Protein AF-0000000066910060 (afdb_homodimer)

Nearest PDB structures (foldseek):
  5gnh-assembly3_B  TM=9.270E-01  e=3.169E-50  Homo sapiens
  5gnh-assembly2_A  TM=9.274E-01  e=3.721E-50  Homo sapiens
  1zvr-assembly1_A  TM=9.097E-01  e=2.180E-50  Homo sapiens
  5c16-assembly4_D  TM=9.364E-01  e=5.099E-48  Homo sapiens
  4y7i-assembly1_B  TM=9.733E-01  e=1.639E-44  Homo sapiens

Foldseek 3Di:
DLVVLQPQDKAAFKWFDDPFDRVPIFTFIWTDHLFWIWTATPVGFIDTDGLLQWDDWDWDDADPQWTWIWTAGLLQDITIMTGNDPVSVVSVRVSSVVSNFFADLCSAQQLVDDDPDPVFDLLFPPPLFALVVVCVVQVPPDPFKHKDQLCQVHPQAQLAFRIFIATPPQDPVLLQQQLVQFPRRFAWTFQAAQNVQRATETEGAFGLQQPHRDGPSNLVRLQSNLVRGPPGSAEEEEEAADPVVQNVLSNVRTHHDDCVSRDRYHYHYQHQYDQQLQAQLVVLLSCLVVDRPDADPVNSVVSNVVSCLLVNLLSLLVLLLVQLVCVVVRHHYYYYYHGGQFSNLLSPLSNCVQQALQCLEPNNVSNSCCNSHANSFAFLCQQLVSHNPHDPSSHGCRVVSSLLSVLLVCVQVVASHFWHPVLSLLVVVCSSSSNALARDGGHNQCQDCVRHPSNRSVRGHHVSSVVVLVSLPTTRLNYDPVDHDNGDRDDSPSVSRDDPCCRNVVQPDFDPVLLVRLQSSLVVVLVVLVVQLVVLVVVVVVVVVVVVVVVVVVVVVVPPPPDDDCPPPPPPPDPPDPDPPPPPPPPPPVPVPVCPPLNLQFDNDADRPVPDQFAPPPVSRHGDHRSARWDAARRHRYIHHCSQFVDWDFRSSGDPVPTDTDTHGPVSVVVVVVSVVVD/DLVVLQPQDKAAFKWFDDPFDRVPIFTFIWTDHLFWIWTATPVGFIDTGGLLQWDDWDWDDADPQWTWIWTAGLLQDITIMTGNDPVSVVSVRVSSVVSNFFADLCSAQQLVDDDPDPVFDLLFPPPLFALVVVCVVQVPPDPFKHKDQLCQVHPQAQLAFRIFIATPPQDPVLLQQQLVQFPRRFAWTWQAAQNVQRATETEGAFGLQQPHRDGVSNLVRVQSNLVRGPPGSAEEEEEAADPVVQVVLSNVRTHHDDPVSRDRYHYHYQHQDDQQLQAQLVVLLSCLLVDRPDQDPVNSVVSNVVSCLLVNLLSLLVLLLVQLVCRVVRHHYYYYYHGGQFSNLLSSLSNCVQQALQCLEPNNVSNSCCNSHANSFAFLCQQLVSHNPHDPSSHGCRVVSSLLSVLLVCVQVVASHFWDPVLSLLVVVCSSSSNALARDGGHNQCQDCVRHPSNRSVRGHHPSSVVVLVSLLTTRLNYDPVDHDNGDRDDSPSVSRDDPCCRNVVQPDQDPVLLVRLQSSLVVVLVVLVVQLVVLVVVVVVVVVVVVVVVVVVVVVVVPPPDDDDDCPPPPPPPDDDDDPVPPPPCCVVPVPVPPPLNLQFDNDADRPVPDQFAPPPVSRHGDHRSARWDAARRHRYIHHCSQFVDWDFRSSGDPVPTDTDTHGPVSVVVVVVSVVVD

Radius of gyration: 37.85 Å; Cα contacts (8 Å, |Δi|>4): 2526; chains: 2; bounding box: 124×105×96 Å

Sequence (1358 aa):
MFEALHRYCQVENVVWYDQCVAENNRTGTLYLTNTHLIFASKDGKELWIAYCQIANVQLPPSVNGSCCILIVGKTFFCLTLLVHDQSDCANVCDTLLALSRPSSIEELPAFSYVPHSKDLRQEDGWDDNCGYDDYARLGLPNEKWAISELNKNFEYCEGYPERIFVPRHVPGPVLIGSLKFRSRGRLPVLSYLYSKNEAVICRCSQPLAGFSARCIEDESLMRHIAKTNPQSKTLFIVDTRPKINAMVNKATGKGFEDERNYNNVRYHFFAVENIHAVRTSLQKMLDVVWAKKNVSMNSFLTGMVNSGWLKHIRSLLETASFISEAVSSGTSVVVHCSDGWDRTPQTVSLACILLDPYYRTIKGFQVLIEKEWLMYGHKFSDRCAHVYSADSKEVAPIFTQFLDAVWQLVEQFPTEFEFNERYLITLQEHLYSCQFGTFLCNSHKERLETKSPYKLCEKTYSLWGYMARKKEELRNPLFNSNNVSQLLKPDLRPQQITLWRSLYNRYDISCREDLLLNTVIAFKQQIDSLSSHIEFLNQKIEKLTKAEEISSLKSKSEGESNEMNGSSIDSAIDAGNSESASNSGKDSQTSPVDELTGRDTVAIRWTVVSEASRCSNAQCNAAFWPGEYKHHCWCCGLVFCSNCASWKAVLPGHDCAFARPVPVCQKCNCKLLAFQKIIMFEALHRYCQVENVVWYDQCVAENNRTGTLYLTNTHLIFASKDGKELWIAYCQIANVQLPPSVNGSCCILIVGKTFFCLTLLVHDQSDCANVCDTLLALSRPSSIEELPAFSYVPHSKDLRQEDGWDDNCGYDDYARLGLPNEKWAISELNKNFEYCEGYPERIFVPRHVPGPVLIGSLKFRSRGRLPVLSYLYSKNEAVICRCSQPLAGFSARCIEDESLMRHIAKTNPQSKTLFIVDTRPKINAMVNKATGKGFEDERNYNNVRYHFFAVENIHAVRTSLQKMLDVVWAKKNVSMNSFLTGMVNSGWLKHIRSLLETASFISEAVSSGTSVVVHCSDGWDRTPQTVSLACILLDPYYRTIKGFQVLIEKEWLMYGHKFSDRCAHVYSADSKEVAPIFTQFLDAVWQLVEQFPTEFEFNERYLITLQEHLYSCQFGTFLCNSHKERLETKSPYKLCEKTYSLWGYMARKKEELRNPLFNSNNVSQLLKPDLRPQQITLWRSLYNRYDISCREDLLLNTVIAFKQQIDSLSSHIEFLNQKIEKLTKAEEISSLKSKSEGESNEMNGSSIDSAIDAGNSESASNSGKDSQTSPVDELTGRDTVAIRWTVVSEASRCSNAQCNAAFWPGEYKHHCWCCGLVFCSNCASWKAVLPGHDCAFARPVPVCQKCNCKLLAFQKII

Organism: Trichuris trichiura (NCBI:txid36087)

Secondary structure (DSSP, 8-state):
--STT---EEEEEEEEE-SS-GGG-EEEEEEE-SSEEEEEETTS-EEEEEGGGEEEEE-PPPBTTBEEEEEEETTS-EEEEEES-HHHHHHHHHHHHHHT--SSGGGSGGGT---SSTT--TTTTTSS--HHHHHHHTT-S-SSEEEE-TTGGGSS-TTS-SSEEEETT--HHHHHHHHHHBGGG---EEEEE-TTT--EEEEEE-B--TTT---HHHHHHHHHHHHT-SS-S-EEEEE-S-HHHHHHHHHTT-----TTTSTTEEEEE-----HHHHHHHHHHHHHHHT--SS--HHHHHHHHHHH-HHHHHHHHHHHHHHHHHHHHTT-EEEEEESSSSSHHHHHHHHHHHHH-GGGGSHHHHHHHHIIIIIITT--HHHHTT-STTS-GGG---HHHHHHHHHHHHHHH-TTT-SB-HHHHHHHHHHHHH--SSTT-SSSHHHH-TTT-TT-HHHHS--HHHHHHTTHHHHB-TT--GGG--SS-----SGGG----HHHHSTTT---HHHHHHHHHHHHHHHHHHHHHHHHHHHHHHHHHHHHHHHHHHHHHHTTTGGG----------------------------------GGGGS-SSPPPGGG--B-S-TTT-PBPPTT---EE-TTT--EE-TTTT-EEE--TTS-GGG---EEE-HHHHHHHHHHHHH-/--STT---EEEEEEEEE-SS-GGG-EEEEEEE-SSEEEEEETTS-EEEEEGGGEEEEE-PPPBTTBEEEEEEETTS-EEEEEES-HHHHHHHHHHHHHHT--SSGGGSGGGT---SSTT--TTTTTSS--HHHHHHHTT-S-SSEEEE-TTGGGSS-TTS-SSEEEETT--HHHHHHHHHHBGGG---EEEEEETTTTEEEEEEE-B--TTT---HHHHHHHHHHHHT-SS---EEEEE-S-HHHHHHHHHTT-----TTTSTTEEEEE-----HHHHHHHHHHHHHHHT--SS--HHHHHHHHHHH-HHHHHHHHHHHHHHHHHHHHTT-EEEEEESSSSSHHHHHHHHHHHHH-GGGGSHHHHHHHHIIIIIITT--HHHHTT-STTS-GGG---HHHHHHHHHHHHHHH-TTT-SB-HHHHHHHHHHHHH--SSTT-SSSHHHH-TTT-SS-HHHHS--HHHHHHTTHHHHB-TT--GGG--SS-----SGGG----HHHHSTTT---HHHHHHHHHHHHHHHHHHHHHHHHHHHHHHHHHHHHHHHHHHHHHHTTTGGG----------------------------------GGGGS-SSPPPGGG--B-S-TTT-PBPPTT---EE-TTT--EE-TTTT-EEE--TTS-GGG---EEE-HHHHHHHHHHHHH-

InterPro domains:
  IPR000306 FYVE zinc finger [PF01363] (606-671)
  IPR000306 FYVE zinc finger [SM00064] (601-674)
  IPR000387 Tyrosine-specific protein phosphatases domain [PS50056] (314-350)
  IPR003595 Protein-tyrosine phosphatase, catalytic [SM00404] (281-432)
  IPR010569 Myotubularin-like, phosphatase domain [PF06602] (110-447)
  IPR010569 Myotubularin-like, phosphatase domain [PS51339] (125-504)
  IPR011011 Zinc finger, FYVE/PHD-type [SSF57903] (606-676)
  IPR011993 PH-like domain superfamily [G3DSA:2.30.29.30] (5-99)
  IPR013083 Zinc finger, RING/FYVE/PHD-type [G3DSA:3.30.40.10] (599-678)
  IPR016130 Protein-tyrosine phosphatase, active site [PS00383] (335-345)
  IPR017455 Zinc finger, FYVE-related [PS50178] (620-673)
  IPR029021 Protein-tyrosine phosphatase-like [SSF52799] (123-507)
  IPR030564 Myotubularin [PTHR10807] (11-582)
  IPR048994 MTMR6-9, GRAM domain [PF21098] (10-100)

Structure (mmCIF, N/CA/C/O backbone):
data_AF-0000000066910060-model_v1
#
loop_
_entity.id
_entity.type
_entity.pdbx_description
1 polymer 'phosphatidylinositol-3,5-bisphosphate 3-phosphatase'
#
loop_
_atom_site.group_PDB
_atom_site.id
_atom_site.type_symbol
_atom_site.label_atom_id
_atom_site.label_alt_id
_atom_site.label_comp_id
_atom_site.label_asym_id
_atom_site.label_entity_id
_atom_site.label_seq_id
_atom_site.pdbx_PDB_ins_code
_atom_site.Cartn_x
_atom_site.Cartn_y
_atom_site.Cartn_z
_atom_site.occupancy
_atom_site.B_iso_or_equiv
_atom_site.auth_seq_id
_atom_site.auth_comp_id
_atom_site.auth_asym_id
_atom_site.auth_atom_id
_atom_site.pdbx_PDB_model_num
ATOM 1 N N . MET A 1 1 ? -9.016 -15.039 -47.031 1 23.8 1 MET A N 1
ATOM 2 C CA . MET A 1 1 ? -9.711 -13.922 -46.406 1 23.8 1 MET A CA 1
ATOM 3 C C . MET A 1 1 ? -8.773 -13.148 -45.469 1 23.8 1 MET A C 1
ATOM 5 O O . MET A 1 1 ? -8.992 -11.961 -45.219 1 23.8 1 MET A O 1
ATOM 9 N N . PHE A 1 2 ? -7.832 -13.914 -44.812 1 31.23 2 PHE A N 1
ATOM 10 C CA . PHE A 1 2 ? -6.805 -13.383 -43.938 1 31.23 2 PHE A CA 1
ATOM 11 C C . PHE A 1 2 ? -5.82 -12.516 -44.688 1 31.23 2 PHE A C 1
ATOM 13 O O . PHE A 1 2 ? -5.113 -11.695 -44.125 1 31.23 2 PHE A O 1
ATOM 20 N N . GLU A 1 3 ? -5.504 -12.773 -45.938 1 34.38 3 GLU A N 1
ATOM 21 C CA . GLU A 1 3 ? -4.594 -12.055 -46.812 1 34.38 3 GLU A CA 1
ATOM 22 C C . GLU A 1 3 ? -5.027 -10.602 -47 1 34.38 3 GLU A C 1
ATOM 24 O O . GLU A 1 3 ? -4.188 -9.711 -47.125 1 34.38 3 GLU A O 1
ATOM 29 N N . ALA A 1 4 ? -6.328 -10.328 -47.281 1 35.53 4 ALA A N 1
ATOM 30 C CA . ALA A 1 4 ? -6.863 -9.031 -47.719 1 35.53 4 ALA A CA 1
ATOM 31 C C . ALA A 1 4 ? -6.789 -8.008 -46.594 1 35.53 4 ALA A C 1
ATOM 33 O O . ALA A 1 4 ? -6.965 -6.809 -46.812 1 35.53 4 ALA A O 1
ATOM 34 N N . LEU A 1 5 ? -6.914 -8.398 -45.406 1 38.72 5 LEU A N 1
ATOM 35 C CA . LEU A 1 5 ? -7.008 -7.434 -44.312 1 38.72 5 LEU A CA 1
ATOM 36 C C . LEU A 1 5 ? -5.645 -6.828 -44 1 38.72 5 LEU A C 1
ATOM 38 O O . LEU A 1 5 ? -5.465 -6.191 -42.938 1 38.72 5 LEU A O 1
ATOM 42 N N . HIS A 1 6 ? -4.586 -7.152 -44.688 1 41.56 6 HIS A N 1
ATOM 43 C CA . HIS A 1 6 ? -3.256 -6.609 -44.438 1 41.56 6 HIS A CA 1
ATOM 44 C C . HIS A 1 6 ? -3.256 -5.086 -44.531 1 41.56 6 HIS A C 1
ATOM 46 O O . HIS A 1 6 ? -2.197 -4.469 -44.656 1 41.56 6 HIS A O 1
ATOM 52 N N . ARG A 1 7 ? -4.211 -4.457 -45.062 1 41.47 7 ARG A N 1
ATOM 53 C CA . ARG A 1 7 ? -3.984 -3.021 -45.188 1 41.47 7 ARG A CA 1
ATOM 54 C C . ARG A 1 7 ? -3.637 -2.4 -43.812 1 41.47 7 ARG A C 1
ATOM 56 O O . ARG A 1 7 ? -4.418 -2.494 -42.875 1 41.47 7 ARG A O 1
ATOM 63 N N . TYR A 1 8 ? -2.383 -2.322 -43.531 1 54.28 8 TYR A N 1
ATOM 64 C CA . TYR A 1 8 ? -1.85 -1.423 -42.5 1 54.28 8 TYR A CA 1
ATOM 65 C C . TYR A 1 8 ? -2.646 -0.125 -42.469 1 54.28 8 TYR A C 1
ATOM 67 O O . TYR A 1 8 ? -2.66 0.642 -43.438 1 54.28 8 TYR A O 1
ATOM 75 N N . CYS A 1 9 ? -3.818 -0.188 -41.781 1 73.38 9 CYS A N 1
ATOM 76 C CA . CYS A 1 9 ? -4.676 0.982 -41.625 1 73.38 9 CYS A CA 1
ATOM 77 C C . CYS A 1 9 ? -4.102 1.945 -40.594 1 73.38 9 CYS A C 1
ATOM 79 O O . CYS A 1 9 ? -3.686 1.526 -39.5 1 73.38 9 CYS A O 1
ATOM 81 N N . GLN A 1 10 ? -3.547 2.895 -41.156 1 87.62 10 GLN A N 1
ATOM 82 C CA . GLN A 1 10 ? -3.09 4.016 -40.344 1 87.62 10 GLN A CA 1
ATOM 83 C C . GLN A 1 10 ? -4.184 5.074 -40.219 1 87.62 10 GLN A C 1
ATOM 85 O O . GLN A 1 10 ? -4.828 5.438 -41.188 1 87.62 10 GLN A O 1
ATOM 90 N N . VAL A 1 11 ? -4.516 5.312 -39.062 1 92.88 11 VAL A N 1
ATOM 91 C CA . VAL A 1 11 ? -5.469 6.387 -38.781 1 92.88 11 VAL A CA 1
ATOM 92 C C . VAL A 1 11 ? -4.781 7.512 -38.031 1 92.88 11 VAL A C 1
ATOM 94 O O . VAL A 1 11 ? -4.277 7.301 -36.906 1 92.88 11 VAL A O 1
ATOM 97 N N . GLU A 1 12 ? -4.781 8.648 -38.531 1 90.94 12 GLU A N 1
ATOM 98 C CA . GLU A 1 12 ? -4.078 9.781 -37.938 1 90.94 12 GLU A CA 1
ATOM 99 C C . GLU A 1 12 ? -4.988 10.578 -37.031 1 90.94 12 GLU A C 1
ATOM 101 O O . GLU A 1 12 ? -6.215 10.469 -37.094 1 90.94 12 GLU A O 1
ATOM 106 N N . ASN A 1 13 ? -4.371 11.266 -36.062 1 90.81 13 ASN A N 1
ATOM 107 C CA . ASN A 1 13 ? -5.023 12.219 -35.188 1 90.81 13 ASN A CA 1
ATOM 108 C C . ASN A 1 13 ? -6.062 11.539 -34.312 1 90.81 13 ASN A C 1
ATOM 110 O O . ASN A 1 13 ? -7.184 12.031 -34.156 1 90.81 13 ASN A O 1
ATOM 114 N N . VAL A 1 14 ? -5.684 10.414 -33.875 1 93.25 14 VAL A N 1
ATOM 115 C CA . VAL A 1 14 ? -6.504 9.703 -32.906 1 93.25 14 VAL A CA 1
ATOM 116 C C . VAL A 1 14 ? -6.168 10.188 -31.5 1 93.25 14 VAL A C 1
ATOM 118 O O . VAL A 1 14 ? -5.008 10.461 -31.188 1 93.25 14 VAL A O 1
ATOM 121 N N . VAL A 1 15 ? -7.203 10.367 -30.703 1 91 15 VAL A N 1
ATOM 122 C CA . VAL A 1 15 ? -6.984 10.844 -29.344 1 91 15 VAL A CA 1
ATOM 123 C C . VAL A 1 15 ? -7.223 9.711 -28.344 1 91 15 VAL A C 1
ATOM 125 O O . VAL A 1 15 ? -8.281 9.086 -28.359 1 91 15 VAL A O 1
ATOM 128 N N . TRP A 1 16 ? -6.152 9.344 -27.656 1 89.12 16 TRP A N 1
ATOM 129 C CA . TRP A 1 16 ? -6.367 8.547 -26.453 1 89.12 16 TRP A CA 1
ATOM 130 C C . TRP A 1 16 ? -7.008 9.391 -25.344 1 89.12 16 TRP A C 1
ATOM 132 O O . TRP A 1 16 ? -6.348 10.242 -24.75 1 89.12 16 TRP A O 1
ATOM 142 N N . TYR A 1 17 ? -8.211 9.078 -25.078 1 84.25 17 TYR A N 1
ATOM 143 C CA . TYR A 1 17 ? -9.07 9.984 -24.328 1 84.25 17 TYR A CA 1
ATOM 144 C C . TYR A 1 17 ? -9.242 9.516 -22.891 1 84.25 17 TYR A C 1
ATOM 146 O O . TYR A 1 17 ? -9.57 8.352 -22.641 1 84.25 17 TYR A O 1
ATOM 154 N N . ASP A 1 18 ? -8.875 10.383 -21.984 1 74.06 18 ASP A N 1
ATOM 155 C CA . ASP A 1 18 ? -9.195 10.195 -20.578 1 74.06 18 ASP A CA 1
ATOM 156 C C . ASP A 1 18 ? -10.352 11.102 -20.156 1 74.06 18 ASP A C 1
ATOM 158 O O . ASP A 1 18 ? -10.211 12.32 -20.125 1 74.06 18 ASP A O 1
ATOM 162 N N . GLN A 1 19 ? -11.43 10.508 -19.859 1 67.69 19 GLN A N 1
ATOM 163 C CA . GLN A 1 19 ? -12.648 11.258 -19.547 1 67.69 19 GLN A CA 1
ATOM 164 C C . GLN A 1 19 ? -12.492 12.031 -18.25 1 67.69 19 GLN A C 1
ATOM 166 O O . GLN A 1 19 ? -13.164 13.047 -18.031 1 67.69 19 GLN A O 1
ATOM 171 N N . CYS A 1 20 ? -11.641 11.562 -17.391 1 64.69 20 CYS A N 1
ATOM 172 C CA . CYS A 1 20 ? -11.57 12.148 -16.047 1 64.69 20 CYS A CA 1
ATOM 173 C C . CYS A 1 20 ? -10.523 13.25 -15.992 1 64.69 20 CYS A C 1
ATOM 175 O O . CYS A 1 20 ? -10.742 14.297 -15.383 1 64.69 20 CYS A O 1
ATOM 177 N N . VAL A 1 21 ? -9.414 12.961 -16.516 1 67.12 21 VAL A N 1
ATOM 178 C CA . VAL A 1 21 ? -8.312 13.914 -16.453 1 67.12 21 VAL A CA 1
ATOM 179 C C . VAL A 1 21 ? -7.906 14.336 -17.859 1 67.12 21 VAL A C 1
ATOM 181 O O . VAL A 1 21 ? -7.176 13.617 -18.547 1 67.12 21 VAL A O 1
ATOM 184 N N . ALA A 1 22 ? -8.305 15.5 -18.219 1 67.25 22 ALA A N 1
ATOM 185 C CA . ALA A 1 22 ? -8.078 16 -19.562 1 67.25 22 ALA A CA 1
ATOM 186 C C . ALA A 1 22 ? -6.586 16.062 -19.875 1 67.25 22 ALA A C 1
ATOM 188 O O . ALA A 1 22 ? -6.18 15.852 -21.031 1 67.25 22 ALA A O 1
ATOM 189 N N . GLU A 1 23 ? -5.828 16.266 -18.844 1 68.31 23 GLU A N 1
ATOM 190 C CA . GLU A 1 23 ? -4.391 16.438 -19.031 1 68.31 23 GLU A CA 1
ATOM 191 C C . GLU A 1 23 ? -3.742 15.125 -19.484 1 68.31 23 GLU A C 1
ATOM 193 O O . GLU A 1 23 ? -2.65 15.125 -20.047 1 68.31 23 GLU A O 1
ATOM 198 N N . ASN A 1 24 ? -4.473 14.078 -19.391 1 71.19 24 ASN A N 1
ATOM 199 C CA . ASN A 1 24 ? -3.938 12.773 -19.75 1 71.19 24 ASN A CA 1
ATOM 200 C C . ASN A 1 24 ? -4.203 12.438 -21.219 1 71.19 24 ASN A C 1
ATOM 202 O O . ASN A 1 24 ? -3.67 11.453 -21.734 1 71.19 24 ASN A O 1
ATOM 206 N N . ASN A 1 25 ? -4.926 13.32 -21.875 1 79.19 25 ASN A N 1
ATOM 207 C CA . ASN A 1 25 ? -5.238 13.047 -23.266 1 79.19 25 ASN A CA 1
ATOM 208 C C . ASN A 1 25 ? -3.994 13.125 -24.156 1 79.19 25 ASN A C 1
ATOM 210 O O . ASN A 1 25 ? -3.139 13.984 -23.953 1 79.19 25 ASN A O 1
ATOM 214 N N . ARG A 1 26 ? -3.875 12.164 -24.969 1 81.81 26 ARG A N 1
ATOM 215 C CA . ARG A 1 26 ? -2.746 12.125 -25.906 1 81.81 26 ARG A CA 1
ATOM 216 C C . ARG A 1 26 ? -3.225 11.945 -27.344 1 81.81 26 ARG A C 1
ATOM 218 O O . ARG A 1 26 ? -4.117 11.141 -27.609 1 81.81 26 ARG A O 1
ATOM 225 N N . THR A 1 27 ? -2.629 12.797 -28.109 1 89.62 27 THR A N 1
ATOM 226 C CA . THR A 1 27 ? -2.932 12.672 -29.531 1 89.62 27 THR A CA 1
ATOM 227 C C . THR A 1 27 ? -1.823 11.922 -30.266 1 89.62 27 THR A C 1
ATOM 229 O O . THR A 1 27 ? -0.644 12.07 -29.938 1 89.62 27 THR A O 1
ATOM 232 N N . GLY A 1 28 ? -2.273 11.039 -31.156 1 91.44 28 GLY A N 1
ATOM 233 C CA . GLY A 1 28 ? -1.291 10.266 -31.891 1 91.44 28 GLY A CA 1
ATOM 234 C C . GLY A 1 28 ? -1.879 9.547 -33.094 1 91.44 28 GLY A C 1
ATOM 235 O O . GLY A 1 28 ? -2.893 9.984 -33.656 1 91.44 28 GLY A O 1
ATOM 236 N N . THR A 1 29 ? -1.089 8.656 -33.562 1 93.38 29 THR A N 1
ATOM 237 C CA . THR A 1 29 ? -1.469 7.867 -34.75 1 93.38 29 THR A CA 1
ATOM 238 C C . THR A 1 29 ? -1.691 6.406 -34.344 1 93.38 29 THR A C 1
ATOM 240 O O . THR A 1 29 ? -0.943 5.855 -33.531 1 93.38 29 THR A O 1
ATOM 243 N N . LEU A 1 30 ? -2.781 5.859 -34.969 1 92.62 30 LEU A N 1
ATOM 244 C CA . LEU A 1 30 ? -3.115 4.461 -34.719 1 92.62 30 LEU A CA 1
ATOM 245 C C . LEU A 1 30 ? -2.641 3.578 -35.875 1 92.62 30 LEU A C 1
ATOM 247 O O . LEU A 1 30 ? -2.916 3.867 -37.031 1 92.62 30 LEU A O 1
ATOM 251 N N . TYR A 1 31 ? -1.881 2.607 -35.5 1 90.5 31 TYR A N 1
ATOM 252 C CA . TYR A 1 31 ? -1.417 1.629 -36.469 1 90.5 31 TYR A CA 1
ATOM 253 C C . TYR A 1 31 ? -2.023 0.257 -36.188 1 90.5 31 TYR A C 1
ATOM 255 O O . TYR A 1 31 ? -1.947 -0.25 -35.062 1 90.5 31 TYR A O 1
ATOM 263 N N . LEU A 1 32 ? -2.658 -0.306 -37.156 1 89.56 32 LEU A N 1
ATOM 264 C CA . LEU A 1 32 ? -3.174 -1.667 -37.062 1 89.56 32 LEU A CA 1
ATOM 265 C C . LEU A 1 32 ? -2.27 -2.646 -37.781 1 89.56 32 LEU A C 1
ATOM 267 O O . LEU A 1 32 ? -2.27 -2.691 -39.031 1 89.56 32 LEU A O 1
ATOM 271 N N . THR A 1 33 ? -1.506 -3.391 -36.969 1 82.88 33 THR A N 1
ATOM 272 C CA . THR A 1 33 ? -0.645 -4.418 -37.531 1 82.88 33 THR A CA 1
ATOM 273 C C . THR A 1 33 ? -1.355 -5.77 -37.562 1 82.88 33 THR A C 1
ATOM 275 O O . THR A 1 33 ? -2.561 -5.848 -37.312 1 82.88 33 THR A O 1
ATOM 278 N N . ASN A 1 34 ? -0.583 -6.777 -37.906 1 74.69 34 ASN A N 1
ATOM 279 C CA . ASN A 1 34 ? -1.176 -8.109 -37.938 1 74.69 34 ASN A CA 1
ATOM 280 C C . ASN A 1 34 ? -1.402 -8.672 -36.531 1 74.69 34 ASN A C 1
ATOM 282 O O . ASN A 1 34 ? -2.238 -9.555 -36.344 1 74.69 34 ASN A O 1
ATOM 286 N N . THR A 1 35 ? -0.646 -8.102 -35.625 1 77.19 35 THR A N 1
ATOM 287 C CA . THR A 1 35 ? -0.705 -8.742 -34.344 1 77.19 35 THR A CA 1
ATOM 288 C C . THR A 1 35 ? -1.066 -7.73 -33.25 1 77.19 35 THR A C 1
ATOM 290 O O . THR A 1 35 ? -1.538 -8.102 -32.188 1 77.19 35 THR A O 1
ATOM 293 N N . HIS A 1 36 ? -0.776 -6.496 -33.562 1 83.5 36 HIS A N 1
ATOM 294 C CA . HIS A 1 36 ? -0.928 -5.516 -32.5 1 83.5 36 HIS A CA 1
ATOM 295 C C . HIS A 1 36 ? -1.618 -4.254 -33 1 83.5 36 HIS A C 1
ATOM 297 O O . HIS A 1 36 ? -1.532 -3.924 -34.188 1 83.5 36 HIS A O 1
ATOM 303 N N . LEU A 1 37 ? -2.354 -3.652 -32.125 1 88.25 37 LEU A N 1
ATOM 304 C CA . LEU A 1 37 ? -2.752 -2.254 -32.219 1 88.25 37 LEU A CA 1
ATOM 305 C C . LEU A 1 37 ? -1.707 -1.338 -31.594 1 88.25 37 LEU A C 1
ATOM 307 O O . LEU A 1 37 ? -1.331 -1.523 -30.438 1 88.25 37 LEU A O 1
ATOM 311 N N . ILE A 1 38 ? -1.205 -0.45 -32.375 1 87.62 38 ILE A N 1
ATOM 312 C CA . ILE A 1 38 ? -0.158 0.432 -31.891 1 87.62 38 ILE A CA 1
ATOM 313 C C . ILE A 1 38 ? -0.646 1.879 -31.906 1 87.62 38 ILE A C 1
ATOM 315 O O . ILE A 1 38 ? -1.074 2.379 -32.938 1 87.62 38 ILE A O 1
ATOM 319 N N . PHE A 1 39 ? -0.699 2.49 -30.781 1 88.62 39 PHE A N 1
ATOM 320 C CA . PHE A 1 39 ? -0.933 3.926 -30.688 1 88.62 39 PHE A CA 1
ATOM 321 C C . PHE A 1 39 ? 0.378 4.676 -30.484 1 88.62 39 PHE A C 1
ATOM 323 O O . PHE A 1 39 ? 1.042 4.508 -29.469 1 88.62 39 PHE A O 1
ATOM 330 N N . ALA A 1 40 ? 0.717 5.402 -31.422 1 86.62 40 ALA A N 1
ATOM 331 C CA . ALA A 1 40 ? 1.936 6.203 -31.359 1 86.62 40 ALA A CA 1
ATOM 332 C C . ALA A 1 40 ? 1.613 7.664 -31.062 1 86.62 40 ALA A C 1
ATOM 334 O O . ALA A 1 40 ? 1.091 8.375 -31.922 1 86.62 40 ALA A O 1
ATOM 335 N N . SER A 1 41 ? 1.944 8.047 -29.875 1 82.75 41 SER A N 1
ATOM 336 C CA . SER A 1 41 ? 1.653 9.422 -29.469 1 82.75 41 SER A CA 1
ATOM 337 C C . SER A 1 41 ? 2.604 10.406 -30.141 1 82.75 41 SER A C 1
ATOM 339 O O . SER A 1 41 ? 3.703 10.031 -30.562 1 82.75 41 SER A O 1
ATOM 341 N N . LYS A 1 42 ? 2.227 11.609 -30.188 1 79.88 42 LYS A N 1
ATOM 342 C CA . LYS A 1 42 ? 3.049 12.656 -30.781 1 79.88 42 LYS A CA 1
ATOM 343 C C . LYS A 1 42 ? 4.301 12.914 -29.953 1 79.88 42 LYS A C 1
ATOM 345 O O . LYS A 1 42 ? 5.324 13.359 -30.469 1 79.88 42 LYS A O 1
ATOM 350 N N . ASP A 1 43 ? 4.176 12.578 -28.719 1 69.94 43 ASP A N 1
ATOM 351 C CA . ASP A 1 43 ? 5.312 12.797 -27.828 1 69.94 43 ASP A CA 1
ATOM 352 C C . ASP A 1 43 ? 6.289 11.625 -27.891 1 69.94 43 ASP A C 1
ATOM 354 O O . ASP A 1 43 ? 7.273 11.594 -27.141 1 69.94 43 ASP A O 1
ATOM 358 N N . GLY A 1 44 ? 5.996 10.672 -28.781 1 67.44 44 GLY A N 1
ATOM 359 C CA . GLY A 1 44 ? 6.953 9.602 -29.031 1 67.44 44 GLY A CA 1
ATOM 360 C C . GLY A 1 44 ? 6.668 8.344 -28.219 1 67.44 44 GLY A C 1
ATOM 361 O O . GLY A 1 44 ? 7.379 7.348 -28.344 1 67.44 44 GLY A O 1
ATOM 362 N N . LYS A 1 45 ? 5.617 8.336 -27.5 1 70.62 45 LYS A N 1
ATOM 363 C CA . LYS A 1 45 ? 5.285 7.133 -26.75 1 70.62 45 LYS A CA 1
ATOM 364 C C . LYS A 1 45 ? 4.383 6.211 -27.547 1 70.62 45 LYS A C 1
ATOM 366 O O . LYS A 1 45 ? 3.475 6.676 -28.25 1 70.62 45 LYS A O 1
ATOM 371 N N . GLU A 1 46 ? 4.773 4.914 -27.469 1 76.94 46 GLU A N 1
ATOM 372 C CA . GLU A 1 46 ? 3.941 3.941 -28.172 1 76.94 46 GLU A CA 1
ATOM 373 C C . GLU A 1 46 ? 3.254 2.994 -27.203 1 76.94 46 GLU A C 1
ATOM 375 O O . GLU A 1 46 ? 3.838 2.611 -26.188 1 76.94 46 GLU A O 1
ATOM 380 N N . LEU A 1 47 ? 2.023 2.842 -27.422 1 79.19 47 LEU A N 1
ATOM 381 C CA . LEU A 1 47 ? 1.25 1.83 -26.703 1 79.19 47 LEU A CA 1
ATOM 382 C C . LEU A 1 47 ? 0.968 0.631 -27.594 1 79.19 47 LEU A C 1
ATOM 384 O O . LEU A 1 47 ? 0.407 0.783 -28.688 1 79.19 47 LEU A O 1
ATOM 388 N N . TRP A 1 48 ? 1.437 -0.482 -27.141 1 77.81 48 TRP A N 1
ATOM 389 C CA . TRP A 1 48 ? 1.236 -1.719 -27.891 1 77.81 48 TRP A CA 1
ATOM 390 C C . TRP A 1 48 ? 0.194 -2.602 -27.219 1 77.81 48 TRP A C 1
ATOM 392 O O . TRP A 1 48 ? 0.321 -2.924 -26.031 1 77.81 48 TRP A O 1
ATOM 402 N N . ILE A 1 49 ? -0.832 -2.949 -28.031 1 81.81 49 ILE A N 1
ATOM 403 C CA . ILE A 1 49 ? -1.859 -3.854 -27.531 1 81.81 49 ILE A CA 1
ATOM 404 C C . ILE A 1 49 ? -1.986 -5.059 -28.453 1 81.81 49 ILE A C 1
ATOM 406 O O . ILE A 1 49 ? -2.338 -4.914 -29.625 1 81.81 49 ILE A O 1
ATOM 410 N N . ALA A 1 50 ? -1.68 -6.164 -27.906 1 81.12 50 ALA A N 1
ATOM 411 C CA . ALA A 1 50 ? -1.893 -7.379 -28.688 1 81.12 50 ALA A CA 1
ATOM 412 C C . ALA A 1 50 ? -3.381 -7.641 -28.891 1 81.12 50 ALA A C 1
ATOM 414 O O . ALA A 1 50 ? -4.188 -7.438 -27.984 1 81.12 50 ALA A O 1
ATOM 415 N N . TYR A 1 51 ? -3.773 -8 -30.062 1 85.38 51 TYR A N 1
ATOM 416 C CA . TYR A 1 51 ? -5.18 -8.219 -30.375 1 85.38 51 TYR A CA 1
ATOM 417 C C . TYR A 1 51 ? -5.781 -9.289 -29.469 1 85.38 51 TYR A C 1
ATOM 419 O O . TYR A 1 51 ? -6.953 -9.203 -29.094 1 85.38 51 TYR A O 1
ATOM 427 N N . CYS A 1 52 ? -4.949 -10.227 -29.094 1 82.12 52 CYS A N 1
ATOM 428 C CA . CYS A 1 52 ? -5.438 -11.32 -28.25 1 82.12 52 CYS A CA 1
ATOM 429 C C . CYS A 1 52 ? -5.797 -10.82 -26.859 1 82.12 52 CYS A C 1
ATOM 431 O O . CYS A 1 52 ? -6.52 -11.5 -26.125 1 82.12 52 CYS A O 1
ATOM 433 N N . GLN A 1 53 ? -5.355 -9.656 -26.578 1 85.06 53 GLN A N 1
ATOM 434 C CA . GLN A 1 53 ? -5.621 -9.102 -25.25 1 85.06 53 GLN A CA 1
ATOM 435 C C . GLN A 1 53 ? -6.918 -8.297 -25.25 1 85.06 53 GLN A C 1
ATOM 437 O O . GLN A 1 53 ? -7.379 -7.863 -24.188 1 85.06 53 GLN A O 1
ATOM 442 N N . ILE A 1 54 ? -7.512 -8.133 -26.359 1 88.56 54 ILE A N 1
ATOM 443 C CA . ILE A 1 54 ? -8.75 -7.371 -26.469 1 88.56 54 ILE A CA 1
ATOM 444 C C . ILE A 1 54 ? -9.945 -8.273 -26.172 1 88.56 54 ILE A C 1
ATOM 446 O O . ILE A 1 54 ? -10.125 -9.305 -26.812 1 88.56 54 ILE A O 1
ATOM 450 N N . ALA A 1 55 ? -10.688 -7.898 -25.188 1 84.5 55 ALA A N 1
ATOM 451 C CA . ALA A 1 55 ? -11.875 -8.664 -24.797 1 84.5 55 ALA A CA 1
ATOM 452 C C . ALA A 1 55 ? -13.094 -8.227 -25.609 1 84.5 55 ALA A C 1
ATOM 454 O O . ALA A 1 55 ? -13.875 -9.055 -26.062 1 84.5 55 ALA A O 1
ATOM 455 N N . ASN A 1 56 ? -13.242 -6.898 -25.703 1 86.31 56 ASN A N 1
ATOM 456 C CA . ASN A 1 56 ? -14.406 -6.34 -26.391 1 86.31 56 ASN A CA 1
ATOM 457 C C . ASN A 1 56 ? -14.109 -4.957 -26.953 1 86.31 56 ASN A C 1
ATOM 459 O O . ASN A 1 56 ? -13.227 -4.254 -26.469 1 86.31 56 ASN A O 1
ATOM 463 N N . VAL A 1 57 ? -14.773 -4.699 -28.047 1 90.69 57 VAL A N 1
ATOM 464 C CA . VAL A 1 57 ? -14.719 -3.379 -28.672 1 90.69 57 VAL A CA 1
ATOM 465 C C . VAL A 1 57 ? -16.125 -2.797 -28.781 1 90.69 57 VAL A C 1
ATOM 467 O O . VAL A 1 57 ? -17.031 -3.449 -29.297 1 90.69 57 VAL A O 1
ATOM 470 N N . GLN A 1 58 ? -16.234 -1.606 -28.188 1 88.44 58 GLN A N 1
ATOM 471 C CA . GLN A 1 58 ? -17.531 -0.949 -28.188 1 88.44 58 GLN A CA 1
ATOM 472 C C . GLN A 1 58 ? -17.469 0.404 -28.891 1 88.44 58 GLN A C 1
ATOM 474 O O . GLN A 1 58 ? -16.391 0.977 -29.047 1 88.44 58 GLN A O 1
ATOM 479 N N . LEU A 1 59 ? -18.656 0.774 -29.375 1 89.56 59 LEU A N 1
ATOM 480 C CA . LEU A 1 59 ? -18.797 2.09 -29.984 1 89.56 59 LEU A CA 1
ATOM 481 C C . LEU A 1 59 ? -19.766 2.961 -29.203 1 89.56 59 LEU A C 1
ATOM 483 O O . LEU A 1 59 ? -20.922 3.105 -29.594 1 89.56 59 LEU A O 1
ATOM 487 N N . PRO A 1 60 ? -19.25 3.586 -28.203 1 86.44 60 PRO A N 1
ATOM 488 C CA . PRO A 1 60 ? -20.109 4.496 -27.438 1 86.44 60 PRO A CA 1
ATOM 489 C C . PRO A 1 60 ? -20.516 5.734 -28.234 1 86.44 60 PRO A C 1
ATOM 491 O O . PRO A 1 60 ? -20.031 5.93 -29.359 1 86.44 60 PRO A O 1
ATOM 494 N N . PRO A 1 61 ? -21.422 6.547 -27.609 1 85.19 61 PRO A N 1
ATOM 495 C CA . PRO A 1 61 ? -21.828 7.773 -28.297 1 85.19 61 PRO A CA 1
ATOM 496 C C . PRO A 1 61 ? -20.656 8.727 -28.547 1 85.19 61 PRO A C 1
ATOM 498 O O . PRO A 1 61 ? -19.672 8.703 -27.797 1 85.19 61 PRO A O 1
ATOM 501 N N . SER A 1 62 ? -20.844 9.469 -29.516 1 86.81 62 SER A N 1
ATOM 502 C CA . SER A 1 62 ? -19.797 10.406 -29.906 1 86.81 62 SER A CA 1
ATOM 503 C C . SER A 1 62 ? -19.531 11.414 -28.797 1 86.81 62 SER A C 1
ATOM 505 O O . SER A 1 62 ? -20.422 11.758 -28.031 1 86.81 62 SER A O 1
ATOM 507 N N . VAL A 1 63 ? -18.328 11.758 -28.656 1 83.31 63 VAL A N 1
ATOM 508 C CA . VAL A 1 63 ? -17.875 12.766 -27.703 1 83.31 63 VAL A CA 1
ATOM 509 C C . VAL A 1 63 ? -17.359 13.992 -28.453 1 83.31 63 VAL A C 1
ATOM 511 O O . VAL A 1 63 ? -16.406 13.898 -29.234 1 83.31 63 VAL A O 1
ATOM 514 N N . ASN A 1 64 ? -17.922 15.141 -28.203 1 80.75 64 ASN A N 1
ATOM 515 C CA . ASN A 1 64 ? -17.5 16.406 -28.812 1 80.75 64 ASN A CA 1
ATOM 516 C C . ASN A 1 64 ? -17.359 16.266 -30.328 1 80.75 64 ASN A C 1
ATOM 518 O O . ASN A 1 64 ? -16.359 16.703 -30.906 1 80.75 64 ASN A O 1
ATOM 522 N N . GLY A 1 65 ? -18.188 15.461 -31.031 1 82.75 65 GLY A N 1
ATOM 523 C CA . GLY A 1 65 ? -18.203 15.344 -32.469 1 82.75 65 GLY A CA 1
ATOM 524 C C . GLY A 1 65 ? -17.297 14.258 -33 1 82.75 65 GLY A C 1
ATOM 525 O O . GLY A 1 65 ? -17.281 13.977 -34.219 1 82.75 65 GLY A O 1
ATOM 526 N N . SER A 1 66 ? -16.531 13.68 -32.188 1 88.25 66 SER A N 1
ATOM 527 C CA . SER A 1 66 ? -15.656 12.594 -32.594 1 88.25 66 SER A CA 1
ATOM 528 C C . SER A 1 66 ? -16.234 11.234 -32.25 1 88.25 66 SER A C 1
ATOM 530 O O . SER A 1 66 ? -16.969 11.102 -31.25 1 88.25 66 SER A O 1
ATOM 532 N N . CYS A 1 67 ? -15.969 10.32 -33.156 1 92.06 67 CYS A N 1
ATOM 533 C CA . CYS A 1 67 ? -16.391 8.953 -32.875 1 92.06 67 CYS A CA 1
ATOM 534 C C . CYS A 1 67 ? -15.539 8.328 -31.797 1 92.06 67 CYS A C 1
ATOM 536 O O . CYS A 1 67 ? -14.32 8.539 -31.75 1 92.06 67 CYS A O 1
ATOM 538 N N . CYS A 1 68 ? -16.219 7.613 -30.953 1 91.94 68 CYS A N 1
ATOM 539 C CA . CYS A 1 68 ? -15.539 7.031 -29.797 1 91.94 68 CYS A CA 1
ATOM 540 C C . CYS A 1 68 ? -15.438 5.516 -29.938 1 91.94 68 CYS A C 1
ATOM 542 O O . CYS A 1 68 ? -16.406 4.855 -30.312 1 91.94 68 CYS A O 1
ATOM 544 N N . ILE A 1 69 ? -14.25 5 -29.828 1 92.44 69 ILE A N 1
ATOM 545 C CA . ILE A 1 69 ? -14.016 3.562 -29.766 1 92.44 69 ILE A CA 1
ATOM 546 C C . ILE A 1 69 ? -13.555 3.18 -28.359 1 92.44 69 ILE A C 1
ATOM 548 O O . ILE A 1 69 ? -12.578 3.73 -27.844 1 92.44 69 ILE A O 1
ATOM 552 N N . LEU A 1 70 ? -14.289 2.336 -27.734 1 90.62 70 LEU A N 1
ATOM 553 C CA . LEU A 1 70 ? -13.898 1.83 -26.422 1 90.62 70 LEU A CA 1
ATOM 554 C C . LEU A 1 70 ? -13.359 0.408 -26.531 1 90.62 70 LEU A C 1
ATOM 556 O O . LEU A 1 70 ? -14.062 -0.495 -26.984 1 90.62 70 LEU A O 1
ATOM 560 N N . ILE A 1 71 ? -12.109 0.241 -26.203 1 89.94 71 ILE A N 1
ATOM 561 C CA . ILE A 1 71 ? -11.461 -1.066 -26.219 1 89.94 71 ILE A CA 1
ATOM 562 C C . ILE A 1 71 ? -11.289 -1.584 -24.797 1 89.94 71 ILE A C 1
ATOM 564 O O . ILE A 1 71 ? -10.617 -0.953 -23.984 1 89.94 71 ILE A O 1
ATOM 568 N N . VAL A 1 72 ? -11.922 -2.693 -24.547 1 87.5 72 VAL A N 1
ATOM 569 C CA . VAL A 1 72 ? -11.805 -3.332 -23.234 1 87.5 72 VAL A CA 1
ATOM 570 C C . VAL A 1 72 ? -10.875 -4.539 -23.328 1 87.5 72 VAL A C 1
ATOM 572 O O . VAL A 1 72 ? -11.07 -5.414 -24.188 1 87.5 72 VAL A O 1
ATOM 575 N N . GLY A 1 73 ? -9.898 -4.523 -22.484 1 87 73 GLY A N 1
ATOM 576 C CA . GLY A 1 73 ? -8.922 -5.598 -22.547 1 87 73 GLY A CA 1
ATOM 577 C C . GLY A 1 73 ? -9.203 -6.719 -21.562 1 87 73 GLY A C 1
ATOM 578 O O . GLY A 1 73 ? -9.945 -6.527 -20.594 1 87 73 GLY A O 1
ATOM 579 N N . LYS A 1 74 ? -8.531 -7.871 -21.812 1 86.94 74 LYS A N 1
ATOM 580 C CA . LYS A 1 74 ? -8.656 -9.047 -20.953 1 86.94 74 LYS A CA 1
ATOM 581 C C . LYS A 1 74 ? -7.848 -8.875 -19.672 1 86.94 74 LYS A C 1
ATOM 583 O O . LYS A 1 74 ? -8.07 -9.586 -18.688 1 86.94 74 LYS A O 1
ATOM 588 N N . THR A 1 75 ? -6.887 -7.965 -19.719 1 86.56 75 THR A N 1
ATOM 589 C CA . THR A 1 75 ? -6.078 -7.684 -18.547 1 86.56 75 THR A CA 1
ATOM 590 C C . THR A 1 75 ? -6.484 -6.355 -17.906 1 86.56 75 THR A C 1
ATOM 592 O O . THR A 1 75 ? -5.629 -5.578 -17.484 1 86.56 75 THR A O 1
ATOM 595 N N . PHE A 1 76 ? -7.676 -6.02 -18 1 86.75 76 PHE A N 1
ATOM 596 C CA . PHE A 1 76 ? -8.398 -5.008 -17.234 1 86.75 76 PHE A CA 1
ATOM 597 C C . PHE A 1 76 ? -7.965 -3.607 -17.656 1 86.75 76 PHE A C 1
ATOM 599 O O . PHE A 1 76 ? -7.781 -2.729 -16.812 1 86.75 76 PHE A O 1
ATOM 606 N N . PHE A 1 77 ? -7.656 -3.41 -18.812 1 80.06 77 PHE A N 1
ATOM 607 C CA . PHE A 1 77 ? -7.457 -2.055 -19.312 1 80.06 77 PHE A CA 1
ATOM 608 C C . PHE A 1 77 ? -8.664 -1.596 -20.125 1 80.06 77 PHE A C 1
ATOM 610 O O . PHE A 1 77 ? -9.398 -2.42 -20.672 1 80.06 77 PHE A O 1
ATOM 617 N N . CYS A 1 78 ? -8.93 -0.376 -20.047 1 81.56 78 CYS A N 1
ATOM 618 C CA . CYS A 1 78 ? -9.961 0.262 -20.859 1 81.56 78 CYS A CA 1
ATOM 619 C C . CYS A 1 78 ? -9.406 1.474 -21.594 1 81.56 78 CYS A C 1
ATOM 621 O O . CYS A 1 78 ? -8.93 2.426 -20.969 1 81.56 78 CYS A O 1
ATOM 623 N N . LEU A 1 79 ? -9.398 1.364 -22.859 1 83.62 79 LEU A N 1
ATOM 624 C CA . LEU A 1 79 ? -8.867 2.43 -23.703 1 83.62 79 LEU A CA 1
ATOM 625 C C . LEU A 1 79 ? -9.969 3.088 -24.516 1 83.62 79 LEU A C 1
ATOM 627 O O . LEU A 1 79 ? -10.742 2.402 -25.188 1 83.62 79 LEU A O 1
ATOM 631 N N . THR A 1 80 ? -10.047 4.375 -24.359 1 87.38 80 THR A N 1
ATOM 632 C CA . THR A 1 80 ? -10.992 5.141 -25.156 1 87.38 80 THR A CA 1
ATOM 633 C C . THR A 1 80 ? -10.258 5.938 -26.234 1 87.38 80 THR A C 1
ATOM 635 O O . THR A 1 80 ? -9.367 6.734 -25.922 1 87.38 80 THR A O 1
ATOM 638 N N . LEU A 1 81 ? -10.656 5.695 -27.469 1 91 81 LEU A N 1
ATOM 639 C CA . LEU A 1 81 ? -10.07 6.395 -28.609 1 91 81 LEU A CA 1
ATOM 640 C C . LEU A 1 81 ? -11.109 7.266 -29.312 1 91 81 LEU A C 1
ATOM 642 O O . LEU A 1 81 ? -12.258 6.852 -29.484 1 91 81 LEU A O 1
ATOM 646 N N . LEU A 1 82 ? -10.688 8.414 -29.562 1 93.19 82 LEU A N 1
ATOM 647 C CA . LEU A 1 82 ? -11.523 9.305 -30.359 1 93.19 82 LEU A CA 1
ATOM 648 C C . LEU A 1 82 ? -10.992 9.422 -31.781 1 93.19 82 LEU A C 1
ATOM 650 O O . LEU A 1 82 ? -9.836 9.781 -31.984 1 93.19 82 LEU A O 1
ATOM 654 N N . VAL A 1 83 ? -11.844 9.094 -32.656 1 93.62 83 VAL A N 1
ATOM 655 C CA . VAL A 1 83 ? -11.508 9.156 -34.094 1 93.62 83 VAL A CA 1
ATOM 656 C C . VAL A 1 83 ? -12.422 10.164 -34.781 1 93.62 83 VAL A C 1
ATOM 658 O O . VAL A 1 83 ? -13.641 10.125 -34.625 1 93.62 83 VAL A O 1
ATOM 661 N N . HIS A 1 84 ? -11.812 11.023 -35.531 1 90.06 84 HIS A N 1
ATOM 662 C CA . HIS A 1 84 ? -12.562 12.117 -36.156 1 90.06 84 HIS A CA 1
ATOM 663 C C . HIS A 1 84 ? -13.445 11.609 -37.281 1 90.06 84 HIS A C 1
ATOM 665 O O . HIS A 1 84 ? -14.609 12 -37.375 1 90.06 84 HIS A O 1
ATOM 671 N N . ASP A 1 85 ? -12.93 10.797 -38.062 1 89.56 85 ASP A N 1
ATOM 672 C CA . ASP A 1 85 ? -13.656 10.32 -39.25 1 89.56 85 ASP A CA 1
ATOM 673 C C . ASP A 1 85 ? -14.484 9.078 -38.906 1 89.56 85 ASP A C 1
ATOM 675 O O . ASP A 1 85 ? -13.961 8.102 -38.375 1 89.56 85 ASP A O 1
ATOM 679 N N . GLN A 1 86 ? -15.68 9.07 -39.312 1 88.81 86 GLN A N 1
ATOM 680 C CA . GLN A 1 86 ? -16.594 7.977 -39 1 88.81 86 GLN A CA 1
ATOM 681 C C . GLN A 1 86 ? -16.219 6.711 -39.781 1 88.81 86 GLN A C 1
ATOM 683 O O . GLN A 1 86 ? -16.359 5.602 -39.25 1 88.81 86 GLN A O 1
ATOM 688 N N . SER A 1 87 ? -15.844 6.938 -40.969 1 89.75 87 SER A N 1
ATOM 689 C CA . SER A 1 87 ? -15.445 5.785 -41.781 1 89.75 87 SER A CA 1
ATOM 690 C C . SER A 1 87 ? -14.219 5.102 -41.188 1 89.75 87 SER A C 1
ATOM 692 O O . SER A 1 87 ? -14.141 3.871 -41.156 1 89.75 87 SER A O 1
ATOM 694 N N . ASP A 1 88 ? -13.344 5.926 -40.75 1 90.62 88 ASP A N 1
ATOM 695 C CA . ASP A 1 88 ? -12.141 5.387 -40.125 1 90.62 88 ASP A CA 1
ATOM 696 C C . ASP A 1 88 ? -12.484 4.648 -38.844 1 90.62 88 ASP A C 1
ATOM 698 O O . ASP A 1 88 ? -11.922 3.588 -38.562 1 90.62 88 ASP A O 1
ATOM 702 N N . CYS A 1 89 ? -13.359 5.207 -38.125 1 91.88 89 CYS A N 1
ATOM 703 C CA . CYS A 1 89 ? -13.773 4.605 -36.875 1 91.88 89 CYS A CA 1
ATOM 704 C C . CYS A 1 89 ? -14.383 3.229 -37.094 1 91.88 89 CYS A C 1
ATOM 706 O O . CYS A 1 89 ? -14.031 2.268 -36.406 1 91.88 89 CYS A O 1
ATOM 708 N N . ALA A 1 90 ? -15.242 3.146 -38.031 1 89.19 90 ALA A N 1
ATOM 709 C CA . ALA A 1 90 ? -15.898 1.878 -38.344 1 89.19 90 ALA A CA 1
ATOM 710 C C . ALA A 1 90 ? -14.883 0.843 -38.844 1 89.19 90 ALA A C 1
ATOM 712 O O . ALA A 1 90 ? -14.969 -0.333 -38.469 1 89.19 90 ALA A O 1
ATOM 713 N N . ASN A 1 91 ? -14 1.275 -39.656 1 89.25 91 ASN A N 1
ATOM 714 C CA . ASN A 1 91 ? -12.969 0.378 -40.156 1 89.25 91 ASN A CA 1
ATOM 715 C C . ASN A 1 91 ? -12.086 -0.164 -39.031 1 89.25 91 ASN A C 1
ATOM 717 O O . ASN A 1 91 ? -11.727 -1.344 -39.031 1 89.25 91 ASN A O 1
ATOM 721 N N . VAL A 1 92 ? -11.727 0.736 -38.188 1 91 92 VAL A N 1
ATOM 722 C CA . VAL A 1 92 ? -10.891 0.324 -37.062 1 91 92 VAL A CA 1
ATOM 723 C C . VAL A 1 92 ? -11.641 -0.699 -36.219 1 91 92 VAL A C 1
ATOM 725 O O . VAL A 1 92 ? -11.078 -1.73 -35.844 1 91 92 VAL A O 1
ATOM 728 N N . CYS A 1 93 ? -12.828 -0.439 -35.938 1 89.88 93 CYS A N 1
ATOM 729 C CA . CYS A 1 93 ? -13.641 -1.323 -35.094 1 89.88 93 CYS A CA 1
ATOM 730 C C . CYS A 1 93 ? -13.781 -2.697 -35.75 1 89.88 93 CYS A C 1
ATOM 732 O O . CYS A 1 93 ? -13.594 -3.721 -35.094 1 89.88 93 CYS A O 1
ATOM 734 N N . ASP A 1 94 ? -14.055 -2.719 -36.969 1 88.75 94 ASP A N 1
ATOM 735 C CA . ASP A 1 94 ? -14.234 -3.977 -37.688 1 88.75 94 ASP A CA 1
ATOM 736 C C . ASP A 1 94 ? -12.938 -4.777 -37.719 1 88.75 94 ASP A C 1
ATOM 738 O O . ASP A 1 94 ? -12.953 -6.004 -37.562 1 88.75 94 ASP A O 1
ATOM 742 N N . THR A 1 95 ? -11.922 -4.059 -37.969 1 88.06 95 THR A N 1
ATOM 743 C CA . THR A 1 95 ? -10.617 -4.707 -38 1 88.06 95 THR A CA 1
ATOM 744 C C . THR A 1 95 ? -10.258 -5.305 -36.656 1 88.06 95 THR A C 1
ATOM 746 O O . THR A 1 95 ? -9.758 -6.426 -36.562 1 88.06 95 THR A O 1
ATOM 749 N N . LEU A 1 96 ? -10.508 -4.555 -35.625 1 89.88 96 LEU A N 1
ATOM 750 C CA . LEU A 1 96 ? -10.203 -5.027 -34.281 1 89.88 96 LEU A CA 1
ATOM 751 C C . LEU A 1 96 ? -11.047 -6.25 -33.938 1 89.88 96 LEU A C 1
ATOM 753 O O . LEU A 1 96 ? -10.547 -7.203 -33.312 1 89.88 96 LEU A O 1
ATOM 757 N N . LEU A 1 97 ? -12.234 -6.215 -34.312 1 86.06 97 LEU A N 1
ATOM 758 C CA . LEU A 1 97 ? -13.133 -7.336 -34.031 1 86.06 97 LEU A CA 1
ATOM 759 C C . LEU A 1 97 ? -12.688 -8.586 -34.812 1 86.06 97 LEU A C 1
ATOM 761 O O . LEU A 1 97 ? -12.75 -9.695 -34.25 1 86.06 97 LEU A O 1
ATOM 765 N N . ALA A 1 98 ? -12.219 -8.344 -35.906 1 82.81 98 ALA A N 1
ATOM 766 C CA . ALA A 1 98 ? -11.797 -9.477 -36.719 1 82.81 98 ALA A CA 1
ATOM 767 C C . ALA A 1 98 ? -10.484 -10.07 -36.219 1 82.81 98 ALA A C 1
ATOM 769 O O . ALA A 1 98 ? -10.336 -11.297 -36.156 1 82.81 98 ALA A O 1
ATOM 770 N N . LEU A 1 99 ? -9.609 -9.242 -35.844 1 83.69 99 LEU A N 1
ATOM 771 C CA . LEU A 1 99 ? -8.266 -9.695 -35.5 1 83.69 99 LEU A CA 1
ATOM 772 C C . LEU A 1 99 ? -8.211 -10.148 -34.062 1 83.69 99 LEU A C 1
ATOM 774 O O . LEU A 1 99 ? -7.277 -10.859 -33.656 1 83.69 99 LEU A O 1
ATOM 778 N N . SER A 1 100 ? -9.172 -9.812 -33.25 1 86.38 100 SER A N 1
ATOM 779 C CA . SER A 1 100 ? -9.172 -10.18 -31.844 1 86.38 100 SER A CA 1
ATOM 780 C C . SER A 1 100 ? -9.898 -11.5 -31.625 1 86.38 100 SER A C 1
ATOM 782 O O . SER A 1 100 ? -10.102 -11.914 -30.484 1 86.38 100 SER A O 1
ATOM 784 N N . ARG A 1 101 ? -10.227 -12.219 -32.719 1 84.94 101 ARG A N 1
ATOM 785 C CA . ARG A 1 101 ? -11.008 -13.438 -32.594 1 84.94 101 ARG A CA 1
ATOM 786 C C . ARG A 1 101 ? -10.344 -14.594 -33.344 1 84.94 101 ARG A C 1
ATOM 788 O O . ARG A 1 101 ? -10.859 -15.07 -34.344 1 84.94 101 ARG A O 1
ATOM 795 N N . PRO A 1 102 ? -9.266 -15.031 -32.625 1 85.69 102 PRO A N 1
ATOM 796 C CA . PRO A 1 102 ? -8.656 -16.203 -33.281 1 85.69 102 PRO A CA 1
ATOM 797 C C . PRO A 1 102 ? -9.578 -17.422 -33.281 1 85.69 102 PRO A C 1
ATOM 799 O O . PRO A 1 102 ? -10.273 -17.672 -32.312 1 85.69 102 PRO A O 1
ATOM 802 N N . SER A 1 103 ? -9.555 -18.141 -34.344 1 85.62 103 SER A N 1
ATOM 803 C CA . SER A 1 103 ? -10.477 -19.25 -34.531 1 85.62 103 SER A CA 1
ATOM 804 C C . SER A 1 103 ? -9.875 -20.547 -34 1 85.62 103 SER A C 1
ATOM 806 O O . SER A 1 103 ? -10.602 -21.5 -33.688 1 85.62 103 SER A O 1
ATOM 808 N N . SER A 1 104 ? -8.539 -20.578 -34.062 1 88.62 104 SER A N 1
ATOM 809 C CA . SER A 1 104 ? -7.871 -21.781 -33.594 1 88.62 104 SER A CA 1
ATOM 810 C C . SER A 1 104 ? -6.605 -21.469 -32.812 1 88.62 104 SER A C 1
ATOM 812 O O . SER A 1 104 ? -6.109 -20.344 -32.844 1 88.62 104 SER A O 1
ATOM 814 N N . ILE A 1 105 ? -6.09 -22.5 -32.156 1 90.06 105 ILE A N 1
ATOM 815 C CA . ILE A 1 105 ? -4.91 -22.359 -31.312 1 90.06 105 ILE A CA 1
ATOM 816 C C . ILE A 1 105 ? -3.695 -22.016 -32.156 1 90.06 105 ILE A C 1
ATOM 818 O O . ILE A 1 105 ? -2.834 -21.234 -31.75 1 90.06 105 ILE A O 1
ATOM 822 N N . GLU A 1 106 ? -3.656 -22.5 -33.344 1 89.31 106 GLU A N 1
ATOM 823 C CA . GLU A 1 106 ? -2.504 -22.328 -34.219 1 89.31 106 GLU A CA 1
ATOM 824 C C . GLU A 1 106 ? -2.412 -20.891 -34.719 1 89.31 106 GLU A C 1
ATOM 826 O O . GLU A 1 106 ? -1.353 -20.438 -35.188 1 89.31 106 GLU A O 1
ATOM 831 N N . GLU A 1 107 ? -3.471 -20.156 -34.594 1 87.31 107 GLU A N 1
ATOM 832 C CA . GLU A 1 107 ? -3.506 -18.781 -35.031 1 87.31 107 GLU A CA 1
ATOM 833 C C . GLU A 1 107 ? -3.078 -17.812 -33.938 1 87.31 107 GLU A C 1
ATOM 835 O O . GLU A 1 107 ? -2.924 -16.625 -34.188 1 87.31 107 GLU A O 1
ATOM 840 N N . LEU A 1 108 ? -2.824 -18.422 -32.875 1 89.81 108 LEU A N 1
ATOM 841 C CA . LEU A 1 108 ? -2.471 -17.562 -31.734 1 89.81 108 LEU A CA 1
ATOM 842 C C . LEU A 1 108 ? -1.062 -17.016 -31.891 1 89.81 108 LEU A C 1
ATOM 844 O O . LEU A 1 108 ? -0.226 -17.594 -32.594 1 89.81 108 LEU A O 1
ATOM 848 N N . PRO A 1 109 ? -0.773 -15.875 -31.266 1 87.31 109 PRO A N 1
ATOM 849 C CA . PRO A 1 109 ? 0.518 -15.195 -31.406 1 87.31 109 PRO A CA 1
ATOM 850 C C . PRO A 1 109 ? 1.696 -16.078 -31 1 87.31 109 PRO A C 1
ATOM 852 O O . PRO A 1 109 ? 2.816 -15.875 -31.484 1 87.31 109 PRO A O 1
ATOM 855 N N . ALA A 1 110 ? 1.497 -17.062 -30.203 1 91.5 110 ALA A N 1
ATOM 856 C CA . ALA A 1 110 ? 2.576 -17.922 -29.734 1 91.5 110 ALA A CA 1
ATOM 857 C C . ALA A 1 110 ? 3.301 -18.594 -30.891 1 91.5 110 ALA A C 1
ATOM 859 O O . ALA A 1 110 ? 4.508 -18.828 -30.828 1 91.5 110 ALA A O 1
ATOM 860 N N . PHE A 1 111 ? 2.637 -18.812 -31.938 1 90.69 111 PHE A N 1
ATOM 861 C CA . PHE A 1 111 ? 3.186 -19.578 -33.031 1 90.69 111 PHE A CA 1
ATOM 862 C C . PHE A 1 111 ? 3.918 -18.672 -34.031 1 90.69 111 PHE A C 1
ATOM 864 O O . PHE A 1 111 ? 4.641 -19.156 -34.906 1 90.69 111 PHE A O 1
ATOM 871 N N . SER A 1 112 ? 3.814 -17.344 -33.844 1 87 112 SER A N 1
ATOM 872 C CA . SER A 1 112 ? 4.504 -16.391 -34.719 1 87 112 SER A CA 1
ATOM 873 C C . SER A 1 112 ? 5.41 -15.461 -33.906 1 87 112 SER A C 1
ATOM 875 O O . SER A 1 112 ? 6.016 -14.547 -34.469 1 87 112 SER A O 1
ATOM 877 N N . TYR A 1 113 ? 5.457 -15.727 -32.688 1 87.25 113 TYR A N 1
ATOM 878 C CA . TYR A 1 113 ? 6.211 -14.852 -31.812 1 87.25 113 TYR A CA 1
ATOM 879 C C . TYR A 1 113 ? 7.711 -14.969 -32.062 1 87.25 113 TYR A C 1
ATOM 881 O O . TYR A 1 113 ? 8.25 -16.078 -32.156 1 87.25 113 TYR A O 1
ATOM 889 N N . VAL A 1 114 ? 8.344 -13.742 -32.219 1 83.19 114 VAL A N 1
ATOM 890 C CA . VAL A 1 114 ? 9.797 -13.648 -32.312 1 83.19 114 VAL A CA 1
ATOM 891 C C . VAL A 1 114 ? 10.336 -12.727 -31.234 1 83.19 114 VAL A C 1
ATOM 893 O O . VAL A 1 114 ? 10.07 -11.516 -31.25 1 83.19 114 VAL A O 1
ATOM 896 N N . PRO A 1 115 ? 11.094 -13.328 -30.328 1 83.44 115 PRO A N 1
ATOM 897 C CA . PRO A 1 115 ? 11.602 -12.492 -29.234 1 83.44 115 PRO A CA 1
ATOM 898 C C . PRO A 1 115 ? 12.57 -11.422 -29.719 1 83.44 115 PRO A C 1
ATOM 900 O O . PRO A 1 115 ? 13.32 -11.641 -30.672 1 83.44 115 PRO A O 1
ATOM 903 N N . HIS A 1 116 ? 12.523 -10.289 -29 1 71.38 116 HIS A N 1
ATOM 904 C CA . HIS A 1 116 ? 13.445 -9.203 -29.312 1 71.38 116 HIS A CA 1
ATOM 905 C C . HIS A 1 116 ? 14.875 -9.547 -28.906 1 71.38 116 HIS A C 1
ATOM 907 O O . HIS A 1 116 ? 15.828 -9.219 -29.609 1 71.38 116 HIS A O 1
ATOM 913 N N . SER A 1 117 ? 14.852 -10.133 -27.703 1 66.12 117 SER A N 1
ATOM 914 C CA . SER A 1 117 ? 16.172 -10.484 -27.203 1 66.12 117 SER A CA 1
ATOM 915 C C . SER A 1 117 ? 16.688 -11.758 -27.859 1 66.12 117 SER A C 1
ATOM 917 O O . SER A 1 117 ? 15.953 -12.742 -28 1 66.12 117 SER A O 1
ATOM 919 N N . LYS A 1 118 ? 17.906 -11.641 -28.266 1 67.06 118 LYS A N 1
ATOM 920 C CA . LYS A 1 118 ? 18.531 -12.797 -28.906 1 67.06 118 LYS A CA 1
ATOM 921 C C . LYS A 1 118 ? 18.891 -13.867 -27.875 1 67.06 118 LYS A C 1
ATOM 923 O O . LYS A 1 118 ? 19.172 -15.016 -28.234 1 67.06 118 LYS A O 1
ATOM 928 N N . ASP A 1 119 ? 18.641 -13.562 -26.734 1 77 119 ASP A N 1
ATOM 929 C CA . ASP A 1 119 ? 19.125 -14.477 -25.703 1 77 119 ASP A CA 1
ATOM 930 C C . ASP A 1 119 ? 18.062 -15.508 -25.344 1 77 119 ASP A C 1
ATOM 932 O O . ASP A 1 119 ? 18.359 -16.531 -24.719 1 77 119 ASP A O 1
ATOM 936 N N . LEU A 1 120 ? 16.891 -15.352 -25.75 1 86.62 120 LEU A N 1
ATOM 937 C CA . LEU A 1 120 ? 15.844 -16.312 -25.453 1 86.62 120 LEU A CA 1
ATOM 938 C C . LEU A 1 120 ? 15.734 -17.375 -26.547 1 86.62 120 LEU A C 1
ATOM 940 O O . LEU A 1 120 ? 15.469 -17.047 -27.703 1 86.62 120 LEU A O 1
ATOM 944 N N . ARG A 1 121 ? 16.078 -18.672 -26.25 1 86.5 121 ARG A N 1
ATOM 945 C CA . ARG A 1 121 ? 15.945 -19.781 -27.188 1 86.5 121 ARG A CA 1
ATOM 946 C C . ARG A 1 121 ? 14.594 -20.469 -27.047 1 86.5 121 ARG A C 1
ATOM 948 O O . ARG A 1 121 ? 14.031 -20.516 -25.953 1 86.5 121 ARG A O 1
ATOM 955 N N . GLN A 1 122 ? 14.086 -21.031 -27.938 1 88.5 122 GLN A N 1
ATOM 956 C CA . GLN A 1 122 ? 12.781 -21.672 -27.969 1 88.5 122 GLN A CA 1
ATOM 957 C C . GLN A 1 122 ? 12.711 -22.812 -26.953 1 88.5 122 GLN A C 1
ATOM 959 O O . GLN A 1 122 ? 11.648 -23.078 -26.391 1 88.5 122 GLN A O 1
ATOM 964 N N . GLU A 1 123 ? 13.75 -23.422 -26.672 1 88.44 123 GLU A N 1
ATOM 965 C CA . GLU A 1 123 ? 13.789 -24.594 -25.781 1 88.44 123 GLU A CA 1
ATOM 966 C C . GLU A 1 123 ? 13.852 -24.172 -24.312 1 88.44 123 GLU A C 1
ATOM 968 O O . GLU A 1 123 ? 13.578 -24.969 -23.422 1 88.44 123 GLU A O 1
ATOM 973 N N . ASP A 1 124 ? 14.125 -22.938 -24.125 1 90.75 124 ASP A N 1
ATOM 974 C CA . ASP A 1 124 ? 14.328 -22.484 -22.766 1 90.75 124 ASP A CA 1
ATOM 975 C C . ASP A 1 124 ? 13.031 -22.562 -21.953 1 90.75 124 ASP A C 1
ATOM 977 O O . ASP A 1 124 ? 11.969 -22.141 -22.438 1 90.75 124 ASP A O 1
ATOM 981 N N . GLY A 1 125 ? 13.094 -23.203 -20.766 1 90.88 125 GLY A N 1
ATOM 982 C CA . GLY A 1 125 ? 12.008 -23.125 -19.797 1 90.88 125 GLY A CA 1
ATOM 983 C C . GLY A 1 125 ? 11.086 -24.328 -19.844 1 90.88 125 GLY A C 1
ATOM 984 O O . GLY A 1 125 ? 10.344 -24.578 -18.891 1 90.88 125 GLY A O 1
ATOM 985 N N . TRP A 1 126 ? 11.055 -25.047 -20.969 1 89.44 126 TRP A N 1
ATOM 986 C CA . TRP A 1 126 ? 10.125 -26.156 -21.109 1 89.44 126 TRP A CA 1
ATOM 987 C C . TRP A 1 126 ? 10.508 -27.312 -20.188 1 89.44 126 TRP A C 1
ATOM 989 O O . TRP A 1 126 ? 9.641 -27.953 -19.594 1 89.44 126 TRP A O 1
ATOM 999 N N . ASP A 1 127 ? 11.719 -27.516 -19.984 1 81.19 127 ASP A N 1
ATOM 1000 C CA . ASP A 1 127 ? 12.164 -28.672 -19.203 1 81.19 127 ASP A CA 1
ATOM 1001 C C . ASP A 1 127 ? 12.523 -28.266 -17.781 1 81.19 127 ASP A C 1
ATOM 1003 O O . ASP A 1 127 ? 12.922 -29.109 -16.969 1 81.19 127 ASP A O 1
ATOM 1007 N N . ASP A 1 128 ? 12.336 -27.078 -17.5 1 73.56 128 ASP A N 1
ATOM 1008 C CA . ASP A 1 128 ? 12.828 -26.547 -16.234 1 73.56 128 ASP A CA 1
ATOM 1009 C C . ASP A 1 128 ? 11.891 -26.906 -15.086 1 73.56 128 ASP A C 1
ATOM 1011 O O . ASP A 1 128 ? 12.297 -26.938 -13.922 1 73.56 128 ASP A O 1
ATOM 1015 N N . ASN A 1 129 ? 10.664 -27.234 -15.422 1 74.38 129 ASN A N 1
ATOM 1016 C CA . ASN A 1 129 ? 9.672 -27.328 -14.359 1 74.38 129 ASN A CA 1
ATOM 1017 C C . ASN A 1 129 ? 8.805 -28.578 -14.508 1 74.38 129 ASN A C 1
ATOM 1019 O O . ASN A 1 129 ? 7.59 -28.469 -14.68 1 74.38 129 ASN A O 1
ATOM 1023 N N . CYS A 1 130 ? 9.453 -29.641 -14.32 1 76.5 130 CYS A N 1
ATOM 1024 C CA . CYS A 1 130 ? 8.711 -30.891 -14.422 1 76.5 130 CYS A CA 1
ATOM 1025 C C . CYS A 1 130 ? 7.973 -31.188 -13.125 1 76.5 130 CYS A C 1
ATOM 1027 O O . CYS A 1 130 ? 8.562 -31.141 -12.047 1 76.5 130 CYS A O 1
ATOM 1029 N N . GLY A 1 131 ? 6.754 -31.484 -13.281 1 85.75 131 GLY A N 1
ATOM 1030 C CA . GLY A 1 131 ? 5.93 -31.797 -12.117 1 85.75 131 GLY A CA 1
ATOM 1031 C C . GLY A 1 131 ? 6.402 -33 -11.359 1 85.75 131 GLY A C 1
ATOM 1032 O O . GLY A 1 131 ? 6.254 -33.094 -10.133 1 85.75 131 GLY A O 1
ATOM 1033 N N . TYR A 1 132 ? 7.02 -33.875 -12.031 1 90.44 132 TYR A N 1
ATOM 1034 C CA . TYR A 1 132 ? 7.461 -35.125 -11.398 1 90.44 132 TYR A CA 1
ATOM 1035 C C . TYR A 1 132 ? 8.688 -34.875 -10.523 1 90.44 132 TYR A C 1
ATOM 1037 O O . TYR A 1 132 ? 8.93 -35.594 -9.562 1 90.44 132 TYR A O 1
ATOM 1045 N N . ASP A 1 133 ? 9.375 -33.812 -10.867 1 90.88 133 ASP A N 1
ATOM 1046 C CA . ASP A 1 133 ? 10.508 -33.438 -10.023 1 90.88 133 ASP A CA 1
ATOM 1047 C C . ASP A 1 133 ? 10.039 -33.031 -8.625 1 90.88 133 ASP A C 1
ATOM 1049 O O . ASP A 1 133 ? 10.742 -33.25 -7.641 1 90.88 133 ASP A O 1
ATOM 1053 N N . ASP A 1 134 ? 8.906 -32.5 -8.594 1 94.81 134 ASP A N 1
ATOM 1054 C CA . ASP A 1 134 ? 8.352 -32.094 -7.305 1 94.81 134 ASP A CA 1
ATOM 1055 C C . ASP A 1 134 ? 8.023 -33.312 -6.438 1 94.81 134 ASP A C 1
ATOM 1057 O O . ASP A 1 134 ? 8.273 -33.312 -5.23 1 94.81 134 ASP A O 1
ATOM 1061 N N . TYR A 1 135 ? 7.488 -34.344 -7.031 1 96 135 TYR A N 1
ATOM 1062 C CA . TYR A 1 135 ? 7.23 -35.562 -6.293 1 96 135 TYR A CA 1
ATOM 1063 C C . TYR A 1 135 ? 8.531 -36.188 -5.766 1 96 135 TYR A C 1
ATOM 1065 O O . TYR A 1 135 ? 8.586 -36.656 -4.625 1 96 135 TYR A O 1
ATOM 1073 N N . ALA A 1 136 ? 9.5 -36.125 -6.641 1 95.62 136 ALA A N 1
ATOM 1074 C CA . ALA A 1 136 ? 10.812 -36.625 -6.227 1 95.62 136 ALA A CA 1
ATOM 1075 C C . ALA A 1 136 ? 11.352 -35.844 -5.039 1 95.62 136 ALA A C 1
ATOM 1077 O O . ALA A 1 136 ? 11.93 -36.406 -4.117 1 95.62 136 ALA A O 1
ATOM 1078 N N . ARG A 1 137 ? 11.203 -34.531 -5.09 1 95.88 137 ARG A N 1
ATOM 1079 C CA . ARG A 1 137 ? 11.641 -33.656 -4.004 1 95.88 137 ARG A CA 1
ATOM 1080 C C . ARG A 1 137 ? 10.953 -34.031 -2.693 1 95.88 137 ARG A C 1
ATOM 1082 O O . ARG A 1 137 ? 11.555 -33.938 -1.621 1 95.88 137 ARG A O 1
ATOM 1089 N N . LEU A 1 138 ? 9.711 -34.562 -2.783 1 96.56 138 LEU A N 1
ATOM 1090 C CA . LEU A 1 138 ? 8.922 -34.906 -1.608 1 96.56 138 LEU A CA 1
ATOM 1091 C C . LEU A 1 138 ? 9.273 -36.312 -1.134 1 96.56 138 LEU A C 1
ATOM 1093 O O . LEU A 1 138 ? 8.688 -36.812 -0.169 1 96.56 138 LEU A O 1
ATOM 1097 N N . GLY A 1 139 ? 10.188 -36.969 -1.863 1 95.56 139 GLY A N 1
ATOM 1098 C CA . GLY A 1 139 ? 10.656 -38.312 -1.466 1 95.56 139 GLY A CA 1
ATOM 1099 C C . GLY A 1 139 ? 9.805 -39.438 -2.025 1 95.56 139 GLY A C 1
ATOM 1100 O O . GLY A 1 139 ? 9.742 -40.5 -1.442 1 95.56 139 GLY A O 1
ATOM 1101 N N . LEU A 1 140 ? 9.141 -39.219 -3.098 1 95.44 140 LEU A N 1
ATOM 1102 C CA . LEU A 1 140 ? 8.242 -40.188 -3.678 1 95.44 140 LEU A CA 1
ATOM 1103 C C . LEU A 1 140 ? 8.859 -40.844 -4.918 1 95.44 140 LEU A C 1
ATOM 1105 O O . LEU A 1 140 ? 9.6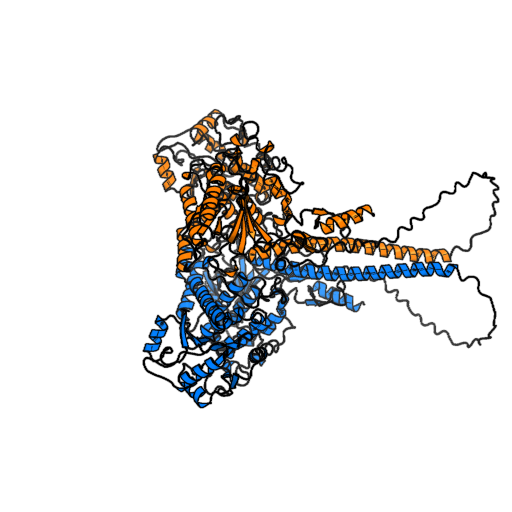48 -40.188 -5.621 1 95.44 140 LEU A O 1
ATOM 1109 N N . PRO A 1 141 ? 8.57 -42 -5.281 1 95.5 141 PRO A N 1
ATOM 1110 C CA . PRO A 1 141 ? 7.77 -42.906 -4.477 1 95.5 141 PRO A CA 1
ATOM 1111 C C . PRO A 1 141 ? 8.477 -43.344 -3.195 1 95.5 141 PRO A C 1
ATOM 1113 O O . PRO A 1 141 ? 9.695 -43.156 -3.062 1 95.5 141 PRO A O 1
ATOM 1116 N N . ASN A 1 142 ? 7.734 -43.938 -2.266 1 95.75 142 ASN A N 1
ATOM 1117 C CA . ASN A 1 142 ? 8.273 -44.406 -0.997 1 95.75 142 ASN A CA 1
ATOM 1118 C C . ASN A 1 142 ? 7.551 -45.656 -0.515 1 95.75 142 ASN A C 1
ATOM 1120 O O . ASN A 1 142 ? 6.992 -46.406 -1.319 1 95.75 142 ASN A O 1
ATOM 1124 N N . GLU A 1 143 ? 7.617 -45.906 0.775 1 94.75 143 GLU A N 1
ATOM 1125 C CA . GLU A 1 143 ? 7.059 -47.125 1.313 1 94.75 143 GLU A CA 1
ATOM 1126 C C . GLU A 1 143 ? 5.531 -47.125 1.287 1 94.75 143 GLU A C 1
ATOM 1128 O O . GLU A 1 143 ? 4.891 -48.156 1.272 1 94.75 143 GLU A O 1
ATOM 1133 N N . LYS A 1 144 ? 5.004 -45.969 1.21 1 96.25 144 LYS A N 1
ATOM 1134 C CA . LYS A 1 144 ? 3.555 -45.844 1.343 1 96.25 144 LYS A CA 1
ATOM 1135 C C . LYS A 1 144 ? 2.908 -45.469 0.012 1 96.25 144 LYS A C 1
ATOM 1137 O O . LYS A 1 144 ? 1.735 -45.781 -0.222 1 96.25 144 LYS A O 1
ATOM 1142 N N . TRP A 1 145 ? 3.611 -44.781 -0.816 1 97.75 145 TRP A N 1
ATOM 1143 C CA . TRP A 1 145 ? 3.064 -44.281 -2.068 1 97.75 145 TRP A CA 1
ATOM 1144 C C . TRP A 1 145 ? 3.859 -44.781 -3.262 1 97.75 145 TRP A C 1
ATOM 1146 O O . TRP A 1 145 ? 5.086 -44.875 -3.203 1 97.75 145 TRP A O 1
ATOM 1156 N N . ALA A 1 146 ? 3.15 -45.125 -4.348 1 96.88 146 ALA A N 1
ATOM 1157 C CA . ALA A 1 146 ? 3.773 -45.656 -5.555 1 96.88 146 ALA A CA 1
ATOM 1158 C C . ALA A 1 146 ? 3.256 -44.938 -6.801 1 96.88 146 ALA A C 1
ATOM 1160 O O . ALA A 1 146 ? 2.176 -44.344 -6.781 1 96.88 146 ALA A O 1
ATOM 1161 N N . ILE A 1 147 ? 3.982 -45.062 -7.852 1 95.5 147 ILE A N 1
ATOM 1162 C CA . ILE A 1 147 ? 3.574 -44.531 -9.148 1 95.5 147 ILE A CA 1
ATOM 1163 C C . ILE A 1 147 ? 2.719 -45.562 -9.875 1 95.5 147 ILE A C 1
ATOM 1165 O O . ILE A 1 147 ? 3.084 -46.75 -9.953 1 95.5 147 ILE A O 1
ATOM 1169 N N . SER A 1 148 ? 1.589 -45.094 -10.273 1 95.12 148 SER A N 1
ATOM 1170 C CA . SER A 1 148 ? 0.709 -45.969 -11.055 1 95.12 148 SER A CA 1
ATOM 1171 C C . SER A 1 148 ? 0.713 -45.562 -12.531 1 95.12 148 SER A C 1
ATOM 1173 O O . SER A 1 148 ? 0.667 -44.375 -12.859 1 95.12 148 SER A O 1
ATOM 1175 N N . GLU A 1 149 ? 0.742 -46.562 -13.391 1 91.38 149 GLU A N 1
ATOM 1176 C CA . GLU A 1 149 ? 0.682 -46.312 -14.828 1 91.38 149 GLU A CA 1
ATOM 1177 C C . GLU A 1 149 ? -0.715 -46.594 -15.375 1 91.38 149 GLU A C 1
ATOM 1179 O O . GLU A 1 149 ? -0.887 -46.781 -16.578 1 91.38 149 GLU A O 1
ATOM 1184 N N . LEU A 1 150 ? -1.575 -46.625 -14.508 1 92.06 150 LEU A N 1
ATOM 1185 C CA . LEU A 1 150 ? -2.963 -46.875 -14.867 1 92.06 150 LEU A CA 1
ATOM 1186 C C . LEU A 1 150 ? -3.42 -45.969 -15.992 1 92.06 150 LEU A C 1
ATOM 1188 O O . LEU A 1 150 ? -4.16 -46.375 -16.891 1 92.06 150 LEU A O 1
ATOM 1192 N N . ASN A 1 151 ? -3.033 -44.719 -15.961 1 93.62 151 ASN A N 1
ATOM 1193 C CA . ASN A 1 151 ? -3.506 -43.75 -16.938 1 93.62 151 ASN A CA 1
ATOM 1194 C C . ASN A 1 151 ? -2.514 -43.594 -18.078 1 93.62 151 ASN A C 1
ATOM 1196 O O . ASN A 1 151 ? -2.512 -42.562 -18.75 1 93.62 151 ASN A O 1
ATOM 1200 N N . LYS A 1 152 ? -1.684 -44.5 -18.266 1 92.69 152 LYS A N 1
ATOM 1201 C CA . LYS A 1 152 ? -0.769 -44.469 -19.391 1 92.69 152 LYS A CA 1
ATOM 1202 C C . LYS A 1 152 ? -1.527 -44.281 -20.703 1 92.69 152 LYS A C 1
ATOM 1204 O O . LYS A 1 152 ? -2.582 -44.875 -20.922 1 92.69 152 LYS A O 1
ATOM 1209 N N . ASN A 1 153 ? -1.035 -43.375 -21.547 1 90.56 153 ASN A N 1
ATOM 1210 C CA . ASN A 1 153 ? -1.654 -43.031 -22.812 1 90.56 153 ASN A CA 1
ATOM 1211 C C . ASN A 1 153 ? -3.033 -42.406 -22.609 1 90.56 153 ASN A C 1
ATOM 1213 O O . ASN A 1 153 ? -3.865 -42.406 -23.516 1 90.56 153 ASN A O 1
ATOM 1217 N N . PHE A 1 154 ? -3.305 -42.031 -21.453 1 92.38 154 PHE A N 1
ATOM 1218 C CA . PHE A 1 154 ? -4.535 -41.344 -21.094 1 92.38 154 PHE A CA 1
ATOM 1219 C C . PHE A 1 154 ? -5.75 -42.219 -21.344 1 92.38 154 PHE A C 1
ATOM 1221 O O . PHE A 1 154 ? -6.762 -41.75 -21.891 1 92.38 154 PHE A O 1
ATOM 1228 N N . GLU A 1 155 ? -5.633 -43.312 -21.016 1 90.62 155 GLU A N 1
ATOM 1229 C CA . GLU A 1 155 ? -6.637 -44.344 -21.297 1 90.62 155 GLU A CA 1
ATOM 1230 C C . GLU A 1 155 ? -7.93 -44.062 -20.531 1 90.62 155 GLU A C 1
ATOM 1232 O O . GLU A 1 155 ? -9.023 -44.281 -21.062 1 90.62 155 GLU A O 1
ATOM 1237 N N . TYR A 1 156 ? -7.766 -43.625 -19.359 1 91.56 156 TYR A N 1
ATOM 1238 C CA . TYR A 1 156 ? -8.945 -43.562 -18.5 1 91.56 156 TYR A CA 1
ATOM 1239 C C . TYR A 1 156 ? -9.352 -42.125 -18.25 1 91.56 156 TYR A C 1
ATOM 1241 O O . TYR A 1 156 ? -10.539 -41.812 -18.062 1 91.56 156 TYR A O 1
ATOM 1249 N N . CYS A 1 157 ? -8.398 -41.281 -18.109 1 93.69 157 CYS A N 1
ATOM 1250 C CA . CYS A 1 157 ? -8.68 -39.875 -17.781 1 93.69 157 CYS A CA 1
ATOM 1251 C C . CYS A 1 157 ? -7.781 -38.938 -18.562 1 93.69 157 CYS A C 1
ATOM 1253 O O . CYS A 1 157 ? -6.566 -38.906 -18.344 1 93.69 157 CYS A O 1
ATOM 1255 N N . GLU A 1 158 ? -8.367 -38.094 -19.344 1 90.12 158 GLU A N 1
ATOM 1256 C CA . GLU A 1 158 ? -7.609 -37.156 -20.172 1 90.12 158 GLU A CA 1
ATOM 1257 C C . GLU A 1 158 ? -7.094 -36 -19.328 1 90.12 158 GLU A C 1
ATOM 1259 O O . GLU A 1 158 ? -6.082 -35.375 -19.672 1 90.12 158 GLU A O 1
ATOM 1264 N N . GLY A 1 159 ? -7.766 -35.75 -18.25 1 92.44 159 GLY A N 1
ATOM 1265 C CA . GLY A 1 159 ? -7.426 -34.594 -17.438 1 92.44 159 GLY A CA 1
ATOM 1266 C C . GLY A 1 159 ? -6.312 -34.875 -16.438 1 92.44 159 GLY A C 1
ATOM 1267 O O . GLY A 1 159 ? -5.797 -33.938 -15.805 1 92.44 159 GLY A O 1
ATOM 1268 N N . TYR A 1 160 ? -5.988 -36.125 -16.266 1 94.75 160 TYR A N 1
ATOM 1269 C CA . TYR A 1 160 ? -4.883 -36.531 -15.406 1 94.75 160 TYR A CA 1
ATOM 1270 C C . TYR A 1 160 ? -3.629 -36.844 -16.219 1 94.75 160 TYR A C 1
ATOM 1272 O O . TYR A 1 160 ? -3.707 -37.094 -17.422 1 94.75 160 TYR A O 1
ATOM 1280 N N . PRO A 1 161 ? -2.445 -36.688 -15.594 1 93.44 161 PRO A N 1
ATOM 1281 C CA . PRO A 1 161 ? -1.23 -37.125 -16.281 1 93.44 161 PRO A CA 1
ATOM 1282 C C . PRO A 1 161 ? -1.135 -38.656 -16.422 1 93.44 161 PRO A C 1
ATOM 1284 O O . PRO A 1 161 ? -1.924 -39.375 -15.82 1 93.44 161 PRO A O 1
ATOM 1287 N N . GLU A 1 162 ? -0.247 -39.062 -17.203 1 92.75 162 GLU A N 1
ATOM 1288 C CA . GLU A 1 162 ? -0.087 -40.5 -17.469 1 92.75 162 GLU A CA 1
ATOM 1289 C C . GLU A 1 162 ? 0.357 -41.25 -16.234 1 92.75 162 GLU A C 1
ATOM 1291 O O . GLU A 1 162 ? -0.015 -42.406 -16.031 1 92.75 162 GLU A O 1
ATOM 1296 N N . ARG A 1 163 ? 1.126 -40.594 -15.492 1 93.69 163 ARG A N 1
ATOM 1297 C CA . ARG A 1 163 ? 1.61 -41.188 -14.25 1 93.69 163 ARG A CA 1
ATOM 1298 C C . ARG A 1 163 ? 1.002 -40.469 -13.039 1 93.69 163 ARG A C 1
ATOM 1300 O O . ARG A 1 163 ? 1.084 -39.25 -12.914 1 93.69 163 ARG A O 1
ATOM 1307 N N . ILE A 1 164 ? 0.375 -41.25 -12.203 1 96 164 ILE A N 1
ATOM 1308 C CA . ILE A 1 164 ? -0.262 -40.688 -11.016 1 96 164 ILE A CA 1
ATOM 1309 C C . ILE A 1 164 ? 0.257 -41.406 -9.766 1 96 164 ILE A C 1
ATOM 1311 O O . ILE A 1 164 ? 0.798 -42.531 -9.859 1 96 164 ILE A O 1
ATOM 1315 N N . PHE A 1 165 ? 0.198 -40.812 -8.664 1 97.31 165 PHE A N 1
ATOM 1316 C CA . PHE A 1 165 ? 0.673 -41.406 -7.422 1 97.31 165 PHE A CA 1
ATOM 1317 C C . PHE A 1 165 ? -0.496 -41.875 -6.57 1 97.31 165 PHE A C 1
ATOM 1319 O O . PHE A 1 165 ? -1.436 -41.125 -6.312 1 97.31 165 PHE A O 1
ATOM 1326 N N . VAL A 1 166 ? -0.46 -43.125 -6.156 1 97.81 166 VAL A N 1
ATOM 1327 C CA . VAL A 1 166 ? -1.492 -43.781 -5.363 1 97.81 166 VAL A CA 1
ATOM 1328 C C . VAL A 1 166 ? -0.843 -44.594 -4.238 1 97.81 166 VAL A C 1
ATOM 1330 O O . VAL A 1 166 ? 0.371 -44.781 -4.238 1 97.81 166 VAL A O 1
ATOM 1333 N N . PRO A 1 167 ? -1.65 -44.875 -3.23 1 97.31 167 PRO A N 1
ATOM 1334 C CA . PRO A 1 167 ? -1.066 -45.719 -2.184 1 97.31 167 PRO A CA 1
ATOM 1335 C C . PRO A 1 167 ? -0.473 -47 -2.73 1 97.31 167 PRO A C 1
ATOM 1337 O O . PRO A 1 167 ? -1.05 -47.625 -3.631 1 97.31 167 PRO A O 1
ATOM 1340 N N . ARG A 1 168 ? 0.686 -47.438 -2.342 1 94.88 168 ARG A N 1
ATOM 1341 C CA . ARG A 1 168 ? 1.504 -48.531 -2.891 1 94.88 168 ARG A CA 1
ATOM 1342 C C . ARG A 1 168 ? 0.738 -49.844 -2.9 1 94.88 168 ARG A C 1
ATOM 1344 O O . ARG A 1 168 ? 0.854 -50.625 -3.846 1 94.88 168 ARG A O 1
ATOM 1351 N N . HIS A 1 169 ? -0.118 -50.281 -1.997 1 88.25 169 HIS A N 1
ATOM 1352 C CA . HIS A 1 169 ? -0.702 -51.625 -1.889 1 88.25 169 HIS A CA 1
ATOM 1353 C C . HIS A 1 169 ? -2.15 -51.625 -2.365 1 88.25 169 HIS A C 1
ATOM 1355 O O . HIS A 1 169 ? -2.896 -52.562 -2.082 1 88.25 169 HIS A O 1
ATOM 1361 N N . VAL A 1 170 ? -2.455 -50.656 -3.158 1 95.38 170 VAL A N 1
ATOM 1362 C CA . VAL A 1 170 ? -3.822 -50.625 -3.666 1 95.38 170 VAL A CA 1
ATOM 1363 C C . VAL A 1 170 ? -3.906 -51.469 -4.949 1 95.38 170 VAL A C 1
ATOM 1365 O O . VAL A 1 170 ? -3.127 -51.25 -5.883 1 95.38 170 VAL A O 1
ATOM 1368 N N . PRO A 1 171 ? -4.832 -52.406 -5.051 1 93.94 171 PRO A N 1
ATOM 1369 C CA . PRO A 1 171 ? -4.973 -53.219 -6.258 1 93.94 171 PRO A CA 1
ATOM 1370 C C . PRO A 1 171 ? -5.527 -52.438 -7.441 1 93.94 171 PRO A C 1
ATOM 1372 O O . PRO A 1 171 ? -6.312 -51.5 -7.258 1 93.94 171 PRO A O 1
ATOM 1375 N N . GLY A 1 172 ? -5.25 -52.844 -8.57 1 93.12 172 GLY A N 1
ATOM 1376 C CA . GLY A 1 172 ? -5.676 -52.219 -9.812 1 93.12 172 GLY A CA 1
ATOM 1377 C C . GLY A 1 172 ? -7.184 -52.094 -9.93 1 93.12 172 GLY A C 1
ATOM 1378 O O . GLY A 1 172 ? -7.691 -51.031 -10.25 1 93.12 172 GLY A O 1
ATOM 1379 N N . PRO A 1 173 ? -7.855 -53.156 -9.625 1 95.06 173 PRO A N 1
ATOM 1380 C CA . PRO A 1 173 ? -9.312 -53.094 -9.742 1 95.06 173 PRO A CA 1
ATOM 1381 C C . PRO A 1 173 ? -9.93 -52.031 -8.836 1 95.06 173 PRO A C 1
ATOM 1383 O O . PRO A 1 173 ? -10.961 -51.438 -9.18 1 95.06 173 PRO A O 1
ATOM 1386 N N . VAL A 1 174 ? -9.344 -51.812 -7.75 1 96.94 174 VAL A N 1
ATOM 1387 C CA . VAL A 1 174 ? -9.82 -50.781 -6.82 1 96.94 174 VAL A CA 1
ATOM 1388 C C . VAL A 1 174 ? -9.703 -49.406 -7.461 1 96.94 174 VAL A C 1
ATOM 1390 O O . VAL A 1 174 ? -10.625 -48.594 -7.387 1 96.94 174 VAL A O 1
ATOM 1393 N N . LEU A 1 175 ? -8.602 -49.188 -8.07 1 97 175 LEU A N 1
ATOM 1394 C CA . LEU A 1 175 ? -8.375 -47.906 -8.742 1 97 175 LEU A CA 1
ATOM 1395 C C . LEU A 1 175 ? -9.359 -47.719 -9.891 1 97 175 LEU A C 1
ATOM 1397 O O . LEU A 1 175 ? -9.922 -46.625 -10.047 1 97 175 LEU A O 1
ATOM 1401 N N . ILE A 1 176 ? -9.586 -48.719 -10.633 1 96.5 176 ILE A N 1
ATOM 1402 C CA . ILE A 1 176 ? -10.477 -48.656 -11.789 1 96.5 176 ILE A CA 1
ATOM 1403 C C . ILE A 1 176 ? -11.906 -48.438 -11.312 1 96.5 176 ILE A C 1
ATOM 1405 O O . ILE A 1 176 ? -12.641 -47.656 -11.922 1 96.5 176 ILE A O 1
ATOM 1409 N N . GLY A 1 177 ? -12.266 -49.125 -10.289 1 96.25 177 GLY A N 1
ATOM 1410 C CA . GLY A 1 177 ? -13.578 -48.906 -9.719 1 96.25 177 GLY A CA 1
ATOM 1411 C C . GLY A 1 177 ? -13.797 -47.469 -9.258 1 96.25 177 GLY A C 1
ATOM 1412 O O . GLY A 1 177 ? -14.867 -46.875 -9.492 1 96.25 177 GLY A O 1
ATOM 1413 N N . SER A 1 178 ? -12.82 -46.938 -8.602 1 96.25 178 SER A N 1
ATOM 1414 C CA . SER A 1 178 ? -12.906 -45.562 -8.125 1 96.25 178 SER A CA 1
ATOM 1415 C C . SER A 1 178 ? -12.969 -44.594 -9.289 1 96.25 178 SER A C 1
ATOM 1417 O O . SER A 1 178 ? -13.734 -43.625 -9.25 1 96.25 178 SER A O 1
ATOM 1419 N N . LEU A 1 179 ? -12.18 -44.812 -10.266 1 95.69 179 LEU A N 1
ATOM 1420 C CA . LEU A 1 179 ? -12.133 -43.969 -11.445 1 95.69 179 LEU A CA 1
ATOM 1421 C C . LEU A 1 179 ? -13.5 -43.906 -12.125 1 95.69 179 LEU A C 1
ATOM 1423 O O . LEU A 1 179 ? -13.922 -42.844 -12.586 1 95.69 179 LEU A O 1
ATOM 1427 N N . LYS A 1 180 ? -14.188 -44.969 -12.227 1 94.38 180 LYS A N 1
ATOM 1428 C CA . LYS A 1 180 ? -15.5 -45.031 -12.867 1 94.38 180 LYS A CA 1
ATOM 1429 C C . LYS A 1 180 ? -16.562 -44.375 -12 1 94.38 180 LYS A C 1
ATOM 1431 O O . LYS A 1 180 ? -17.594 -43.906 -12.516 1 94.38 180 LYS A O 1
ATOM 1436 N N . PHE A 1 181 ? -16.281 -44.312 -10.773 1 94.94 181 PHE A N 1
ATOM 1437 C CA . PHE A 1 181 ? -17.266 -43.812 -9.828 1 94.94 181 PHE A CA 1
ATOM 1438 C C . PHE A 1 181 ? -17.125 -42.312 -9.664 1 94.94 181 PHE A C 1
ATOM 1440 O O . PHE A 1 181 ? -17.953 -41.688 -8.992 1 94.94 181 PHE A O 1
ATOM 1447 N N . ARG A 1 182 ? -16.188 -41.75 -10.203 1 95.56 182 ARG A N 1
ATOM 1448 C CA . ARG A 1 182 ? -15.945 -40.312 -10.008 1 95.56 182 ARG A CA 1
ATOM 1449 C C . ARG A 1 182 ? -16.078 -39.562 -11.328 1 95.56 182 ARG A C 1
ATOM 1451 O O . ARG A 1 182 ? -15.711 -40.062 -12.383 1 95.56 182 ARG A O 1
ATOM 1458 N N . SER A 1 183 ? -16.469 -38.344 -11.188 1 94.19 183 SER A N 1
ATOM 1459 C CA . SER A 1 183 ? -16.719 -37.5 -12.352 1 94.19 183 SER A CA 1
ATOM 1460 C C . SER A 1 183 ? -15.461 -37.375 -13.211 1 94.19 183 SER A C 1
ATOM 1462 O O . SER A 1 183 ? -14.383 -37.062 -12.703 1 94.19 183 SER A O 1
ATOM 1464 N N . ARG A 1 184 ? -15.602 -37.688 -14.539 1 93.44 184 ARG A N 1
ATOM 1465 C CA . ARG A 1 184 ? -14.562 -37.562 -15.555 1 93.44 184 ARG A CA 1
ATOM 1466 C C . ARG A 1 184 ? -13.398 -38.5 -15.273 1 93.44 184 ARG A C 1
ATOM 1468 O O . ARG A 1 184 ? -12.297 -38.312 -15.789 1 93.44 184 ARG A O 1
ATOM 1475 N N . GLY A 1 185 ? -13.602 -39.375 -14.289 1 94.62 185 GLY A N 1
ATOM 1476 C CA . GLY A 1 185 ? -12.617 -40.406 -13.992 1 94.62 185 GLY A CA 1
ATOM 1477 C C . GLY A 1 185 ? -11.492 -39.906 -13.102 1 94.62 185 GLY A C 1
ATOM 1478 O O . GLY A 1 185 ? -10.422 -40.531 -13.047 1 94.62 185 GLY A O 1
ATOM 1479 N N . ARG A 1 186 ? -11.68 -38.875 -12.453 1 96.69 186 ARG A N 1
ATOM 1480 C CA . ARG A 1 186 ? -10.625 -38.281 -11.633 1 96.69 186 ARG A CA 1
ATOM 1481 C C . ARG A 1 186 ? -10.656 -38.844 -10.219 1 96.69 186 ARG A C 1
ATOM 1483 O O . ARG A 1 186 ? -11.188 -38.219 -9.305 1 96.69 186 ARG A O 1
ATOM 1490 N N . LEU A 1 187 ? -10.055 -40 -10.062 1 97.06 187 LEU A N 1
ATOM 1491 C CA . LEU A 1 187 ? -9.969 -40.656 -8.766 1 97.06 187 LEU A CA 1
ATOM 1492 C C . LEU A 1 187 ? -9.031 -39.906 -7.832 1 97.06 187 LEU A C 1
ATOM 1494 O O . LEU A 1 187 ? -8.25 -39.062 -8.281 1 97.06 187 LEU A O 1
ATOM 1498 N N . PRO A 1 188 ? -9.117 -40.156 -6.488 1 97.31 188 PRO A N 1
ATOM 1499 C CA . PRO A 1 188 ? -8.195 -39.469 -5.555 1 97.31 188 PRO A CA 1
ATOM 1500 C C . PRO A 1 188 ? -6.734 -39.844 -5.816 1 97.31 188 PRO A C 1
ATOM 1502 O O . PRO A 1 188 ? -6.379 -41 -5.875 1 97.31 188 PRO A O 1
ATOM 1505 N N . VAL A 1 189 ? -5.922 -38.844 -6.02 1 97.75 189 VAL A N 1
ATOM 1506 C CA . VAL A 1 189 ? -4.496 -39.031 -6.254 1 97.75 189 VAL A CA 1
ATOM 1507 C C . VAL A 1 189 ? -3.701 -38.062 -5.375 1 97.75 189 VAL A C 1
ATOM 1509 O O . VAL A 1 189 ? -4.238 -37.062 -4.891 1 97.75 189 VAL A O 1
ATOM 1512 N N . LEU A 1 190 ? -2.477 -38.281 -5.223 1 98.31 190 LEU A N 1
ATOM 1513 C CA . LEU A 1 190 ? -1.626 -37.531 -4.316 1 98.31 190 LEU A CA 1
ATOM 1514 C C . LEU A 1 190 ? -1.212 -36.219 -4.949 1 98.31 190 LEU A C 1
ATOM 1516 O O . LEU A 1 190 ? -0.723 -36.188 -6.082 1 98.31 190 LEU A O 1
ATOM 1520 N N . SER A 1 191 ? -1.382 -35.094 -4.277 1 98 191 SER A N 1
ATOM 1521 C CA . SER A 1 191 ? -0.924 -33.781 -4.707 1 98 191 SER A CA 1
ATOM 1522 C C . SER A 1 191 ? 0.293 -33.344 -3.904 1 98 191 SER A C 1
ATOM 1524 O O . SER A 1 191 ? 1.188 -32.688 -4.441 1 98 191 SER A O 1
ATOM 1526 N N . TYR A 1 192 ? 0.247 -33.625 -2.598 1 98.5 192 TYR A N 1
ATOM 1527 C CA . TYR A 1 192 ? 1.284 -33.094 -1.717 1 98.5 192 TYR A CA 1
ATOM 1528 C C . TYR A 1 192 ? 1.46 -34 -0.493 1 98.5 192 TYR A C 1
ATOM 1530 O O . TYR A 1 192 ? 0.484 -34.531 0.043 1 98.5 192 TYR A O 1
ATOM 1538 N N . LEU A 1 193 ? 2.674 -34.25 -0.142 1 98.12 193 LEU A N 1
ATOM 1539 C CA . LEU A 1 193 ? 3.031 -34.969 1.062 1 98.12 193 LEU A CA 1
ATOM 1540 C C . LEU A 1 193 ? 3.814 -34.094 2.031 1 98.12 193 LEU A C 1
ATOM 1542 O O . LEU A 1 193 ? 4.867 -33.562 1.678 1 98.12 193 LEU A O 1
ATOM 1546 N N . TYR A 1 194 ? 3.248 -33.875 3.219 1 97.69 194 TYR A N 1
ATOM 1547 C CA . TYR A 1 194 ? 3.922 -33.094 4.254 1 97.69 194 TYR A CA 1
ATOM 1548 C C . TYR A 1 194 ? 4.945 -33.969 4.992 1 97.69 194 TYR A C 1
ATOM 1550 O O . TYR A 1 194 ? 4.59 -34.75 5.867 1 97.69 194 TYR A O 1
ATOM 1558 N N . SER A 1 195 ? 6.199 -33.719 4.84 1 94.38 195 SER A N 1
ATOM 1559 C CA . SER A 1 195 ? 7.289 -34.594 5.23 1 94.38 195 SER A CA 1
ATOM 1560 C C . SER A 1 195 ? 7.426 -34.688 6.75 1 94.38 195 SER A C 1
ATOM 1562 O O . SER A 1 195 ? 7.887 -35.688 7.285 1 94.38 195 SER A O 1
ATOM 1564 N N . LYS A 1 196 ? 7.008 -33.688 7.441 1 94.38 196 LYS A N 1
ATOM 1565 C CA . LYS A 1 196 ? 7.223 -33.625 8.883 1 94.38 196 LYS A CA 1
ATOM 1566 C C . LYS A 1 196 ? 6.375 -34.656 9.609 1 94.38 196 LYS A C 1
ATOM 1568 O O . LYS A 1 196 ? 6.789 -35.188 10.641 1 94.38 196 LYS A O 1
ATOM 1573 N N . ASN A 1 197 ? 5.164 -34.938 9.086 1 95.44 197 ASN A N 1
ATOM 1574 C CA . ASN A 1 197 ? 4.312 -35.906 9.789 1 95.44 197 ASN A CA 1
ATOM 1575 C C . ASN A 1 197 ? 3.689 -36.906 8.828 1 95.44 197 ASN A C 1
ATOM 1577 O O . ASN A 1 197 ? 2.885 -37.75 9.234 1 95.44 197 ASN A O 1
ATOM 1581 N N . GLU A 1 198 ? 3.879 -36.75 7.504 1 95.5 198 GLU A N 1
ATOM 1582 C CA . GLU A 1 198 ? 3.498 -37.656 6.438 1 95.5 198 GLU A CA 1
ATOM 1583 C C . GLU A 1 198 ? 2.016 -37.531 6.098 1 95.5 198 GLU A C 1
ATOM 1585 O O . GLU A 1 198 ? 1.461 -38.375 5.387 1 95.5 198 GLU A O 1
ATOM 1590 N N . ALA A 1 199 ? 1.359 -36.531 6.68 1 97.75 199 ALA A N 1
ATOM 1591 C CA . ALA A 1 199 ? 0.013 -36.25 6.203 1 97.75 199 ALA A CA 1
ATOM 1592 C C . ALA A 1 199 ? 0.038 -35.781 4.75 1 97.75 199 ALA A C 1
ATOM 1594 O O . ALA A 1 199 ? 1.02 -35.188 4.293 1 97.75 199 ALA A O 1
ATOM 1595 N N . VAL A 1 200 ? -1.099 -36.031 4.078 1 98.19 200 VAL A N 1
ATOM 1596 C CA . VAL A 1 200 ? -1.061 -35.75 2.645 1 98.19 200 VAL A CA 1
ATOM 1597 C C . VAL A 1 200 ? -2.283 -34.938 2.238 1 98.19 200 VAL A C 1
ATOM 1599 O O . VAL A 1 200 ? -3.24 -34.812 3.008 1 98.19 200 VAL A O 1
ATOM 1602 N N . ILE A 1 201 ? -2.166 -34.344 1.076 1 98.81 201 ILE A N 1
ATOM 1603 C CA . ILE A 1 201 ? -3.291 -33.75 0.352 1 98.81 201 ILE A CA 1
ATOM 1604 C C . ILE A 1 201 ? -3.535 -34.531 -0.936 1 98.81 201 ILE A C 1
ATOM 1606 O O . ILE A 1 201 ? -2.629 -34.688 -1.757 1 98.81 201 ILE A O 1
ATOM 1610 N N . CYS A 1 202 ? -4.691 -35 -1.067 1 98.69 202 CYS A N 1
ATOM 1611 C CA . CYS A 1 202 ? -5.109 -35.656 -2.303 1 98.69 202 CYS A CA 1
ATOM 1612 C C . CYS A 1 202 ? -6.203 -34.875 -3.002 1 98.69 202 CYS A C 1
ATOM 1614 O O . CYS A 1 202 ? -6.91 -34.094 -2.363 1 98.69 202 CYS A O 1
ATOM 1616 N N . ARG A 1 203 ? -6.258 -35.031 -4.254 1 98.25 203 ARG A N 1
ATOM 1617 C CA . ARG A 1 203 ? -7.27 -34.312 -5.035 1 98.25 203 ARG A CA 1
ATOM 1618 C C . ARG A 1 203 ? -8.078 -35.281 -5.887 1 98.25 203 ARG A C 1
ATOM 1620 O O . ARG A 1 203 ? -7.555 -36.312 -6.336 1 98.25 203 ARG A O 1
ATOM 1627 N N . CYS A 1 204 ? -9.273 -34.969 -6.129 1 97.62 204 CYS A N 1
ATOM 1628 C CA . CYS A 1 204 ? -10.125 -35.781 -6.996 1 97.62 204 CYS A CA 1
ATOM 1629 C C . CYS A 1 204 ? -11.359 -35 -7.43 1 97.62 204 CYS A C 1
ATOM 1631 O O . CYS A 1 204 ? -11.414 -33.781 -7.27 1 97.62 204 CYS A O 1
ATOM 1633 N N . SER A 1 205 ? -12.312 -35.656 -8.148 1 96.62 205 SER A N 1
ATOM 1634 C CA . SER A 1 205 ? -13.609 -35.094 -8.5 1 96.62 205 SER A CA 1
ATOM 1635 C C . SER A 1 205 ? -14.719 -35.688 -7.641 1 96.62 205 SER A C 1
ATOM 1637 O O . SER A 1 205 ? -14.477 -36.594 -6.84 1 96.62 205 SER A O 1
ATOM 1639 N N . GLN A 1 206 ? -15.922 -35.188 -7.777 1 94.25 206 GLN A N 1
ATOM 1640 C CA . GLN A 1 206 ? -17.047 -35.656 -6.977 1 94.25 206 GLN A CA 1
ATOM 1641 C C . GLN A 1 206 ? -17.438 -37.062 -7.348 1 94.25 206 GLN A C 1
ATOM 1643 O O . GLN A 1 206 ? -17.297 -37.469 -8.5 1 94.25 206 GLN A O 1
ATOM 1648 N N . PRO A 1 207 ? -17.875 -37.812 -6.391 1 92.88 207 PRO A N 1
ATOM 1649 C CA . PRO A 1 207 ? -18.375 -39.188 -6.68 1 92.88 207 PRO A CA 1
ATOM 1650 C C . PRO A 1 207 ? -19.75 -39.156 -7.344 1 92.88 207 PRO A C 1
ATOM 1652 O O . PRO A 1 207 ? -20.531 -38.25 -7.137 1 92.88 207 PRO A O 1
ATOM 1655 N N . LEU A 1 208 ? -19.922 -40.125 -8.141 1 92.06 208 LEU A N 1
ATOM 1656 C CA . LEU A 1 208 ? -21.219 -40.312 -8.773 1 92.06 208 LEU A CA 1
ATOM 1657 C C . LEU A 1 208 ? -22.156 -41.125 -7.887 1 92.06 208 LEU A C 1
ATOM 1659 O O . LEU A 1 208 ? -22.688 -42.125 -8.32 1 92.06 208 LEU A O 1
ATOM 1663 N N . ALA A 1 209 ? -22.375 -40.656 -6.734 1 85.56 209 ALA A N 1
ATOM 1664 C CA . ALA A 1 209 ? -23.094 -41.406 -5.707 1 85.56 209 ALA A CA 1
ATOM 1665 C C . ALA A 1 209 ? -24.594 -41.188 -5.793 1 85.56 209 ALA A C 1
ATOM 1667 O O . ALA A 1 209 ? -25.391 -42.094 -5.512 1 85.56 209 ALA A O 1
ATOM 1668 N N . GLY A 1 210 ? -24.984 -40 -6.211 1 82.06 210 GLY A N 1
ATOM 1669 C CA . GLY A 1 210 ? -26.391 -39.688 -6.094 1 82.06 210 GLY A CA 1
ATOM 1670 C C . GLY A 1 210 ? -26.938 -39.875 -4.691 1 82.06 210 GLY A C 1
ATOM 1671 O O . GLY A 1 210 ? -26.266 -39.531 -3.711 1 82.06 210 GLY A O 1
ATOM 1672 N N . PHE A 1 211 ? -28.125 -40.406 -4.605 1 77.69 211 PHE A N 1
ATOM 1673 C CA . PHE A 1 211 ? -28.734 -40.562 -3.293 1 77.69 211 PHE A CA 1
ATOM 1674 C C . PHE A 1 211 ? -28.375 -41.906 -2.689 1 77.69 211 PHE A C 1
ATOM 1676 O O . PHE A 1 211 ? -28.328 -42.062 -1.467 1 77.69 211 PHE A O 1
ATOM 1683 N N . SER A 1 212 ? -28.078 -42.844 -3.555 1 79.31 212 SER A N 1
ATOM 1684 C CA . SER A 1 212 ? -28 -44.156 -2.93 1 79.31 212 SER A CA 1
ATOM 1685 C C . SER A 1 212 ? -26.828 -44.969 -3.473 1 79.31 212 SER A C 1
ATOM 1687 O O . SER A 1 212 ? -26.469 -46 -2.924 1 79.31 212 SER A O 1
ATOM 1689 N N . ALA A 1 213 ? -26.219 -44.438 -4.445 1 84.56 213 ALA A N 1
ATOM 1690 C CA . ALA A 1 213 ? -25.172 -45.25 -5.074 1 84.56 213 ALA A CA 1
ATOM 1691 C C . ALA A 1 213 ? -23.938 -45.312 -4.191 1 84.56 213 ALA A C 1
ATOM 1693 O O . ALA A 1 213 ? -23.562 -44.344 -3.551 1 84.56 213 ALA A O 1
ATOM 1694 N N . ARG A 1 214 ? -23.391 -46.531 -4.055 1 89.38 214 ARG A N 1
ATOM 1695 C CA . ARG A 1 214 ? -22.156 -46.781 -3.318 1 89.38 214 ARG A CA 1
ATOM 1696 C C . ARG A 1 214 ? -21.125 -47.469 -4.203 1 89.38 214 ARG A C 1
ATOM 1698 O O . ARG A 1 214 ? -21.469 -48.125 -5.184 1 89.38 214 ARG A O 1
ATOM 1705 N N . CYS A 1 215 ? -19.906 -47.219 -3.893 1 93.38 215 CYS A N 1
ATOM 1706 C CA . CYS A 1 215 ? -18.812 -47.875 -4.598 1 93.38 215 CYS A CA 1
ATOM 1707 C C . CYS A 1 215 ? -17.766 -48.375 -3.619 1 93.38 215 CYS A C 1
ATOM 1709 O O . CYS A 1 215 ? -17 -47.594 -3.059 1 93.38 215 CYS A O 1
ATOM 1711 N N . ILE A 1 216 ? -17.703 -49.625 -3.469 1 94.38 216 ILE A N 1
ATOM 1712 C CA . ILE A 1 216 ? -16.844 -50.281 -2.49 1 94.38 216 ILE A CA 1
ATOM 1713 C C . ILE A 1 216 ? -15.375 -50 -2.838 1 94.38 216 ILE A C 1
ATOM 1715 O O . ILE A 1 216 ? -14.539 -49.812 -1.947 1 94.38 216 ILE A O 1
ATOM 1719 N N . GLU A 1 217 ? -15.109 -50.031 -4.121 1 95.5 217 GLU A N 1
ATOM 1720 C CA . GLU A 1 217 ? -13.742 -49.75 -4.566 1 95.5 217 GLU A CA 1
ATOM 1721 C C . GLU A 1 217 ? -13.297 -48.344 -4.164 1 95.5 217 GLU A C 1
ATOM 1723 O O . GLU A 1 217 ? -12.188 -48.156 -3.668 1 95.5 217 GLU A O 1
ATOM 1728 N N . ASP A 1 218 ? -14.141 -47.406 -4.367 1 95.81 218 ASP A N 1
ATOM 1729 C CA . ASP A 1 218 ? -13.828 -46.031 -4.008 1 95.81 218 ASP A CA 1
ATOM 1730 C C . ASP A 1 218 ? -13.664 -45.875 -2.498 1 95.81 218 ASP A C 1
ATOM 1732 O O . ASP A 1 218 ? -12.773 -45.156 -2.035 1 95.81 218 ASP A O 1
ATOM 1736 N N . GLU A 1 219 ? -14.531 -46.531 -1.726 1 95.19 219 GLU A N 1
ATOM 1737 C CA . GLU A 1 219 ? -14.422 -46.5 -0.27 1 95.19 219 GLU A CA 1
ATOM 1738 C C . GLU A 1 219 ? -13.109 -47.156 0.187 1 95.19 219 GLU A C 1
ATOM 1740 O O . GLU A 1 219 ? -12.469 -46.656 1.119 1 95.19 219 GLU A O 1
ATOM 1745 N N . SER A 1 220 ? -12.805 -48.156 -0.489 1 95.5 220 SER A N 1
ATOM 1746 C CA . SER A 1 220 ? -11.555 -48.844 -0.178 1 95.5 220 SER A CA 1
ATOM 1747 C C . SER A 1 220 ? -10.352 -47.969 -0.467 1 95.5 220 SER A C 1
ATOM 1749 O O . SER A 1 220 ? -9.391 -47.969 0.305 1 95.5 220 SER A O 1
ATOM 1751 N N . LEU A 1 221 ? -10.375 -47.344 -1.593 1 96.44 221 LEU A N 1
ATOM 1752 C CA . LEU A 1 221 ? -9.273 -46.438 -1.941 1 96.44 221 LEU A CA 1
ATOM 1753 C C . LEU A 1 221 ? -9.094 -45.375 -0.877 1 96.44 221 LEU A C 1
ATOM 1755 O O . LEU A 1 221 ? -7.961 -45.062 -0.486 1 96.44 221 LEU A O 1
ATOM 1759 N N . MET A 1 222 ? -10.148 -44.781 -0.365 1 95.31 222 MET A N 1
ATOM 1760 C CA . MET A 1 222 ? -10.094 -43.75 0.666 1 95.31 222 MET A CA 1
ATOM 1761 C C . MET A 1 222 ? -9.5 -44.312 1.958 1 95.31 222 MET A C 1
ATOM 1763 O O . MET A 1 222 ? -8.766 -43.625 2.654 1 95.31 222 MET A O 1
ATOM 1767 N N . ARG A 1 223 ? -9.836 -45.5 2.264 1 94.38 223 ARG A N 1
ATOM 1768 C CA . ARG A 1 223 ? -9.266 -46.156 3.441 1 94.38 223 ARG A CA 1
ATOM 1769 C C . ARG A 1 223 ? -7.762 -46.344 3.285 1 94.38 223 ARG A C 1
ATOM 1771 O O . ARG A 1 223 ? -7.008 -46.219 4.25 1 94.38 223 ARG A O 1
ATOM 1778 N N . HIS A 1 224 ? -7.383 -46.75 2.102 1 95.31 224 HIS A N 1
ATOM 1779 C CA . HIS A 1 224 ? -5.961 -46.906 1.833 1 95.31 224 HIS A CA 1
ATOM 1780 C C . HIS A 1 224 ? -5.211 -45.594 1.99 1 95.31 224 HIS A C 1
ATOM 1782 O O . HIS A 1 224 ? -4.09 -45.562 2.502 1 95.31 224 HIS A O 1
ATOM 1788 N N . ILE A 1 225 ? -5.805 -44.531 1.521 1 96.44 225 ILE A N 1
ATOM 1789 C CA . ILE A 1 225 ? -5.199 -43.219 1.646 1 96.44 225 ILE A CA 1
ATOM 1790 C C . ILE A 1 225 ? -5.066 -42.844 3.121 1 96.44 225 ILE A C 1
ATOM 1792 O O . ILE A 1 225 ? -4.012 -42.375 3.557 1 96.44 225 ILE A O 1
ATOM 1796 N N . ALA A 1 226 ? -6.066 -43.094 3.9 1 95 226 ALA A N 1
ATOM 1797 C CA . ALA A 1 226 ? -6.055 -42.781 5.332 1 95 226 ALA A CA 1
ATOM 1798 C C . ALA A 1 226 ? -4.941 -43.562 6.039 1 95 226 ALA A C 1
ATOM 1800 O O . ALA A 1 226 ? -4.297 -43.031 6.949 1 95 226 ALA A O 1
ATOM 1801 N N . LYS A 1 227 ? -4.676 -44.719 5.582 1 93.38 227 LYS A N 1
ATOM 1802 C CA . LYS A 1 227 ? -3.721 -45.594 6.234 1 93.38 227 LYS A CA 1
ATOM 1803 C C . LYS A 1 227 ? -2.283 -45.188 5.941 1 93.38 227 LYS A C 1
ATOM 1805 O O . LYS A 1 227 ? -1.354 -45.594 6.637 1 93.38 227 LYS A O 1
ATOM 1810 N N . THR A 1 228 ? -2.131 -44.438 4.969 1 94.94 228 THR A N 1
ATOM 1811 C CA . THR A 1 228 ? -0.782 -43.969 4.637 1 94.94 228 THR A CA 1
ATOM 1812 C C . THR A 1 228 ? -0.262 -43 5.688 1 94.94 228 THR A C 1
ATOM 1814 O O . THR A 1 228 ? 0.94 -42.75 5.758 1 94.94 228 THR A O 1
ATOM 1817 N N . ASN A 1 229 ? -1.11 -42.375 6.469 1 93.75 229 ASN A N 1
ATOM 1818 C CA . ASN A 1 229 ? -0.754 -41.438 7.535 1 93.75 229 ASN A CA 1
ATOM 1819 C C . ASN A 1 229 ? -0.595 -42.156 8.875 1 93.75 229 ASN A C 1
ATOM 1821 O O . ASN A 1 229 ? -1.573 -42.656 9.438 1 93.75 229 ASN A O 1
ATOM 1825 N N . PRO A 1 230 ? 0.527 -42.25 9.445 1 90.81 230 PRO A N 1
ATOM 1826 C CA . PRO A 1 230 ? 0.727 -42.969 10.703 1 90.81 230 PRO A CA 1
ATOM 1827 C C . PRO A 1 230 ? 0.175 -42.219 11.906 1 90.81 230 PRO A C 1
ATOM 1829 O O . PRO A 1 230 ? -0.041 -42.812 12.969 1 90.81 230 PRO A O 1
ATOM 1832 N N . GLN A 1 231 ? -0.042 -40.938 11.797 1 89.06 231 GLN A N 1
ATOM 1833 C CA . GLN A 1 231 ? -0.405 -40.125 12.938 1 89.06 231 GLN A CA 1
ATOM 1834 C C . GLN A 1 231 ? -1.903 -40.188 13.219 1 89.06 231 GLN A C 1
ATOM 1836 O O . GLN A 1 231 ? -2.34 -39.969 14.344 1 89.06 231 GLN A O 1
ATOM 1841 N N . SER A 1 232 ? -2.605 -40.281 12.164 1 88.69 232 SER A N 1
ATOM 1842 C CA . SER A 1 232 ? -4.059 -40.25 12.312 1 88.69 232 SER A CA 1
ATOM 1843 C C . SER A 1 232 ? -4.738 -41.156 11.297 1 88.69 232 SER A C 1
ATOM 1845 O O . SER A 1 232 ? -4.383 -41.156 10.117 1 88.69 232 SER A O 1
ATOM 1847 N N . LYS A 1 233 ? -5.754 -41.812 11.781 1 86.25 233 LYS A N 1
ATOM 1848 C CA . LYS A 1 233 ? -6.535 -42.656 10.875 1 86.25 233 LYS A CA 1
ATOM 1849 C C . LYS A 1 233 ? -7.734 -41.875 10.32 1 86.25 233 LYS A C 1
ATOM 1851 O O . LYS A 1 233 ? -8.414 -42.375 9.406 1 86.25 233 LYS A O 1
ATOM 1856 N N . THR A 1 234 ? -7.855 -40.719 10.797 1 93.38 234 THR A N 1
ATOM 1857 C CA . THR A 1 234 ? -8.969 -39.906 10.328 1 93.38 234 THR A CA 1
ATOM 1858 C C . THR A 1 234 ? -8.602 -39.156 9.047 1 93.38 234 THR A C 1
ATOM 1860 O O . THR A 1 234 ? -7.492 -38.625 8.93 1 93.38 234 THR A O 1
ATOM 1863 N N . LEU A 1 235 ? -9.523 -39.219 8.133 1 95.31 235 LEU A N 1
ATOM 1864 C CA . LEU A 1 235 ? -9.359 -38.531 6.859 1 95.31 235 LEU A CA 1
ATOM 1865 C C . LEU A 1 235 ? -10.391 -37.406 6.715 1 95.31 235 LEU A C 1
ATOM 1867 O O . LEU A 1 235 ? -11.578 -37.625 6.965 1 95.31 235 LEU A O 1
ATOM 1871 N N . PHE A 1 236 ? -9.922 -36.219 6.387 1 97.25 236 PHE A N 1
ATOM 1872 C CA . PHE A 1 236 ? -10.844 -35.125 6.094 1 97.25 236 PHE A CA 1
ATOM 1873 C C . PHE A 1 236 ? -11.156 -35.062 4.605 1 97.25 236 PHE A C 1
ATOM 1875 O O . PHE A 1 236 ? -10.266 -35.219 3.77 1 97.25 236 PHE A O 1
ATOM 1882 N N . ILE A 1 237 ? -12.383 -34.969 4.273 1 96.62 237 ILE A N 1
ATOM 1883 C CA . ILE A 1 237 ? -12.812 -34.656 2.914 1 96.62 237 ILE A CA 1
ATOM 1884 C C . ILE A 1 237 ? -13.289 -33.219 2.842 1 96.62 237 ILE A C 1
ATOM 1886 O O . ILE A 1 237 ? -14.203 -32.812 3.566 1 96.62 237 ILE A O 1
ATOM 1890 N N . VAL A 1 238 ? -12.656 -32.469 2.023 1 97.06 238 VAL A N 1
ATOM 1891 C CA . VAL A 1 238 ? -13.016 -31.062 1.852 1 97.06 238 VAL A CA 1
ATOM 1892 C C . VAL A 1 238 ? -13.703 -30.875 0.501 1 97.06 238 VAL A C 1
ATOM 1894 O O . VAL A 1 238 ? -13.062 -30.984 -0.548 1 97.06 238 VAL A O 1
ATOM 1897 N N . ASP A 1 239 ? -14.922 -30.625 0.545 1 94.56 239 ASP A N 1
ATOM 1898 C CA . ASP A 1 239 ? -15.688 -30.25 -0.633 1 94.56 239 ASP A CA 1
ATOM 1899 C C . ASP A 1 239 ? -15.727 -28.734 -0.793 1 94.56 239 ASP A C 1
ATOM 1901 O O . ASP A 1 239 ? -16.328 -28.031 0.022 1 94.56 239 ASP A O 1
ATOM 1905 N N . THR A 1 240 ? -15.188 -28.234 -1.863 1 94.81 240 THR A N 1
ATOM 1906 C CA . THR A 1 240 ? -15 -26.797 -2.023 1 94.81 240 THR A CA 1
ATOM 1907 C C . THR A 1 240 ? -16.25 -26.141 -2.619 1 94.81 240 THR A C 1
ATOM 1909 O O . THR A 1 240 ? -16.25 -24.953 -2.922 1 94.81 240 THR A O 1
ATOM 1912 N N . ARG A 1 241 ? -17.375 -26.891 -2.789 1 91.56 241 ARG A N 1
ATOM 1913 C CA . ARG A 1 241 ? -18.609 -26.312 -3.305 1 91.56 241 ARG A CA 1
ATOM 1914 C C . ARG A 1 241 ? -19.484 -25.797 -2.17 1 91.56 241 ARG A C 1
ATOM 1916 O O . ARG A 1 241 ? -19.422 -26.281 -1.043 1 91.56 241 ARG A O 1
ATOM 1923 N N . PRO A 1 242 ? -20.266 -24.781 -2.576 1 88.69 242 PRO A N 1
ATOM 1924 C CA . PRO A 1 242 ? -21.344 -24.484 -1.628 1 88.69 242 PRO A CA 1
ATOM 1925 C C . PRO A 1 242 ? -22.266 -25.672 -1.405 1 88.69 242 PRO A C 1
ATOM 1927 O O . PRO A 1 242 ? -22.578 -26.406 -2.35 1 88.69 242 PRO A O 1
ATOM 1930 N N . LYS A 1 243 ? -22.688 -25.828 -0.189 1 87.81 243 LYS A N 1
ATOM 1931 C CA . LYS A 1 243 ? -23.5 -26.984 0.18 1 87.81 243 LYS A CA 1
ATOM 1932 C C . LYS A 1 243 ? -24.734 -27.109 -0.721 1 87.81 243 LYS A C 1
ATOM 1934 O O . LYS A 1 243 ? -25.094 -28.203 -1.146 1 87.81 243 LYS A O 1
ATOM 1939 N N . ILE A 1 244 ? -25.25 -25.984 -1.036 1 85.44 244 ILE A N 1
ATOM 1940 C CA . ILE A 1 244 ? -26.453 -25.984 -1.87 1 85.44 244 ILE A CA 1
ATOM 1941 C C . ILE A 1 244 ? -26.125 -26.562 -3.246 1 85.44 244 ILE A C 1
ATOM 1943 O O . ILE A 1 244 ? -26.891 -27.344 -3.793 1 85.44 244 ILE A O 1
ATOM 1947 N N . ASN A 1 245 ? -25.062 -26.203 -3.832 1 85.19 245 ASN A N 1
ATOM 1948 C CA . ASN A 1 245 ? -24.672 -26.688 -5.145 1 85.19 245 ASN A CA 1
ATOM 1949 C C . ASN A 1 245 ? -24.344 -28.188 -5.105 1 85.19 245 ASN A C 1
ATOM 1951 O O . ASN A 1 245 ? -24.625 -28.906 -6.059 1 85.19 245 ASN A O 1
ATOM 1955 N N . ALA A 1 246 ? -23.734 -28.609 -4.055 1 84.62 246 ALA A N 1
ATOM 1956 C CA . ALA A 1 246 ? -23.422 -30.016 -3.883 1 84.62 246 ALA A CA 1
ATOM 1957 C C . ALA A 1 246 ? -24.703 -30.859 -3.807 1 84.62 246 ALA A C 1
ATOM 1959 O O . ALA A 1 246 ? -24.75 -31.969 -4.348 1 84.62 246 ALA A O 1
ATOM 1960 N N . MET A 1 247 ? -25.688 -30.312 -3.182 1 83.88 247 MET A N 1
ATOM 1961 C CA . MET A 1 247 ? -26.969 -31 -3.047 1 83.88 247 MET A CA 1
ATOM 1962 C C . MET A 1 247 ? -27.688 -31.078 -4.391 1 83.88 247 MET A C 1
ATOM 1964 O O . MET A 1 247 ? -28.344 -32.094 -4.688 1 83.88 247 MET A O 1
ATOM 1968 N N . VAL A 1 248 ? -27.531 -30.016 -5.137 1 83.44 248 VAL A N 1
ATOM 1969 C CA . VAL A 1 248 ? -28.125 -30.016 -6.469 1 83.44 248 VAL A CA 1
ATOM 1970 C C . VAL A 1 248 ? -27.469 -31.094 -7.324 1 83.44 248 VAL A C 1
ATOM 1972 O O . VAL A 1 248 ? -28.156 -31.797 -8.07 1 83.44 248 VAL A O 1
ATOM 1975 N N . ASN A 1 249 ? -26.188 -31.219 -7.285 1 83.94 249 ASN A N 1
ATOM 1976 C CA . ASN A 1 249 ? -25.484 -32.281 -8.008 1 83.94 249 ASN A CA 1
ATOM 1977 C C . ASN A 1 249 ? -25.922 -33.656 -7.543 1 83.94 249 ASN A C 1
ATOM 1979 O O . ASN A 1 249 ? -26.031 -34.594 -8.352 1 83.94 249 ASN A O 1
ATOM 1983 N N . LYS A 1 250 ? -26.125 -33.812 -6.309 1 83.31 250 LYS A N 1
ATOM 1984 C CA . LYS A 1 250 ? -26.578 -35.062 -5.758 1 83.31 250 LYS A CA 1
ATOM 1985 C C . LYS A 1 250 ? -27.922 -35.469 -6.371 1 83.31 250 LYS A C 1
ATOM 1987 O O . LYS A 1 250 ? -28.125 -36.656 -6.676 1 83.31 250 LYS A O 1
ATOM 1992 N N . ALA A 1 251 ? -28.688 -34.531 -6.609 1 82.81 251 ALA A N 1
ATOM 1993 C CA . ALA A 1 251 ? -30.016 -34.75 -7.18 1 82.81 251 ALA A CA 1
ATOM 1994 C C . ALA A 1 251 ? -29.922 -35.188 -8.641 1 82.81 251 ALA A C 1
ATOM 1996 O O . ALA A 1 251 ? -30.797 -35.875 -9.156 1 82.81 251 ALA A O 1
ATOM 1997 N N . THR A 1 252 ? -28.875 -34.875 -9.266 1 85.5 252 THR A N 1
ATOM 1998 C CA . THR A 1 252 ? -28.703 -35.219 -10.68 1 85.5 252 THR A CA 1
ATOM 1999 C C . THR A 1 252 ? -27.875 -36.469 -10.836 1 85.5 252 THR A C 1
ATOM 2001 O O . THR A 1 252 ? -27.406 -36.781 -11.93 1 85.5 252 THR A O 1
ATOM 2004 N N . GLY A 1 253 ? -27.578 -37.125 -9.75 1 82.62 253 GLY A N 1
ATOM 2005 C CA . GLY A 1 253 ? -26.875 -38.406 -9.797 1 82.62 253 GLY A CA 1
ATOM 2006 C C . GLY A 1 253 ? -25.422 -38.312 -9.359 1 82.62 253 GLY A C 1
ATOM 2007 O O . GLY A 1 253 ? -24.719 -39.312 -9.273 1 82.62 253 GLY A O 1
ATOM 2008 N N . LYS A 1 254 ? -25.062 -37.188 -9.25 1 89.25 254 LYS A N 1
ATOM 2009 C CA . LYS A 1 254 ? -23.719 -36.969 -8.711 1 89.25 254 LYS A CA 1
ATOM 2010 C C . LYS A 1 254 ? -23.766 -36.688 -7.207 1 89.25 254 LYS A C 1
ATOM 2012 O O . LYS A 1 254 ? -24.656 -37.188 -6.512 1 89.25 254 LYS A O 1
ATOM 2017 N N . GLY A 1 255 ? -22.75 -36.156 -6.59 1 85.12 255 GLY A N 1
ATOM 2018 C CA . GLY A 1 255 ? -22.938 -35.812 -5.195 1 85.12 255 GLY A CA 1
ATOM 2019 C C . GLY A 1 255 ? -21.656 -35.844 -4.391 1 85.12 255 GLY A C 1
ATOM 2020 O O . GLY A 1 255 ? -20.625 -35.312 -4.816 1 85.12 255 GLY A O 1
ATOM 2021 N N . PHE A 1 256 ? -21.828 -36.188 -3.174 1 85.19 256 PHE A N 1
ATOM 2022 C CA . PHE A 1 256 ? -20.703 -36.188 -2.244 1 85.19 256 PHE A CA 1
ATOM 2023 C C . PHE A 1 256 ? -20.75 -37.438 -1.36 1 85.19 256 PHE A C 1
ATOM 2025 O O . PHE A 1 256 ? -21.75 -38.156 -1.334 1 85.19 256 PHE A O 1
ATOM 2032 N N . GLU A 1 257 ? -19.703 -37.688 -0.764 1 85.56 257 GLU A N 1
ATOM 2033 C CA . GLU A 1 257 ? -19.516 -38.875 0.043 1 85.56 257 GLU A CA 1
ATOM 2034 C C . GLU A 1 257 ? -20.375 -38.844 1.298 1 85.56 257 GLU A C 1
ATOM 2036 O O . GLU A 1 257 ? -20.531 -37.781 1.916 1 85.56 257 GLU A O 1
ATOM 2041 N N . ASP A 1 258 ? -20.922 -39.906 1.619 1 82.75 258 ASP A N 1
ATOM 2042 C CA . ASP A 1 258 ? -21.656 -40.062 2.865 1 82.75 258 ASP A CA 1
ATOM 2043 C C . ASP A 1 258 ? -20.75 -40.625 3.967 1 82.75 258 ASP A C 1
ATOM 2045 O O . ASP A 1 258 ? -20.234 -41.719 3.855 1 82.75 258 ASP A O 1
ATOM 2049 N N . GLU A 1 259 ? -20.578 -39.906 5.023 1 84.31 259 GLU A N 1
ATOM 2050 C CA . GLU A 1 259 ? -19.688 -40.25 6.121 1 84.31 259 GLU A CA 1
ATOM 2051 C C . GLU A 1 259 ? -20.031 -41.625 6.691 1 84.31 259 GLU A C 1
ATOM 2053 O O . GLU A 1 259 ? -19.188 -42.312 7.277 1 84.31 259 GLU A O 1
ATOM 2058 N N . ARG A 1 260 ? -21.219 -42.125 6.582 1 82.25 260 ARG A N 1
ATOM 2059 C CA . ARG A 1 260 ? -21.656 -43.406 7.102 1 82.25 260 ARG A CA 1
ATOM 2060 C C . ARG A 1 260 ? -21 -44.562 6.344 1 82.25 260 ARG A C 1
ATOM 2062 O O . ARG A 1 260 ? -20.875 -45.656 6.875 1 82.25 260 ARG A O 1
ATOM 2069 N N . ASN A 1 261 ? -20.625 -44.219 5.023 1 84.62 261 ASN A N 1
ATOM 2070 C CA . ASN A 1 261 ? -20.062 -45.25 4.156 1 84.62 261 ASN A CA 1
ATOM 2071 C C . ASN A 1 261 ? -18.531 -45.219 4.188 1 84.62 261 ASN A C 1
ATOM 2073 O O . ASN A 1 261 ? -17.891 -46.25 3.9 1 84.62 261 ASN A O 1
ATOM 2077 N N . TYR A 1 262 ? -18.016 -44.156 4.32 1 89.69 262 TYR A N 1
ATOM 2078 C CA . TYR A 1 262 ? -16.562 -44 4.375 1 89.69 262 TYR A CA 1
ATOM 2079 C C . TYR A 1 262 ? -16.062 -44 5.816 1 89.69 262 TYR A C 1
ATOM 2081 O O . TYR A 1 262 ? -16.266 -43.031 6.551 1 89.69 262 TYR A O 1
ATOM 2089 N N . ASN A 1 263 ? -15.359 -44.969 6.238 1 86.38 263 ASN A N 1
ATOM 2090 C CA . ASN A 1 263 ? -14.914 -45.125 7.621 1 86.38 263 ASN A CA 1
ATOM 2091 C C . ASN A 1 263 ? -13.844 -44.094 7.984 1 86.38 263 ASN A C 1
ATOM 2093 O O . ASN A 1 263 ? -12.922 -43.844 7.207 1 86.38 263 ASN A O 1
ATOM 2097 N N . ASN A 1 264 ? -13.969 -43.5 9.156 1 89.56 264 ASN A N 1
ATOM 2098 C CA . ASN A 1 264 ? -13 -42.562 9.727 1 89.56 264 ASN A CA 1
ATOM 2099 C C . ASN A 1 264 ? -12.836 -41.312 8.859 1 89.56 264 ASN A C 1
ATOM 2101 O O . ASN A 1 264 ? -11.711 -40.844 8.656 1 89.56 264 ASN A O 1
ATOM 2105 N N . VAL A 1 265 ? -13.898 -40.969 8.281 1 92.19 265 VAL A N 1
ATOM 2106 C CA . VAL A 1 265 ? -13.852 -39.781 7.406 1 92.19 265 VAL A CA 1
ATOM 2107 C C . VAL A 1 265 ? -14.703 -38.688 8 1 92.19 265 VAL A C 1
ATOM 2109 O O . VAL A 1 265 ? -15.781 -38.938 8.555 1 92.19 265 VAL A O 1
ATOM 2112 N N . ARG A 1 266 ? -14.195 -37.438 8.031 1 93.56 266 ARG A N 1
ATOM 2113 C CA . ARG A 1 266 ? -14.945 -36.25 8.391 1 93.56 266 ARG A CA 1
ATOM 2114 C C . ARG A 1 266 ? -15.117 -35.312 7.184 1 93.56 266 ARG A C 1
ATOM 2116 O O . ARG A 1 266 ? -14.148 -35.031 6.484 1 93.56 266 ARG A O 1
ATOM 2123 N N . TYR A 1 267 ? -16.297 -34.969 6.969 1 92.38 267 TYR A N 1
ATOM 2124 C CA . TYR A 1 267 ? -16.641 -34.188 5.777 1 92.38 267 TYR A CA 1
ATOM 2125 C C . TYR A 1 267 ? -16.781 -32.719 6.109 1 92.38 267 TYR A C 1
ATOM 2127 O O . TYR A 1 267 ? -17.453 -32.344 7.086 1 92.38 267 TYR A O 1
ATOM 2135 N N . HIS A 1 268 ? -16.141 -31.797 5.348 1 94.25 268 HIS A N 1
ATOM 2136 C CA . HIS A 1 268 ? -16.172 -30.344 5.543 1 94.25 268 HIS A CA 1
ATOM 2137 C C . HIS A 1 268 ? -16.547 -29.625 4.25 1 94.25 268 HIS A C 1
ATOM 2139 O O . HIS A 1 268 ? -16 -29.938 3.186 1 94.25 268 HIS A O 1
ATOM 2145 N N . PHE A 1 269 ? -17.453 -28.672 4.332 1 92.81 269 PHE A N 1
ATOM 2146 C CA . PHE A 1 269 ? -17.828 -27.859 3.188 1 92.81 269 PHE A CA 1
ATOM 2147 C C . PHE A 1 269 ? -17.203 -26.469 3.285 1 92.81 269 PHE A C 1
ATOM 2149 O O . PHE A 1 269 ? -17.172 -25.875 4.359 1 92.81 269 PHE A O 1
ATOM 2156 N N . PHE A 1 270 ? -16.672 -26.031 2.215 1 93.12 270 PHE A N 1
ATOM 2157 C CA . PHE A 1 270 ? -16.234 -24.656 2.061 1 93.12 270 PHE A CA 1
ATOM 2158 C C . PHE A 1 270 ? -16.812 -24.031 0.794 1 93.12 270 PHE A C 1
ATOM 2160 O O . PHE A 1 270 ? -16.688 -24.609 -0.291 1 93.12 270 PHE A O 1
ATOM 2167 N N . ALA A 1 271 ? -17.344 -22.969 0.873 1 90.94 271 ALA A N 1
ATOM 2168 C CA . ALA A 1 271 ? -18.156 -22.422 -0.206 1 90.94 271 ALA A CA 1
ATOM 2169 C C . ALA A 1 271 ? -17.312 -21.594 -1.165 1 90.94 271 ALA A C 1
ATOM 2171 O O . ALA A 1 271 ? -17.391 -20.359 -1.163 1 90.94 271 ALA A O 1
ATOM 2172 N N . VAL A 1 272 ? -16.625 -22.188 -2.029 1 94.69 272 VAL A N 1
ATOM 2173 C CA . VAL A 1 272 ? -16 -21.547 -3.174 1 94.69 272 VAL A CA 1
ATOM 2174 C C . VAL A 1 272 ? -16.953 -21.578 -4.371 1 94.69 272 VAL A C 1
ATOM 2176 O O . VAL A 1 272 ? -17.375 -22.641 -4.809 1 94.69 272 VAL A O 1
ATOM 2179 N N . GLU A 1 273 ? -17.234 -20.484 -4.898 1 94.31 273 GLU A N 1
ATOM 2180 C CA . GLU A 1 273 ? -18.312 -20.375 -5.883 1 94.31 273 GLU A CA 1
ATOM 2181 C C . GLU A 1 273 ? -17.875 -20.938 -7.234 1 94.31 273 GLU A C 1
ATOM 2183 O O . GLU A 1 273 ? -16.688 -21.109 -7.492 1 94.31 273 GLU A O 1
ATOM 2188 N N . ASN A 1 274 ? -18.844 -21.266 -8.07 1 93.56 274 ASN A N 1
ATOM 2189 C CA . ASN A 1 274 ? -18.578 -21.844 -9.383 1 93.56 274 ASN A CA 1
ATOM 2190 C C . ASN A 1 274 ? -18.125 -20.797 -10.383 1 93.56 274 ASN A C 1
ATOM 2192 O O . ASN A 1 274 ? -18.062 -19.609 -10.047 1 93.56 274 ASN A O 1
ATOM 2196 N N . ILE A 1 275 ? -17.797 -21.188 -11.57 1 95.81 275 ILE A N 1
ATOM 2197 C CA . ILE A 1 275 ? -17.156 -20.344 -12.562 1 95.81 275 ILE A CA 1
ATOM 2198 C C . ILE A 1 275 ? -18.094 -19.219 -12.969 1 95.81 275 ILE A C 1
ATOM 2200 O O . ILE A 1 275 ? -17.656 -18.094 -13.25 1 95.81 275 ILE A O 1
ATOM 2204 N N . HIS A 1 276 ? -19.422 -19.484 -13.07 1 95.31 276 HIS A N 1
ATOM 2205 C CA . HIS A 1 276 ? -20.391 -18.469 -13.461 1 95.31 276 HIS A CA 1
ATOM 2206 C C . HIS A 1 276 ? -20.438 -17.344 -12.438 1 95.31 276 HIS A C 1
ATOM 2208 O O . HIS A 1 276 ? -20.438 -16.172 -12.797 1 95.31 276 HIS A O 1
ATOM 2214 N N . ALA A 1 277 ? -20.5 -17.75 -11.195 1 95.69 277 ALA A N 1
ATOM 2215 C CA . ALA A 1 277 ? -20.531 -16.766 -10.117 1 95.69 277 ALA A CA 1
ATOM 2216 C C . ALA A 1 277 ? -19.25 -15.945 -10.086 1 95.69 277 ALA A C 1
ATOM 2218 O O . ALA A 1 277 ? -19.281 -14.734 -9.852 1 95.69 277 ALA A O 1
ATOM 2219 N N . VAL A 1 278 ? -18.172 -16.594 -10.258 1 97.31 278 VAL A N 1
ATOM 2220 C CA . VAL A 1 278 ? -16.875 -15.922 -10.203 1 97.31 278 VAL A CA 1
ATOM 2221 C C . VAL A 1 278 ? -16.75 -14.93 -11.359 1 97.31 278 VAL A C 1
ATOM 2223 O O . VAL A 1 278 ? -16.25 -13.812 -11.172 1 97.31 278 VAL A O 1
ATOM 2226 N N . ARG A 1 279 ? -17.172 -15.297 -12.523 1 96 279 ARG A N 1
ATOM 2227 C CA . ARG A 1 279 ? -17.172 -14.406 -13.68 1 96 279 ARG A CA 1
ATOM 2228 C C . ARG A 1 279 ? -18 -13.156 -13.414 1 96 279 ARG A C 1
ATOM 2230 O O . ARG A 1 279 ? -17.562 -12.039 -13.664 1 96 279 ARG A O 1
ATOM 2237 N N . THR A 1 280 ? -19.156 -13.398 -12.961 1 96.62 280 THR A N 1
ATOM 2238 C CA . THR A 1 280 ? -20.062 -12.289 -12.672 1 96.62 280 THR A CA 1
ATOM 2239 C C . THR A 1 280 ? -19.469 -11.391 -11.586 1 96.62 280 THR A C 1
ATOM 2241 O O . THR A 1 280 ? -19.578 -10.164 -11.664 1 96.62 280 THR A O 1
ATOM 2244 N N . SER A 1 281 ? -18.938 -12.031 -10.641 1 97.31 281 SER A N 1
ATOM 2245 C CA . SER A 1 281 ? -18.312 -11.305 -9.539 1 97.31 281 SER A CA 1
ATOM 2246 C C . SER A 1 281 ? -17.219 -10.359 -10.039 1 97.31 281 SER A C 1
ATOM 2248 O O . SER A 1 281 ? -17.188 -9.188 -9.68 1 97.31 281 SER A O 1
ATOM 2250 N N . LEU A 1 282 ? -16.328 -10.844 -10.828 1 95.56 282 LEU A N 1
ATOM 2251 C CA . LEU A 1 282 ? -15.25 -10.023 -11.352 1 95.56 282 LEU A CA 1
ATOM 2252 C C . LEU A 1 282 ? -15.797 -8.875 -12.195 1 95.56 282 LEU A C 1
ATOM 2254 O O . LEU A 1 282 ? -15.32 -7.742 -12.094 1 95.56 282 LEU A O 1
ATOM 2258 N N . GLN A 1 283 ? -16.75 -9.172 -13.047 1 92.69 283 GLN A N 1
ATOM 2259 C CA . GLN A 1 283 ? -17.328 -8.148 -13.914 1 92.69 283 GLN A CA 1
ATOM 2260 C C . GLN A 1 283 ? -17.938 -7.016 -13.094 1 92.69 283 GLN A C 1
ATOM 2262 O O . GLN A 1 283 ? -17.734 -5.84 -13.414 1 92.69 283 GLN A O 1
ATOM 2267 N N . LYS A 1 284 ? -18.672 -7.383 -12.133 1 94.69 284 LYS A N 1
ATOM 2268 C CA . LYS A 1 284 ? -19.266 -6.371 -11.266 1 94.69 284 LYS A CA 1
ATOM 2269 C C . LYS A 1 284 ? -18.203 -5.504 -10.602 1 94.69 284 LYS A C 1
ATOM 2271 O O . LYS A 1 284 ? -18.375 -4.293 -10.469 1 94.69 284 LYS A O 1
ATOM 2276 N N . MET A 1 285 ? -17.188 -6.133 -10.117 1 93.38 285 MET A N 1
ATOM 2277 C CA . MET A 1 285 ? -16.094 -5.387 -9.484 1 93.38 285 MET A CA 1
ATOM 2278 C C . MET A 1 285 ? -15.445 -4.43 -10.477 1 93.38 285 MET A C 1
ATOM 2280 O O . MET A 1 285 ? -15.18 -3.273 -10.148 1 93.38 285 MET A O 1
ATOM 2284 N N . LEU A 1 286 ? -15.219 -4.902 -11.68 1 89.75 286 LEU A N 1
ATOM 2285 C CA . LEU A 1 286 ? -14.586 -4.074 -12.695 1 89.75 286 LEU A CA 1
ATOM 2286 C C . LEU A 1 286 ? -15.484 -2.898 -13.078 1 89.75 286 LEU A C 1
ATOM 2288 O O . LEU A 1 286 ? -14.992 -1.794 -13.32 1 89.75 286 LEU A O 1
ATOM 2292 N N . ASP A 1 287 ? -16.719 -3.139 -13.086 1 87.06 287 ASP A N 1
ATOM 2293 C CA . ASP A 1 287 ? -17.672 -2.068 -13.383 1 87.06 287 ASP A CA 1
ATOM 2294 C C . ASP A 1 287 ? -17.578 -0.949 -12.352 1 87.06 287 ASP A C 1
ATOM 2296 O O . ASP A 1 287 ? -17.75 0.227 -12.688 1 87.06 287 ASP A O 1
ATOM 2300 N N . VAL A 1 288 ? -17.375 -1.345 -11.227 1 86.81 288 VAL A N 1
ATOM 2301 C CA . VAL A 1 288 ? -17.281 -0.378 -10.133 1 86.81 288 VAL A CA 1
ATOM 2302 C C . VAL A 1 288 ? -15.938 0.342 -10.195 1 86.81 288 VAL A C 1
ATOM 2304 O O . VAL A 1 288 ? -15.875 1.567 -10.078 1 86.81 288 VAL A O 1
ATOM 2307 N N . VAL A 1 289 ? -14.906 -0.345 -10.383 1 83.19 289 VAL A N 1
ATOM 2308 C CA . VAL A 1 289 ? -13.539 0.18 -10.352 1 83.19 289 VAL A CA 1
ATOM 2309 C C . VAL A 1 289 ? -13.305 1.073 -11.562 1 83.19 289 VAL A C 1
ATOM 2311 O O . VAL A 1 289 ? -12.586 2.074 -11.477 1 83.19 289 VAL A O 1
ATOM 2314 N N . TRP A 1 290 ? -14 0.759 -12.617 1 78.06 290 TRP A N 1
ATOM 2315 C CA . TRP A 1 290 ? -13.758 1.484 -13.867 1 78.06 290 TRP A CA 1
ATOM 2316 C C . TRP A 1 290 ? -14.734 2.645 -14.016 1 78.06 290 TRP A C 1
ATOM 2318 O O . TRP A 1 290 ? -14.625 3.436 -14.953 1 78.06 290 TRP A O 1
ATOM 2328 N N . ALA A 1 291 ? -15.586 2.691 -13.039 1 70.44 291 ALA A N 1
ATOM 2329 C CA . ALA A 1 291 ? -16.562 3.775 -13.156 1 70.44 291 ALA A CA 1
ATOM 2330 C C . ALA A 1 291 ? -15.883 5.137 -13.062 1 70.44 291 ALA A C 1
ATOM 2332 O O . ALA A 1 291 ? -15.047 5.363 -12.18 1 70.44 291 ALA A O 1
ATOM 2333 N N . LYS A 1 292 ? -15.883 5.824 -13.969 1 63.34 292 LYS A N 1
ATOM 2334 C CA . LYS A 1 292 ? -15.086 7.047 -14.031 1 63.34 292 LYS A CA 1
ATOM 2335 C C . LYS A 1 292 ? -15.898 8.258 -13.578 1 63.34 292 LYS A C 1
ATOM 2337 O O . LYS A 1 292 ? -15.359 9.156 -12.93 1 63.34 292 LYS A O 1
ATOM 2342 N N . LYS A 1 293 ? -17.094 8.406 -13.984 1 62.47 293 LYS A N 1
ATOM 2343 C CA . LYS A 1 293 ? -17.672 9.719 -13.688 1 62.47 293 LYS A CA 1
ATOM 2344 C C . LYS A 1 293 ? -18.812 9.602 -12.672 1 62.47 293 LYS A C 1
ATOM 2346 O O . LYS A 1 293 ? -19.594 8.656 -12.719 1 62.47 293 LYS A O 1
ATOM 2351 N N . ASN A 1 294 ? -18.734 10.383 -11.648 1 67.06 294 ASN A N 1
ATOM 2352 C CA . ASN A 1 294 ? -19.812 10.773 -10.758 1 67.06 294 ASN A CA 1
ATOM 2353 C C . ASN A 1 294 ? -20.219 9.633 -9.828 1 67.06 294 ASN A C 1
ATOM 2355 O O . ASN A 1 294 ? -21.406 9.477 -9.523 1 67.06 294 ASN A O 1
ATOM 2359 N N . VAL A 1 295 ? -19.234 8.852 -9.531 1 80.94 295 VAL A N 1
ATOM 2360 C CA . VAL A 1 295 ? -19.594 7.805 -8.586 1 80.94 295 VAL A CA 1
ATOM 2361 C C . VAL A 1 295 ? -19.297 8.273 -7.16 1 80.94 295 VAL A C 1
ATOM 2363 O O . VAL A 1 295 ? -18.234 8.828 -6.887 1 80.94 295 VAL A O 1
ATOM 2366 N N . SER A 1 296 ? -20.297 8.156 -6.32 1 87.25 296 SER A N 1
ATOM 2367 C CA . SER A 1 296 ? -20.141 8.523 -4.914 1 87.25 296 SER A CA 1
ATOM 2368 C C . SER A 1 296 ? -19.344 7.461 -4.16 1 87.25 296 SER A C 1
ATOM 2370 O O . SER A 1 296 ? -19.219 6.324 -4.625 1 87.25 296 SER A O 1
ATOM 2372 N N . MET A 1 297 ? -18.859 7.82 -3.033 1 87.94 297 MET A N 1
ATOM 2373 C CA . MET A 1 297 ? -18.125 6.883 -2.193 1 87.94 297 MET A CA 1
ATOM 2374 C C . MET A 1 297 ? -19.031 5.734 -1.745 1 87.94 297 MET A C 1
ATOM 2376 O O . MET A 1 297 ? -18.609 4.574 -1.737 1 87.94 297 MET A O 1
ATOM 2380 N N . ASN A 1 298 ? -20.188 6.07 -1.378 1 88.62 298 ASN A N 1
ATOM 2381 C CA . ASN A 1 298 ? -21.141 5.059 -0.929 1 88.62 298 ASN A CA 1
ATOM 2382 C C . ASN A 1 298 ? -21.469 4.07 -2.043 1 88.62 298 ASN A C 1
ATOM 2384 O O . ASN A 1 298 ? -21.547 2.861 -1.808 1 88.62 298 ASN A O 1
ATOM 2388 N N . SER A 1 299 ? -21.656 4.629 -3.193 1 89.69 299 SER A N 1
ATOM 2389 C CA . SER A 1 299 ? -21.969 3.775 -4.332 1 89.69 299 SER A CA 1
ATOM 2390 C C . SER A 1 299 ? -20.797 2.852 -4.672 1 89.69 299 SER A C 1
ATOM 2392 O O . SER A 1 299 ? -21 1.688 -5.027 1 89.69 299 SER A O 1
ATOM 2394 N N . PHE A 1 300 ? -19.672 3.297 -4.609 1 90.75 300 PHE A N 1
ATOM 2395 C CA . PHE A 1 300 ? -18.484 2.508 -4.887 1 90.75 300 PHE A CA 1
ATOM 2396 C C . PHE A 1 300 ? -18.344 1.361 -3.893 1 90.75 300 PHE A C 1
ATOM 2398 O O . PHE A 1 300 ? -18.203 0.203 -4.289 1 90.75 300 PHE A O 1
ATOM 2405 N N . LEU A 1 301 ? -18.422 1.697 -2.592 1 89.19 301 LEU A N 1
ATOM 2406 C CA . LEU A 1 301 ? -18.25 0.688 -1.554 1 89.19 301 LEU A CA 1
ATOM 2407 C C . LEU A 1 301 ? -19.359 -0.347 -1.609 1 89.19 301 LEU A C 1
ATOM 2409 O O . LEU A 1 301 ? -19.125 -1.542 -1.422 1 89.19 301 LEU A O 1
ATOM 2413 N N . THR A 1 302 ? -20.5 0.17 -1.842 1 91.31 302 THR A N 1
ATOM 2414 C CA . THR A 1 302 ? -21.625 -0.748 -1.98 1 91.31 302 THR A CA 1
ATOM 2415 C C . THR A 1 302 ? -21.438 -1.648 -3.197 1 91.31 302 THR A C 1
ATOM 2417 O O . THR A 1 302 ? -21.797 -2.828 -3.164 1 91.31 302 THR A O 1
ATOM 2420 N N . GLY A 1 303 ? -20.969 -1.025 -4.242 1 92.56 303 GLY A N 1
ATOM 2421 C CA . GLY A 1 303 ? -20.656 -1.825 -5.414 1 92.56 303 GLY A CA 1
ATOM 2422 C C . GLY A 1 303 ? -19.625 -2.906 -5.141 1 92.56 303 GLY A C 1
ATOM 2423 O O . GLY A 1 303 ? -19.75 -4.023 -5.652 1 92.56 303 GLY A O 1
ATOM 2424 N N . MET A 1 304 ? -18.672 -2.596 -4.352 1 91.25 304 MET A N 1
ATOM 2425 C CA . MET A 1 304 ? -17.641 -3.568 -3.973 1 91.25 304 MET A CA 1
ATOM 2426 C C . MET A 1 304 ? -18.25 -4.711 -3.166 1 91.25 304 MET A C 1
ATOM 2428 O O . MET A 1 304 ? -17.891 -5.871 -3.355 1 91.25 304 MET A O 1
ATOM 2432 N N . VAL A 1 305 ? -19.156 -4.348 -2.314 1 92.06 305 VAL A N 1
ATOM 2433 C CA . VAL A 1 305 ? -19.859 -5.355 -1.527 1 92.06 305 VAL A CA 1
ATOM 2434 C C . VAL A 1 305 ? -20.656 -6.27 -2.453 1 92.06 305 VAL A C 1
ATOM 2436 O O . VAL A 1 305 ? -20.578 -7.496 -2.35 1 92.06 305 VAL A O 1
ATOM 2439 N N . ASN A 1 306 ? -21.359 -5.598 -3.32 1 94 306 ASN A N 1
ATOM 2440 C CA . ASN A 1 306 ? -22.266 -6.336 -4.199 1 94 306 ASN A CA 1
ATOM 2441 C C . ASN A 1 306 ? -21.5 -7.227 -5.172 1 94 306 ASN A C 1
ATOM 2443 O O . ASN A 1 306 ? -22.016 -8.242 -5.633 1 94 306 ASN A O 1
ATOM 2447 N N . SER A 1 307 ? -20.297 -6.863 -5.492 1 96.06 307 SER A N 1
ATOM 2448 C CA . SER A 1 307 ? -19.5 -7.68 -6.402 1 96.06 307 SER A CA 1
ATOM 2449 C C . SER A 1 307 ? -19.125 -9.008 -5.766 1 96.06 307 SER A C 1
ATOM 2451 O O . SER A 1 307 ? -19 -10.023 -6.453 1 96.06 307 SER A O 1
ATOM 2453 N N . GLY A 1 308 ? -18.844 -9.023 -4.473 1 96.5 308 GLY A N 1
ATOM 2454 C CA . GLY A 1 308 ? -18.484 -10.227 -3.734 1 96.5 308 GLY A CA 1
ATOM 2455 C C . GLY A 1 308 ? -17.078 -10.695 -4.023 1 96.5 308 GLY A C 1
ATOM 2456 O O . GLY A 1 308 ? -16.656 -11.758 -3.557 1 96.5 308 GLY A O 1
ATOM 2457 N N . TRP A 1 309 ? -16.344 -9.961 -4.797 1 97.19 309 TRP A N 1
ATOM 2458 C CA . TRP A 1 309 ? -15.031 -10.422 -5.242 1 97.19 309 TRP A CA 1
ATOM 2459 C C . TRP A 1 309 ? -14.109 -10.68 -4.055 1 97.19 309 TRP A C 1
ATOM 2461 O O . TRP A 1 309 ? -13.508 -11.75 -3.945 1 97.19 309 TRP A O 1
ATOM 2471 N N . LEU A 1 310 ? -14.016 -9.734 -3.158 1 96.56 310 LEU A N 1
ATOM 2472 C CA . LEU A 1 310 ? -13.133 -9.883 -2.006 1 96.56 310 LEU A CA 1
ATOM 2473 C C . LEU A 1 310 ? -13.617 -11 -1.088 1 96.56 310 LEU A C 1
ATOM 2475 O O . LEU A 1 310 ? -12.812 -11.695 -0.464 1 96.56 310 LEU A O 1
ATOM 2479 N N . LYS A 1 311 ? -14.93 -11.148 -1.049 1 96.62 311 LYS A N 1
ATOM 2480 C CA . LYS A 1 311 ? -15.492 -12.266 -0.302 1 96.62 311 LYS A CA 1
ATOM 2481 C C . LYS A 1 311 ? -15.023 -13.602 -0.872 1 96.62 311 LYS A C 1
ATOM 2483 O O . LYS A 1 311 ? -14.68 -14.516 -0.121 1 96.62 311 LYS A O 1
ATOM 2488 N N . HIS A 1 312 ? -15.039 -13.695 -2.17 1 97.62 312 HIS A N 1
ATOM 2489 C CA . HIS A 1 312 ? -14.617 -14.922 -2.832 1 97.62 312 HIS A CA 1
ATOM 2490 C C . HIS A 1 312 ? -13.125 -15.18 -2.625 1 97.62 312 HIS A C 1
ATOM 2492 O O . HIS A 1 312 ? -12.703 -16.328 -2.463 1 97.62 312 HIS A O 1
ATOM 2498 N N . ILE A 1 313 ? -12.289 -14.133 -2.662 1 98.12 313 ILE A N 1
ATOM 2499 C CA . ILE A 1 313 ? -10.859 -14.281 -2.414 1 98.12 313 ILE A CA 1
ATOM 2500 C C . ILE A 1 313 ? -10.633 -14.789 -0.993 1 98.12 313 ILE A C 1
ATOM 2502 O O . ILE A 1 313 ? -9.82 -15.688 -0.771 1 98.12 313 ILE A O 1
ATOM 2506 N N . ARG A 1 314 ? -11.328 -14.203 -0.073 1 96.5 314 ARG A N 1
ATOM 2507 C CA . ARG A 1 314 ? -11.211 -14.609 1.323 1 96.5 314 ARG A CA 1
ATOM 2508 C C . ARG A 1 314 ? -11.617 -16.062 1.503 1 96.5 314 ARG A C 1
ATOM 2510 O O . ARG A 1 314 ? -10.984 -16.812 2.258 1 96.5 314 ARG A O 1
ATOM 2517 N N . SER A 1 315 ? -12.656 -16.453 0.809 1 96.69 315 SER A N 1
ATOM 2518 C CA . SER A 1 315 ? -13.148 -17.828 0.905 1 96.69 315 SER A CA 1
ATOM 2519 C C . SER A 1 315 ? -12.086 -18.828 0.451 1 96.69 315 SER A C 1
ATOM 2521 O O . SER A 1 315 ? -11.93 -19.891 1.055 1 96.69 315 SER A O 1
ATOM 2523 N N . LEU A 1 316 ? -11.398 -18.516 -0.584 1 97.75 316 LEU A N 1
ATOM 2524 C CA . LEU A 1 316 ? -10.305 -19.375 -1.052 1 97.75 316 LEU A CA 1
ATOM 2525 C C . LEU A 1 316 ? -9.234 -19.516 0.022 1 97.75 316 LEU A C 1
ATOM 2527 O O . LEU A 1 316 ? -8.758 -20.625 0.283 1 97.75 316 LEU A O 1
ATOM 2531 N N . LEU A 1 317 ? -8.859 -18.406 0.588 1 97.75 317 LEU A N 1
ATOM 2532 C CA . LEU A 1 317 ? -7.805 -18.406 1.593 1 97.75 317 LEU A CA 1
ATOM 2533 C C . LEU A 1 317 ? -8.25 -19.141 2.852 1 97.75 317 LEU A C 1
ATOM 2535 O O . LEU A 1 317 ? -7.445 -19.812 3.498 1 97.75 317 LEU A O 1
ATOM 2539 N N . GLU A 1 318 ? -9.523 -19 3.203 1 96.56 318 GLU A N 1
ATOM 2540 C CA . GLU A 1 318 ? -10.078 -19.719 4.348 1 96.56 318 GLU A CA 1
ATOM 2541 C C . GLU A 1 318 ? -9.992 -21.234 4.141 1 96.56 318 GLU A C 1
ATOM 2543 O O . GLU A 1 318 ? -9.625 -21.969 5.055 1 96.56 318 GLU A O 1
ATOM 2548 N N . THR A 1 319 ? -10.406 -21.625 2.975 1 98.19 319 THR A N 1
ATOM 2549 C CA . THR A 1 319 ? -10.359 -23.047 2.646 1 98.19 319 THR A CA 1
ATOM 2550 C C . THR A 1 319 ? -8.93 -23.562 2.686 1 98.19 319 THR A C 1
ATOM 2552 O O . THR A 1 319 ? -8.656 -24.609 3.283 1 98.19 319 THR A O 1
ATOM 2555 N N . ALA A 1 320 ? -8.047 -22.859 2.031 1 98.56 320 ALA A N 1
ATOM 2556 C CA . ALA A 1 320 ? -6.637 -23.25 2.002 1 98.56 320 ALA A CA 1
ATOM 2557 C C . ALA A 1 320 ? -6.055 -23.312 3.41 1 98.56 320 ALA A C 1
ATOM 2559 O O . ALA A 1 320 ? -5.27 -24.219 3.727 1 98.56 320 ALA A O 1
ATOM 2560 N N . SER A 1 321 ? -6.383 -22.328 4.227 1 97.38 321 SER A N 1
ATOM 2561 C CA . SER A 1 321 ? -5.898 -22.281 5.605 1 97.38 321 SER A CA 1
ATOM 2562 C C . SER A 1 321 ? -6.391 -23.484 6.402 1 97.38 321 SER A C 1
ATOM 2564 O O . SER A 1 321 ? -5.652 -24.031 7.219 1 97.38 321 SER A O 1
ATOM 2566 N N . PHE A 1 322 ? -7.625 -23.875 6.199 1 97.94 322 PHE A N 1
ATOM 2567 C CA . PHE A 1 322 ? -8.18 -25.047 6.867 1 97.94 322 PHE A CA 1
ATOM 2568 C C . PHE A 1 322 ? -7.402 -26.312 6.484 1 97.94 322 PHE A C 1
ATOM 2570 O O . PHE A 1 322 ? -7.035 -27.109 7.348 1 97.94 322 PHE A O 1
ATOM 2577 N N . ILE A 1 323 ? -7.184 -26.453 5.211 1 98.56 323 ILE A N 1
ATOM 2578 C CA . ILE A 1 323 ? -6.457 -27.609 4.711 1 98.56 323 ILE A CA 1
ATOM 2579 C C . ILE A 1 323 ? -5.051 -27.641 5.297 1 98.56 323 ILE A C 1
ATOM 2581 O O . ILE A 1 323 ? -4.586 -28.672 5.781 1 98.56 323 ILE A O 1
ATOM 2585 N N . SER A 1 324 ? -4.383 -26.516 5.188 1 98.5 324 SER A N 1
ATOM 2586 C CA . SER A 1 324 ? -3.021 -26.406 5.699 1 98.5 324 SER A CA 1
ATOM 2587 C C . SER A 1 324 ? -2.959 -26.734 7.184 1 98.5 324 SER A C 1
ATOM 2589 O O . SER A 1 324 ? -2.043 -27.422 7.633 1 98.5 324 SER A O 1
ATOM 2591 N N . GLU A 1 325 ? -3.912 -26.25 7.945 1 96.88 325 GLU A N 1
ATOM 2592 C CA . GLU A 1 325 ? -3.951 -26.5 9.383 1 96.88 325 GLU A CA 1
ATOM 2593 C C . GLU A 1 325 ? -4.188 -27.984 9.672 1 96.88 325 GLU A C 1
ATOM 2595 O O . GLU A 1 325 ? -3.566 -28.562 10.57 1 96.88 325 GLU A O 1
ATOM 2600 N N . ALA A 1 326 ? -5.062 -28.594 8.977 1 97.75 326 ALA A N 1
ATOM 2601 C CA . ALA A 1 326 ? -5.344 -30.016 9.148 1 97.75 326 ALA A CA 1
ATOM 2602 C C . ALA A 1 326 ? -4.105 -30.859 8.867 1 97.75 326 ALA A C 1
ATOM 2604 O O . ALA A 1 326 ? -3.732 -31.703 9.672 1 97.75 326 ALA A O 1
ATOM 2605 N N . VAL A 1 327 ? -3.482 -30.594 7.793 1 98.25 327 VAL A N 1
ATOM 2606 C CA . VAL A 1 327 ? -2.332 -31.375 7.352 1 98.25 327 VAL A CA 1
ATOM 2607 C C . VAL A 1 327 ? -1.164 -31.156 8.312 1 98.25 327 VAL A C 1
ATOM 2609 O O . VAL A 1 327 ? -0.499 -32.125 8.719 1 98.25 327 VAL A O 1
ATOM 2612 N N . SER A 1 328 ? -0.934 -29.922 8.664 1 97.44 328 SER A N 1
ATOM 2613 C CA . SER A 1 328 ? 0.179 -29.625 9.562 1 97.44 328 SER A CA 1
ATOM 2614 C C . SER A 1 328 ? -0.045 -30.234 10.938 1 97.44 328 SER A C 1
ATOM 2616 O O . SER A 1 328 ? 0.913 -30.531 11.648 1 97.44 328 SER A O 1
ATOM 2618 N N . SER A 1 329 ? -1.271 -30.438 11.289 1 96.12 329 SER A N 1
ATOM 2619 C CA . SER A 1 329 ? -1.604 -31.031 12.586 1 96.12 329 SER A CA 1
ATOM 2620 C C . SER A 1 329 ? -1.61 -32.562 12.508 1 96.12 329 SER A C 1
ATOM 2622 O O . SER A 1 329 ? -1.868 -33.219 13.508 1 96.12 329 SER A O 1
ATOM 2624 N N . GLY A 1 330 ? -1.459 -33.062 11.328 1 96.81 330 GLY A N 1
ATOM 2625 C CA . GLY A 1 330 ? -1.273 -34.5 11.195 1 96.81 330 GLY A CA 1
ATOM 2626 C C . GLY A 1 330 ? -2.479 -35.219 10.609 1 96.81 330 GLY A C 1
ATOM 2627 O O . GLY A 1 330 ? -2.6 -36.438 10.703 1 96.81 330 GLY A O 1
ATOM 2628 N N . THR A 1 331 ? -3.387 -34.531 10 1 97.62 331 THR A N 1
ATOM 2629 C CA . THR A 1 331 ? -4.566 -35.125 9.383 1 97.62 331 THR A CA 1
ATOM 2630 C C . THR A 1 331 ? -4.496 -35 7.863 1 97.62 331 THR A C 1
ATOM 2632 O O . THR A 1 331 ? -4.316 -33.906 7.328 1 97.62 331 THR A O 1
ATOM 2635 N N . SER A 1 332 ? -4.637 -36.094 7.191 1 97.94 332 SER A N 1
ATOM 2636 C CA . SER A 1 332 ? -4.66 -36.062 5.734 1 97.94 332 SER A CA 1
ATOM 2637 C C . SER A 1 332 ? -5.98 -35.531 5.211 1 97.94 332 SER A C 1
ATOM 2639 O O . SER A 1 332 ? -7.012 -35.625 5.871 1 97.94 332 SER A O 1
ATOM 2641 N N . VAL A 1 333 ? -5.883 -34.938 4.023 1 98.56 333 VAL A N 1
ATOM 2642 C CA . VAL A 1 333 ? -7.062 -34.281 3.48 1 98.56 333 VAL A CA 1
ATOM 2643 C C . VAL A 1 333 ? -7.25 -34.656 2.018 1 98.56 333 VAL A C 1
ATOM 2645 O O . VAL A 1 333 ? -6.285 -34.75 1.257 1 98.56 333 VAL A O 1
ATOM 2648 N N . VAL A 1 334 ? -8.453 -34.969 1.63 1 98.25 334 VAL A N 1
ATOM 2649 C CA . VAL A 1 334 ? -8.852 -35.156 0.237 1 98.25 334 VAL A CA 1
ATOM 2650 C C . VAL A 1 334 ? -9.742 -34 -0.204 1 98.25 334 VAL A C 1
ATOM 2652 O O . VAL A 1 334 ? -10.773 -33.75 0.42 1 98.25 334 VAL A O 1
ATOM 2655 N N . VAL A 1 335 ? -9.328 -33.312 -1.262 1 98.31 335 VAL A N 1
ATOM 2656 C CA . VAL A 1 335 ? -10.031 -32.125 -1.719 1 98.31 335 VAL A CA 1
ATOM 2657 C C . VAL A 1 335 ? -10.719 -32.406 -3.051 1 98.31 335 VAL A C 1
ATOM 2659 O O . VAL A 1 335 ? -10.133 -33.031 -3.945 1 98.31 335 VAL A O 1
ATOM 2662 N N . HIS A 1 336 ? -11.977 -32.031 -3.139 1 94.12 336 HIS A N 1
ATOM 2663 C CA . HIS A 1 336 ? -12.617 -32.156 -4.445 1 94.12 336 HIS A CA 1
ATOM 2664 C C . HIS A 1 336 ? -13.719 -31.125 -4.613 1 94.12 336 HIS A C 1
ATOM 2666 O O . HIS A 1 336 ? -14.117 -30.469 -3.646 1 94.12 336 HIS A O 1
ATOM 2672 N N . CYS A 1 337 ? -14.086 -30.906 -5.793 1 92.75 337 CYS A N 1
ATOM 2673 C CA . CYS A 1 337 ? -15.266 -30.172 -6.215 1 92.75 337 CYS A CA 1
ATOM 2674 C C . CYS A 1 337 ? -16.078 -30.953 -7.238 1 92.75 337 CYS A C 1
ATOM 2676 O O . CYS A 1 337 ? -16.234 -32.156 -7.105 1 92.75 337 CYS A O 1
ATOM 2678 N N . SER A 1 338 ? -16.672 -30.359 -8.273 1 92.62 338 SER A N 1
ATOM 2679 C CA . SER A 1 338 ? -17.438 -31.109 -9.258 1 92.62 338 SER A CA 1
ATOM 2680 C C . SER A 1 338 ? -16.531 -31.906 -10.188 1 92.62 338 SER A C 1
ATOM 2682 O O . SER A 1 338 ? -16.484 -33.125 -10.117 1 92.62 338 SER A O 1
ATOM 2684 N N . ASP A 1 339 ? -15.68 -31.203 -10.898 1 92.19 339 ASP A N 1
ATOM 2685 C CA . ASP A 1 339 ? -14.812 -31.859 -11.867 1 92.19 339 ASP A CA 1
ATOM 2686 C C . ASP A 1 339 ? -13.359 -31.828 -11.406 1 92.19 339 ASP A C 1
ATOM 2688 O O . ASP A 1 339 ? -12.508 -32.531 -11.953 1 92.19 339 ASP A O 1
ATOM 2692 N N . GLY A 1 340 ? -13.031 -31.016 -10.5 1 94 340 GLY A N 1
ATOM 2693 C CA . GLY A 1 340 ? -11.742 -31.078 -9.82 1 94 340 GLY A CA 1
ATOM 2694 C C . GLY A 1 340 ? -10.648 -30.344 -10.578 1 94 340 GLY A C 1
ATOM 2695 O O . GLY A 1 340 ? -9.461 -30.641 -10.406 1 94 340 GLY A O 1
ATOM 2696 N N . TRP A 1 341 ? -11.047 -29.375 -11.469 1 95.75 341 TRP A N 1
ATOM 2697 C CA . TRP A 1 341 ? -9.969 -28.766 -12.242 1 95.75 341 TRP A CA 1
ATOM 2698 C C . TRP A 1 341 ? -9.984 -27.25 -12.078 1 95.75 341 TRP A C 1
ATOM 2700 O O . TRP A 1 341 ? -9.227 -26.531 -12.75 1 95.75 341 TRP A O 1
ATOM 2710 N N . ASP A 1 342 ? -10.789 -26.609 -11.266 1 97.12 342 ASP A N 1
ATOM 2711 C CA . ASP A 1 342 ? -10.789 -25.172 -11.016 1 97.12 342 ASP A CA 1
ATOM 2712 C C . ASP A 1 342 ? -10.562 -24.875 -9.531 1 97.12 342 ASP A C 1
ATOM 2714 O O . ASP A 1 342 ? -9.438 -24.625 -9.109 1 97.12 342 ASP A O 1
ATOM 2718 N N . ARG A 1 343 ? -11.648 -25.203 -8.703 1 97.75 343 ARG A N 1
ATOM 2719 C CA . ARG A 1 343 ? -11.586 -24.891 -7.273 1 97.75 343 ARG A CA 1
ATOM 2720 C C . ARG A 1 343 ? -10.547 -25.766 -6.574 1 97.75 343 ARG A C 1
ATOM 2722 O O . ARG A 1 343 ? -9.922 -25.344 -5.605 1 97.75 343 ARG A O 1
ATOM 2729 N N . THR A 1 344 ? -10.367 -26.969 -7.078 1 97.88 344 THR A N 1
ATOM 2730 C CA . THR A 1 344 ? -9.461 -27.938 -6.457 1 97.88 344 THR A CA 1
ATOM 2731 C C . THR A 1 344 ? -8.016 -27.484 -6.59 1 97.88 344 THR A C 1
ATOM 2733 O O . THR A 1 344 ? -7.297 -27.359 -5.594 1 97.88 344 THR A O 1
ATOM 2736 N N . PRO A 1 345 ? -7.555 -27.156 -7.828 1 98 345 PRO A N 1
ATOM 2737 C CA . PRO A 1 345 ? -6.172 -26.688 -7.902 1 98 345 PRO A CA 1
ATOM 2738 C C . PRO A 1 345 ? -5.961 -25.359 -7.172 1 98 345 PRO A C 1
ATOM 2740 O O . PRO A 1 345 ? -4.879 -25.109 -6.633 1 98 345 PRO A O 1
ATOM 2743 N N . GLN A 1 346 ? -6.941 -24.484 -7.109 1 98.5 346 GLN A N 1
ATOM 2744 C CA . GLN A 1 346 ? -6.812 -23.219 -6.383 1 98.5 346 GLN A CA 1
ATOM 2745 C C . GLN A 1 346 ? -6.508 -23.469 -4.91 1 98.5 346 GLN A C 1
ATOM 2747 O O . GLN A 1 346 ? -5.531 -22.938 -4.375 1 98.5 346 GLN A O 1
ATOM 2752 N N . THR A 1 347 ? -7.312 -24.266 -4.281 1 98.5 347 THR A N 1
ATOM 2753 C CA . THR A 1 347 ? -7.23 -24.453 -2.838 1 98.5 347 THR A CA 1
ATOM 2754 C C . THR A 1 347 ? -6.039 -25.328 -2.47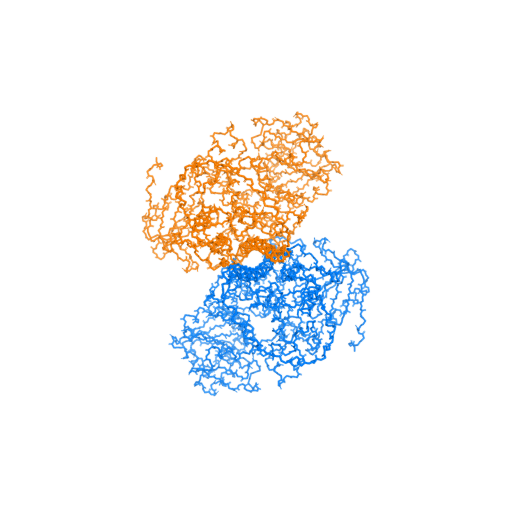1 1 98.5 347 THR A C 1
ATOM 2756 O O . THR A 1 347 ? -5.355 -25.078 -1.477 1 98.5 347 THR A O 1
ATOM 2759 N N . VAL A 1 348 ? -5.781 -26.344 -3.314 1 98.69 348 VAL A N 1
ATOM 2760 C CA . VAL A 1 348 ? -4.652 -27.234 -3.059 1 98.69 348 VAL A CA 1
ATOM 2761 C C . VAL A 1 348 ? -3.342 -26.469 -3.211 1 98.69 348 VAL A C 1
ATOM 2763 O O . VAL A 1 348 ? -2.441 -26.594 -2.377 1 98.69 348 VAL A O 1
ATOM 2766 N N . SER A 1 349 ? -3.236 -25.703 -4.301 1 98.75 349 SER A N 1
ATOM 2767 C CA . SER A 1 349 ? -2.027 -24.922 -4.527 1 98.75 349 SER A CA 1
ATOM 2768 C C . SER A 1 349 ? -1.789 -23.938 -3.389 1 98.75 349 SER A C 1
ATOM 2770 O O . SER A 1 349 ? -0.661 -23.781 -2.912 1 98.75 349 SER A O 1
ATOM 2772 N N . LEU A 1 350 ? -2.809 -23.234 -2.979 1 98.88 350 LEU A N 1
ATOM 2773 C CA . LEU A 1 350 ? -2.68 -22.281 -1.893 1 98.88 350 LEU A CA 1
ATOM 2774 C C . LEU A 1 350 ? -2.273 -22.969 -0.596 1 98.88 350 LEU A C 1
ATOM 2776 O O . LEU A 1 350 ? -1.443 -22.453 0.155 1 98.88 350 LEU A O 1
ATOM 2780 N N . ALA A 1 351 ? -2.859 -24.094 -0.335 1 98.88 351 ALA A N 1
ATOM 2781 C CA . ALA A 1 351 ? -2.488 -24.859 0.854 1 98.88 351 ALA A CA 1
ATOM 2782 C C . ALA A 1 351 ? -1.016 -25.266 0.81 1 98.88 351 ALA A C 1
ATOM 2784 O O . ALA A 1 351 ? -0.315 -25.188 1.822 1 98.88 351 ALA A O 1
ATOM 2785 N N . CYS A 1 352 ? -0.587 -25.703 -0.378 1 98.81 352 CYS A N 1
ATOM 2786 C CA . CYS A 1 352 ? 0.812 -26.078 -0.551 1 98.81 352 CYS A CA 1
ATOM 2787 C C . CYS A 1 352 ? 1.731 -24.891 -0.276 1 98.81 352 CYS A C 1
ATOM 2789 O O . CYS A 1 352 ? 2.766 -25.047 0.376 1 98.81 352 CYS A O 1
ATOM 2791 N N . ILE A 1 353 ? 1.396 -23.766 -0.714 1 98.81 353 ILE A N 1
ATOM 2792 C CA . ILE A 1 353 ? 2.18 -22.547 -0.514 1 98.81 353 ILE A CA 1
ATOM 2793 C C . ILE A 1 353 ? 2.285 -22.234 0.979 1 98.81 353 ILE A C 1
ATOM 2795 O O . ILE A 1 353 ? 3.34 -21.828 1.46 1 98.81 353 ILE A O 1
ATOM 2799 N N . LEU A 1 354 ? 1.247 -22.453 1.695 1 98.62 354 LEU A N 1
ATOM 2800 C CA . LEU A 1 354 ? 1.234 -22.203 3.133 1 98.62 354 LEU A CA 1
ATOM 2801 C C . LEU A 1 354 ? 2.088 -23.219 3.871 1 98.62 354 LEU A C 1
ATOM 2803 O O . LEU A 1 354 ? 2.713 -22.906 4.887 1 98.62 354 LEU A O 1
ATOM 2807 N N . LEU A 1 355 ? 2.205 -24.406 3.365 1 98.56 355 LEU A N 1
ATOM 2808 C CA . LEU A 1 355 ? 2.781 -25.547 4.082 1 98.56 355 LEU A CA 1
ATOM 2809 C C . LEU A 1 355 ? 4.273 -25.672 3.789 1 98.56 355 LEU A C 1
ATOM 2811 O O . LEU A 1 355 ? 5.016 -26.25 4.582 1 98.56 355 LEU A O 1
ATOM 2815 N N . ASP A 1 356 ? 4.699 -25.156 2.613 1 98.25 356 ASP A N 1
ATOM 2816 C CA . ASP A 1 356 ? 6.035 -25.469 2.127 1 98.25 356 ASP A CA 1
ATOM 2817 C C . ASP A 1 356 ? 6.715 -24.25 1.525 1 98.25 356 ASP A C 1
ATOM 2819 O O . ASP A 1 356 ? 6.301 -23.75 0.472 1 98.25 356 ASP A O 1
ATOM 2823 N N . PRO A 1 357 ? 7.816 -23.781 2.107 1 97.75 357 PRO A N 1
ATOM 2824 C CA . PRO A 1 357 ? 8.508 -22.578 1.627 1 97.75 357 PRO A CA 1
ATOM 2825 C C . PRO A 1 357 ? 9.07 -22.75 0.218 1 97.75 357 PRO A C 1
ATOM 2827 O O . PRO A 1 357 ? 9.336 -21.766 -0.471 1 97.75 357 PRO A O 1
ATOM 2830 N N . TYR A 1 358 ? 9.227 -24 -0.265 1 97.25 358 TYR A N 1
ATOM 2831 C CA . TYR A 1 358 ? 9.703 -24.234 -1.622 1 97.25 358 TYR A CA 1
ATOM 2832 C C . TYR A 1 358 ? 8.781 -23.594 -2.648 1 97.25 358 TYR A C 1
ATOM 2834 O O . TYR A 1 358 ? 9.242 -23 -3.629 1 97.25 358 TYR A O 1
ATOM 2842 N N . TYR A 1 359 ? 7.539 -23.625 -2.42 1 98.38 359 TYR A N 1
ATOM 2843 C CA . TYR A 1 359 ? 6.566 -23.125 -3.387 1 98.38 359 TYR A CA 1
ATOM 2844 C C . TYR A 1 359 ? 6.488 -21.609 -3.35 1 98.38 359 TYR A C 1
ATOM 2846 O O . TYR A 1 359 ? 5.781 -21 -4.156 1 98.38 359 TYR A O 1
ATOM 2854 N N . ARG A 1 360 ? 7.23 -21.016 -2.441 1 98.5 360 ARG A N 1
ATOM 2855 C CA . ARG A 1 360 ? 7.293 -19.562 -2.348 1 98.5 360 ARG A CA 1
ATOM 2856 C C . ARG A 1 360 ? 8.508 -19.016 -3.082 1 98.5 360 ARG A C 1
ATOM 2858 O O . ARG A 1 360 ? 8.695 -17.797 -3.176 1 98.5 360 ARG A O 1
ATOM 2865 N N . THR A 1 361 ? 9.32 -19.875 -3.578 1 97.94 361 THR A N 1
ATOM 2866 C CA . THR A 1 361 ? 10.398 -19.5 -4.488 1 97.94 361 THR A CA 1
ATOM 2867 C C . THR A 1 361 ? 9.891 -19.406 -5.922 1 97.94 361 THR A C 1
ATOM 2869 O O . THR A 1 361 ? 8.781 -19.844 -6.223 1 97.94 361 THR A O 1
ATOM 2872 N N . ILE A 1 362 ? 10.648 -18.844 -6.789 1 97.38 362 ILE A N 1
ATOM 2873 C CA . ILE A 1 362 ? 10.266 -18.734 -8.195 1 97.38 362 ILE A CA 1
ATOM 2874 C C . ILE A 1 362 ? 10.18 -20.125 -8.812 1 97.38 362 ILE A C 1
ATOM 2876 O O . ILE A 1 362 ? 9.164 -20.484 -9.43 1 97.38 362 ILE A O 1
ATOM 2880 N N . LYS A 1 363 ? 11.188 -20.922 -8.609 1 96.12 363 LYS A N 1
ATOM 2881 C CA . LYS A 1 363 ? 11.203 -22.281 -9.156 1 96.12 363 LYS A CA 1
ATOM 2882 C C . LYS A 1 363 ? 10.07 -23.125 -8.578 1 96.12 363 LYS A C 1
ATOM 2884 O O . LYS A 1 363 ? 9.352 -23.797 -9.312 1 96.12 363 LYS A O 1
ATOM 2889 N N . GLY A 1 364 ? 9.953 -23.078 -7.309 1 97.19 364 GLY A N 1
ATOM 2890 C CA . GLY A 1 364 ? 8.906 -23.859 -6.66 1 97.19 364 GLY A CA 1
ATOM 2891 C C . GLY A 1 364 ? 7.508 -23.453 -7.094 1 97.19 364 GLY A C 1
ATOM 2892 O O . GLY A 1 364 ? 6.633 -24.312 -7.25 1 97.19 364 GLY A O 1
ATOM 2893 N N . PHE A 1 365 ? 7.305 -22.219 -7.246 1 98 365 PHE A N 1
ATOM 2894 C CA . PHE A 1 365 ? 5.996 -21.719 -7.66 1 98 365 PHE A CA 1
ATOM 2895 C C . PHE A 1 365 ? 5.672 -22.172 -9.078 1 98 365 PHE A C 1
ATOM 2897 O O . PHE A 1 365 ? 4.535 -22.547 -9.375 1 98 365 PHE A O 1
ATOM 2904 N N . GLN A 1 366 ? 6.637 -22.078 -9.945 1 97.38 366 GLN A N 1
ATOM 2905 C CA . GLN A 1 366 ? 6.453 -22.547 -11.312 1 97.38 366 GLN A CA 1
ATOM 2906 C C . GLN A 1 366 ? 6.148 -24.047 -11.352 1 97.38 366 GLN A C 1
ATOM 2908 O O . GLN A 1 366 ? 5.266 -24.484 -12.086 1 97.38 366 GLN A O 1
ATOM 2913 N N . VAL A 1 367 ? 6.859 -24.75 -10.547 1 97.06 367 VAL A N 1
ATOM 2914 C CA . VAL A 1 367 ? 6.656 -26.203 -10.492 1 97.06 367 VAL A CA 1
ATOM 2915 C C . VAL A 1 367 ? 5.25 -26.5 -9.984 1 97.06 367 VAL A C 1
ATOM 2917 O O . VAL A 1 367 ? 4.598 -27.438 -10.461 1 97.06 367 VAL A O 1
ATOM 2920 N N . LEU A 1 368 ? 4.844 -25.766 -9.047 1 97.88 368 LEU A N 1
ATOM 2921 C CA . LEU A 1 368 ? 3.502 -25.938 -8.492 1 97.88 368 LEU A CA 1
ATOM 2922 C C . LEU A 1 368 ? 2.441 -25.703 -9.57 1 97.88 368 LEU A C 1
ATOM 2924 O O . LEU A 1 368 ? 1.473 -26.469 -9.664 1 97.88 368 LEU A O 1
ATOM 2928 N N . ILE A 1 369 ? 2.602 -24.672 -10.344 1 97.75 369 ILE A N 1
ATOM 2929 C CA . ILE A 1 369 ? 1.666 -24.359 -11.422 1 97.75 369 ILE A CA 1
ATOM 2930 C C . ILE A 1 369 ? 1.692 -25.484 -12.453 1 97.75 369 ILE A C 1
ATOM 2932 O O . ILE A 1 369 ? 0.642 -25.938 -12.922 1 97.75 369 ILE A O 1
ATOM 2936 N N . GLU A 1 370 ? 2.842 -25.969 -12.805 1 96.25 370 GLU A N 1
ATOM 2937 C CA . GLU A 1 370 ? 2.98 -27.047 -13.773 1 96.25 370 GLU A CA 1
ATOM 2938 C C . GLU A 1 370 ? 2.285 -28.312 -13.289 1 96.25 370 GLU A C 1
ATOM 2940 O O . GLU A 1 370 ? 1.605 -28.984 -14.062 1 96.25 370 GLU A O 1
ATOM 2945 N N . LYS A 1 371 ? 2.422 -28.531 -12.086 1 96.62 371 LYS A N 1
ATOM 2946 C CA . LYS A 1 371 ? 1.911 -29.781 -11.523 1 96.62 371 LYS A CA 1
ATOM 2947 C C . LYS A 1 371 ? 0.407 -29.688 -11.281 1 96.62 371 LYS A C 1
ATOM 2949 O O . LYS A 1 371 ? -0.374 -30.375 -11.938 1 96.62 371 LYS A O 1
ATOM 2954 N N . GLU A 1 372 ? -0.046 -28.734 -10.523 1 96.88 372 GLU A N 1
ATOM 2955 C CA . GLU A 1 372 ? -1.42 -28.719 -10.039 1 96.88 372 GLU A CA 1
ATOM 2956 C C . GLU A 1 372 ? -2.377 -28.188 -11.102 1 96.88 372 GLU A C 1
ATOM 2958 O O . GLU A 1 372 ? -3.561 -28.531 -11.102 1 96.88 372 GLU A O 1
ATOM 2963 N N . TRP A 1 373 ? -1.859 -27.375 -12.016 1 97.5 373 TRP A N 1
ATOM 2964 C CA . TRP A 1 373 ? -2.748 -26.719 -12.977 1 97.5 373 TRP A CA 1
ATOM 2965 C C . TRP A 1 373 ? -2.578 -27.312 -14.367 1 97.5 373 TRP A C 1
ATOM 2967 O O . TRP A 1 373 ? -3.506 -27.922 -14.906 1 97.5 373 TRP A O 1
ATOM 2977 N N . LEU A 1 374 ? -1.39 -27.297 -14.859 1 95.62 374 LEU A N 1
ATOM 2978 C CA . LEU A 1 374 ? -1.163 -27.719 -16.234 1 95.62 374 LEU A CA 1
ATOM 2979 C C . LEU A 1 374 ? -1.241 -29.234 -16.359 1 95.62 374 LEU A C 1
ATOM 2981 O O . LEU A 1 374 ? -1.966 -29.766 -17.203 1 95.62 374 LEU A O 1
ATOM 2985 N N . MET A 1 375 ? -0.59 -29.938 -15.492 1 94.44 375 MET A N 1
ATOM 2986 C CA . MET A 1 375 ? -0.544 -31.406 -15.547 1 94.44 375 MET A CA 1
ATOM 2987 C C . MET A 1 375 ? -1.902 -32 -15.195 1 94.44 375 MET A C 1
ATOM 2989 O O . MET A 1 375 ? -2.316 -33 -15.797 1 94.44 375 MET A O 1
ATOM 2993 N N . TYR A 1 376 ? -2.551 -31.406 -14.281 1 96.06 376 TYR A N 1
ATOM 2994 C CA . TYR A 1 376 ? -3.799 -32 -13.812 1 96.06 376 TYR A CA 1
ATOM 2995 C C . TYR A 1 376 ? -5 -31.328 -14.484 1 96.06 376 TYR A C 1
ATOM 2997 O O . TYR A 1 376 ? -6.125 -31.422 -13.992 1 96.06 376 TYR A O 1
ATOM 3005 N N . GLY A 1 377 ? -4.797 -30.672 -15.492 1 95.19 377 GLY A N 1
ATOM 3006 C CA . GLY A 1 377 ? -5.766 -30.5 -16.562 1 95.19 377 GLY A CA 1
ATOM 3007 C C . GLY A 1 377 ? -6.68 -29.312 -16.359 1 95.19 377 GLY A C 1
ATOM 3008 O O . GLY A 1 377 ? -7.836 -29.328 -16.781 1 95.19 377 GLY A O 1
ATOM 3009 N N . HIS A 1 378 ? -6.309 -28.203 -15.672 1 97 378 HIS A N 1
ATOM 3010 C CA . HIS A 1 378 ? -7.098 -26.969 -15.719 1 97 378 HIS A CA 1
ATOM 3011 C C . HIS A 1 378 ? -7.281 -26.5 -17.156 1 97 378 HIS A C 1
ATOM 3013 O O . HIS A 1 378 ? -6.336 -26.516 -17.953 1 97 378 HIS A O 1
ATOM 3019 N N . LYS A 1 379 ? -8.477 -26.109 -17.484 1 96.19 379 LYS A N 1
ATOM 3020 C CA . LYS A 1 379 ? -8.812 -25.75 -18.859 1 96.19 379 LYS A CA 1
ATOM 3021 C C . LYS A 1 379 ? -8.469 -24.297 -19.172 1 96.19 379 LYS A C 1
ATOM 3023 O O . LYS A 1 379 ? -9.359 -23.484 -19.406 1 96.19 379 LYS A O 1
ATOM 3028 N N . PHE A 1 380 ? -7.238 -24 -19.359 1 96.5 380 PHE A N 1
ATOM 3029 C CA . PHE A 1 380 ? -6.766 -22.625 -19.516 1 96.5 380 PHE A CA 1
ATOM 3030 C C . PHE A 1 380 ? -7.379 -21.984 -20.75 1 96.5 380 PHE A C 1
ATOM 3032 O O . PHE A 1 380 ? -7.836 -20.844 -20.703 1 96.5 380 PHE A O 1
ATOM 3039 N N . SER A 1 381 ? -7.379 -22.656 -21.859 1 94.25 381 SER A N 1
ATOM 3040 C CA . SER A 1 381 ? -7.875 -22.062 -23.109 1 94.25 381 SER A CA 1
ATOM 3041 C C . SER A 1 381 ? -9.352 -21.688 -22.984 1 94.25 381 SER A C 1
ATOM 3043 O O . SER A 1 381 ? -9.75 -20.609 -23.422 1 94.25 381 SER A O 1
ATOM 3045 N N . ASP A 1 382 ? -10.125 -22.562 -22.438 1 94.62 382 ASP A N 1
ATOM 3046 C CA . ASP A 1 382 ? -11.547 -22.281 -22.266 1 94.62 382 ASP A CA 1
ATOM 3047 C C . ASP A 1 382 ? -11.781 -21.172 -21.25 1 94.62 382 ASP A C 1
ATOM 3049 O O . ASP A 1 382 ? -12.586 -20.266 -21.484 1 94.62 382 ASP A O 1
ATOM 3053 N N . ARG A 1 383 ? -11.141 -21.281 -20.156 1 96.12 383 ARG A N 1
ATOM 3054 C CA . ARG A 1 383 ? -11.359 -20.359 -19.047 1 96.12 383 ARG A CA 1
ATOM 3055 C C . ARG A 1 383 ? -10.883 -18.953 -19.422 1 96.12 383 ARG A C 1
ATOM 3057 O O . ARG A 1 383 ? -11.453 -17.953 -18.969 1 96.12 383 ARG A O 1
ATOM 3064 N N . CYS A 1 384 ? -9.867 -18.844 -20.25 1 93.44 384 CYS A N 1
ATOM 3065 C CA . CYS A 1 384 ? -9.289 -17.547 -20.609 1 93.44 384 CYS A CA 1
ATOM 3066 C C . CYS A 1 384 ? -9.75 -17.109 -21.984 1 93.44 384 CYS A C 1
ATOM 3068 O O . CYS A 1 384 ? -9.32 -16.062 -22.484 1 93.44 384 CYS A O 1
ATOM 3070 N N . ALA A 1 385 ? -10.586 -17.844 -22.609 1 90.56 385 ALA A N 1
ATOM 3071 C CA . ALA A 1 385 ? -11.094 -17.531 -23.938 1 90.56 385 ALA A CA 1
ATOM 3072 C C . ALA A 1 385 ? -9.961 -17.219 -24.906 1 90.56 385 ALA A C 1
ATOM 3074 O O . ALA A 1 385 ? -9.961 -16.172 -25.562 1 90.56 385 ALA A O 1
ATOM 3075 N N . HIS A 1 386 ? -9.008 -18.125 -25.016 1 90.44 386 HIS A N 1
ATOM 3076 C CA . HIS A 1 386 ? -7.891 -17.922 -25.922 1 90.44 386 HIS A CA 1
ATOM 3077 C C . HIS A 1 386 ? -8.352 -17.953 -27.375 1 90.44 386 HIS A C 1
ATOM 3079 O O . HIS A 1 386 ? -7.816 -17.219 -28.219 1 90.44 386 HIS A O 1
ATOM 3085 N N . VAL A 1 387 ? -9.297 -18.797 -27.594 1 89.62 387 VAL A N 1
ATOM 3086 C CA . VAL A 1 387 ? -9.859 -18.906 -28.938 1 89.62 387 VAL A CA 1
ATOM 3087 C C . VAL A 1 387 ? -11.312 -18.438 -28.938 1 89.62 387 VAL A C 1
ATOM 3089 O O . VAL A 1 387 ? -12.016 -18.609 -27.938 1 89.62 387 VAL A O 1
ATOM 3092 N N . TYR A 1 388 ? -11.75 -17.828 -30 1 83.12 388 TYR A N 1
ATOM 3093 C CA . TYR A 1 388 ? -13.07 -17.219 -30.062 1 83.12 388 TYR A CA 1
ATOM 3094 C C . TYR A 1 388 ? -14.164 -18.281 -30.094 1 83.12 388 TYR A C 1
ATOM 3096 O O . TYR A 1 388 ? -15.305 -18.031 -29.703 1 83.12 388 TYR A O 1
ATOM 3104 N N . SER A 1 389 ? -13.836 -19.422 -30.453 1 79.31 389 SER A N 1
ATOM 3105 C CA . SER A 1 389 ? -14.836 -20.484 -30.547 1 79.31 389 SER A CA 1
ATOM 3106 C C . SER A 1 389 ? -15.188 -21.031 -29.172 1 79.31 389 SER A C 1
ATOM 3108 O O . SER A 1 389 ? -16.141 -21.797 -29.016 1 79.31 389 SER A O 1
ATOM 3110 N N . ALA A 1 390 ? -14.57 -20.531 -28.266 1 78.62 390 ALA A N 1
ATOM 3111 C CA . ALA A 1 390 ? -14.82 -21.031 -26.906 1 78.62 390 ALA A CA 1
ATOM 3112 C C . ALA A 1 390 ? -16.203 -20.609 -26.422 1 78.62 390 ALA A C 1
ATOM 3114 O O . ALA A 1 390 ? -16.672 -19.5 -26.719 1 78.62 390 ALA A O 1
ATOM 3115 N N . ASP A 1 391 ? -16.828 -21.453 -25.703 1 87.38 391 ASP A N 1
ATOM 3116 C CA . ASP A 1 391 ? -18.125 -21.172 -25.094 1 87.38 391 ASP A CA 1
ATOM 3117 C C . ASP A 1 391 ? -18 -20.094 -24.016 1 87.38 391 ASP A C 1
ATOM 3119 O O . ASP A 1 391 ? -17.203 -20.219 -23.078 1 87.38 391 ASP A O 1
ATOM 3123 N N . SER A 1 392 ? -18.75 -19.047 -24.188 1 88.19 392 SER A N 1
ATOM 3124 C CA . SER A 1 392 ? -18.719 -17.922 -23.25 1 88.19 392 SER A CA 1
ATOM 3125 C C . SER A 1 392 ? -19.062 -18.375 -21.828 1 88.19 392 SER A C 1
ATOM 3127 O O . SER A 1 392 ? -18.609 -17.766 -20.859 1 88.19 392 SER A O 1
ATOM 3129 N N . LYS A 1 393 ? -19.781 -19.406 -21.719 1 92.56 393 LYS A N 1
ATOM 3130 C CA . LYS A 1 393 ? -20.188 -19.906 -20.422 1 92.56 393 LYS A CA 1
ATOM 3131 C C . LYS A 1 393 ? -19.016 -20.578 -19.703 1 92.56 393 LYS A C 1
ATOM 3133 O O . LYS A 1 393 ? -19.047 -20.75 -18.484 1 92.56 393 LYS A O 1
ATOM 3138 N N . GLU A 1 394 ? -18 -20.922 -20.469 1 94.25 394 GLU A N 1
ATOM 3139 C CA . GLU A 1 394 ? -16.844 -21.609 -19.906 1 94.25 394 GLU A CA 1
ATOM 3140 C C . GLU A 1 394 ? -15.789 -20.609 -19.422 1 94.25 394 GLU A C 1
ATOM 3142 O O . GLU A 1 394 ? -14.891 -20.969 -18.672 1 94.25 394 GLU A O 1
ATOM 3147 N N . VAL A 1 395 ? -15.977 -19.375 -19.844 1 93.88 395 VAL A N 1
ATOM 3148 C CA . VAL A 1 395 ? -14.984 -18.359 -19.531 1 93.88 395 VAL A CA 1
ATOM 3149 C C . VAL A 1 395 ? -15.117 -17.953 -18.062 1 93.88 395 VAL A C 1
ATOM 3151 O O . VAL A 1 395 ? -16.219 -17.688 -17.594 1 93.88 395 VAL A O 1
ATOM 3154 N N . ALA A 1 396 ? -14.008 -17.969 -17.344 1 96.44 396 ALA A N 1
ATOM 3155 C CA . ALA A 1 396 ? -14 -17.531 -15.953 1 96.44 396 ALA A CA 1
ATOM 3156 C C . ALA A 1 396 ? -12.586 -17.234 -15.477 1 96.44 396 ALA A C 1
ATOM 3158 O O . ALA A 1 396 ? -11.633 -17.922 -15.859 1 96.44 396 ALA A O 1
ATOM 3159 N N . PRO A 1 397 ? -12.445 -16.188 -14.672 1 96.38 397 PRO A N 1
ATOM 3160 C CA . PRO A 1 397 ? -11.117 -15.781 -14.203 1 96.38 397 PRO A CA 1
ATOM 3161 C C . PRO A 1 397 ? -10.625 -16.625 -13.031 1 96.38 397 PRO A C 1
ATOM 3163 O O . PRO A 1 397 ? -10.266 -16.078 -11.984 1 96.38 397 PRO A O 1
ATOM 3166 N N . ILE A 1 398 ? -10.477 -17.891 -13.219 1 98.12 398 ILE A N 1
ATOM 3167 C CA . ILE A 1 398 ? -10.164 -18.828 -12.141 1 98.12 398 ILE A CA 1
ATOM 3168 C C . ILE A 1 398 ? -8.703 -18.656 -11.727 1 98.12 398 ILE A C 1
ATOM 3170 O O . ILE A 1 398 ? -8.406 -18.531 -10.531 1 98.12 398 ILE A O 1
ATOM 3174 N N . PHE A 1 399 ? -7.828 -18.672 -12.672 1 98.38 399 PHE A N 1
ATOM 3175 C CA . PHE A 1 399 ? -6.41 -18.516 -12.367 1 98.38 399 PHE A CA 1
ATOM 3176 C C . PHE A 1 399 ? -6.113 -17.109 -11.859 1 98.38 399 PHE A C 1
ATOM 3178 O O . PHE A 1 399 ? -5.25 -16.922 -11 1 98.38 399 PHE A O 1
ATOM 3185 N N . THR A 1 400 ? -6.812 -16.078 -12.375 1 97.31 400 THR A N 1
ATOM 3186 C CA . THR A 1 400 ? -6.691 -14.719 -11.867 1 97.31 400 THR A CA 1
ATOM 3187 C C . THR A 1 400 ? -7.035 -14.664 -10.383 1 97.31 400 THR A C 1
ATOM 3189 O O . THR A 1 400 ? -6.352 -13.992 -9.609 1 97.31 400 THR A O 1
ATOM 3192 N N . GLN A 1 401 ? -8.086 -15.344 -10.055 1 98.12 401 GLN A N 1
ATOM 3193 C CA . GLN A 1 401 ? -8.5 -15.422 -8.656 1 98.12 401 GLN A CA 1
ATOM 3194 C C . GLN A 1 401 ? -7.41 -16.047 -7.797 1 98.12 401 GLN A C 1
ATOM 3196 O O . GLN A 1 401 ? -7.164 -15.602 -6.672 1 98.12 401 GLN A O 1
ATOM 3201 N N . PHE A 1 402 ? -6.805 -17.109 -8.305 1 98.5 402 PHE A N 1
ATOM 3202 C CA . PHE A 1 402 ? -5.691 -17.75 -7.625 1 98.5 402 PHE A CA 1
ATOM 3203 C C . PHE A 1 402 ? -4.535 -16.781 -7.43 1 98.5 402 PHE A C 1
ATOM 3205 O O . PHE A 1 402 ? -3.982 -16.672 -6.332 1 98.5 402 PHE A O 1
ATOM 3212 N N . LEU A 1 403 ? -4.172 -16.047 -8.484 1 98.62 403 LEU A N 1
ATOM 3213 C CA . LEU A 1 403 ? -3.084 -15.086 -8.406 1 98.62 403 LEU A CA 1
ATOM 3214 C C . LEU A 1 403 ? -3.406 -13.992 -7.395 1 98.62 403 LEU A C 1
ATOM 3216 O O . LEU A 1 403 ? -2.52 -13.523 -6.676 1 98.62 403 LEU A O 1
ATOM 3220 N N . ASP A 1 404 ? -4.648 -13.539 -7.371 1 98.31 404 ASP A N 1
ATOM 3221 C CA . ASP A 1 404 ? -5.074 -12.531 -6.398 1 98.31 404 ASP A CA 1
ATOM 3222 C C . ASP A 1 404 ? -4.898 -13.047 -4.969 1 98.31 404 ASP A C 1
ATOM 3224 O O . ASP A 1 404 ? -4.438 -12.312 -4.098 1 98.31 404 ASP A O 1
ATOM 3228 N N . ALA A 1 405 ? -5.289 -14.305 -4.762 1 98.75 405 ALA A N 1
ATOM 3229 C CA . ALA A 1 405 ? -5.117 -14.898 -3.438 1 98.75 405 ALA A CA 1
ATOM 3230 C C . ALA A 1 405 ? -3.641 -14.969 -3.057 1 98.75 405 ALA A C 1
ATOM 3232 O O . ALA A 1 405 ? -3.279 -14.719 -1.903 1 98.75 405 ALA A O 1
ATOM 3233 N N . VAL A 1 406 ? -2.793 -15.312 -3.992 1 98.81 406 VAL A N 1
ATOM 3234 C CA . VAL A 1 406 ? -1.355 -15.344 -3.744 1 98.81 406 VAL A CA 1
ATOM 3235 C C . VAL A 1 406 ? -0.85 -13.938 -3.424 1 98.81 406 VAL A C 1
ATOM 3237 O O . VAL A 1 406 ? -0.01 -13.766 -2.539 1 98.81 406 VAL A O 1
ATOM 3240 N N . TRP A 1 407 ? -1.355 -12.984 -4.141 1 97.44 407 TRP A N 1
ATOM 3241 C CA . TRP A 1 407 ? -0.963 -11.602 -3.893 1 97.44 407 TRP A CA 1
ATOM 3242 C C . TRP A 1 407 ? -1.322 -11.18 -2.473 1 97.44 407 TRP A C 1
ATOM 3244 O O . TRP A 1 407 ? -0.562 -10.461 -1.821 1 97.44 407 TRP A O 1
ATOM 3254 N N . GLN A 1 408 ? -2.502 -11.633 -2.027 1 97.06 408 GLN A N 1
ATOM 3255 C CA . GLN A 1 408 ? -2.885 -11.344 -0.65 1 97.06 408 GLN A CA 1
ATOM 3256 C C . GLN A 1 408 ? -1.832 -11.844 0.333 1 97.06 408 GLN A C 1
ATOM 3258 O O . GLN A 1 408 ? -1.517 -11.172 1.314 1 97.06 408 GLN A O 1
ATOM 3263 N N . LEU A 1 409 ? -1.307 -13.016 0.075 1 97.25 409 LEU A N 1
ATOM 3264 C CA . LEU A 1 409 ? -0.292 -13.609 0.942 1 97.25 409 LEU A CA 1
ATOM 3265 C C . LEU A 1 409 ? 1.015 -12.82 0.859 1 97.25 409 LEU A C 1
ATOM 3267 O O . LEU A 1 409 ? 1.676 -12.602 1.876 1 97.25 409 LEU A O 1
ATOM 3271 N N . VAL A 1 410 ? 1.37 -12.414 -0.36 1 96 410 VAL A N 1
ATOM 3272 C CA . VAL A 1 410 ? 2.592 -11.641 -0.553 1 96 410 VAL A CA 1
ATOM 3273 C C . VAL A 1 410 ? 2.492 -10.32 0.209 1 96 410 VAL A C 1
ATOM 3275 O O . VAL A 1 410 ? 3.486 -9.836 0.75 1 96 410 VAL A O 1
ATOM 3278 N N . GLU A 1 411 ? 1.33 -9.75 0.258 1 92.19 411 GLU A N 1
ATOM 3279 C CA . GLU A 1 411 ? 1.092 -8.5 0.972 1 92.19 411 GLU A CA 1
ATOM 3280 C C . GLU A 1 411 ? 1.227 -8.688 2.48 1 92.19 411 GLU A C 1
ATOM 3282 O O . GLU A 1 411 ? 1.705 -7.801 3.184 1 92.19 411 GLU A O 1
ATOM 3287 N N . GLN A 1 412 ? 0.763 -9.82 2.934 1 90.94 412 GLN A N 1
ATOM 3288 C CA . GLN A 1 412 ? 0.772 -10.086 4.367 1 90.94 412 GLN A CA 1
ATOM 3289 C C . GLN A 1 412 ? 2.148 -10.555 4.832 1 90.94 412 GLN A C 1
ATOM 3291 O O . GLN A 1 412 ? 2.531 -10.328 5.98 1 90.94 412 GLN A O 1
ATOM 3296 N N . PHE A 1 413 ? 2.865 -11.234 3.93 1 92.69 413 PHE A N 1
ATOM 3297 C CA . PHE A 1 413 ? 4.184 -11.773 4.246 1 92.69 413 PHE A CA 1
ATOM 3298 C C . PHE A 1 413 ? 5.223 -11.281 3.244 1 92.69 413 PHE A C 1
ATOM 3300 O O . PHE A 1 413 ? 5.758 -12.062 2.461 1 92.69 413 PHE A O 1
ATOM 3307 N N . PRO A 1 414 ? 5.66 -10.078 3.348 1 91 414 PRO A N 1
ATOM 3308 C CA . PRO A 1 414 ? 6.461 -9.43 2.309 1 91 414 PRO A CA 1
ATOM 3309 C C . PRO A 1 414 ? 7.867 -10.008 2.197 1 91 414 PRO A C 1
ATOM 3311 O O . PRO A 1 414 ? 8.555 -9.789 1.193 1 91 414 PRO A O 1
ATOM 3314 N N . THR A 1 415 ? 8.359 -10.789 3.111 1 93 415 THR A N 1
ATOM 3315 C CA . THR A 1 415 ? 9.734 -11.289 3.07 1 93 415 THR A CA 1
ATOM 3316 C C . THR A 1 415 ? 9.758 -12.781 2.766 1 93 415 THR A C 1
ATOM 3318 O O . THR A 1 415 ? 10.828 -13.383 2.674 1 93 415 THR A O 1
ATOM 3321 N N . GLU A 1 416 ? 8.609 -13.383 2.588 1 96.31 416 GLU A N 1
ATOM 3322 C CA . GLU A 1 416 ? 8.539 -14.836 2.557 1 96.31 416 GLU A CA 1
ATOM 3323 C C . GLU A 1 416 ? 8.539 -15.359 1.122 1 96.31 416 GLU A C 1
ATOM 3325 O O . GLU A 1 416 ? 8.75 -16.547 0.89 1 96.31 416 GLU A O 1
ATOM 3330 N N . PHE A 1 417 ? 8.359 -14.531 0.15 1 97.88 417 PHE A N 1
ATOM 3331 C CA . PHE A 1 417 ? 8.258 -14.969 -1.237 1 97.88 417 PHE A CA 1
ATOM 3332 C C . PHE A 1 417 ? 9.43 -14.445 -2.057 1 97.88 417 PHE A C 1
ATOM 3334 O O . PHE A 1 417 ? 9.852 -13.297 -1.895 1 97.88 417 PHE A O 1
ATOM 3341 N N . GLU A 1 418 ? 9.93 -15.258 -2.912 1 98 418 GLU A N 1
ATOM 3342 C CA . GLU A 1 418 ? 11.078 -14.891 -3.738 1 98 418 GLU A CA 1
ATOM 3343 C C . GLU A 1 418 ? 10.656 -13.977 -4.883 1 98 418 GLU A C 1
ATOM 3345 O O . GLU A 1 418 ? 11.484 -13.234 -5.43 1 98 418 GLU A O 1
ATOM 3350 N N . PHE A 1 419 ? 9.445 -14.062 -5.273 1 98.19 419 PHE A N 1
ATOM 3351 C CA . PHE A 1 419 ? 8.93 -13.242 -6.359 1 98.19 419 PHE A CA 1
ATOM 3352 C C . PHE A 1 419 ? 8.133 -12.062 -5.809 1 98.19 419 PHE A C 1
ATOM 3354 O O . PHE A 1 419 ? 7.656 -12.102 -4.672 1 98.19 419 PHE A O 1
ATOM 3361 N N . ASN A 1 420 ? 8.031 -11.016 -6.551 1 95.56 420 ASN A N 1
ATOM 3362 C CA . ASN A 1 420 ? 7.305 -9.82 -6.121 1 95.56 420 ASN A CA 1
ATOM 3363 C C . ASN A 1 420 ? 5.98 -9.68 -6.859 1 95.56 420 ASN A C 1
ATOM 3365 O O . ASN A 1 420 ? 5.543 -10.602 -7.551 1 95.56 420 ASN A O 1
ATOM 3369 N N . GLU A 1 421 ? 5.312 -8.617 -6.66 1 93.12 421 GLU A N 1
ATOM 3370 C CA . GLU A 1 421 ? 4 -8.359 -7.25 1 93.12 421 GLU A CA 1
ATOM 3371 C C . GLU A 1 421 ? 4.078 -8.336 -8.773 1 93.12 421 GLU A C 1
ATOM 3373 O O . GLU A 1 421 ? 3.156 -8.789 -9.453 1 93.12 421 GLU A O 1
ATOM 3378 N N . ARG A 1 422 ? 5.121 -7.824 -9.344 1 92.75 422 ARG A N 1
ATOM 3379 C CA . ARG A 1 422 ? 5.289 -7.738 -10.789 1 92.75 422 ARG A CA 1
ATOM 3380 C C . ARG A 1 422 ? 5.332 -9.125 -11.414 1 92.75 422 ARG A C 1
ATOM 3382 O O . ARG A 1 422 ? 4.867 -9.32 -12.547 1 92.75 422 ARG A O 1
ATOM 3389 N N . TYR A 1 423 ? 5.926 -10 -10.688 1 96.88 423 TYR A N 1
ATOM 3390 C CA . TYR A 1 423 ? 5.953 -11.383 -11.156 1 96.88 423 TYR A CA 1
ATOM 3391 C C . TYR A 1 423 ? 4.539 -11.898 -11.398 1 96.88 423 TYR A C 1
ATOM 3393 O O . TYR A 1 423 ? 4.262 -12.5 -12.445 1 96.88 423 TYR A O 1
ATOM 3401 N N . LEU A 1 424 ? 3.674 -11.695 -10.492 1 97.19 424 LEU A N 1
ATOM 3402 C CA . LEU A 1 424 ? 2.295 -12.164 -10.594 1 97.19 424 LEU A CA 1
ATOM 3403 C C . LEU A 1 424 ? 1.555 -11.43 -11.703 1 97.19 424 LEU A C 1
ATOM 3405 O O . LEU A 1 424 ? 0.76 -12.039 -12.43 1 97.19 424 LEU A O 1
ATOM 3409 N N . ILE A 1 425 ? 1.817 -10.141 -11.797 1 93.06 425 ILE A N 1
ATOM 3410 C CA . ILE A 1 425 ? 1.189 -9.352 -12.852 1 93.06 425 ILE A CA 1
ATOM 3411 C C . ILE A 1 425 ? 1.664 -9.844 -14.211 1 93.06 425 ILE A C 1
ATOM 3413 O O . ILE A 1 425 ? 0.878 -9.914 -15.164 1 93.06 425 ILE A O 1
ATOM 3417 N N . THR A 1 426 ? 2.918 -10.164 -14.305 1 93.38 426 THR A N 1
ATOM 3418 C CA . THR A 1 426 ? 3.469 -10.695 -15.547 1 93.38 426 THR A CA 1
ATOM 3419 C C . THR A 1 426 ? 2.803 -12.016 -15.914 1 93.38 426 THR A C 1
ATOM 3421 O O . THR A 1 426 ? 2.477 -12.258 -17.078 1 93.38 426 THR A O 1
ATOM 3424 N N . LEU A 1 427 ? 2.596 -12.828 -14.938 1 96.38 427 LEU A N 1
ATOM 3425 C CA . LEU A 1 427 ? 1.885 -14.086 -15.172 1 96.38 427 LEU A CA 1
ATOM 3426 C C . LEU A 1 427 ? 0.485 -13.82 -15.711 1 96.38 427 LEU A C 1
ATOM 3428 O O . LEU A 1 427 ? 0.064 -14.453 -16.688 1 96.38 427 LEU A O 1
ATOM 3432 N N . GLN A 1 428 ? -0.168 -12.914 -15.094 1 94.31 428 GLN A N 1
ATOM 3433 C CA . GLN A 1 428 ? -1.519 -12.547 -15.508 1 94.31 428 GLN A CA 1
ATOM 3434 C C . GLN A 1 428 ? -1.527 -12.008 -16.938 1 94.31 428 GLN A C 1
ATOM 3436 O O . GLN A 1 428 ? -2.398 -12.359 -17.734 1 94.31 428 GLN A O 1
ATOM 3441 N N . GLU A 1 429 ? -0.604 -11.211 -17.219 1 89.44 429 GLU A N 1
ATOM 3442 C CA . GLU A 1 429 ? -0.512 -10.609 -18.547 1 89.44 429 GLU A CA 1
ATOM 3443 C C . GLU A 1 429 ? -0.323 -11.68 -19.625 1 89.44 429 GLU A C 1
ATOM 3445 O O . GLU A 1 429 ? -1.008 -11.664 -20.641 1 89.44 429 GLU A O 1
ATOM 3450 N N . HIS A 1 430 ? 0.529 -12.555 -19.375 1 92.06 430 HIS A N 1
ATOM 3451 C CA . HIS A 1 430 ? 0.883 -13.516 -20.422 1 92.06 430 HIS A CA 1
ATOM 3452 C C . HIS A 1 430 ? -0.054 -14.719 -20.406 1 92.06 430 HIS A C 1
ATOM 3454 O O . HIS A 1 430 ? -0.048 -15.523 -21.344 1 92.06 430 HIS A O 1
ATOM 3460 N N . LEU A 1 431 ? -0.846 -14.789 -19.359 1 93.81 431 LEU A N 1
ATOM 3461 C CA . LEU A 1 431 ? -1.962 -15.734 -19.391 1 93.81 431 LEU A CA 1
ATOM 3462 C C . LEU A 1 431 ? -2.914 -15.406 -20.531 1 93.81 431 LEU A C 1
ATOM 3464 O O . LEU A 1 431 ? -3.441 -16.312 -21.188 1 93.81 431 LEU A O 1
ATOM 3468 N N . TYR A 1 432 ? -3.049 -14.156 -20.828 1 90.69 432 TYR A N 1
ATOM 3469 C CA . TYR A 1 432 ? -4.055 -13.727 -21.797 1 90.69 432 TYR A CA 1
ATOM 3470 C C . TYR A 1 432 ? -3.406 -13.281 -23.109 1 90.69 432 TYR A C 1
ATOM 3472 O O . TYR A 1 432 ? -4.078 -13.172 -24.125 1 90.69 432 TYR A O 1
ATOM 3480 N N . SER A 1 433 ? -2.143 -13.031 -23.094 1 86.44 433 SER A N 1
ATOM 3481 C CA . SER A 1 433 ? -1.495 -12.523 -24.297 1 86.44 433 SER A CA 1
ATOM 3482 C C . SER A 1 433 ? -1.393 -13.609 -25.375 1 86.44 433 SER A C 1
ATOM 3484 O O . SER A 1 433 ? -1.33 -13.305 -26.562 1 86.44 433 SER A O 1
ATOM 3486 N N . CYS A 1 434 ? -1.289 -14.891 -24.906 1 90.38 434 CYS A N 1
ATOM 3487 C CA . CYS A 1 434 ? -1.122 -16.047 -25.781 1 90.38 434 CYS A CA 1
ATOM 3488 C C . CYS A 1 434 ? 0.167 -15.945 -26.594 1 90.38 434 CYS A C 1
ATOM 3490 O O . CYS A 1 434 ? 0.248 -16.453 -27.703 1 90.38 434 CYS A O 1
ATOM 3492 N N . GLN A 1 435 ? 1.077 -15.242 -26.062 1 89.81 435 GLN A N 1
ATOM 3493 C CA . GLN A 1 435 ? 2.373 -15.07 -26.703 1 89.81 435 GLN A CA 1
ATOM 3494 C C . GLN A 1 435 ? 3.262 -16.297 -26.484 1 89.81 435 GLN A C 1
ATOM 3496 O O . GLN A 1 435 ? 4.184 -16.547 -27.266 1 89.81 435 GLN A O 1
ATOM 3501 N N . PHE A 1 436 ? 3.016 -16.953 -25.484 1 93.38 436 PHE A N 1
ATOM 3502 C CA . PHE A 1 436 ? 3.801 -18.125 -25.125 1 93.38 436 PHE A CA 1
ATOM 3503 C C . PHE A 1 436 ? 2.932 -19.391 -25.109 1 93.38 436 PHE A C 1
ATOM 3505 O O . PHE A 1 436 ? 1.729 -19.312 -24.844 1 93.38 436 PHE A O 1
ATOM 3512 N N . GLY A 1 437 ? 3.525 -20.469 -25.312 1 94.06 437 GLY A N 1
ATOM 3513 C CA . GLY A 1 437 ? 2.777 -21.703 -25.406 1 94.06 437 GLY A CA 1
ATOM 3514 C C . GLY A 1 437 ? 2.439 -22.312 -24.062 1 94.06 437 GLY A C 1
ATOM 3515 O O . GLY A 1 437 ? 1.574 -23.188 -23.969 1 94.06 437 GLY A O 1
ATOM 3516 N N . THR A 1 438 ? 2.947 -21.844 -22.984 1 94.88 438 THR A N 1
ATOM 3517 C CA . THR A 1 438 ? 2.936 -22.469 -21.672 1 94.88 438 THR A CA 1
ATOM 3518 C C . THR A 1 438 ? 1.505 -22.719 -21.203 1 94.88 438 THR A C 1
ATOM 3520 O O . THR A 1 438 ? 1.192 -23.797 -20.703 1 94.88 438 THR A O 1
ATOM 3523 N N . PHE A 1 439 ? 0.598 -21.766 -21.391 1 95.5 439 PHE A N 1
ATOM 3524 C CA . PHE A 1 439 ? -0.739 -21.859 -20.812 1 95.5 439 PHE A CA 1
ATOM 3525 C C . PHE A 1 439 ? -1.768 -22.203 -21.891 1 95.5 439 PHE A C 1
ATOM 3527 O O . PHE A 1 439 ? -2.973 -22.156 -21.625 1 95.5 439 PHE A O 1
ATOM 3534 N N . LEU A 1 440 ? -1.309 -22.578 -23.031 1 94.44 440 LEU A N 1
ATOM 3535 C CA . LEU A 1 440 ? -2.256 -22.891 -24.094 1 94.44 440 LEU A CA 1
ATOM 3536 C C . LEU A 1 440 ? -2.852 -24.281 -23.906 1 94.44 440 LEU A C 1
ATOM 3538 O O . LEU A 1 440 ? -2.318 -25.094 -23.156 1 94.44 440 LEU A O 1
ATOM 3542 N N . CYS A 1 441 ? -3.98 -24.531 -24.5 1 93.44 441 CYS A N 1
ATOM 3543 C CA . CYS A 1 441 ? -4.68 -25.812 -24.5 1 93.44 441 CYS A CA 1
ATOM 3544 C C . CYS A 1 441 ? -5.398 -26.031 -23.172 1 93.44 441 CYS A C 1
ATOM 3546 O O . CYS A 1 441 ? -5.387 -25.172 -22.297 1 93.44 441 CYS A O 1
ATOM 3548 N N . ASN A 1 442 ? -6.137 -27.234 -23.062 1 93.12 442 ASN A N 1
ATOM 3549 C CA . ASN A 1 442 ? -7.023 -27.438 -21.922 1 93.12 442 ASN A CA 1
ATOM 3550 C C . ASN A 1 442 ? -6.59 -28.656 -21.109 1 93.12 442 ASN A C 1
ATOM 3552 O O . ASN A 1 442 ? -7.199 -28.969 -20.078 1 93.12 442 ASN A O 1
ATOM 3556 N N . SER A 1 443 ? -5.578 -29.359 -21.516 1 91.5 443 SER A N 1
ATOM 3557 C CA . SER A 1 443 ? -5.16 -30.531 -20.766 1 91.5 443 SER A CA 1
ATOM 3558 C C . SER A 1 443 ? -3.699 -30.875 -21.047 1 91.5 443 SER A C 1
ATOM 3560 O O . SER A 1 443 ? -3.111 -30.375 -22 1 91.5 443 SER A O 1
ATOM 3562 N N . HIS A 1 444 ? -3.213 -31.719 -20.172 1 89.69 444 HIS A N 1
ATOM 3563 C CA . HIS A 1 444 ? -1.845 -32.188 -20.344 1 89.69 444 HIS A CA 1
ATOM 3564 C C . HIS A 1 444 ? -1.697 -33 -21.641 1 89.69 444 HIS A C 1
ATOM 3566 O O . HIS A 1 444 ? -0.675 -32.906 -22.312 1 89.69 444 HIS A O 1
ATOM 3572 N N . LYS A 1 445 ? -2.684 -33.719 -21.938 1 90.44 445 LYS A N 1
ATOM 3573 C CA . LYS A 1 445 ? -2.682 -34.531 -23.172 1 90.44 445 LYS A CA 1
ATOM 3574 C C . LYS A 1 445 ? -2.518 -33.625 -24.406 1 90.44 445 LYS A C 1
ATOM 3576 O O . LYS A 1 445 ? -1.721 -33.938 -25.281 1 90.44 445 LYS A O 1
ATOM 3581 N N . GLU A 1 446 ? -3.201 -32.531 -24.375 1 90.81 446 GLU A N 1
ATOM 3582 C CA . GLU A 1 446 ? -3.178 -31.625 -25.516 1 90.81 446 GLU A CA 1
ATOM 3583 C C . GLU A 1 446 ? -1.837 -30.906 -25.625 1 90.81 446 GLU A C 1
ATOM 3585 O O . GLU A 1 446 ? -1.476 -30.406 -26.688 1 90.81 446 GLU A O 1
ATOM 3590 N N . ARG A 1 447 ? -1.081 -30.875 -24.594 1 90.06 447 ARG A N 1
ATOM 3591 C CA . ARG A 1 447 ? 0.173 -30.125 -24.562 1 90.06 447 ARG A CA 1
ATOM 3592 C C . ARG A 1 447 ? 1.362 -31.047 -24.828 1 90.06 447 ARG A C 1
ATOM 3594 O O . ARG A 1 447 ? 2.438 -30.578 -25.219 1 90.06 447 ARG A O 1
ATOM 3601 N N . LEU A 1 448 ? 1.14 -32.281 -24.625 1 84.62 448 LEU A N 1
ATOM 3602 C CA . LEU A 1 448 ? 2.229 -33.219 -24.781 1 84.62 448 LEU A CA 1
ATOM 3603 C C . LEU A 1 448 ? 2.678 -33.312 -26.234 1 84.62 448 LEU A C 1
ATOM 3605 O O . LEU A 1 448 ? 1.858 -33.531 -27.125 1 84.62 448 LEU A O 1
ATOM 3609 N N . GLU A 1 449 ? 3.871 -33.219 -26.438 1 75.81 449 GLU A N 1
ATOM 3610 C CA . GLU A 1 449 ? 4.484 -33.156 -27.766 1 75.81 449 GLU A CA 1
ATOM 3611 C C . GLU A 1 449 ? 4.227 -34.438 -28.562 1 75.81 449 GLU A C 1
ATOM 3613 O O . GLU A 1 449 ? 4.062 -34.406 -29.781 1 75.81 449 GLU A O 1
ATOM 3618 N N . THR A 1 450 ? 4.203 -35.406 -27.891 1 71.75 450 THR A N 1
ATOM 3619 C CA . THR A 1 450 ? 4.09 -36.719 -28.562 1 71.75 450 THR A CA 1
ATOM 3620 C C . THR A 1 450 ? 2.658 -36.938 -29.031 1 71.75 450 THR A C 1
ATOM 3622 O O . THR A 1 450 ? 2.428 -37.719 -29.969 1 71.75 450 THR A O 1
ATOM 3625 N N . LYS A 1 451 ? 1.823 -36.281 -28.484 1 74.5 451 LYS A N 1
ATOM 3626 C CA . LYS A 1 451 ? 0.421 -36.594 -28.75 1 74.5 451 LYS A CA 1
ATOM 3627 C C . LYS A 1 451 ? -0.276 -35.406 -29.422 1 74.5 451 LYS A C 1
ATOM 3629 O O . LYS A 1 451 ? -1.24 -35.594 -30.156 1 74.5 451 LYS A O 1
ATOM 3634 N N . SER A 1 452 ? 0.266 -34.281 -29.141 1 78.44 452 SER A N 1
ATOM 3635 C CA . SER A 1 452 ? -0.41 -33.062 -29.594 1 78.44 452 SER A CA 1
ATOM 3636 C C . SER A 1 452 ? 0.043 -32.656 -30.984 1 78.44 452 SER A C 1
ATOM 3638 O O . SER A 1 452 ? 1.232 -32.719 -31.297 1 78.44 452 SER A O 1
ATOM 3640 N N . PRO A 1 453 ? -0.912 -32.312 -31.734 1 80.38 453 PRO A N 1
ATOM 3641 C CA . PRO A 1 453 ? -0.546 -31.828 -33.062 1 80.38 453 PRO A CA 1
ATOM 3642 C C . PRO A 1 453 ? 0.081 -30.422 -33 1 80.38 453 PRO A C 1
ATOM 3644 O O . PRO A 1 453 ? 0.706 -30 -33.969 1 80.38 453 PRO A O 1
ATOM 3647 N N . TYR A 1 454 ? -0.011 -29.812 -31.922 1 84.88 454 TYR A N 1
ATOM 3648 C CA . TYR A 1 454 ? 0.412 -28.422 -31.844 1 84.88 454 TYR A CA 1
ATOM 3649 C C . TYR A 1 454 ? 1.919 -28.328 -31.625 1 84.88 454 TYR A C 1
ATOM 3651 O O . TYR A 1 454 ? 2.533 -27.312 -31.984 1 84.88 454 TYR A O 1
ATOM 3659 N N . LYS A 1 455 ? 2.559 -29.297 -31.062 1 86.19 455 LYS A N 1
ATOM 3660 C CA . LYS A 1 455 ? 3.998 -29.312 -30.812 1 86.19 455 LYS A CA 1
ATOM 3661 C C . LYS A 1 455 ? 4.461 -28.016 -30.172 1 86.19 455 LYS A C 1
ATOM 3663 O O . LYS A 1 455 ? 5.352 -27.344 -30.688 1 86.19 455 LYS A O 1
ATOM 3668 N N . LEU A 1 456 ? 3.926 -27.75 -29.078 1 90.81 456 LEU A N 1
ATOM 3669 C CA . LEU A 1 456 ? 4.125 -26.469 -28.422 1 90.81 456 LEU A CA 1
ATOM 3670 C C . LEU A 1 456 ? 5.598 -26.266 -28.078 1 90.81 456 LEU A C 1
ATOM 3672 O O . LEU A 1 456 ? 6.125 -25.156 -28.25 1 90.81 456 LEU A O 1
ATOM 3676 N N . CYS A 1 457 ? 6.238 -27.266 -27.625 1 87.5 457 CYS A N 1
ATOM 3677 C CA . CYS A 1 457 ? 7.633 -27.125 -27.219 1 87.5 457 CYS A CA 1
ATOM 3678 C C . CYS A 1 457 ? 8.523 -26.812 -28.406 1 87.5 457 CYS A C 1
ATOM 3680 O O . CYS A 1 457 ? 9.484 -26.047 -28.297 1 87.5 457 CYS A O 1
ATOM 3682 N N . GLU A 1 458 ? 8.148 -27.297 -29.469 1 88.81 458 GLU A N 1
ATOM 3683 C CA . GLU A 1 458 ? 8.961 -27.141 -30.672 1 88.81 458 GLU A CA 1
ATOM 3684 C C . GLU A 1 458 ? 8.617 -25.844 -31.406 1 88.81 458 GLU A C 1
ATOM 3686 O O . GLU A 1 458 ? 9.492 -25.219 -32 1 88.81 458 GLU A O 1
ATOM 3691 N N . LYS A 1 459 ? 7.438 -25.453 -31.312 1 92.44 459 LYS A N 1
ATOM 3692 C CA . LYS A 1 459 ? 6.992 -24.391 -32.188 1 92.44 459 LYS A CA 1
ATOM 3693 C C . LYS A 1 459 ? 6.828 -23.078 -31.438 1 92.44 459 LYS A C 1
ATOM 3695 O O . LYS A 1 459 ? 6.738 -22.016 -32.062 1 92.44 459 LYS A O 1
ATOM 3700 N N . THR A 1 460 ? 6.746 -23.109 -30.219 1 93.94 460 THR A N 1
ATOM 3701 C CA . THR A 1 460 ? 6.492 -21.891 -29.453 1 93.94 460 THR A CA 1
ATOM 3702 C C . THR A 1 460 ? 7.543 -21.719 -28.359 1 93.94 460 THR A C 1
ATOM 3704 O O . THR A 1 460 ? 8.398 -22.578 -28.172 1 93.94 460 THR A O 1
ATOM 3707 N N . TYR A 1 461 ? 7.531 -20.516 -27.734 1 93.88 461 TYR A N 1
ATOM 3708 C CA . TYR A 1 461 ? 8.406 -20.234 -26.609 1 93.88 461 TYR A CA 1
ATOM 3709 C C . TYR A 1 461 ? 7.68 -20.438 -25.281 1 93.88 461 TYR A C 1
ATOM 3711 O O . TYR A 1 461 ? 6.453 -20.328 -25.219 1 93.88 461 TYR A O 1
ATOM 3719 N N . SER A 1 462 ? 8.438 -20.781 -24.297 1 94.88 462 SER A N 1
ATOM 3720 C CA . SER A 1 462 ? 7.887 -20.953 -22.969 1 94.88 462 SER A CA 1
ATOM 3721 C C . SER A 1 462 ? 7.898 -19.641 -22.188 1 94.88 462 SER A C 1
ATOM 3723 O O . SER A 1 462 ? 8.852 -18.859 -22.297 1 94.88 462 SER A O 1
ATOM 3725 N N . LEU A 1 463 ? 6.883 -19.438 -21.422 1 95.38 463 LEU A N 1
ATOM 3726 C CA . LEU A 1 463 ? 6.832 -18.25 -20.578 1 95.38 463 LEU A CA 1
ATOM 3727 C C . LEU A 1 463 ? 7.918 -18.312 -19.5 1 95.38 463 LEU A C 1
ATOM 3729 O O . LEU A 1 463 ? 8.477 -17.281 -19.125 1 95.38 463 LEU A O 1
ATOM 3733 N N . TRP A 1 464 ? 8.172 -19.547 -18.984 1 96.31 464 TRP A N 1
ATOM 3734 C CA . TRP A 1 464 ? 9.172 -19.703 -17.938 1 96.31 464 TRP A CA 1
ATOM 3735 C C . TRP A 1 464 ? 10.547 -19.234 -18.422 1 96.31 464 TRP A C 1
ATOM 3737 O O . TRP A 1 464 ? 11.273 -18.578 -17.688 1 96.31 464 TRP A O 1
ATOM 3747 N N . GLY A 1 465 ? 10.852 -19.609 -19.641 1 93.94 465 GLY A N 1
ATOM 3748 C CA . GLY A 1 465 ? 12.102 -19.141 -20.219 1 93.94 465 GLY A CA 1
ATOM 3749 C C . GLY A 1 465 ? 12.18 -17.625 -20.312 1 93.94 465 GLY A C 1
ATOM 3750 O O . GLY A 1 465 ? 13.234 -17.031 -20.047 1 93.94 465 GLY A O 1
ATOM 3751 N N . TYR A 1 466 ? 11.125 -17.031 -20.703 1 92.69 466 TYR A N 1
ATOM 3752 C CA . TYR A 1 466 ? 11.047 -15.578 -20.812 1 92.69 466 TYR A CA 1
ATOM 3753 C C . TYR A 1 466 ? 11.234 -14.914 -19.453 1 92.69 466 TYR A C 1
ATOM 3755 O O . TYR A 1 466 ? 12.023 -13.977 -19.312 1 92.69 466 TYR A O 1
ATOM 3763 N N . MET A 1 467 ? 10.586 -15.414 -18.438 1 94.19 467 MET A N 1
ATOM 3764 C CA . MET A 1 467 ? 10.602 -14.812 -17.109 1 94.19 467 MET A CA 1
ATOM 3765 C C . MET A 1 467 ? 11.953 -15.016 -16.438 1 94.19 467 MET A C 1
ATOM 3767 O O . MET A 1 467 ? 12.367 -14.203 -15.609 1 94.19 467 MET A O 1
ATOM 3771 N N . ALA A 1 468 ? 12.586 -16.094 -16.812 1 92.56 468 ALA A N 1
ATOM 3772 C CA . ALA A 1 468 ? 13.914 -16.359 -16.266 1 92.56 468 ALA A CA 1
ATOM 3773 C C . ALA A 1 468 ? 14.906 -15.266 -16.672 1 92.56 468 ALA A C 1
ATOM 3775 O O . ALA A 1 468 ? 15.883 -15.016 -15.977 1 92.56 468 ALA A O 1
ATOM 3776 N N . ARG A 1 469 ? 14.609 -14.633 -17.719 1 87.75 469 ARG A N 1
ATOM 3777 C CA . ARG A 1 469 ? 15.492 -13.586 -18.219 1 87.75 469 ARG A CA 1
ATOM 3778 C C . ARG A 1 469 ? 15.188 -12.25 -17.547 1 87.75 469 ARG A C 1
ATOM 3780 O O . ARG A 1 469 ? 15.961 -11.297 -17.688 1 87.75 469 ARG A O 1
ATOM 3787 N N . LYS A 1 470 ? 14.125 -12.188 -16.844 1 88.81 470 LYS A N 1
ATOM 3788 C CA . LYS A 1 470 ? 13.711 -10.953 -16.188 1 88.81 470 LYS A CA 1
ATOM 3789 C C . LYS A 1 470 ? 13.781 -11.102 -14.664 1 88.81 470 LYS A C 1
ATOM 3791 O O . LYS A 1 470 ? 12.969 -10.516 -13.938 1 88.81 470 LYS A O 1
ATOM 3796 N N . LYS A 1 471 ? 14.672 -11.789 -14.234 1 84.94 471 LYS A N 1
ATOM 3797 C CA . LYS A 1 471 ? 14.758 -12.117 -12.812 1 84.94 471 LYS A CA 1
ATOM 3798 C C . LYS A 1 471 ? 15.023 -10.867 -11.977 1 84.94 471 LYS A C 1
ATOM 3800 O O . LYS A 1 471 ? 14.516 -10.742 -10.859 1 84.94 471 LYS A O 1
ATOM 3805 N N . GLU A 1 472 ? 15.758 -9.922 -12.445 1 83.12 472 GLU A N 1
ATOM 3806 C CA . GLU A 1 472 ? 16.141 -8.727 -11.688 1 83.12 472 GLU A CA 1
ATOM 3807 C C . GLU A 1 472 ? 14.914 -7.879 -11.352 1 83.12 472 GLU A C 1
ATOM 3809 O O . GLU A 1 472 ? 14.844 -7.289 -10.273 1 83.12 472 GLU A O 1
ATOM 3814 N N . GLU A 1 473 ? 14.055 -7.914 -12.25 1 89.25 473 GLU A N 1
ATOM 3815 C CA . GLU A 1 473 ? 12.875 -7.078 -12.047 1 89.25 473 GLU A CA 1
ATOM 3816 C C . GLU A 1 473 ? 11.789 -7.836 -11.289 1 89.25 473 GLU A C 1
ATOM 3818 O O . GLU A 1 473 ? 10.922 -7.223 -10.664 1 89.25 473 GLU A O 1
ATOM 3823 N N . LEU A 1 474 ? 11.82 -9.156 -11.352 1 95.5 474 LEU A N 1
ATOM 3824 C CA . LEU A 1 474 ? 10.695 -9.938 -10.852 1 95.5 474 LEU A CA 1
ATOM 3825 C C . LEU A 1 474 ? 10.992 -10.5 -9.461 1 95.5 474 LEU A C 1
ATOM 3827 O O . LEU A 1 474 ? 10.078 -10.906 -8.742 1 95.5 474 LEU A O 1
ATOM 3831 N N . ARG A 1 475 ? 12.195 -10.477 -9.117 1 95.94 475 ARG A N 1
ATOM 3832 C CA . ARG A 1 475 ? 12.578 -11.023 -7.816 1 95.94 475 ARG A CA 1
ATOM 3833 C C . ARG A 1 475 ? 12.25 -10.039 -6.695 1 95.94 475 ARG A C 1
ATOM 3835 O O . ARG A 1 475 ? 12.383 -8.828 -6.859 1 95.94 475 ARG A O 1
ATOM 3842 N N . ASN A 1 476 ? 11.797 -10.57 -5.586 1 95.44 476 ASN A N 1
ATOM 3843 C CA . ASN A 1 476 ? 11.547 -9.789 -4.383 1 95.44 476 ASN A CA 1
ATOM 3844 C C . ASN A 1 476 ? 12.852 -9.391 -3.689 1 95.44 476 ASN A C 1
ATOM 3846 O O . ASN A 1 476 ? 13.594 -10.258 -3.211 1 95.44 476 ASN A O 1
ATOM 3850 N N . PRO A 1 477 ? 13.133 -8.133 -3.613 1 92.25 477 PRO A N 1
ATOM 3851 C CA . PRO A 1 477 ? 14.398 -7.691 -3.021 1 92.25 477 PRO A CA 1
ATOM 3852 C C . PRO A 1 477 ? 14.469 -7.965 -1.521 1 92.25 477 PRO A C 1
ATOM 3854 O O . PRO A 1 477 ? 15.562 -7.949 -0.942 1 92.25 477 PRO A O 1
ATOM 3857 N N . LEU A 1 478 ? 13.391 -8.234 -0.873 1 91.12 478 LEU A N 1
ATOM 3858 C CA . LEU A 1 478 ? 13.359 -8.438 0.572 1 91.12 478 LEU A CA 1
ATOM 3859 C C . LEU A 1 478 ? 13.469 -9.914 0.919 1 91.12 478 LEU A C 1
ATOM 3861 O O . LEU A 1 478 ? 13.594 -10.273 2.092 1 91.12 478 LEU A O 1
ATOM 3865 N N . PHE A 1 479 ? 13.453 -10.766 -0.055 1 94.25 479 PHE A N 1
ATOM 3866 C CA . PHE A 1 479 ? 13.445 -12.211 0.157 1 94.25 479 PHE A CA 1
ATOM 3867 C C . PHE A 1 479 ? 14.82 -12.703 0.577 1 94.25 479 PHE A C 1
ATOM 3869 O O . PHE A 1 479 ? 15.828 -12.336 -0.032 1 94.25 479 PHE A O 1
ATOM 3876 N N . ASN A 1 480 ? 14.875 -13.398 1.619 1 91 480 ASN A N 1
ATOM 3877 C CA . ASN A 1 480 ? 16.062 -14.109 2.088 1 91 480 ASN A CA 1
ATOM 3878 C C . ASN A 1 480 ? 15.758 -15.578 2.355 1 91 480 ASN A C 1
ATOM 3880 O O . ASN A 1 480 ? 15.023 -15.906 3.289 1 91 480 ASN A O 1
ATOM 3884 N N . SER A 1 481 ? 16.359 -16.438 1.58 1 91.25 481 SER A N 1
ATOM 3885 C CA . SER A 1 481 ? 16.094 -17.875 1.633 1 91.25 481 SER A CA 1
ATOM 3886 C C . SER A 1 481 ? 16.453 -18.453 2.998 1 91.25 481 SER A C 1
ATOM 3888 O O . SER A 1 481 ? 15.891 -19.469 3.404 1 91.25 481 SER A O 1
ATOM 3890 N N . ASN A 1 482 ? 17.297 -17.766 3.707 1 89.31 482 ASN A N 1
ATOM 3891 C CA . ASN A 1 482 ? 17.75 -18.266 4.996 1 89.31 482 ASN A CA 1
ATOM 3892 C C . ASN A 1 482 ? 16.812 -17.844 6.125 1 89.31 482 ASN A C 1
ATOM 3894 O O . ASN A 1 482 ? 16.922 -18.344 7.246 1 89.31 482 ASN A O 1
ATOM 3898 N N . ASN A 1 483 ? 15.953 -17 5.797 1 89.12 483 ASN A N 1
ATOM 3899 C CA . ASN A 1 483 ? 15.07 -16.469 6.828 1 89.12 483 ASN A CA 1
ATOM 3900 C C . ASN A 1 483 ? 13.602 -16.609 6.441 1 89.12 483 ASN A C 1
ATOM 3902 O O . ASN A 1 483 ? 12.844 -15.641 6.473 1 89.12 483 ASN A O 1
ATOM 3906 N N . VAL A 1 484 ? 13.164 -17.781 6.062 1 92.5 484 VAL A N 1
ATOM 3907 C CA . VAL A 1 484 ? 11.773 -18 5.691 1 92.5 484 VAL A CA 1
ATOM 3908 C C . VAL A 1 484 ? 11.109 -18.938 6.699 1 92.5 484 VAL A C 1
ATOM 3910 O O . VAL A 1 484 ? 11.773 -19.812 7.27 1 92.5 484 VAL A O 1
ATOM 3913 N N . SER A 1 485 ? 9.82 -18.734 6.91 1 92.31 485 SER A N 1
ATOM 3914 C CA . SER A 1 485 ? 9.031 -19.562 7.812 1 92.31 485 SER A CA 1
ATOM 3915 C C . SER A 1 485 ? 8.625 -20.875 7.145 1 92.31 485 SER A C 1
ATOM 3917 O O . SER A 1 485 ? 8.336 -20.891 5.945 1 92.31 485 SER A O 1
ATOM 3919 N N . GLN A 1 486 ? 8.594 -21.828 7.953 1 94.06 486 GLN A N 1
ATOM 3920 C CA . GLN A 1 486 ? 8.164 -23.109 7.414 1 94.06 486 GLN A CA 1
ATOM 3921 C C . GLN A 1 486 ? 6.66 -23.125 7.137 1 94.06 486 GLN A C 1
ATOM 3923 O O . GLN A 1 486 ? 6.223 -23.562 6.07 1 94.06 486 GLN A O 1
ATOM 3928 N N . LEU A 1 487 ? 5.922 -22.641 8.117 1 95.75 487 LEU A N 1
ATOM 3929 C CA . LEU A 1 487 ? 4.469 -22.594 8 1 95.75 487 LEU A CA 1
ATOM 3930 C C . LEU A 1 487 ? 3.969 -21.156 8.023 1 95.75 487 LEU A C 1
ATOM 3932 O O . LEU A 1 487 ? 4.426 -20.344 8.836 1 95.75 487 LEU A O 1
ATOM 3936 N N . LEU A 1 488 ? 3.107 -20.844 7.062 1 95.31 488 LEU A N 1
ATOM 3937 C CA . LEU A 1 488 ? 2.463 -19.531 7.074 1 95.31 488 LEU A CA 1
ATOM 3938 C C . LEU A 1 488 ? 1.02 -19.641 7.551 1 95.31 488 LEU A C 1
ATOM 3940 O O . LEU A 1 488 ? 0.309 -20.578 7.184 1 95.31 488 LEU A O 1
ATOM 3944 N N . LYS A 1 489 ? 0.641 -18.797 8.383 1 92.5 489 LYS A N 1
ATOM 3945 C CA . LYS A 1 489 ? -0.744 -18.656 8.828 1 92.5 489 LYS A CA 1
ATOM 3946 C C . LYS A 1 489 ? -1.304 -17.281 8.484 1 92.5 489 LYS A C 1
ATOM 3948 O O . LYS A 1 489 ? -1.108 -16.328 9.227 1 92.5 489 LYS A O 1
ATOM 3953 N N . PRO A 1 490 ? -2.045 -17.203 7.457 1 91.75 490 PRO A N 1
ATOM 3954 C CA . PRO A 1 490 ? -2.549 -15.898 7.027 1 91.75 490 PRO A CA 1
ATOM 3955 C C . PRO A 1 490 ? -3.611 -15.336 7.969 1 91.75 490 PRO A C 1
ATOM 3957 O O . PRO A 1 490 ? -4.324 -16.094 8.625 1 91.75 490 PRO A O 1
ATOM 3960 N N . ASP A 1 491 ? -3.625 -14.031 8.086 1 87.56 491 ASP A N 1
ATOM 3961 C CA . ASP A 1 491 ? -4.699 -13.32 8.773 1 87.56 491 ASP A CA 1
ATOM 3962 C C . ASP A 1 491 ? -5.93 -13.188 7.883 1 87.56 491 ASP A C 1
ATOM 3964 O O . ASP A 1 491 ? -5.898 -12.477 6.875 1 87.56 491 ASP A O 1
ATOM 3968 N N . LEU A 1 492 ? -7.023 -13.852 8.258 1 89.69 492 LEU A N 1
ATOM 3969 C CA . LEU A 1 492 ? -8.18 -13.969 7.379 1 89.69 492 LEU A CA 1
ATOM 3970 C C . LEU A 1 492 ? -9.266 -12.969 7.77 1 89.69 492 LEU A C 1
ATOM 3972 O O . LEU A 1 492 ? -10.367 -12.992 7.223 1 89.69 492 LEU A O 1
ATOM 3976 N N . ARG A 1 493 ? -8.977 -12.047 8.68 1 89.12 493 ARG A N 1
ATOM 3977 C CA . ARG A 1 493 ? -9.922 -10.977 8.984 1 89.12 493 ARG A CA 1
ATOM 3978 C C . ARG A 1 493 ? -10.18 -10.109 7.762 1 89.12 493 ARG A C 1
ATOM 3980 O O . ARG A 1 493 ? -9.258 -9.82 6.992 1 89.12 493 ARG A O 1
ATOM 3987 N N . PRO A 1 494 ? -11.398 -9.656 7.578 1 87.44 494 PRO A N 1
ATOM 3988 C CA . PRO A 1 494 ? -11.766 -8.945 6.352 1 87.44 494 PRO A CA 1
ATOM 3989 C C . PRO A 1 494 ? -10.922 -7.688 6.121 1 87.44 494 PRO A C 1
ATOM 3991 O O . PRO A 1 494 ? -10.664 -7.32 4.973 1 87.44 494 PRO A O 1
ATOM 3994 N N . GLN A 1 495 ? -10.523 -7.051 7.164 1 83.75 495 GLN A N 1
ATOM 3995 C CA . GLN A 1 495 ? -9.75 -5.816 7.027 1 83.75 495 GLN A CA 1
ATOM 3996 C C . GLN A 1 495 ? -8.375 -6.09 6.418 1 83.75 495 GLN A C 1
ATOM 3998 O O . GLN A 1 495 ? -7.703 -5.168 5.957 1 83.75 495 GLN A O 1
ATOM 4003 N N . GLN A 1 496 ? -7.98 -7.379 6.426 1 86.38 496 GLN A N 1
ATOM 4004 C CA . GLN A 1 496 ? -6.668 -7.75 5.902 1 86.38 496 GLN A CA 1
ATOM 4005 C C . GLN A 1 496 ? -6.758 -8.172 4.438 1 86.38 496 GLN A C 1
ATOM 4007 O O . GLN A 1 496 ? -5.734 -8.344 3.773 1 86.38 496 GLN A O 1
ATOM 4012 N N . ILE A 1 497 ? -7.91 -8.352 3.943 1 92 497 ILE A N 1
ATOM 4013 C CA . ILE A 1 497 ? -8.117 -8.672 2.537 1 92 497 ILE A CA 1
ATOM 4014 C C . ILE A 1 497 ? -8.383 -7.391 1.749 1 92 497 ILE A C 1
ATOM 4016 O O . ILE A 1 497 ? -9.391 -6.711 1.972 1 92 497 ILE A O 1
ATOM 4020 N N . THR A 1 498 ? -7.484 -7.047 0.885 1 89.56 498 THR A N 1
ATOM 4021 C CA . THR A 1 498 ? -7.57 -5.742 0.242 1 89.56 498 THR A CA 1
ATOM 4022 C C . THR A 1 498 ? -7.652 -5.891 -1.274 1 89.56 498 THR A C 1
ATOM 4024 O O . THR A 1 498 ? -7.32 -6.945 -1.819 1 89.56 498 THR A O 1
ATOM 4027 N N . LEU A 1 499 ? -8.102 -4.816 -1.923 1 91.5 499 LEU A N 1
ATOM 4028 C CA . LEU A 1 499 ? -8.203 -4.789 -3.377 1 91.5 499 LEU A CA 1
ATOM 4029 C C . LEU A 1 499 ? -6.824 -4.68 -4.02 1 91.5 499 LEU A C 1
ATOM 4031 O O . LEU A 1 499 ? -6.031 -3.812 -3.646 1 91.5 499 LEU A O 1
ATOM 4035 N N . TRP A 1 500 ? -6.539 -5.574 -4.945 1 92 500 TRP A N 1
ATOM 4036 C CA . TRP A 1 500 ? -5.301 -5.531 -5.715 1 92 500 TRP A CA 1
ATOM 4037 C C . TRP A 1 500 ? -5.355 -4.438 -6.777 1 92 500 TRP A C 1
ATOM 4039 O O . TRP A 1 500 ? -5.504 -4.723 -7.969 1 92 500 TRP A O 1
ATOM 4049 N N . ARG A 1 501 ? -5.098 -3.281 -6.41 1 86.44 501 ARG A N 1
ATOM 4050 C CA . ARG A 1 501 ? -5.289 -2.105 -7.254 1 86.44 501 ARG A CA 1
ATOM 4051 C C . ARG A 1 501 ? -4.328 -2.119 -8.438 1 86.44 501 ARG A C 1
ATOM 4053 O O . ARG A 1 501 ? -4.703 -1.746 -9.547 1 86.44 501 ARG A O 1
ATOM 4060 N N . SER A 1 502 ? -3.107 -2.523 -8.211 1 85.38 502 SER A N 1
ATOM 4061 C CA . SER A 1 502 ? -2.098 -2.488 -9.266 1 85.38 502 SER A CA 1
ATOM 4062 C C . SER A 1 502 ? -2.436 -3.465 -10.391 1 85.38 502 SER A C 1
ATOM 4064 O O . SER A 1 502 ? -1.891 -3.365 -11.484 1 85.38 502 SER A O 1
ATOM 4066 N N . LEU A 1 503 ? -3.27 -4.363 -10.094 1 90.19 503 LEU A N 1
ATOM 4067 C CA . LEU A 1 503 ? -3.691 -5.285 -11.141 1 90.19 503 LEU A CA 1
ATOM 4068 C C . LEU A 1 503 ? -4.953 -4.777 -11.836 1 90.19 503 LEU A C 1
ATOM 4070 O O . LEU A 1 503 ? -5 -4.703 -13.062 1 90.19 503 LEU A O 1
ATOM 4074 N N . TYR A 1 504 ? -5.957 -4.414 -11.039 1 88.75 504 TYR A N 1
ATOM 4075 C CA . TYR A 1 504 ? -7.285 -4.168 -11.586 1 88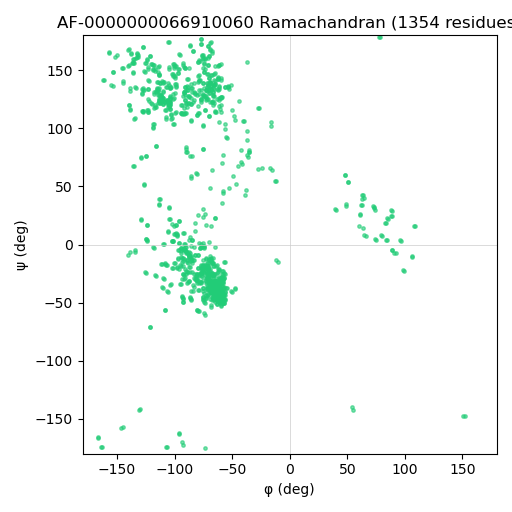.75 504 TYR A CA 1
ATOM 4076 C C . TYR A 1 504 ? -7.418 -2.725 -12.062 1 88.75 504 TYR A C 1
ATOM 4078 O O . TYR A 1 504 ? -8.32 -2.398 -12.836 1 88.75 504 TYR A O 1
ATOM 4086 N N . ASN A 1 505 ? -6.457 -1.835 -11.508 1 76.5 505 ASN A N 1
ATOM 4087 C CA . ASN A 1 505 ? -6.496 -0.421 -11.867 1 76.5 505 ASN A CA 1
ATOM 4088 C C . AS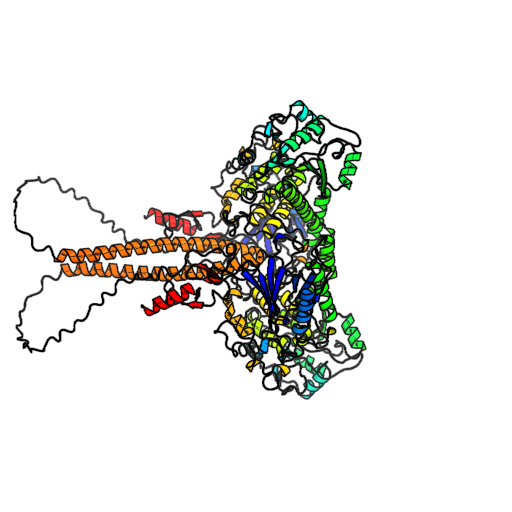N A 1 505 ? -5.164 0.05 -12.445 1 76.5 505 ASN A C 1
ATOM 4090 O O . ASN A 1 505 ? -4.863 1.245 -12.43 1 76.5 505 ASN A O 1
ATOM 4094 N N . ARG A 1 506 ? -4.344 -0.78 -12.836 1 68.62 506 ARG A N 1
ATOM 4095 C CA . ARG A 1 506 ? -2.949 -0.529 -13.188 1 68.62 506 ARG A CA 1
ATOM 4096 C C . ARG A 1 506 ? -2.842 0.532 -14.281 1 68.62 506 ARG A C 1
ATOM 4098 O O . ARG A 1 506 ? -1.857 1.272 -14.336 1 68.62 506 ARG A O 1
ATOM 4105 N N . TYR A 1 507 ? -3.725 0.663 -15.07 1 67.56 507 TYR A N 1
ATOM 4106 C CA . TYR A 1 507 ? -3.588 1.545 -16.219 1 67.56 507 TYR A CA 1
ATOM 4107 C C . TYR A 1 507 ? -4.086 2.949 -15.898 1 67.56 507 TYR A C 1
ATOM 4109 O O . TYR A 1 507 ? -3.922 3.871 -16.703 1 67.56 507 TYR A O 1
ATOM 4117 N N . ASP A 1 508 ? -4.613 3.082 -14.734 1 63.53 508 ASP A N 1
ATOM 4118 C CA . ASP A 1 508 ? -5.145 4.391 -14.359 1 63.53 508 ASP A CA 1
ATOM 4119 C C . ASP A 1 508 ? -4.207 5.109 -13.391 1 63.53 508 ASP A C 1
ATOM 4121 O O . ASP A 1 508 ? -4.129 6.34 -13.391 1 63.53 508 ASP A O 1
ATOM 4125 N N . ILE A 1 509 ? -3.594 4.289 -12.562 1 60.94 509 ILE A N 1
ATOM 4126 C CA . ILE A 1 509 ? -2.973 5.02 -11.461 1 60.94 509 ILE A CA 1
ATOM 4127 C C . ILE A 1 509 ? -1.596 4.426 -11.156 1 60.94 509 ILE A C 1
ATOM 4129 O O . ILE A 1 509 ? -1.383 3.223 -11.32 1 60.94 509 ILE A O 1
ATOM 4133 N N . SER A 1 510 ? -0.785 5.43 -11.023 1 62.97 510 SER A N 1
ATOM 4134 C CA . SER A 1 510 ? 0.439 4.988 -10.359 1 62.97 510 SER A CA 1
ATOM 4135 C C . SER A 1 510 ? 0.228 4.824 -8.859 1 62.97 510 SER A C 1
ATOM 4137 O O . SER A 1 510 ? -0.344 5.699 -8.211 1 62.97 510 SER A O 1
ATOM 4139 N N . CYS A 1 511 ? 0.517 3.678 -8.43 1 67.75 511 CYS A N 1
ATOM 4140 C CA . CYS A 1 511 ? 0.393 3.367 -7.008 1 67.75 511 CYS A CA 1
ATOM 4141 C C . CYS A 1 511 ? 1.709 3.615 -6.277 1 67.75 511 CYS A C 1
ATOM 4143 O O . CYS A 1 511 ? 2.777 3.254 -6.777 1 67.75 511 CYS A O 1
ATOM 4145 N N . ARG A 1 512 ? 1.697 4.324 -5.168 1 73.25 512 ARG A N 1
ATOM 4146 C CA . ARG A 1 512 ? 2.861 4.586 -4.328 1 73.25 512 ARG A CA 1
ATOM 4147 C C . ARG A 1 512 ? 3.639 3.303 -4.055 1 73.25 512 ARG A C 1
ATOM 4149 O O . ARG A 1 512 ? 4.871 3.307 -4.051 1 73.25 512 ARG A O 1
ATOM 4156 N N . GLU A 1 513 ? 2.973 2.246 -3.871 1 76.62 513 GLU A N 1
ATOM 4157 C CA . GLU A 1 513 ? 3.607 0.975 -3.541 1 76.62 513 GLU A CA 1
ATOM 4158 C C . GLU A 1 513 ? 4.488 0.484 -4.688 1 76.62 513 GLU A C 1
ATOM 4160 O O . GLU A 1 513 ? 5.566 -0.064 -4.461 1 76.62 513 GLU A O 1
ATOM 4165 N N . ASP A 1 514 ? 3.994 0.699 -5.816 1 81.06 514 ASP A N 1
ATOM 4166 C CA . ASP A 1 514 ? 4.773 0.3 -6.984 1 81.06 514 ASP A CA 1
ATOM 4167 C C . ASP A 1 514 ? 6.055 1.117 -7.098 1 81.06 514 ASP A C 1
ATOM 4169 O O . ASP A 1 514 ? 7.109 0.584 -7.453 1 81.06 514 ASP A O 1
ATOM 4173 N N . LEU A 1 515 ? 5.938 2.348 -6.816 1 85.19 515 LEU A N 1
ATOM 4174 C CA . LEU A 1 515 ? 7.105 3.221 -6.867 1 85.19 515 LEU A CA 1
ATOM 4175 C C . LEU A 1 515 ? 8.117 2.834 -5.797 1 85.19 515 LEU A C 1
ATOM 4177 O O . LEU A 1 515 ? 9.328 2.83 -6.055 1 85.19 515 LEU A O 1
ATOM 4181 N N . LEU A 1 516 ? 7.664 2.539 -4.629 1 88.5 516 LEU A N 1
ATOM 4182 C CA . LEU A 1 516 ? 8.547 2.125 -3.543 1 88.5 516 LEU A CA 1
ATOM 4183 C C . LEU A 1 516 ? 9.266 0.826 -3.893 1 88.5 516 LEU A C 1
ATOM 4185 O O . LEU A 1 516 ? 10.469 0.688 -3.643 1 88.5 516 LEU A O 1
ATOM 4189 N N . LEU A 1 517 ? 8.547 -0.104 -4.453 1 89.25 517 LEU A N 1
ATOM 4190 C CA . LEU A 1 517 ? 9.148 -1.378 -4.836 1 89.25 517 LEU A CA 1
ATOM 4191 C C . LEU A 1 517 ? 10.242 -1.172 -5.879 1 89.25 517 LEU A C 1
ATOM 4193 O O . LEU A 1 517 ? 11.336 -1.725 -5.754 1 89.25 517 LEU A O 1
ATOM 4197 N N . ASN A 1 518 ? 9.977 -0.388 -6.859 1 89.44 518 ASN A N 1
ATOM 4198 C CA . ASN A 1 518 ? 10.969 -0.093 -7.891 1 89.44 518 ASN A CA 1
ATOM 4199 C C . ASN A 1 518 ? 12.211 0.565 -7.297 1 89.44 518 ASN A C 1
ATOM 4201 O O . ASN A 1 518 ? 13.328 0.282 -7.723 1 89.44 518 ASN A O 1
ATOM 4205 N N . THR A 1 519 ? 11.969 1.439 -6.371 1 92.69 519 THR A N 1
ATOM 4206 C CA . THR A 1 519 ? 13.078 2.143 -5.73 1 92.69 519 THR A CA 1
ATOM 4207 C C . THR A 1 519 ? 13.93 1.177 -4.914 1 92.69 519 THR A C 1
ATOM 4209 O O . THR A 1 519 ? 15.164 1.254 -4.941 1 92.69 519 THR A O 1
ATOM 4212 N N . VAL A 1 520 ? 13.273 0.287 -4.211 1 93.94 520 VAL A N 1
ATOM 4213 C CA . VAL A 1 520 ? 14 -0.697 -3.412 1 93.94 520 VAL A CA 1
ATOM 4214 C C . VAL A 1 520 ? 14.859 -1.567 -4.32 1 93.94 520 VAL A C 1
ATOM 4216 O O . VAL A 1 520 ? 16.016 -1.841 -4.004 1 93.94 520 VAL A O 1
ATOM 4219 N N . ILE A 1 521 ? 14.336 -1.989 -5.41 1 94 521 ILE A N 1
A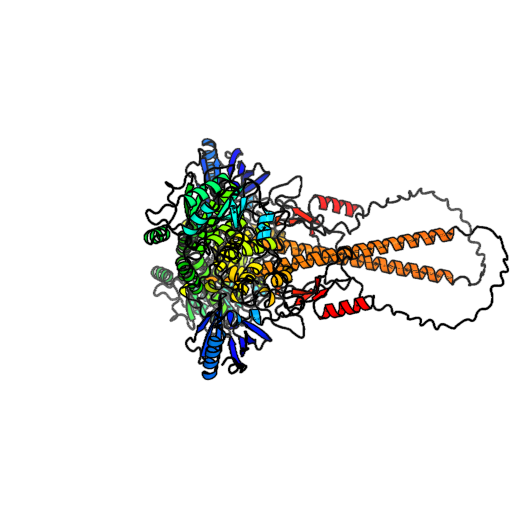TOM 4220 C CA . ILE A 1 521 ? 15.078 -2.822 -6.352 1 94 521 ILE A CA 1
ATOM 4221 C C . ILE A 1 521 ? 16.281 -2.051 -6.887 1 94 521 ILE A C 1
ATOM 4223 O O . ILE A 1 521 ? 17.406 -2.566 -6.898 1 94 521 ILE A O 1
ATOM 4227 N N . ALA A 1 522 ? 16.062 -0.854 -7.301 1 94.06 522 ALA A N 1
ATOM 4228 C CA . ALA A 1 522 ? 17.125 -0.021 -7.844 1 94.06 522 ALA A CA 1
ATOM 4229 C C . ALA A 1 522 ? 18.219 0.223 -6.805 1 94.06 522 ALA A C 1
ATOM 4231 O O . ALA A 1 522 ? 19.406 0.134 -7.109 1 94.06 522 ALA A O 1
ATOM 4232 N N . PHE A 1 523 ? 17.812 0.569 -5.605 1 95.38 523 PHE A N 1
ATOM 4233 C CA . PHE A 1 523 ? 18.766 0.854 -4.543 1 95.38 523 PHE A CA 1
ATOM 4234 C C . PHE A 1 523 ? 19.578 -0.389 -4.195 1 95.38 523 PHE A C 1
ATOM 4236 O O . PHE A 1 523 ? 20.781 -0.299 -3.934 1 95.38 523 PHE A O 1
ATOM 4243 N N . LYS A 1 524 ? 18.922 -1.506 -4.133 1 94.69 524 LYS A N 1
ATOM 4244 C CA . LYS A 1 524 ? 19.641 -2.75 -3.852 1 94.69 524 LYS A CA 1
ATOM 4245 C C . LYS A 1 524 ? 20.703 -3.023 -4.906 1 94.69 524 LYS A C 1
ATOM 4247 O O . LYS A 1 524 ? 21.828 -3.398 -4.578 1 94.69 524 LYS A O 1
ATOM 4252 N N . GLN A 1 525 ? 20.375 -2.826 -6.113 1 93.88 525 GLN A N 1
ATOM 4253 C CA . GLN A 1 525 ? 21.328 -2.998 -7.199 1 93.88 525 GLN A CA 1
ATOM 4254 C C . GLN A 1 525 ? 22.484 -2.01 -7.078 1 93.88 525 GLN A C 1
ATOM 4256 O O . GLN A 1 525 ? 23.641 -2.371 -7.293 1 93.88 525 GLN A O 1
ATOM 4261 N N . GLN A 1 526 ? 22.141 -0.82 -6.793 1 96.12 526 GLN A N 1
ATOM 4262 C CA . GLN A 1 526 ? 23.172 0.199 -6.641 1 96.12 526 GLN A CA 1
ATOM 4263 C C . GLN A 1 526 ? 24.109 -0.143 -5.496 1 96.12 526 GLN A C 1
ATOM 4265 O O . GLN A 1 526 ? 25.328 0.038 -5.609 1 96.12 526 GLN A O 1
ATOM 4270 N N . ILE A 1 527 ? 23.578 -0.576 -4.434 1 95.94 527 ILE A N 1
ATOM 4271 C CA . ILE A 1 527 ? 24.375 -0.966 -3.277 1 95.94 527 ILE A CA 1
ATOM 4272 C C . ILE A 1 527 ? 25.312 -2.107 -3.662 1 95.94 527 ILE A C 1
ATOM 4274 O O . ILE A 1 527 ? 26.484 -2.104 -3.297 1 95.94 527 ILE A O 1
ATOM 4278 N N . ASP A 1 528 ? 24.797 -3.068 -4.363 1 93.31 528 ASP A N 1
ATOM 4279 C CA . ASP A 1 528 ? 25.625 -4.172 -4.836 1 93.31 528 ASP A CA 1
ATOM 4280 C C . ASP A 1 528 ? 26.75 -3.662 -5.727 1 93.31 528 ASP A C 1
ATOM 4282 O O . ASP A 1 528 ? 27.891 -4.125 -5.621 1 93.31 528 ASP A O 1
ATOM 4286 N N . SER A 1 529 ? 26.406 -2.76 -6.57 1 94.38 529 SER A N 1
ATOM 4287 C CA . SER A 1 529 ? 27.391 -2.18 -7.473 1 94.38 529 SER A CA 1
ATOM 4288 C C . SER A 1 529 ? 28.469 -1.437 -6.707 1 94.38 529 SER A C 1
ATOM 4290 O O . SER A 1 529 ? 29.672 -1.631 -6.957 1 94.38 529 SER A O 1
ATOM 4292 N N . LEU A 1 530 ? 28.062 -0.61 -5.789 1 95.38 530 LEU A N 1
ATOM 4293 C CA . LEU A 1 530 ? 29.016 0.183 -5.004 1 95.38 530 LEU A CA 1
ATOM 4294 C C . LEU A 1 530 ? 29.875 -0.714 -4.125 1 95.38 530 LEU A C 1
ATOM 4296 O O . LEU A 1 530 ? 31.078 -0.465 -3.971 1 95.38 530 LEU A O 1
ATOM 4300 N N . SER A 1 531 ? 29.297 -1.729 -3.541 1 94.25 531 SER A N 1
ATOM 4301 C CA . SER A 1 531 ? 30.047 -2.664 -2.705 1 94.25 531 SER A CA 1
ATOM 4302 C C . SER A 1 531 ? 31.125 -3.375 -3.504 1 94.25 531 SER A C 1
ATOM 4304 O O . SER A 1 531 ? 32.25 -3.52 -3.035 1 94.25 531 SER A O 1
ATOM 4306 N N . SER A 1 532 ? 30.781 -3.826 -4.68 1 93.12 532 SER A N 1
ATOM 4307 C CA . SER A 1 532 ? 31.766 -4.473 -5.551 1 93.12 532 SER A CA 1
ATOM 4308 C C . SER A 1 532 ? 32.875 -3.508 -5.949 1 93.12 532 SER A C 1
ATOM 4310 O O . SER A 1 532 ? 34.031 -3.9 -6.059 1 93.12 532 SER A O 1
ATOM 4312 N N . HIS A 1 533 ? 32.5 -2.287 -6.207 1 93.38 533 HIS A N 1
ATOM 4313 C CA . HIS A 1 533 ? 33.469 -1.268 -6.582 1 93.38 533 HIS A CA 1
ATOM 4314 C C . HIS A 1 533 ? 34.438 -0.973 -5.434 1 93.38 533 HIS A C 1
ATOM 4316 O O . HIS A 1 533 ? 35.625 -0.747 -5.656 1 93.38 533 HIS A O 1
ATOM 4322 N N . ILE A 1 534 ? 33.938 -0.951 -4.238 1 93.06 534 ILE A N 1
ATOM 4323 C CA . ILE A 1 534 ? 34.75 -0.71 -3.059 1 93.06 534 ILE A CA 1
ATOM 4324 C C . ILE A 1 534 ? 35.75 -1.84 -2.898 1 93.06 534 ILE A C 1
ATOM 4326 O O . ILE A 1 534 ? 36.906 -1.597 -2.557 1 93.06 534 ILE A O 1
ATOM 4330 N N . GLU A 1 535 ? 35.312 -3.035 -3.121 1 91.56 535 GLU A N 1
ATOM 4331 C CA . GLU A 1 535 ? 36.25 -4.164 -3.078 1 91.56 535 GLU A CA 1
ATOM 4332 C C . GLU A 1 535 ? 37.344 -4.008 -4.109 1 91.56 535 GLU A C 1
ATOM 4334 O O . GLU A 1 535 ? 38.531 -4.301 -3.826 1 91.56 535 GLU A O 1
ATOM 4339 N N . PHE A 1 536 ? 37.062 -3.57 -5.281 1 91.38 536 PHE A N 1
ATOM 4340 C CA . PHE A 1 536 ? 38.031 -3.305 -6.34 1 91.38 536 PHE A CA 1
ATOM 4341 C C . PHE A 1 536 ? 39.031 -2.244 -5.906 1 91.38 536 PHE A C 1
ATOM 4343 O O . PHE A 1 536 ? 40.25 -2.418 -6.078 1 91.38 536 PHE A O 1
ATOM 4350 N N . LEU A 1 537 ? 38.5 -1.178 -5.316 1 90.69 537 LEU A N 1
ATOM 4351 C CA . LEU A 1 537 ? 39.375 -0.08 -4.879 1 90.69 537 LEU A CA 1
ATOM 4352 C C . LEU A 1 537 ? 40.281 -0.527 -3.754 1 90.69 537 LEU A C 1
ATOM 4354 O O . LEU A 1 537 ? 41.469 -0.13 -3.707 1 90.69 537 LEU A O 1
ATOM 4358 N N . ASN A 1 538 ? 39.75 -1.304 -2.896 1 89.94 538 ASN A N 1
ATOM 4359 C CA . ASN A 1 538 ? 40.562 -1.822 -1.806 1 89.94 538 ASN A CA 1
ATOM 4360 C C . ASN A 1 538 ? 41.688 -2.695 -2.324 1 89.94 538 ASN A C 1
ATOM 4362 O O . ASN A 1 538 ? 42.812 -2.652 -1.796 1 89.94 538 ASN A O 1
ATOM 4366 N N . GLN A 1 539 ? 41.406 -3.451 -3.238 1 88.69 539 GLN A N 1
ATOM 4367 C CA . GLN A 1 539 ? 42.469 -4.273 -3.844 1 88.69 539 GLN A CA 1
ATOM 4368 C C . GLN A 1 539 ? 43.531 -3.408 -4.504 1 88.69 539 GLN A C 1
ATOM 4370 O O . GLN A 1 539 ? 44.719 -3.715 -4.422 1 88.69 539 GLN A O 1
ATOM 4375 N N . LYS A 1 540 ? 43.156 -2.41 -5.148 1 87.19 540 LYS A N 1
ATOM 4376 C CA . LYS A 1 540 ? 44.094 -1.487 -5.785 1 87.19 540 LYS A CA 1
ATOM 4377 C C . LYS A 1 540 ? 44.969 -0.798 -4.75 1 87.19 540 LYS A C 1
ATOM 4379 O O . LYS A 1 540 ? 46.156 -0.604 -4.977 1 87.19 540 LYS A O 1
ATOM 4384 N N . ILE A 1 541 ? 44.344 -0.444 -3.721 1 88.31 541 ILE A N 1
ATOM 4385 C CA . ILE A 1 541 ? 45.062 0.219 -2.65 1 88.31 541 ILE A CA 1
ATOM 4386 C C . ILE A 1 541 ? 46.094 -0.747 -2.047 1 88.31 541 ILE A C 1
ATOM 4388 O O . ILE A 1 541 ? 47.219 -0.36 -1.753 1 88.31 541 ILE A O 1
ATOM 4392 N N . GLU A 1 542 ? 45.656 -1.935 -1.864 1 87.38 542 GLU A N 1
ATOM 4393 C CA . GLU A 1 542 ? 46.562 -2.941 -1.324 1 87.38 542 GLU A CA 1
ATOM 4394 C C . GLU A 1 542 ? 47.75 -3.18 -2.262 1 87.38 542 GLU A C 1
ATOM 4396 O O . GLU A 1 542 ? 48.875 -3.344 -1.812 1 87.38 542 GLU A O 1
ATOM 4401 N N . LYS A 1 543 ? 47.562 -3.152 -3.465 1 86 543 LYS A N 1
ATOM 4402 C CA . LYS A 1 543 ? 48.625 -3.338 -4.449 1 86 543 LYS A CA 1
ATOM 4403 C C . LYS A 1 543 ? 49.562 -2.148 -4.457 1 86 543 LYS A C 1
ATOM 4405 O O . LYS A 1 543 ? 50.781 -2.324 -4.559 1 86 543 LYS A O 1
ATOM 4410 N N . LEU A 1 544 ? 49.031 -1.019 -4.32 1 85.44 544 LEU A N 1
ATOM 4411 C CA . LEU A 1 544 ? 49.844 0.194 -4.328 1 85.44 544 LEU A CA 1
ATOM 4412 C C . LEU A 1 544 ? 50.688 0.3 -3.051 1 85.44 544 LEU A C 1
ATOM 4414 O O . LEU A 1 544 ? 51.812 0.775 -3.082 1 85.44 544 LEU A O 1
ATOM 4418 N N . THR A 1 545 ? 50.062 -0.14 -2.002 1 84.94 545 THR A N 1
ATOM 4419 C CA . THR A 1 545 ? 50.781 -0.103 -0.73 1 84.94 545 THR A CA 1
ATOM 4420 C C . THR A 1 545 ? 51.938 -1.114 -0.721 1 84.94 545 THR A C 1
ATOM 4422 O O . THR A 1 545 ? 53 -0.833 -0.202 1 84.94 545 THR A O 1
ATOM 4425 N N . LYS A 1 546 ? 51.781 -2.186 -1.242 1 84.31 546 LYS A N 1
ATOM 4426 C CA . LYS A 1 546 ? 52.812 -3.193 -1.343 1 84.31 546 LYS A CA 1
ATOM 4427 C C . LYS A 1 546 ? 53.938 -2.723 -2.262 1 84.31 546 LYS A C 1
ATOM 4429 O O . LYS A 1 546 ? 55.125 -2.971 -1.987 1 84.31 546 LYS A O 1
ATOM 4434 N N . ALA A 1 547 ? 53.656 -2.078 -3.227 1 77.56 547 ALA A N 1
ATOM 4435 C CA . ALA A 1 547 ? 54.656 -1.559 -4.164 1 77.56 547 ALA A CA 1
ATOM 4436 C C . ALA A 1 547 ? 55.531 -0.484 -3.508 1 77.56 547 ALA A C 1
ATOM 4438 O O . ALA A 1 547 ? 56.719 -0.41 -3.756 1 77.56 547 ALA A O 1
ATOM 4439 N N . GLU A 1 548 ? 54.938 0.249 -2.729 1 74.06 548 GLU A N 1
ATOM 4440 C CA . GLU A 1 548 ? 55.656 1.287 -2.006 1 74.06 548 GLU A CA 1
ATOM 4441 C C . GLU A 1 548 ? 56.625 0.68 -0.986 1 74.06 548 GLU A C 1
ATOM 4443 O O . GLU A 1 548 ? 57.719 1.187 -0.787 1 74.06 548 GLU A O 1
ATOM 4448 N N . GLU A 1 549 ? 56.156 -0.35 -0.408 1 75.38 549 GLU A N 1
ATOM 4449 C CA . GLU A 1 549 ? 57 -1.024 0.58 1 75.38 549 GLU A CA 1
ATOM 4450 C C . GLU A 1 549 ? 58.188 -1.692 -0.079 1 75.38 549 GLU A C 1
ATOM 4452 O O . GLU A 1 549 ? 59.312 -1.646 0.453 1 75.38 549 GLU A O 1
ATOM 4457 N N . ILE A 1 550 ? 58.031 -2.182 -1.186 1 74.56 550 ILE A N 1
ATOM 4458 C CA . ILE A 1 550 ? 59.125 -2.848 -1.912 1 74.56 550 ILE A CA 1
ATOM 4459 C C . ILE A 1 550 ? 60.125 -1.814 -2.395 1 74.56 550 ILE A C 1
ATOM 4461 O O . ILE A 1 550 ? 61.344 -2.043 -2.322 1 74.56 550 ILE A O 1
ATOM 4465 N N . SER A 1 551 ? 59.719 -0.742 -2.783 1 70.75 551 SER A N 1
ATOM 4466 C CA . SER A 1 551 ? 60.594 0.311 -3.262 1 70.75 551 SER A CA 1
ATOM 4467 C C . SER A 1 551 ? 61.406 0.925 -2.115 1 70.75 551 SER A C 1
ATOM 4469 O O . SER A 1 551 ? 62.562 1.283 -2.283 1 70.75 551 SER A O 1
ATOM 4471 N N . SER A 1 552 ? 60.781 0.93 -0.967 1 68.75 552 SER A N 1
ATOM 4472 C CA . SER A 1 552 ? 61.5 1.486 0.189 1 68.75 552 SER A CA 1
ATOM 4473 C C . SER A 1 552 ? 62.531 0.517 0.723 1 68.75 552 SER A C 1
ATOM 4475 O O . SER A 1 552 ? 63.594 0.937 1.2 1 68.75 552 SER A O 1
ATOM 4477 N N . LEU A 1 553 ? 62.312 -0.721 0.537 1 66.06 553 LEU A N 1
ATOM 4478 C CA . LEU A 1 553 ? 63.281 -1.739 0.957 1 66.06 553 LEU A CA 1
ATOM 4479 C C . LEU A 1 553 ? 64.438 -1.808 -0.008 1 66.06 553 LEU A C 1
ATOM 4481 O O . LEU A 1 553 ? 65.562 -2.027 0.412 1 66.06 553 LEU A O 1
ATOM 4485 N N . LYS A 1 554 ? 64.25 -1.567 -1.246 1 60.59 554 LYS A N 1
ATOM 4486 C CA . LYS A 1 554 ? 65.375 -1.568 -2.223 1 60.59 554 LYS A CA 1
ATOM 4487 C C . LYS A 1 554 ? 66.25 -0.343 -2.051 1 60.59 554 LYS A C 1
ATOM 4489 O O . LYS A 1 554 ? 67.438 -0.423 -2.248 1 60.59 554 LYS A O 1
ATOM 4494 N N . SER A 1 555 ? 65.75 0.67 -1.623 1 57.62 555 SER A N 1
ATOM 4495 C CA . SER A 1 555 ? 66.5 1.872 -1.409 1 57.62 555 SER A CA 1
ATOM 4496 C C . SER A 1 555 ? 67.375 1.763 -0.138 1 57.62 555 SER A C 1
ATOM 4498 O O . SER A 1 555 ? 68.438 2.33 -0.055 1 57.62 555 SER A O 1
ATOM 4500 N N . LYS A 1 556 ? 67 0.851 0.608 1 54.28 556 LYS A N 1
ATOM 4501 C CA . LYS A 1 556 ? 67.812 0.672 1.821 1 54.28 556 LYS A CA 1
ATOM 4502 C C . LYS A 1 556 ? 68.938 -0.346 1.604 1 54.28 556 LYS A C 1
ATOM 4504 O O . LYS A 1 556 ? 70 -0.258 2.23 1 54.28 556 LYS A O 1
ATOM 4509 N N . SER A 1 557 ? 68.812 -1.31 0.768 1 52.62 557 SER A N 1
ATOM 4510 C CA . SER A 1 557 ? 69.812 -2.355 0.571 1 52.62 557 SER A CA 1
ATOM 4511 C C . SER A 1 557 ? 70.938 -1.873 -0.322 1 52.62 557 SER A C 1
ATOM 4513 O O . SER A 1 557 ? 72.062 -2.387 -0.243 1 52.62 557 SER A O 1
ATOM 4515 N N . GLU A 1 558 ? 70.812 -0.988 -1.299 1 49.06 558 GLU A N 1
ATOM 4516 C CA . GLU A 1 558 ? 71.875 -0.556 -2.158 1 49.06 558 GLU A CA 1
ATOM 4517 C C . GLU A 1 558 ? 72.875 0.282 -1.381 1 49.06 558 GLU A C 1
ATOM 4519 O O . GLU A 1 558 ? 74 0.598 -1.894 1 49.06 558 GLU A O 1
ATOM 4524 N N . GLY A 1 559 ? 72.562 0.649 -0.165 1 42.03 559 GLY A N 1
ATOM 4525 C CA . GLY A 1 559 ? 73.562 1.397 0.548 1 42.03 559 GLY A CA 1
ATOM 4526 C C . GLY A 1 559 ? 74.688 0.521 1.083 1 42.03 559 GLY A C 1
ATOM 4527 O O . GLY A 1 559 ? 75.75 1.02 1.453 1 42.03 559 GLY A O 1
ATOM 4528 N N . GLU A 1 560 ? 74.375 -0.771 1.489 1 39.31 560 GLU A N 1
ATOM 4529 C CA . GLU A 1 560 ? 75.375 -1.412 2.291 1 39.31 560 GLU A CA 1
ATOM 4530 C C . GLU A 1 560 ? 76.375 -2.199 1.413 1 39.31 560 GLU A C 1
ATOM 4532 O O . GLU A 1 560 ? 77.25 -2.838 1.918 1 39.31 560 GLU A O 1
ATOM 4537 N N . SER A 1 561 ? 76 -2.566 0.155 1 36.97 561 SER A N 1
ATOM 4538 C CA . SER A 1 561 ? 76.812 -3.666 -0.381 1 36.97 561 SER A CA 1
ATOM 4539 C C . SER A 1 561 ? 78.125 -3.174 -0.893 1 36.97 561 SER A C 1
ATOM 4541 O O . SER A 1 561 ? 78.75 -3.814 -1.745 1 36.97 561 SER A O 1
ATOM 4543 N N . ASN A 1 562 ? 78.688 -2.07 -0.439 1 30.67 562 ASN A N 1
ATOM 4544 C CA . ASN A 1 562 ? 79.875 -1.698 -1.168 1 30.67 562 ASN A CA 1
ATOM 4545 C C . ASN A 1 562 ? 80.938 -2.744 -0.999 1 30.67 562 ASN A C 1
ATOM 4547 O O . ASN A 1 562 ? 82.062 -2.566 -1.5 1 30.67 562 ASN A O 1
ATOM 4551 N N . GLU A 1 563 ? 81.062 -3.574 0.129 1 27.09 563 GLU A N 1
ATOM 4552 C CA . GLU A 1 563 ? 82.5 -3.766 0.374 1 27.09 563 GLU A CA 1
ATOM 4553 C C . GLU A 1 563 ? 83.062 -4.848 -0.536 1 27.09 563 GLU A C 1
ATOM 4555 O O . GLU A 1 563 ? 84.25 -5.105 -0.515 1 27.09 563 GLU A O 1
ATOM 4560 N N . MET A 1 564 ? 82.25 -5.93 -1.015 1 23.89 564 MET A N 1
ATOM 4561 C CA . MET A 1 564 ? 83.062 -7.133 -1.156 1 23.89 564 MET A CA 1
ATOM 4562 C C . MET A 1 564 ? 84.062 -7.016 -2.348 1 23.89 564 MET A C 1
ATOM 4564 O O . MET A 1 564 ? 83.75 -6.289 -3.301 1 23.89 564 MET A O 1
ATOM 4568 N N . ASN A 1 565 ? 85.25 -7.941 -2.352 1 24.53 565 ASN A N 1
ATOM 4569 C CA . ASN A 1 565 ? 86.562 -8.117 -2.885 1 24.53 565 ASN A CA 1
ATOM 4570 C C . ASN A 1 565 ? 86.562 -8.477 -4.367 1 24.53 565 ASN A C 1
ATOM 4572 O O . ASN A 1 565 ? 85.625 -9.117 -4.84 1 24.53 565 ASN A O 1
ATOM 4576 N N . GLY A 1 566 ? 87.375 -7.848 -5.312 1 21.47 566 GLY A N 1
ATOM 4577 C CA . GLY A 1 566 ? 87.688 -7.566 -6.711 1 21.47 566 GLY A CA 1
ATOM 4578 C C . GLY A 1 566 ? 88.188 -8.781 -7.477 1 21.47 566 GLY A C 1
ATOM 4579 O O . GLY A 1 566 ? 88.688 -8.656 -8.594 1 21.47 566 GLY A O 1
ATOM 4580 N N . SER A 1 567 ? 88 -10.164 -6.926 1 22.41 567 SER A N 1
ATOM 4581 C CA . SER A 1 567 ? 88.938 -11.031 -7.625 1 22.41 567 SER A CA 1
ATOM 4582 C C . SER A 1 567 ? 88.625 -11.141 -9.109 1 22.41 567 SER A C 1
ATOM 4584 O O . SER A 1 567 ? 87.438 -11.273 -9.469 1 22.41 567 SER A O 1
ATOM 4586 N N . SER A 1 568 ? 89.5 -10.664 -9.992 1 21.34 568 SER A N 1
ATOM 4587 C CA . SER A 1 568 ? 89.562 -10.195 -11.367 1 21.34 568 SER A CA 1
ATOM 4588 C C . SER A 1 568 ? 89.5 -11.359 -12.352 1 21.34 568 SER A C 1
ATOM 4590 O O . SER A 1 568 ? 89.625 -11.164 -13.562 1 21.34 568 SER A O 1
ATOM 4592 N N . ILE A 1 569 ? 88.938 -12.594 -12.07 1 21.2 569 ILE A N 1
ATOM 4593 C CA . ILE A 1 569 ? 89.312 -13.641 -13 1 21.2 569 ILE A CA 1
ATOM 4594 C C . ILE A 1 569 ? 88.875 -13.273 -14.414 1 21.2 569 ILE A C 1
ATOM 4596 O O . ILE A 1 569 ? 87.75 -12.844 -14.641 1 21.2 569 ILE A O 1
ATOM 4600 N N . ASP A 1 570 ? 89.938 -13.195 -15.336 1 20.47 570 ASP A N 1
ATOM 4601 C CA . ASP A 1 570 ? 90.125 -12.656 -16.672 1 20.47 570 ASP A CA 1
ATOM 4602 C C . ASP A 1 570 ? 89.438 -13.508 -17.719 1 20.47 570 ASP A C 1
ATOM 4604 O O . ASP A 1 570 ? 89.625 -13.297 -18.922 1 20.47 570 ASP A O 1
ATOM 4608 N N . SER A 1 571 ? 88.375 -14.25 -17.391 1 18.36 571 SER A N 1
ATOM 4609 C CA . SER A 1 571 ? 88.062 -15.266 -18.406 1 18.36 571 SER A CA 1
ATOM 4610 C C . SER A 1 571 ? 87.75 -14.625 -19.766 1 18.36 571 SER A C 1
ATOM 4612 O O . SER A 1 571 ? 87.062 -13.625 -19.828 1 18.36 571 SER A O 1
ATOM 4614 N N . ALA A 1 572 ? 88.625 -14.875 -20.781 1 19.39 572 ALA A N 1
ATOM 4615 C CA . ALA A 1 572 ? 88.875 -14.516 -22.172 1 19.39 572 ALA A CA 1
ATOM 4616 C C . ALA A 1 572 ? 87.688 -14.859 -23.047 1 19.39 572 ALA A C 1
ATOM 4618 O O . ALA A 1 572 ? 87.5 -16 -23.453 1 19.39 572 ALA A O 1
ATOM 4619 N N . ILE A 1 573 ? 86.375 -14.508 -22.594 1 17.89 573 ILE A N 1
ATOM 4620 C CA . ILE A 1 573 ? 85.25 -14.969 -23.359 1 17.89 573 ILE A CA 1
ATOM 4621 C C . ILE A 1 573 ? 85.312 -14.398 -24.766 1 17.89 573 ILE A C 1
ATOM 4623 O O . ILE A 1 573 ? 85.5 -13.188 -24.953 1 17.89 573 ILE A O 1
ATOM 4627 N N . ASP A 1 574 ? 85.688 -15.273 -25.719 1 19.17 574 ASP A N 1
ATOM 4628 C CA . ASP A 1 574 ? 85.812 -15.203 -27.172 1 19.17 574 ASP A CA 1
ATOM 4629 C C . ASP A 1 574 ? 84.625 -14.516 -27.781 1 19.17 574 ASP A C 1
ATOM 4631 O O . ASP A 1 574 ? 83.5 -14.688 -27.312 1 19.17 574 ASP A O 1
ATOM 4635 N N . ALA A 1 575 ? 84.938 -13.43 -28.547 1 19.23 575 ALA A N 1
ATOM 4636 C CA . ALA A 1 575 ? 84.312 -12.281 -29.219 1 19.23 575 ALA A CA 1
ATOM 4637 C C . ALA A 1 575 ? 83.375 -12.727 -30.344 1 19.23 575 ALA A C 1
ATOM 4639 O O . ALA A 1 575 ? 83 -11.922 -31.188 1 19.23 575 ALA A O 1
ATOM 4640 N N . GLY A 1 576 ? 82.812 -14.039 -30.344 1 17.59 576 GLY A N 1
ATOM 4641 C CA . GLY A 1 576 ? 82.25 -14.305 -31.656 1 17.59 576 GLY A CA 1
ATOM 4642 C C . GLY A 1 576 ? 81.312 -13.203 -32.125 1 17.59 576 GLY A C 1
ATOM 4643 O O . GLY A 1 576 ? 80.812 -12.414 -31.312 1 17.59 576 GLY A O 1
ATOM 4644 N N . ASN A 1 577 ? 81.375 -12.781 -33.406 1 19.39 577 ASN A N 1
ATOM 4645 C CA . ASN A 1 577 ? 81.062 -11.672 -34.281 1 19.39 577 ASN A CA 1
ATOM 4646 C C . ASN A 1 577 ? 79.562 -11.547 -34.469 1 19.39 577 ASN A C 1
ATOM 4648 O O . ASN A 1 577 ? 79.062 -10.703 -35.219 1 19.39 577 ASN A O 1
ATOM 4652 N N . SER A 1 578 ? 78.688 -12.406 -33.812 1 18.27 578 SER A N 1
ATOM 4653 C CA . SER A 1 578 ? 77.5 -12.523 -34.656 1 18.27 578 SER A CA 1
ATOM 4654 C C . SER A 1 578 ? 76.812 -11.172 -34.844 1 18.27 578 SER A C 1
ATOM 4656 O O . SER A 1 578 ? 76.938 -10.289 -34 1 18.27 578 SER A O 1
ATOM 4658 N N . GLU A 1 579 ? 76.438 -10.852 -36.156 1 20.12 579 GLU A N 1
ATOM 4659 C CA . GLU A 1 579 ? 75.812 -9.789 -36.969 1 20.12 579 GLU A CA 1
ATOM 4660 C C . GLU A 1 579 ? 74.5 -9.305 -36.312 1 20.12 579 GLU A C 1
ATOM 4662 O O . GLU A 1 579 ? 73.688 -10.109 -35.875 1 20.12 579 GLU A O 1
ATOM 4667 N N . SER A 1 580 ? 74.562 -8.047 -35.812 1 19 580 SER A N 1
ATOM 4668 C CA . SER A 1 580 ? 73.562 -7.297 -35.031 1 19 580 SER A CA 1
ATOM 4669 C C . SER A 1 580 ? 72.375 -6.98 -35.844 1 19 580 SER A C 1
ATOM 4671 O O . SER A 1 580 ? 72.438 -6.18 -36.781 1 19 580 SER A O 1
ATOM 4673 N N . ALA A 1 581 ? 71.562 -8.078 -36.344 1 20.14 581 ALA A N 1
ATOM 4674 C CA . ALA A 1 581 ? 70.375 -7.66 -37.062 1 20.14 581 ALA A CA 1
ATOM 4675 C C . ALA A 1 581 ? 69.625 -6.586 -36.281 1 20.14 581 ALA A C 1
ATOM 4677 O O . ALA A 1 581 ? 69.375 -6.73 -35.094 1 20.14 581 ALA A O 1
ATOM 4678 N N . SER A 1 582 ? 69.688 -5.324 -36.75 1 19.64 582 SER A N 1
ATOM 4679 C CA . SER A 1 582 ? 69.188 -4.035 -36.281 1 19.64 582 SER A CA 1
ATOM 4680 C C . SER A 1 582 ? 67.688 -4.039 -36.125 1 19.64 582 SER A C 1
ATOM 4682 O O . SER A 1 582 ? 67.062 -2.977 -36.062 1 19.64 582 SER A O 1
ATOM 4684 N N . ASN A 1 583 ? 67.062 -5.184 -35.688 1 19.08 583 ASN A N 1
ATOM 4685 C CA . ASN A 1 583 ? 65.625 -5.086 -35.812 1 19.08 583 ASN A CA 1
ATOM 4686 C C . ASN A 1 583 ? 65.062 -3.877 -35.062 1 19.08 583 ASN A C 1
ATOM 4688 O O . ASN A 1 583 ? 65.438 -3.648 -33.906 1 19.08 583 ASN A O 1
ATOM 4692 N N . SER A 1 584 ? 64.688 -2.797 -35.812 1 20.88 584 SER A N 1
ATOM 4693 C CA . SER A 1 584 ? 64.062 -1.516 -35.5 1 20.88 584 SER A CA 1
ATOM 4694 C C . SER A 1 584 ? 62.875 -1.701 -34.594 1 20.88 584 SER A C 1
ATOM 4696 O O . SER A 1 584 ? 61.812 -2.197 -35 1 20.88 584 SER A O 1
ATOM 4698 N N . GLY A 1 585 ? 63 -2.383 -33.5 1 19.11 585 GLY A N 1
ATOM 4699 C CA . GLY A 1 585 ? 61.812 -2.568 -32.719 1 19.11 585 GLY A CA 1
ATOM 4700 C C . GLY A 1 585 ? 61.156 -1.261 -32.281 1 19.11 585 GLY A C 1
ATOM 4701 O O . GLY A 1 585 ? 61.781 -0.471 -31.562 1 19.11 585 GLY A O 1
ATOM 4702 N N . LYS A 1 586 ? 60.406 -0.547 -33.219 1 23.38 586 LYS A N 1
ATOM 4703 C CA . LYS A 1 586 ? 59.594 0.605 -32.812 1 23.38 586 LYS A CA 1
ATOM 4704 C C . LYS A 1 586 ? 58.938 0.395 -31.453 1 23.38 586 LYS A C 1
ATOM 4706 O O . LYS A 1 586 ? 58.281 -0.614 -31.234 1 23.38 586 LYS A O 1
ATOM 4711 N N . ASP A 1 587 ? 59.594 0.942 -30.516 1 23.03 587 ASP A N 1
ATOM 4712 C CA . ASP A 1 587 ? 59.031 1.032 -29.156 1 23.03 587 ASP A CA 1
ATOM 4713 C C . ASP A 1 587 ? 57.625 1.585 -29.172 1 23.03 587 ASP A C 1
ATOM 4715 O O . ASP A 1 587 ? 57.406 2.736 -29.547 1 23.03 587 ASP A O 1
ATOM 4719 N N . SER A 1 588 ? 56.719 0.882 -29.906 1 25.34 588 SER A N 1
ATOM 4720 C CA . SER A 1 588 ? 55.375 1.409 -29.797 1 25.34 588 SER A CA 1
ATOM 4721 C C . SER A 1 588 ? 55.094 1.925 -28.391 1 25.34 588 SER A C 1
ATOM 4723 O O . SER A 1 588 ? 55.094 1.153 -27.422 1 25.34 588 SER A O 1
ATOM 4725 N N . GLN A 1 589 ? 55.656 3.08 -28.094 1 25.16 589 GLN A N 1
ATOM 4726 C CA . GLN A 1 589 ? 55.25 3.818 -26.922 1 25.16 589 GLN A CA 1
ATOM 4727 C C . GLN A 1 589 ? 53.719 3.779 -26.766 1 25.16 589 GLN A C 1
ATOM 4729 O O . GLN A 1 589 ? 53 4.297 -27.609 1 25.16 589 GLN A O 1
ATOM 4734 N N . THR A 1 590 ? 53.219 2.637 -26.453 1 27.33 590 THR A N 1
ATOM 4735 C CA . THR A 1 590 ? 51.812 2.637 -26.094 1 27.33 590 THR A CA 1
ATOM 4736 C C . THR A 1 590 ? 51.438 3.916 -25.344 1 27.33 590 THR A C 1
ATOM 4738 O O . THR A 1 590 ? 52.062 4.262 -24.344 1 27.33 590 THR A O 1
ATOM 4741 N N . SER A 1 591 ? 51.25 4.992 -26.125 1 28.64 591 SER A N 1
ATOM 4742 C CA . SER A 1 591 ? 50.656 6.168 -25.516 1 28.64 591 SER A CA 1
ATOM 4743 C C . SER A 1 591 ? 49.75 5.785 -24.328 1 28.64 591 SER A C 1
ATOM 4745 O O . SER A 1 591 ? 49.125 4.742 -24.344 1 28.64 591 SER A O 1
ATOM 4747 N N . PRO A 1 592 ? 50.188 6.285 -23.141 1 29.81 592 PRO A N 1
ATOM 4748 C CA . PRO A 1 592 ? 49.25 6.043 -22.047 1 29.81 592 PRO A CA 1
ATOM 4749 C C . PRO A 1 592 ? 47.781 6.191 -22.469 1 29.81 592 PRO A C 1
ATOM 4751 O O . PRO A 1 592 ? 47.375 7.285 -22.844 1 29.81 592 PRO A O 1
ATOM 4754 N N . VAL A 1 593 ? 47.406 5.645 -23.672 1 32.38 593 VAL A N 1
ATOM 4755 C CA . VAL A 1 593 ? 45.938 5.59 -23.766 1 32.38 593 VAL A CA 1
ATOM 4756 C C . VAL A 1 593 ? 45.312 5.762 -22.391 1 32.38 593 VAL A C 1
ATOM 4758 O O . VAL A 1 593 ? 45.75 5.125 -21.422 1 32.38 593 VAL A O 1
ATOM 4761 N N . ASP A 1 594 ? 44.812 6.895 -22.234 1 34.19 594 ASP A N 1
ATOM 4762 C CA . ASP A 1 594 ? 44.031 7.266 -21.062 1 34.19 594 ASP A CA 1
ATOM 4763 C C . ASP A 1 594 ? 43.344 6.047 -20.453 1 34.19 594 ASP A C 1
ATOM 4765 O O . ASP A 1 594 ? 42.531 5.395 -21.109 1 34.19 594 ASP A O 1
ATOM 4769 N N . GLU A 1 595 ? 44 5.094 -19.938 1 36.84 595 GLU A N 1
ATOM 4770 C CA . GLU A 1 595 ? 43.469 4.062 -19.062 1 36.84 595 GLU A CA 1
ATOM 4771 C C . GLU A 1 595 ? 42.062 4.43 -18.594 1 36.84 595 GLU A C 1
ATOM 4773 O O . GLU A 1 595 ? 41.875 5.348 -17.781 1 36.84 595 GLU A O 1
ATOM 4778 N N . LEU A 1 596 ? 41.062 4.719 -19.375 1 46.72 596 LEU A N 1
ATOM 4779 C CA . LEU A 1 596 ? 39.781 4.605 -18.688 1 46.72 596 LEU A CA 1
ATOM 4780 C C . LEU A 1 596 ? 39.906 3.783 -17.406 1 46.72 596 LEU A C 1
ATOM 4782 O O . LEU A 1 596 ? 40.219 2.592 -17.469 1 46.72 596 LEU A O 1
ATOM 4786 N N . THR A 1 597 ? 40.594 4.195 -16.438 1 56.38 597 THR A N 1
ATOM 4787 C CA . THR A 1 597 ? 40.875 3.551 -15.156 1 56.38 597 THR A CA 1
ATOM 4788 C C . THR A 1 597 ? 39.625 2.848 -14.625 1 56.38 597 THR A C 1
ATOM 4790 O O . THR A 1 597 ? 38.531 3.334 -14.797 1 56.38 597 THR A O 1
ATOM 4793 N N . GLY A 1 598 ? 39.625 1.485 -14.695 1 63.12 598 GLY A N 1
ATOM 4794 C CA . GLY A 1 598 ? 38.656 0.616 -14.039 1 63.12 598 GLY A CA 1
ATOM 4795 C C . GLY A 1 598 ? 37.812 1.341 -13.031 1 63.12 598 GLY A C 1
ATOM 4796 O O . GLY A 1 598 ? 36.625 0.998 -12.844 1 63.12 598 GLY A O 1
ATOM 4797 N N . ARG A 1 599 ? 38.219 2.506 -12.695 1 70.31 599 ARG A N 1
ATOM 4798 C CA . ARG A 1 599 ? 37.562 3.25 -11.641 1 70.31 599 ARG A CA 1
ATOM 4799 C C . ARG A 1 599 ? 36.375 4.051 -12.203 1 70.31 599 ARG A C 1
ATOM 4801 O O . ARG A 1 599 ? 35.375 4.281 -11.516 1 70.31 599 ARG A O 1
ATOM 4808 N N . ASP A 1 600 ? 36.406 4.352 -13.469 1 80.31 600 ASP A N 1
ATOM 4809 C CA . ASP A 1 600 ? 35.375 5.23 -14.016 1 80.31 600 ASP A CA 1
ATOM 4810 C C . ASP A 1 600 ? 34.281 4.43 -14.711 1 80.31 600 ASP A C 1
ATOM 4812 O O . ASP A 1 600 ? 33.406 5 -15.359 1 80.31 600 ASP A O 1
ATOM 4816 N N . THR A 1 601 ? 34.375 3.188 -14.5 1 87.62 601 THR A N 1
ATOM 4817 C CA . THR A 1 601 ? 33.406 2.342 -15.203 1 87.62 601 THR A CA 1
ATOM 4818 C C . THR A 1 601 ? 32.219 2.027 -14.328 1 87.62 601 THR A C 1
ATOM 4820 O O . THR A 1 601 ? 31.312 1.301 -14.734 1 87.62 601 THR A O 1
ATOM 4823 N N . VAL A 1 602 ? 32.188 2.52 -13.188 1 93.31 602 VAL A N 1
ATOM 4824 C CA . VAL A 1 602 ? 31.078 2.279 -12.266 1 93.31 602 VAL A CA 1
ATOM 4825 C C . VAL A 1 602 ? 30.422 3.605 -11.883 1 93.31 602 VAL A C 1
ATOM 4827 O O . VAL A 1 602 ? 31.109 4.523 -11.414 1 93.31 602 VAL A O 1
ATOM 4830 N N . ALA A 1 603 ? 29.156 3.678 -12.172 1 95.06 603 ALA A N 1
ATOM 4831 C CA . ALA A 1 603 ? 28.438 4.895 -11.797 1 95.06 603 ALA A CA 1
ATOM 4832 C C . ALA A 1 603 ? 28.219 4.953 -10.289 1 95.06 603 ALA A C 1
ATOM 4834 O O . ALA A 1 603 ? 27.625 4.039 -9.703 1 95.06 603 ALA A O 1
ATOM 4835 N N . ILE A 1 604 ? 28.625 6.004 -9.664 1 93.56 604 ILE A N 1
ATOM 4836 C CA . ILE A 1 604 ? 28.438 6.184 -8.227 1 93.56 604 ILE A CA 1
ATOM 4837 C C . ILE A 1 604 ? 27.047 6.785 -7.969 1 93.56 604 ILE A C 1
ATOM 4839 O O . ILE A 1 604 ? 26.344 6.363 -7.051 1 93.56 604 ILE A O 1
ATOM 4843 N N . ARG A 1 605 ? 26.688 7.699 -8.805 1 92.75 605 ARG A N 1
ATOM 4844 C CA . ARG A 1 605 ? 25.375 8.336 -8.695 1 92.75 605 ARG A CA 1
ATOM 4845 C C . ARG A 1 605 ? 24.422 7.832 -9.773 1 92.75 605 ARG A C 1
ATOM 4847 O O . ARG A 1 605 ? 24.766 7.855 -10.961 1 92.75 605 ARG A O 1
ATOM 4854 N N . TRP A 1 606 ? 23.344 7.281 -9.32 1 95.44 606 TRP A N 1
ATOM 4855 C CA . TRP A 1 606 ? 22.312 6.832 -10.25 1 95.44 606 TRP A CA 1
ATOM 4856 C C . TRP A 1 606 ? 21.156 7.836 -10.312 1 95.44 606 TRP A C 1
ATOM 4858 O O . TRP A 1 606 ? 20.828 8.477 -9.312 1 95.44 606 TRP A O 1
ATOM 4868 N N . THR A 1 607 ? 20.625 7.938 -11.484 1 93.25 607 THR A N 1
ATOM 4869 C CA . THR A 1 607 ? 19.438 8.758 -11.641 1 93.25 607 THR A CA 1
ATOM 4870 C C . THR A 1 607 ? 18.266 8.172 -10.859 1 93.25 607 THR A C 1
ATOM 4872 O O . THR A 1 607 ? 18.078 6.949 -10.844 1 93.25 607 THR A O 1
ATOM 4875 N N . VAL A 1 608 ? 17.578 9.094 -10.234 1 88.94 608 VAL A N 1
ATOM 4876 C CA . VAL A 1 608 ? 16.438 8.641 -9.453 1 88.94 608 VAL A CA 1
ATOM 4877 C C . VAL A 1 608 ? 15.336 8.156 -10.391 1 88.94 608 VAL A C 1
ATOM 4879 O O . VAL A 1 608 ? 14.992 8.836 -11.359 1 88.94 608 VAL A O 1
ATOM 4882 N N . VAL A 1 609 ? 14.789 7.02 -10.094 1 86.56 609 VAL A N 1
ATOM 4883 C CA . VAL A 1 609 ? 13.828 6.332 -10.945 1 86.56 609 VAL A CA 1
ATOM 4884 C C . VAL A 1 609 ? 12.602 7.215 -11.164 1 86.56 609 VAL A C 1
ATOM 4886 O O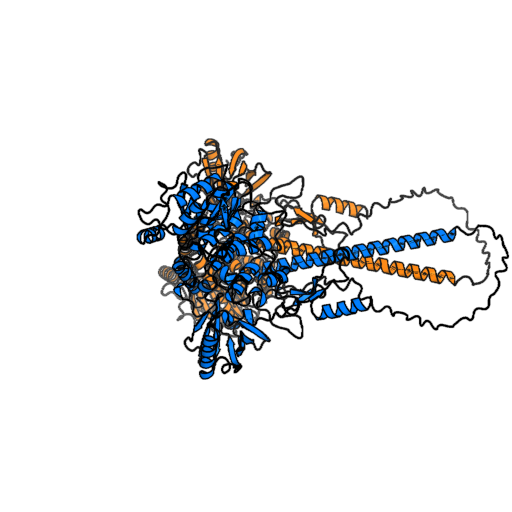 . VAL A 1 609 ? 12.086 7.309 -12.281 1 86.56 609 VAL A O 1
ATOM 4889 N N . SER A 1 610 ? 12.133 7.848 -10.164 1 82.31 610 SER A N 1
ATOM 4890 C CA . SER A 1 610 ? 10.906 8.625 -10.234 1 82.31 610 SER A CA 1
ATOM 4891 C C . SER A 1 610 ? 11.094 9.891 -11.07 1 82.31 610 SER A C 1
ATOM 4893 O O . SER A 1 610 ? 10.125 10.469 -11.562 1 82.31 610 SER A O 1
ATOM 4895 N N . GLU A 1 611 ? 12.32 10.266 -11.258 1 85.06 611 GLU A N 1
ATOM 4896 C CA . GLU A 1 611 ? 12.602 11.508 -11.969 1 85.06 611 GLU A CA 1
ATOM 4897 C C . GLU A 1 611 ? 12.812 11.25 -13.461 1 85.06 611 GLU A C 1
ATOM 4899 O O . GLU A 1 611 ? 12.797 12.188 -14.266 1 85.06 611 GLU A O 1
ATOM 4904 N N . ALA A 1 612 ? 12.992 10.016 -13.781 1 87.75 612 ALA A N 1
ATOM 4905 C CA . ALA A 1 612 ? 13.203 9.672 -15.188 1 87.75 612 ALA A CA 1
ATOM 4906 C C . ALA A 1 612 ? 11.875 9.477 -15.914 1 87.75 612 ALA A C 1
ATOM 4908 O O . ALA A 1 612 ? 11.219 8.445 -15.75 1 87.75 612 ALA A O 1
ATOM 4909 N N . SER A 1 613 ? 11.516 10.406 -16.75 1 84.19 613 SER A N 1
ATOM 4910 C CA . SER A 1 613 ? 10.242 10.312 -17.453 1 84.19 613 SER A CA 1
ATOM 4911 C C . SER A 1 613 ? 10.422 9.688 -18.828 1 84.19 613 SER A C 1
ATOM 4913 O O . SER A 1 613 ? 9.445 9.227 -19.438 1 84.19 613 SER A O 1
ATOM 4915 N N . ARG A 1 614 ? 11.734 9.711 -19.266 1 88.75 614 ARG A N 1
ATOM 4916 C CA . ARG A 1 614 ? 12.016 9.172 -20.594 1 88.75 614 ARG A CA 1
ATOM 4917 C C . ARG A 1 614 ? 13.273 8.305 -20.578 1 88.75 614 ARG A C 1
ATOM 4919 O O . ARG A 1 614 ? 14.125 8.453 -19.703 1 88.75 614 ARG A O 1
ATOM 4926 N N . CYS A 1 615 ? 13.289 7.418 -21.578 1 90.94 615 CYS A N 1
ATOM 4927 C CA . CYS A 1 615 ? 14.492 6.613 -21.766 1 90.94 615 CYS A CA 1
ATOM 4928 C C . CYS A 1 615 ? 15.695 7.492 -22.078 1 90.94 615 CYS A C 1
ATOM 4930 O O . CYS A 1 615 ? 15.602 8.398 -22.906 1 90.94 615 CYS A O 1
ATOM 4932 N N . SER A 1 616 ? 16.812 7.219 -21.469 1 93.56 616 SER A N 1
ATOM 4933 C CA . SER A 1 616 ? 17.984 8.07 -21.594 1 93.56 616 SER A CA 1
ATOM 4934 C C . SER A 1 616 ? 18.719 7.793 -22.906 1 93.56 616 SER A C 1
ATOM 4936 O O . SER A 1 616 ? 19.672 8.516 -23.25 1 93.56 616 SER A O 1
ATOM 4938 N N . ASN A 1 617 ? 18.312 6.766 -23.594 1 91.62 617 ASN A N 1
ATOM 4939 C CA . ASN A 1 617 ? 18.859 6.547 -24.938 1 91.62 617 ASN A CA 1
ATOM 4940 C C . ASN A 1 617 ? 18.406 7.617 -25.906 1 91.62 617 ASN A C 1
ATOM 4942 O O . ASN A 1 617 ? 17.203 7.746 -26.172 1 91.62 617 ASN A O 1
ATOM 4946 N N . ALA A 1 618 ? 19.312 8.273 -26.484 1 88.25 618 ALA A N 1
ATOM 4947 C CA . ALA A 1 618 ? 19 9.414 -27.344 1 88.25 618 ALA A CA 1
ATOM 4948 C C . ALA A 1 618 ? 18.172 8.984 -28.547 1 88.25 618 ALA A C 1
ATOM 4950 O O . ALA A 1 618 ? 17.328 9.742 -29.031 1 88.25 618 ALA A O 1
ATOM 4951 N N . GLN A 1 619 ? 18.391 7.82 -29.031 1 85 619 GLN A N 1
ATOM 4952 C CA . GLN A 1 619 ? 17.656 7.328 -30.203 1 85 619 GLN A CA 1
ATOM 4953 C C . GLN A 1 619 ? 16.266 6.855 -29.828 1 85 619 GLN A C 1
ATOM 4955 O O . GLN A 1 619 ? 15.305 7.059 -30.578 1 85 619 GLN A O 1
ATOM 4960 N N . CYS A 1 620 ? 16.078 6.227 -28.75 1 84 620 CYS A N 1
ATOM 4961 C CA . CYS A 1 620 ? 14.797 5.711 -28.281 1 84 620 CYS A CA 1
ATOM 4962 C C . CYS A 1 620 ? 13.953 6.828 -27.672 1 84 620 CYS A C 1
ATOM 4964 O O . CYS A 1 620 ? 12.875 7.148 -28.172 1 84 620 CYS A O 1
ATOM 4966 N N . ASN A 1 621 ? 14.438 7.52 -26.672 1 86.38 621 ASN A N 1
ATOM 4967 C CA . ASN A 1 621 ? 13.844 8.625 -25.938 1 86.38 621 ASN A CA 1
ATOM 4968 C C . ASN A 1 621 ? 12.352 8.398 -25.688 1 86.38 621 ASN A C 1
ATOM 4970 O O . ASN A 1 621 ? 11.562 9.344 -25.703 1 86.38 621 ASN A O 1
ATOM 4974 N N . ALA A 1 622 ? 12.008 7.211 -25.594 1 79.12 622 ALA A N 1
ATOM 4975 C CA . ALA A 1 622 ? 10.609 6.879 -25.359 1 79.12 622 ALA A CA 1
ATOM 4976 C C . ALA A 1 622 ? 10.172 7.293 -23.953 1 79.12 622 ALA A C 1
ATOM 4978 O O . ALA A 1 622 ? 10.93 7.156 -23 1 79.12 622 ALA A O 1
ATOM 4979 N N . ALA A 1 623 ? 8.953 7.832 -23.859 1 80.25 623 ALA A N 1
ATOM 4980 C CA . ALA A 1 623 ? 8.391 8.172 -22.547 1 80.25 623 ALA A CA 1
ATOM 4981 C C . ALA A 1 623 ? 7.938 6.918 -21.812 1 80.25 623 ALA A C 1
ATOM 4983 O O . ALA A 1 623 ? 7.375 6 -22.406 1 80.25 623 ALA A O 1
ATOM 4984 N N . PHE A 1 624 ? 8.203 6.867 -20.516 1 80.06 624 PHE A N 1
ATOM 4985 C CA . PHE A 1 624 ? 7.812 5.711 -19.719 1 80.06 624 PHE A CA 1
ATOM 4986 C C . PHE A 1 624 ? 6.332 5.781 -19.359 1 80.06 624 PHE A C 1
ATOM 4988 O O . PHE A 1 624 ? 5.801 6.859 -19.094 1 80.06 624 PHE A O 1
ATOM 4995 N N . TRP A 1 625 ? 5.676 4.641 -19.406 1 73.75 625 TRP A N 1
ATOM 4996 C CA . TRP A 1 625 ? 4.301 4.535 -18.938 1 73.75 625 TRP A CA 1
ATOM 4997 C C . TRP A 1 625 ? 4.254 4.43 -17.406 1 73.75 625 TRP A C 1
ATOM 4999 O O . TRP A 1 625 ? 5.223 3.99 -16.781 1 73.75 625 TRP A O 1
ATOM 5009 N N . PRO A 1 626 ? 3.061 4.824 -16.891 1 70.5 626 PRO A N 1
ATOM 5010 C CA . PRO A 1 626 ? 2.945 4.656 -15.438 1 70.5 626 PRO A CA 1
ATOM 5011 C C . PRO A 1 626 ? 3.123 3.205 -15 1 70.5 626 PRO A C 1
ATOM 5013 O O . PRO A 1 626 ? 2.518 2.301 -15.578 1 70.5 626 PRO A O 1
ATOM 5016 N N . GLY A 1 627 ? 3.998 2.996 -14.094 1 71.94 627 GLY A N 1
ATOM 5017 C CA . GLY A 1 627 ? 4.188 1.667 -13.531 1 71.94 627 GLY A CA 1
ATOM 5018 C C . GLY A 1 627 ? 5.195 0.833 -14.297 1 71.94 627 GLY A C 1
ATOM 5019 O O . GLY A 1 627 ? 5.516 -0.288 -13.898 1 71.94 627 GLY A O 1
ATOM 5020 N N . GLU A 1 628 ? 5.664 1.376 -15.391 1 79.31 628 GLU A N 1
ATOM 5021 C CA . GLU A 1 628 ? 6.66 0.641 -16.172 1 79.31 628 GLU A CA 1
ATOM 5022 C C . GLU A 1 628 ? 7.965 0.494 -15.391 1 79.31 628 GLU A C 1
ATOM 5024 O O . GLU A 1 628 ? 8.398 1.427 -14.711 1 79.31 628 GLU A O 1
ATOM 5029 N N . TYR A 1 629 ? 8.484 -0.737 -15.5 1 86.75 629 TYR A N 1
ATOM 5030 C CA . TYR A 1 629 ? 9.766 -0.963 -14.836 1 86.75 629 TYR A CA 1
ATOM 5031 C C . TYR A 1 629 ? 10.898 -0.272 -15.586 1 86.75 629 TYR A C 1
ATOM 5033 O O . TYR A 1 629 ? 10.961 -0.326 -16.812 1 86.75 629 TYR A O 1
ATOM 5041 N N . LYS A 1 630 ? 11.719 0.419 -14.875 1 89.62 630 LYS A N 1
ATOM 5042 C CA . LYS A 1 630 ? 12.844 1.162 -15.43 1 89.62 630 LYS A CA 1
ATOM 5043 C C . LYS A 1 630 ? 14.172 0.514 -15.055 1 89.62 630 LYS A C 1
ATOM 5045 O O . LYS A 1 630 ? 14.336 0.026 -13.938 1 89.62 630 LYS A O 1
ATOM 5050 N N . HIS A 1 631 ? 15.062 0.505 -16.016 1 92.19 631 HIS A N 1
ATOM 5051 C CA . HIS A 1 631 ? 16.344 -0.162 -15.82 1 92.19 631 HIS A CA 1
ATOM 5052 C C . HIS A 1 631 ? 17.484 0.848 -15.711 1 92.19 631 HIS A C 1
ATOM 5054 O O . HIS A 1 631 ? 17.5 1.852 -16.438 1 92.19 631 HIS A O 1
ATOM 5060 N N . HIS A 1 632 ? 18.406 0.584 -14.797 1 94.88 632 HIS A N 1
ATOM 5061 C CA . HIS A 1 632 ? 19.594 1.408 -14.695 1 94.88 632 HIS A CA 1
ATOM 5062 C C . HIS A 1 632 ? 20.781 0.749 -15.406 1 94.88 632 HIS A C 1
ATOM 5064 O O . HIS A 1 632 ? 20.938 -0.473 -15.344 1 94.88 632 HIS A O 1
ATOM 5070 N N . CYS A 1 633 ? 21.484 1.577 -16.141 1 95.75 633 CYS A N 1
ATOM 5071 C CA . CYS A 1 633 ? 22.812 1.161 -16.562 1 95.75 633 CYS A CA 1
ATOM 5072 C C . CYS A 1 633 ? 23.812 1.297 -15.414 1 95.75 633 CYS A C 1
ATOM 5074 O O . CYS A 1 633 ? 23.953 2.373 -14.828 1 95.75 633 CYS A O 1
ATOM 5076 N N . TRP A 1 634 ? 24.484 0.235 -15.117 1 95.25 634 TRP A N 1
ATOM 5077 C CA . TRP A 1 634 ? 25.391 0.258 -13.961 1 95.25 634 TRP A CA 1
ATOM 5078 C C . TRP A 1 634 ? 26.641 1.075 -14.258 1 95.25 634 TRP A C 1
ATOM 5080 O O . TRP A 1 634 ? 27.344 1.495 -13.344 1 95.25 634 TRP A O 1
ATOM 5090 N N . CYS A 1 635 ? 26.922 1.289 -15.461 1 94.56 635 CYS A N 1
ATOM 5091 C CA . CYS A 1 635 ? 28.125 2 -15.875 1 94.56 635 CYS A CA 1
ATOM 5092 C C . CYS A 1 635 ? 27.891 3.508 -15.883 1 94.56 635 CYS A C 1
ATOM 5094 O O . CYS A 1 635 ? 28.703 4.27 -15.367 1 94.56 635 CYS A O 1
ATOM 5096 N N . CYS A 1 636 ? 26.812 3.959 -16.453 1 95.06 636 CYS A N 1
ATOM 5097 C CA . CYS A 1 636 ? 26.594 5.395 -16.547 1 95.06 636 CYS A CA 1
ATOM 5098 C C . CYS A 1 636 ? 25.594 5.863 -15.508 1 95.06 636 CYS A C 1
ATOM 5100 O O . CYS A 1 636 ? 25.516 7.059 -15.203 1 95.06 636 CYS A O 1
ATOM 5102 N N . GLY A 1 637 ? 24.766 4.965 -14.953 1 95.44 637 GLY A N 1
ATOM 5103 C CA . GLY A 1 637 ? 23.844 5.297 -13.883 1 95.44 637 GLY A CA 1
ATOM 5104 C C . GLY A 1 637 ? 22.547 5.887 -14.383 1 95.44 637 GLY A C 1
ATOM 5105 O O . GLY A 1 637 ? 21.656 6.211 -13.586 1 95.44 637 GLY A O 1
ATOM 5106 N N . LEU A 1 638 ? 22.328 5.969 -15.633 1 95.75 638 LEU A N 1
ATOM 5107 C CA . LEU A 1 638 ? 21.125 6.543 -16.203 1 95.75 638 LEU A CA 1
ATOM 5108 C C . LEU A 1 638 ? 20.016 5.492 -16.312 1 95.75 638 LEU A C 1
ATOM 5110 O O . LEU A 1 638 ? 20.266 4.305 -16.078 1 95.75 638 LEU A O 1
ATOM 5114 N N . VAL A 1 639 ? 18.797 5.941 -16.656 1 95.38 639 VAL A N 1
ATOM 5115 C CA . VAL A 1 639 ? 17.625 5.062 -16.672 1 95.38 639 VAL A CA 1
ATOM 5116 C C . VAL A 1 639 ? 17.219 4.773 -18.109 1 95.38 639 VAL A C 1
ATOM 5118 O O . VAL A 1 639 ? 17.172 5.684 -18.938 1 95.38 639 VAL A O 1
ATOM 5121 N N . PHE A 1 640 ? 16.922 3.512 -18.391 1 93.06 640 PHE A N 1
ATOM 5122 C CA . PHE A 1 640 ? 16.609 3.09 -19.734 1 93.06 640 PHE A CA 1
ATOM 5123 C C . PHE A 1 640 ? 15.391 2.166 -19.75 1 93.06 640 PHE A C 1
ATOM 5125 O O . PHE A 1 640 ? 15 1.636 -18.703 1 93.06 640 PHE A O 1
ATOM 5132 N N . CYS A 1 641 ? 14.688 2.107 -20.938 1 86.69 641 CYS A N 1
ATOM 5133 C CA . CYS A 1 641 ? 13.617 1.136 -21.125 1 86.69 641 CYS A CA 1
ATOM 5134 C C . CYS A 1 641 ? 14.18 -0.277 -21.25 1 86.69 641 CYS A C 1
ATOM 5136 O O . CYS A 1 641 ? 15.398 -0.462 -21.312 1 86.69 641 CYS A O 1
ATOM 5138 N N . SER A 1 642 ? 13.367 -1.289 -21.234 1 82.19 642 SER A N 1
ATOM 5139 C CA . SER A 1 642 ? 13.773 -2.691 -21.234 1 82.19 642 SER A CA 1
ATOM 5140 C C . SER A 1 642 ? 14.57 -3.043 -22.484 1 82.19 642 SER A C 1
ATOM 5142 O O . SER A 1 642 ? 15.492 -3.863 -22.422 1 82.19 642 SER A O 1
ATOM 5144 N N . ASN A 1 643 ? 14.289 -2.43 -23.547 1 80 643 ASN A N 1
ATOM 5145 C CA . ASN A 1 643 ? 14.977 -2.719 -24.812 1 80 643 ASN A CA 1
ATOM 5146 C C . ASN A 1 643 ? 16.359 -2.068 -24.859 1 80 643 ASN A C 1
ATOM 5148 O O . ASN A 1 643 ? 17.281 -2.621 -25.438 1 80 643 ASN A O 1
ATOM 5152 N N . CYS A 1 644 ? 16.438 -0.929 -24.203 1 87.44 644 CYS A N 1
ATOM 5153 C CA . CYS A 1 644 ? 17.672 -0.16 -24.281 1 87.44 644 CYS A CA 1
ATOM 5154 C C . CYS A 1 644 ? 18.656 -0.585 -23.203 1 87.44 644 CYS A C 1
ATOM 5156 O O . CYS A 1 644 ? 19.828 -0.212 -23.25 1 87.44 644 CYS A O 1
ATOM 5158 N N . ALA A 1 645 ? 18.266 -1.269 -22.219 1 85.25 645 ALA A N 1
ATOM 5159 C CA . ALA A 1 645 ? 19.125 -1.803 -21.172 1 85.25 645 ALA A CA 1
ATOM 5160 C C . ALA A 1 645 ? 19.172 -3.328 -21.234 1 85.25 645 ALA A C 1
ATOM 5162 O O . ALA A 1 645 ? 19.219 -3.99 -20.188 1 85.25 645 ALA A O 1
ATOM 5163 N N . SER A 1 646 ? 19.203 -3.863 -22.406 1 81 646 SER A N 1
ATOM 5164 C CA . SER A 1 646 ? 19.109 -5.309 -22.578 1 81 646 SER A CA 1
ATOM 5165 C C . SER A 1 646 ? 20.5 -5.945 -22.609 1 81 646 SER A C 1
ATOM 5167 O O . SER A 1 646 ? 20.625 -7.172 -22.594 1 81 646 SER A O 1
ATOM 5169 N N . TRP A 1 647 ? 21.594 -5.172 -22.469 1 87.38 647 TRP A N 1
ATOM 5170 C CA . TRP A 1 647 ? 22.953 -5.703 -22.547 1 87.38 647 TRP A CA 1
ATOM 5171 C C . TRP A 1 647 ? 23.5 -5.98 -21.156 1 87.38 647 TRP A C 1
ATOM 5173 O O . TRP A 1 647 ? 23.125 -5.324 -20.188 1 87.38 647 TRP A O 1
ATOM 5183 N N . LYS A 1 648 ? 24.328 -7.012 -21.094 1 89.56 648 LYS A N 1
ATOM 5184 C CA . LYS A 1 648 ? 25.031 -7.332 -19.859 1 89.56 648 LYS A CA 1
ATOM 5185 C C . LYS A 1 648 ? 26.547 -7.359 -20.078 1 89.56 648 LYS A C 1
ATOM 5187 O O . LYS A 1 648 ? 27.016 -7.816 -21.125 1 89.56 648 LYS A O 1
ATOM 5192 N N . ALA A 1 649 ? 27.281 -6.734 -19.203 1 90.31 649 ALA A N 1
ATOM 5193 C CA . ALA A 1 649 ? 28.734 -6.688 -19.312 1 90.31 649 ALA A CA 1
ATOM 5194 C C . ALA A 1 649 ? 29.391 -6.715 -17.938 1 90.31 649 ALA A C 1
ATOM 5196 O O . ALA A 1 649 ? 28.75 -6.375 -16.922 1 90.31 649 ALA A O 1
ATOM 5197 N N . VAL A 1 650 ? 30.562 -7.219 -17.906 1 91.62 650 VAL A N 1
ATOM 5198 C CA . VAL A 1 650 ? 31.359 -7.16 -16.688 1 91.62 650 VAL A CA 1
ATOM 5199 C C . VAL A 1 650 ? 32.062 -5.816 -16.609 1 91.62 650 VAL A C 1
ATOM 5201 O O . VAL A 1 650 ? 32.781 -5.434 -17.531 1 91.62 650 VAL A O 1
ATOM 5204 N N . LEU A 1 651 ? 31.891 -5.082 -15.562 1 92.56 651 LEU A N 1
ATOM 5205 C CA . LEU A 1 651 ? 32.531 -3.777 -15.398 1 92.56 651 LEU A CA 1
ATOM 5206 C C . LEU A 1 651 ? 33.938 -3.922 -14.836 1 92.56 651 LEU A C 1
ATOM 5208 O O . LEU A 1 651 ? 34.125 -4.574 -13.805 1 92.56 651 LEU A O 1
ATOM 5212 N N . PRO A 1 652 ? 34.812 -3.307 -15.414 1 89.56 652 PRO A N 1
ATOM 5213 C CA . PRO A 1 652 ? 36.188 -3.359 -14.914 1 89.56 652 PRO A CA 1
ATOM 5214 C C . PRO A 1 652 ? 36.312 -2.836 -13.484 1 89.56 652 PRO A C 1
ATOM 5216 O O . PRO A 1 652 ? 37.219 -3.26 -12.742 1 89.56 652 PRO A O 1
ATOM 5219 N N . GLY A 1 653 ? 35.5 -1.991 -13.125 1 91.25 653 GLY A N 1
ATOM 5220 C CA . GLY A 1 653 ? 35.531 -1.404 -11.797 1 91.25 653 GLY A CA 1
ATOM 5221 C C . GLY A 1 653 ? 34.969 -2.32 -10.719 1 91.25 653 GLY A C 1
ATOM 5222 O O . GLY A 1 653 ? 34.938 -1.958 -9.547 1 91.25 653 GLY A O 1
ATOM 5223 N N . HIS A 1 654 ? 34.562 -3.426 -11.07 1 91.31 654 HIS A N 1
ATOM 5224 C CA . HIS A 1 654 ? 34.094 -4.426 -10.109 1 91.31 654 HIS A CA 1
ATOM 5225 C C . HIS A 1 654 ? 35.156 -5.473 -9.844 1 91.31 654 HIS A C 1
ATOM 5227 O O . HIS A 1 654 ? 36.062 -5.668 -10.664 1 91.31 654 HIS A O 1
ATOM 5233 N N . ASP A 1 655 ? 35.031 -6.023 -8.586 1 74.06 655 ASP A N 1
ATOM 5234 C CA . ASP A 1 655 ? 36.031 -7.008 -8.148 1 74.06 655 ASP A CA 1
ATOM 5235 C C . ASP A 1 655 ? 36.031 -8.227 -9.07 1 74.06 655 ASP A C 1
ATOM 5237 O O . ASP A 1 655 ? 34.969 -8.812 -9.328 1 74.06 655 ASP A O 1
ATOM 5241 N N . CYS A 1 656 ? 37.062 -8.547 -9.562 1 65.56 656 CYS A N 1
ATOM 5242 C CA . CYS A 1 656 ? 37.25 -9.586 -10.562 1 65.56 656 CYS A CA 1
ATOM 5243 C C . CYS A 1 656 ? 36.812 -10.945 -10.031 1 65.56 656 CYS A C 1
ATOM 5245 O O . CYS A 1 656 ? 36.312 -11.781 -10.773 1 65.56 656 CYS A O 1
ATOM 5247 N N . ALA A 1 657 ? 37 -11.195 -8.734 1 63.12 657 ALA A N 1
ATOM 5248 C CA . ALA A 1 657 ? 36.719 -12.531 -8.219 1 63.12 657 ALA A CA 1
ATOM 5249 C C . ALA A 1 657 ? 35.219 -12.797 -8.234 1 63.12 657 ALA A C 1
ATOM 5251 O O . ALA A 1 657 ? 34.781 -13.938 -8.422 1 63.12 657 ALA A O 1
ATOM 5252 N N . PHE A 1 658 ? 34.469 -11.719 -8.188 1 67.75 658 PHE A N 1
ATOM 5253 C CA . PHE A 1 658 ? 33.031 -11.914 -8.07 1 67.75 658 PHE A CA 1
ATOM 5254 C C . PHE A 1 658 ? 32.281 -11.109 -9.133 1 67.75 658 PHE A C 1
ATOM 5256 O O . PHE A 1 658 ? 31.094 -10.812 -8.977 1 67.75 658 PHE A O 1
ATOM 5263 N N . ALA A 1 659 ? 33.125 -10.859 -10.078 1 79.5 659 ALA A N 1
ATOM 5264 C CA . ALA A 1 659 ? 32.5 -9.992 -11.078 1 79.5 659 ALA A CA 1
ATOM 5265 C C . ALA A 1 659 ? 31.453 -10.742 -11.883 1 79.5 659 ALA A C 1
ATOM 5267 O O . ALA A 1 659 ? 31.656 -11.898 -12.2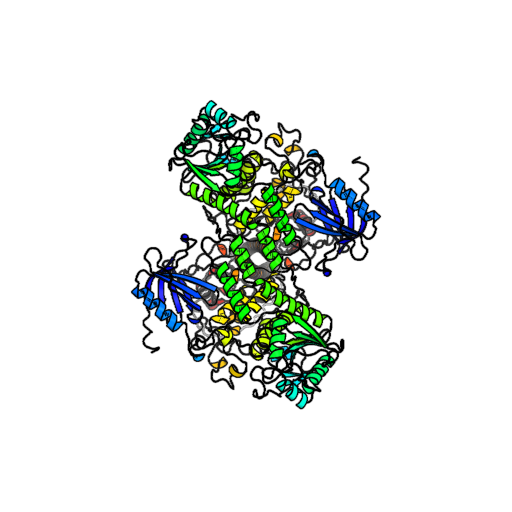66 1 79.5 659 ALA A O 1
ATOM 5268 N N . ARG A 1 660 ? 30.344 -10.305 -11.938 1 86.75 660 ARG A N 1
ATOM 5269 C CA . ARG A 1 660 ? 29.234 -10.844 -12.711 1 86.75 660 ARG A CA 1
ATOM 5270 C C . ARG A 1 660 ? 28.75 -9.836 -13.742 1 86.75 660 ARG A C 1
ATOM 5272 O O . ARG A 1 660 ? 28.938 -8.633 -13.578 1 86.75 660 ARG A O 1
ATOM 5279 N N . PRO A 1 661 ? 28.25 -10.359 -14.797 1 90.38 661 PRO A N 1
ATOM 5280 C CA . PRO A 1 661 ? 27.672 -9.43 -15.766 1 90.38 661 PRO A CA 1
ATOM 5281 C C . PRO A 1 661 ? 26.5 -8.641 -15.195 1 90.38 661 PRO A C 1
ATOM 5283 O O . PRO A 1 661 ? 25.656 -9.195 -14.484 1 90.38 661 PRO A O 1
ATOM 5286 N N . VAL A 1 662 ? 26.531 -7.406 -15.422 1 92.25 662 VAL A N 1
ATOM 5287 C CA . VAL A 1 662 ? 25.5 -6.523 -14.906 1 92.25 662 VAL A CA 1
ATOM 5288 C C . VAL A 1 662 ? 24.859 -5.75 -16.062 1 92.25 662 VAL A C 1
ATOM 5290 O O . VAL A 1 662 ? 25.438 -5.676 -17.156 1 92.25 662 VAL A O 1
ATOM 5293 N N . PRO A 1 663 ? 23.688 -5.211 -15.953 1 91.62 663 PRO A N 1
ATOM 5294 C CA . PRO A 1 663 ? 23.016 -4.48 -17.031 1 91.62 663 PRO A CA 1
ATOM 5295 C C . PRO A 1 663 ? 23.719 -3.184 -17.391 1 91.62 663 PRO A C 1
ATOM 5297 O O . PRO A 1 663 ? 24.125 -2.422 -16.516 1 91.62 663 PRO A O 1
ATOM 5300 N N . VAL A 1 664 ? 23.875 -2.969 -18.672 1 94 664 VAL A N 1
ATOM 5301 C CA . VAL A 1 664 ? 24.469 -1.742 -19.203 1 94 664 VAL A CA 1
ATOM 5302 C C . VAL A 1 664 ? 23.719 -1.294 -20.453 1 94 664 VAL A C 1
ATOM 5304 O O . VAL A 1 664 ? 23.031 -2.094 -21.078 1 94 664 VAL A O 1
ATOM 5307 N N . CYS A 1 665 ? 23.766 -0.051 -20.703 1 93.44 665 CYS A N 1
ATOM 5308 C CA . CYS A 1 665 ? 23.125 0.463 -21.906 1 93.44 665 CYS A CA 1
ATOM 5309 C C . CYS A 1 665 ? 23.969 0.174 -23.141 1 93.44 665 CYS A C 1
ATOM 5311 O O . CYS A 1 665 ? 25.109 -0.283 -23.031 1 93.44 665 CYS A O 1
ATOM 5313 N N . GLN A 1 666 ? 23.375 0.472 -24.281 1 90.31 666 GLN A N 1
ATOM 5314 C CA . GLN A 1 666 ? 24.047 0.177 -25.547 1 90.31 666 GLN A CA 1
ATOM 5315 C C . GLN A 1 666 ? 25.344 0.961 -25.672 1 90.31 666 GLN A C 1
ATOM 5317 O O . GLN A 1 666 ? 26.375 0.404 -26.062 1 90.31 666 GLN A O 1
ATOM 5322 N N . LYS A 1 667 ? 25.297 2.197 -25.359 1 91.56 667 LYS A N 1
ATOM 5323 C CA . LYS A 1 667 ? 26.469 3.059 -25.469 1 91.56 667 LYS A CA 1
ATOM 5324 C C . LYS A 1 667 ? 27.594 2.564 -24.562 1 91.56 667 LYS A C 1
ATOM 5326 O O . LYS A 1 667 ? 28.75 2.498 -24.984 1 91.56 667 LYS A O 1
ATOM 5331 N N . CYS A 1 668 ? 27.25 2.254 -23.328 1 92.94 668 CYS A N 1
ATOM 5332 C CA . CYS A 1 668 ? 28.25 1.785 -22.375 1 92.94 668 CYS A CA 1
ATOM 5333 C C . CYS A 1 668 ? 28.797 0.416 -22.766 1 92.94 668 CYS A C 1
ATOM 5335 O O . CYS A 1 668 ? 29.969 0.121 -22.562 1 92.94 668 CYS A O 1
ATOM 5337 N N . ASN A 1 669 ? 27.922 -0.417 -23.328 1 92.12 669 ASN A N 1
ATOM 5338 C CA . ASN A 1 669 ? 28.375 -1.72 -23.797 1 92.12 669 ASN A CA 1
ATOM 5339 C C . ASN A 1 669 ? 29.438 -1.582 -24.891 1 92.12 669 ASN A C 1
ATOM 5341 O O . ASN A 1 669 ? 30.438 -2.307 -24.891 1 92.12 669 ASN A O 1
ATOM 5345 N N . CYS A 1 670 ? 29.219 -0.656 -25.781 1 89.75 670 CYS A N 1
ATOM 5346 C CA . CYS A 1 670 ? 30.172 -0.409 -26.844 1 89.75 670 CYS A CA 1
ATOM 5347 C C . CYS A 1 670 ? 31.5 0.1 -26.281 1 89.75 670 CYS A C 1
ATOM 5349 O O . CYS A 1 670 ? 32.562 -0.323 -26.719 1 89.75 670 CYS A O 1
ATOM 5351 N N . LYS A 1 671 ? 31.391 0.941 -25.359 1 88.88 671 LYS A N 1
ATOM 5352 C CA . LYS A 1 671 ? 32.562 1.502 -24.719 1 88.88 671 LYS A CA 1
ATOM 5353 C C . LYS A 1 671 ? 33.375 0.422 -24 1 88.88 671 LYS A C 1
ATOM 5355 O O . LYS A 1 671 ? 34.594 0.426 -24.031 1 88.88 671 LYS A O 1
ATOM 5360 N N . LEU A 1 672 ? 32.688 -0.485 -23.312 1 88.69 672 LEU A N 1
ATOM 5361 C CA . LEU A 1 672 ? 33.344 -1.528 -22.516 1 88.69 672 LEU A CA 1
ATOM 5362 C C . LEU A 1 672 ? 33.969 -2.582 -23.422 1 88.69 672 LEU A C 1
ATOM 5364 O O . LEU A 1 672 ? 35.031 -3.133 -23.094 1 88.69 672 LEU A O 1
ATOM 5368 N N . LEU A 1 673 ? 33.344 -2.828 -24.547 1 86.75 673 LEU A N 1
ATOM 5369 C CA . LEU A 1 673 ? 33.906 -3.764 -25.5 1 86.75 673 LEU A CA 1
ATOM 5370 C C . LEU A 1 673 ? 35.188 -3.199 -26.109 1 86.75 673 LEU A C 1
ATOM 5372 O O . LEU A 1 673 ? 36.156 -3.939 -26.344 1 86.75 673 LEU A O 1
ATOM 5376 N N . ALA A 1 674 ? 35.219 -1.947 -26.359 1 80.56 674 ALA A N 1
ATOM 5377 C CA . ALA A 1 674 ? 36.406 -1.292 -26.875 1 80.56 674 ALA A CA 1
ATOM 5378 C C . ALA A 1 674 ? 37.531 -1.332 -25.859 1 80.56 674 ALA A C 1
ATOM 5380 O O . ALA A 1 674 ? 38.719 -1.484 -26.234 1 80.56 674 ALA A O 1
ATOM 5381 N N . PHE A 1 675 ? 37.125 -1.241 -24.688 1 77 675 PHE A N 1
ATOM 5382 C CA . PHE A 1 675 ? 38.094 -1.283 -23.594 1 77 675 PHE A CA 1
ATOM 5383 C C . PHE A 1 675 ? 38.719 -2.666 -23.484 1 77 675 PHE A C 1
ATOM 5385 O O . PHE A 1 675 ? 39.906 -2.785 -23.203 1 77 675 PHE A O 1
ATOM 5392 N N . GLN A 1 676 ? 38.031 -3.707 -23.641 1 71.44 676 GLN A N 1
ATOM 5393 C CA . GLN A 1 676 ? 38.5 -5.078 -23.516 1 71.44 676 GLN A CA 1
ATOM 5394 C C . GLN A 1 676 ? 39.469 -5.426 -24.656 1 71.44 676 GLN A C 1
ATOM 5396 O O . GLN A 1 676 ? 40.375 -6.238 -24.484 1 71.44 676 GLN A O 1
ATOM 5401 N N . LYS A 1 677 ? 39.219 -4.809 -25.797 1 62.66 677 LYS A N 1
ATOM 5402 C CA . LYS A 1 677 ? 40.125 -5.055 -26.938 1 62.66 677 LYS A CA 1
ATOM 5403 C C . LYS A 1 677 ? 41.469 -4.395 -26.734 1 62.66 677 LYS A C 1
ATOM 5405 O O . LYS A 1 677 ? 42.5 -4.871 -27.25 1 62.66 677 LYS A O 1
ATOM 5410 N N . ILE A 1 678 ? 41.406 -3.412 -25.969 1 53.44 678 ILE A N 1
ATOM 5411 C CA . ILE A 1 678 ? 42.656 -2.686 -25.75 1 53.44 678 ILE A CA 1
ATOM 5412 C C . ILE A 1 678 ? 43.469 -3.381 -24.672 1 53.44 678 ILE A C 1
ATOM 5414 O O . ILE A 1 678 ? 44.688 -3.418 -24.734 1 53.44 678 ILE A O 1
ATOM 5418 N N . ILE A 1 679 ? 42.875 -4.047 -23.75 1 49.94 679 ILE A N 1
ATOM 5419 C CA . ILE A 1 679 ? 43.656 -4.781 -22.75 1 49.94 679 ILE A CA 1
ATOM 5420 C C . ILE A 1 679 ? 44.094 -6.121 -23.328 1 49.94 679 ILE A C 1
ATOM 5422 O O . ILE A 1 679 ? 43.312 -6.855 -23.906 1 49.94 679 ILE A O 1
ATOM 5426 N N . MET B 1 1 ? -4.086 13.977 47.781 1 23.48 1 MET B N 1
ATOM 5427 C CA . MET B 1 1 ? -4.723 12.766 47.25 1 23.48 1 MET B CA 1
ATOM 5428 C C . MET B 1 1 ? -3.861 12.117 46.188 1 23.48 1 MET B C 1
ATOM 5430 O O . MET B 1 1 ? -3.98 10.922 45.938 1 23.48 1 MET B O 1
ATOM 5434 N N . PHE B 1 2 ? -3.146 13 45.375 1 30.94 2 PHE B N 1
ATOM 5435 C CA . PHE B 1 2 ? -2.215 12.617 44.312 1 30.94 2 PHE B CA 1
ATOM 5436 C C . PHE B 1 2 ? -1.011 11.883 44.875 1 30.94 2 PHE B C 1
ATOM 5438 O O . PHE B 1 2 ? -0.326 11.148 44.188 1 30.94 2 PHE B O 1
ATOM 5445 N N . GLU B 1 3 ? -0.531 12.203 46.062 1 34.16 3 GLU B N 1
ATOM 5446 C CA . GLU B 1 3 ? 0.597 11.617 46.781 1 34.16 3 GLU B CA 1
ATOM 5447 C C . GLU B 1 3 ? 0.391 10.125 47 1 34.16 3 GLU B C 1
ATOM 5449 O O . GLU B 1 3 ? 1.353 9.352 47 1 34.16 3 GLU B O 1
ATOM 5454 N N . ALA B 1 4 ? -0.796 9.68 47.531 1 35.28 4 ALA B N 1
ATOM 5455 C CA . ALA B 1 4 ? -1.079 8.336 48.031 1 35.28 4 ALA B CA 1
ATOM 5456 C C . ALA B 1 4 ? -1.052 7.312 46.875 1 35.28 4 ALA B C 1
ATOM 5458 O O . ALA B 1 4 ? -1.016 6.102 47.125 1 35.28 4 ALA B O 1
ATOM 5459 N N . LEU B 1 5 ? -1.419 7.664 45.719 1 38.56 5 LEU B N 1
ATOM 5460 C CA . LEU B 1 5 ? -1.555 6.684 44.625 1 38.56 5 LEU B CA 1
ATOM 5461 C C . LEU B 1 5 ? -0.187 6.266 44.125 1 38.56 5 LEU B C 1
ATOM 5463 O O . LEU B 1 5 ? -0.09 5.645 43.062 1 38.56 5 LEU B O 1
ATOM 5467 N N . HIS B 1 6 ? 0.925 6.758 44.625 1 41.69 6 HIS B N 1
ATOM 5468 C CA . HIS B 1 6 ? 2.26 6.402 44.156 1 41.69 6 HIS B CA 1
ATOM 5469 C C . HIS B 1 6 ? 2.484 4.895 44.219 1 41.69 6 HIS B C 1
ATOM 5471 O O . HIS B 1 6 ? 3.627 4.43 44.188 1 41.69 6 HIS B O 1
ATOM 5477 N N . ARG B 1 7 ? 1.719 4.152 44.875 1 41.09 7 ARG B N 1
ATOM 5478 C CA . ARG B 1 7 ? 2.145 2.76 44.969 1 41.09 7 ARG B CA 1
ATOM 5479 C C . ARG B 1 7 ? 2.383 2.174 43.562 1 41.09 7 ARG B C 1
ATOM 5481 O O . ARG B 1 7 ? 1.475 2.145 42.75 1 41.09 7 ARG B O 1
ATOM 5488 N N . TYR B 1 8 ? 3.588 2.262 43.094 1 54.25 8 TYR B N 1
ATOM 5489 C CA . TYR B 1 8 ? 4.086 1.435 42 1 54.25 8 TYR B CA 1
ATOM 5490 C C . TYR B 1 8 ? 3.49 0.034 42.062 1 54.25 8 TYR B C 1
ATOM 5492 O O . TYR B 1 8 ? 3.76 -0.723 43 1 54.25 8 TYR B O 1
ATOM 5500 N N . CYS B 1 9 ? 2.223 -0.079 41.562 1 73.44 9 CYS B N 1
ATOM 5501 C CA . CYS B 1 9 ? 1.532 -1.363 41.531 1 73.44 9 CYS B CA 1
ATOM 5502 C C . CYS B 1 9 ? 2.076 -2.248 40.406 1 73.44 9 CYS B C 1
ATOM 5504 O O . CYS B 1 9 ? 2.256 -1.787 39.281 1 73.44 9 CYS B O 1
ATOM 5506 N N . GLN B 1 10 ? 2.826 -3.117 40.875 1 87.75 10 GLN B N 1
ATOM 5507 C CA . GLN B 1 10 ? 3.312 -4.172 40 1 87.75 10 GLN B CA 1
ATOM 5508 C C . GLN B 1 10 ? 2.375 -5.375 40 1 87.75 10 GLN B C 1
ATOM 5510 O O . GLN B 1 10 ? 1.926 -5.812 41.062 1 87.75 10 GLN B O 1
ATOM 5515 N N . VAL B 1 11 ? 1.921 -5.676 38.906 1 92.88 11 VAL B N 1
ATOM 5516 C CA . VAL B 1 11 ? 1.104 -6.879 38.781 1 92.88 11 VAL B CA 1
ATOM 5517 C C . VAL B 1 11 ? 1.829 -7.898 37.906 1 92.88 11 VAL B C 1
ATOM 5519 O O . VAL B 1 11 ? 2.123 -7.625 36.719 1 92.88 11 VAL B O 1
ATOM 5522 N N . GLU B 1 12 ? 2.066 -9.016 38.406 1 91.06 12 GLU B N 1
ATOM 5523 C CA . GLU B 1 12 ? 2.838 -10.039 37.688 1 91.06 12 GLU B CA 1
ATOM 5524 C C . GLU B 1 12 ? 1.925 -10.961 36.906 1 91.06 12 GLU B C 1
ATOM 5526 O O . GLU B 1 12 ? 0.723 -11.039 37.156 1 91.06 12 GLU B O 1
ATOM 5531 N N . ASN B 1 13 ? 2.498 -11.57 35.875 1 90.94 13 ASN B N 1
ATOM 5532 C CA . ASN B 1 13 ? 1.87 -12.617 35.062 1 90.94 13 ASN B CA 1
ATOM 5533 C C . ASN B 1 13 ? 0.627 -12.102 34.344 1 90.94 13 ASN B C 1
ATOM 5535 O O . ASN B 1 13 ? -0.417 -12.75 34.375 1 90.94 13 ASN B O 1
ATOM 5539 N N . VAL B 1 14 ? 0.77 -10.93 33.906 1 93.25 14 VAL B N 1
ATOM 5540 C CA . VAL B 1 14 ? -0.276 -10.359 33.062 1 93.25 14 VAL B CA 1
ATOM 5541 C C . VAL B 1 14 ? -0.08 -10.805 31.609 1 93.25 14 VAL B C 1
ATOM 5543 O O . VAL B 1 14 ? 1.053 -10.906 31.125 1 93.25 14 VAL B O 1
ATOM 5546 N N . VAL B 1 15 ? -1.188 -11.133 30.969 1 91 15 VAL B N 1
ATOM 5547 C CA . VAL B 1 15 ? -1.099 -11.594 29.594 1 91 15 VAL B CA 1
ATOM 5548 C C . VAL B 1 15 ? -1.636 -10.516 28.656 1 91 15 VAL B C 1
ATOM 5550 O O . VAL B 1 15 ? -2.768 -10.047 28.812 1 91 15 VAL B O 1
ATOM 5553 N N . TRP B 1 16 ? -0.745 -10 27.828 1 89.19 16 TRP B N 1
ATOM 5554 C CA . TRP B 1 16 ? -1.24 -9.25 26.672 1 89.19 16 TRP B CA 1
ATOM 5555 C C . TRP B 1 16 ? -1.901 -10.188 25.656 1 89.19 16 TRP B C 1
ATOM 5557 O O . TRP B 1 16 ? -1.219 -10.938 24.969 1 89.19 16 TRP B O 1
ATOM 5567 N N . TYR B 1 17 ? -3.162 -10.047 25.562 1 84.19 17 TYR B N 1
ATOM 5568 C CA . TYR B 1 17 ? -3.98 -11.078 24.938 1 84.19 17 TYR B CA 1
ATOM 5569 C C . TYR B 1 17 ? -4.422 -10.648 23.547 1 84.19 17 TYR B C 1
ATOM 5571 O O . TYR B 1 17 ? -4.953 -9.547 23.375 1 84.19 17 TYR B O 1
ATOM 5579 N N . ASP B 1 18 ? -4.062 -11.461 22.594 1 74.06 18 ASP B N 1
ATOM 5580 C CA . ASP B 1 18 ? -4.605 -11.336 21.234 1 74.06 18 ASP B CA 1
ATOM 5581 C C . ASP B 1 18 ? -5.664 -12.398 20.969 1 74.06 18 ASP B C 1
ATOM 5583 O O . ASP B 1 18 ? -5.352 -13.594 20.891 1 74.06 18 ASP B O 1
ATOM 5587 N N . GLN B 1 19 ? -6.852 -11.977 20.844 1 67.69 19 GLN B N 1
ATOM 5588 C CA . GLN B 1 19 ? -7.973 -12.891 20.703 1 67.69 19 GLN B CA 1
ATOM 5589 C C . GLN B 1 19 ? -7.895 -13.648 19.375 1 67.69 19 GLN B C 1
ATOM 5591 O O . GLN B 1 19 ? -8.438 -14.75 19.25 1 67.69 19 GLN B O 1
ATOM 5596 N N . CYS B 1 20 ? -7.258 -13.07 18.406 1 64.75 20 CYS B N 1
ATOM 5597 C CA . CYS B 1 20 ? -7.297 -13.648 17.062 1 64.75 20 CYS B CA 1
ATOM 5598 C C . CYS B 1 20 ? -6.113 -14.578 16.828 1 64.75 20 CYS B C 1
ATOM 5600 O O . CYS B 1 20 ? -6.266 -15.648 16.234 1 64.75 20 CYS B O 1
ATOM 5602 N N . VAL B 1 21 ? -4.996 -14.133 17.203 1 67.19 21 VAL B N 1
ATOM 5603 C CA . VAL B 1 21 ? -3.783 -14.906 16.969 1 67.19 21 VAL B CA 1
ATOM 5604 C C . VAL B 1 21 ? -3.127 -15.258 18.297 1 67.19 21 VAL B C 1
ATOM 5606 O O . VAL B 1 21 ? -2.42 -14.438 18.891 1 67.19 21 VAL B O 1
ATOM 5609 N N . ALA B 1 22 ? -3.295 -16.469 18.688 1 67.62 22 ALA B N 1
ATOM 5610 C CA . ALA B 1 22 ? -2.809 -16.922 19.984 1 67.62 22 ALA B CA 1
ATOM 5611 C C . ALA B 1 22 ? -1.295 -16.766 20.094 1 67.62 22 ALA B C 1
ATOM 5613 O O . ALA B 1 22 ? -0.766 -16.484 21.172 1 67.62 22 ALA B O 1
ATOM 5614 N N . GLU B 1 23 ? -0.676 -16.859 18.953 1 68.44 23 GLU B N 1
ATOM 5615 C CA . GLU B 1 23 ? 0.783 -16.797 18.938 1 68.44 23 GLU B CA 1
ATOM 5616 C C . GLU B 1 23 ? 1.287 -15.406 19.312 1 68.44 23 GLU B C 1
ATOM 5618 O O . GLU B 1 23 ? 2.438 -15.25 19.719 1 68.44 23 GLU B O 1
ATOM 5623 N N . ASN B 1 24 ? 0.409 -14.484 19.344 1 71.25 24 ASN B N 1
ATOM 5624 C CA . ASN B 1 24 ? 0.792 -13.109 19.641 1 71.25 24 ASN B CA 1
ATOM 5625 C C . ASN B 1 24 ? 0.69 -12.805 21.141 1 71.25 24 ASN B C 1
ATOM 5627 O O . ASN B 1 24 ? 1.141 -11.75 21.594 1 71.25 24 ASN B O 1
ATOM 5631 N N . ASN B 1 25 ? 0.206 -13.789 21.875 1 79.19 25 ASN B N 1
ATOM 5632 C CA . ASN B 1 25 ? 0.061 -13.562 23.312 1 79.19 25 ASN B CA 1
ATOM 5633 C C . ASN B 1 25 ? 1.417 -13.453 24 1 79.19 25 ASN B C 1
ATOM 5635 O O . ASN B 1 25 ? 2.35 -14.188 23.672 1 79.19 25 ASN B O 1
ATOM 5639 N N . ARG B 1 26 ? 1.517 -12.484 24.812 1 81.88 26 ARG B N 1
ATOM 5640 C CA . ARG B 1 26 ? 2.748 -12.281 25.562 1 81.88 26 ARG B CA 1
ATOM 5641 C C . ARG B 1 26 ? 2.463 -12.156 27.062 1 81.88 26 ARG B C 1
ATOM 5643 O O . ARG B 1 26 ? 1.51 -11.484 27.469 1 81.88 26 ARG B O 1
ATOM 5650 N N . THR B 1 27 ? 3.273 -12.906 27.734 1 89.69 27 THR B N 1
ATOM 5651 C CA . THR B 1 27 ? 3.164 -12.812 29.188 1 89.69 27 THR B CA 1
ATOM 5652 C C . THR B 1 27 ? 4.242 -11.898 29.75 1 89.69 27 THR B C 1
ATOM 5654 O O . THR B 1 27 ? 5.375 -11.883 29.266 1 89.69 27 THR B O 1
ATOM 5657 N N . GLY B 1 28 ? 3.809 -11.086 30.703 1 91.56 28 GLY B N 1
ATOM 5658 C CA . GLY B 1 28 ? 4.766 -10.18 31.312 1 91.56 28 GLY B CA 1
ATOM 5659 C C . GLY B 1 28 ? 4.258 -9.547 32.594 1 91.56 28 GLY B C 1
ATOM 5660 O O . GLY B 1 28 ? 3.41 -10.117 33.281 1 91.56 28 GLY B O 1
ATOM 5661 N N . THR B 1 29 ? 4.969 -8.531 32.969 1 93.38 29 THR B N 1
ATOM 5662 C CA . THR B 1 29 ? 4.652 -7.797 34.188 1 93.38 29 THR B CA 1
ATOM 5663 C C . THR B 1 29 ? 4.168 -6.387 33.844 1 93.38 29 THR B C 1
ATOM 5665 O O . THR B 1 29 ? 4.707 -5.738 32.938 1 93.38 29 THR B O 1
ATOM 5668 N N . LEU B 1 30 ? 3.104 -6.008 34.625 1 92.62 30 LEU B N 1
ATOM 5669 C CA . LEU B 1 30 ? 2.539 -4.676 34.438 1 92.62 30 LEU B CA 1
ATOM 5670 C C . LEU B 1 30 ? 3.043 -3.723 35.5 1 92.62 30 LEU B C 1
ATOM 5672 O O . LEU B 1 30 ? 2.986 -4.043 36.719 1 92.62 30 LEU B O 1
ATOM 5676 N N . TYR B 1 31 ? 3.586 -2.646 35.062 1 90.5 31 TYR B N 1
ATOM 5677 C CA . TYR B 1 31 ? 4.039 -1.604 35.969 1 90.5 31 TYR B CA 1
ATOM 5678 C C . TYR B 1 31 ? 3.209 -0.337 35.812 1 90.5 31 TYR B C 1
ATOM 5680 O O . TYR B 1 31 ? 3.043 0.163 34.688 1 90.5 31 TYR B O 1
ATOM 5688 N N . LEU B 1 32 ? 2.645 0.14 36.844 1 89.56 32 LEU B N 1
ATOM 5689 C CA . LEU B 1 32 ? 1.928 1.41 36.844 1 89.56 32 LEU B CA 1
ATOM 5690 C C . LEU B 1 32 ? 2.779 2.518 37.438 1 89.56 32 LEU B C 1
ATOM 5692 O O . LEU B 1 32 ? 2.951 2.574 38.656 1 89.56 32 LEU B O 1
ATOM 5696 N N . THR B 1 33 ? 3.305 3.352 36.531 1 82.94 33 THR B N 1
ATOM 5697 C CA . THR B 1 33 ? 4.082 4.496 37 1 82.94 33 THR B CA 1
ATOM 5698 C C . THR B 1 33 ? 3.197 5.73 37.125 1 82.94 33 THR B C 1
ATOM 5700 O O . THR B 1 33 ? 1.971 5.633 37.062 1 82.94 33 THR B O 1
ATOM 5703 N N . ASN B 1 34 ? 3.848 6.855 37.344 1 74.56 34 ASN B N 1
ATOM 5704 C CA . ASN B 1 34 ? 3.078 8.086 37.5 1 74.56 34 ASN B CA 1
ATOM 5705 C C . ASN B 1 34 ? 2.578 8.594 36.156 1 74.56 34 ASN B C 1
ATOM 5707 O O . ASN B 1 34 ? 1.609 9.359 36.094 1 74.56 34 ASN B O 1
ATOM 5711 N N . THR B 1 35 ? 3.279 8.133 35.156 1 77.19 35 THR B N 1
ATOM 5712 C CA . THR B 1 35 ? 2.945 8.75 33.875 1 77.19 35 THR B CA 1
ATOM 5713 C C . THR B 1 35 ? 2.582 7.684 32.844 1 77.19 35 THR B C 1
ATOM 5715 O O . THR B 1 35 ? 1.913 7.98 31.844 1 77.19 35 THR B O 1
ATOM 5718 N N . HIS B 1 36 ? 3.094 6.5 33.094 1 83.56 36 HIS B N 1
ATOM 5719 C CA . HIS B 1 36 ? 2.932 5.5 32.031 1 83.56 36 HIS B CA 1
ATOM 5720 C C . HIS B 1 36 ? 2.508 4.156 32.625 1 83.56 36 HIS B C 1
ATOM 5722 O O . HIS B 1 36 ? 2.809 3.852 33.781 1 83.56 36 HIS B O 1
ATOM 5728 N N . LEU B 1 37 ? 1.744 3.453 31.844 1 88.25 37 LEU B N 1
ATOM 5729 C CA . LEU B 1 37 ? 1.571 2.014 32 1 88.25 37 LEU B CA 1
ATOM 5730 C C . LEU B 1 37 ? 2.635 1.252 31.219 1 88.25 37 LEU B C 1
ATOM 5732 O O . LEU B 1 37 ? 2.812 1.48 30.016 1 88.25 37 LEU B O 1
ATOM 5736 N N . ILE B 1 38 ? 3.373 0.451 31.922 1 87.69 38 ILE B N 1
ATOM 5737 C CA . ILE B 1 38 ? 4.453 -0.276 31.25 1 87.69 38 ILE B CA 1
ATOM 5738 C C . ILE B 1 38 ? 4.184 -1.777 31.328 1 87.69 38 ILE B C 1
ATOM 5740 O O . ILE B 1 38 ? 3.986 -2.324 32.406 1 87.69 38 ILE B O 1
ATOM 5744 N N . PHE B 1 39 ? 4.062 -2.393 30.219 1 88.69 39 PHE B N 1
ATOM 5745 C CA . PHE B 1 39 ? 4.027 -3.848 30.141 1 88.69 39 PHE B CA 1
ATOM 5746 C C . PHE B 1 39 ? 5.391 -4.402 29.75 1 88.69 39 PHE B C 1
ATOM 5748 O O . PHE B 1 39 ? 5.867 -4.152 28.641 1 88.69 39 PHE B O 1
ATOM 5755 N N . ALA B 1 40 ? 5.961 -5.07 30.609 1 86.81 40 ALA B N 1
ATOM 5756 C CA . ALA B 1 40 ? 7.262 -5.688 30.359 1 86.81 40 ALA B CA 1
ATOM 5757 C C . ALA B 1 40 ? 7.113 -7.184 30.094 1 86.81 40 ALA B C 1
ATOM 5759 O O . ALA B 1 40 ? 6.832 -7.957 31.016 1 86.81 40 ALA B O 1
ATOM 5760 N N . SER B 1 41 ? 7.316 -7.527 28.859 1 83 41 SER B N 1
ATOM 5761 C CA . SER B 1 41 ? 7.172 -8.93 28.5 1 83 41 SER B CA 1
ATOM 5762 C C . SER B 1 41 ? 8.344 -9.766 29.016 1 83 41 SER B C 1
ATOM 5764 O O . SER B 1 41 ? 9.422 -9.227 29.266 1 83 41 SER B O 1
ATOM 5766 N N . LYS B 1 42 ? 8.156 -11 29.109 1 80.25 42 LYS B N 1
ATOM 5767 C CA . LYS B 1 42 ? 9.203 -11.914 29.562 1 80.25 42 LYS B CA 1
ATOM 5768 C C . LYS B 1 42 ? 10.336 -11.992 28.547 1 80.25 42 LYS B C 1
ATOM 5770 O O . LYS B 1 42 ? 11.484 -12.281 28.906 1 80.25 42 LYS B O 1
ATOM 5775 N N . ASP B 1 43 ? 9.984 -11.695 27.359 1 70.19 43 ASP B N 1
ATOM 5776 C CA . ASP B 1 43 ? 10.992 -11.758 26.312 1 70.19 43 ASP B CA 1
ATOM 5777 C C . ASP B 1 43 ? 11.789 -10.453 26.234 1 70.19 43 ASP B C 1
ATOM 5779 O O . ASP B 1 43 ? 12.641 -10.289 25.359 1 70.19 43 ASP B O 1
ATOM 5783 N N . GLY B 1 44 ? 11.508 -9.539 27.156 1 67.69 44 GLY B N 1
ATOM 5784 C CA . GLY B 1 44 ? 12.328 -8.344 27.266 1 67.69 44 GLY B CA 1
ATOM 5785 C C . GLY B 1 44 ? 11.75 -7.152 26.531 1 67.69 44 GLY B C 1
ATOM 5786 O O . GLY B 1 44 ? 12.312 -6.059 26.562 1 67.69 44 GLY B O 1
ATOM 5787 N N . LYS B 1 45 ? 10.602 -7.312 25.969 1 70.88 45 LYS B N 1
ATOM 5788 C CA . LYS B 1 45 ? 9.992 -6.176 25.281 1 70.88 45 LYS B CA 1
ATOM 5789 C C . LYS B 1 45 ? 9.094 -5.383 26.234 1 70.88 45 LYS B C 1
ATOM 5791 O O . LYS B 1 45 ? 8.383 -5.961 27.047 1 70.88 45 LYS B O 1
ATOM 5796 N N . GLU B 1 46 ? 9.289 -4.039 26.109 1 77.12 46 GLU B N 1
ATOM 5797 C CA . GLU B 1 46 ? 8.445 -3.191 26.938 1 77.12 46 GLU B CA 1
ATOM 5798 C C . GLU B 1 46 ? 7.492 -2.357 26.094 1 77.12 46 GLU B C 1
ATOM 5800 O O . GLU B 1 46 ? 7.859 -1.904 25 1 77.12 46 GLU B O 1
ATOM 5805 N N . LEU B 1 47 ? 6.293 -2.377 26.484 1 79.38 47 LEU B N 1
ATOM 5806 C CA . LEU B 1 47 ? 5.285 -1.493 25.906 1 79.38 47 LEU B CA 1
ATOM 5807 C C . LEU B 1 47 ? 4.969 -0.339 26.859 1 79.38 47 LEU B C 1
ATOM 5809 O O . LEU B 1 47 ? 4.602 -0.562 28.016 1 79.38 47 LEU B O 1
ATOM 5813 N N . TRP B 1 48 ? 5.199 0.831 26.359 1 77.88 48 TRP B N 1
ATOM 5814 C CA . TRP B 1 48 ? 4.93 2.033 27.141 1 77.88 48 TRP B CA 1
ATOM 5815 C C . TRP B 1 48 ? 3.686 2.75 26.625 1 77.88 48 TRP B C 1
ATOM 5817 O O . TRP B 1 48 ? 3.59 3.078 25.438 1 77.88 48 TRP B O 1
ATOM 5827 N N . ILE B 1 49 ? 2.748 2.939 27.578 1 82.12 49 ILE B N 1
ATOM 5828 C CA . ILE B 1 49 ? 1.537 3.68 27.25 1 82.12 49 ILE B CA 1
ATOM 5829 C C . ILE B 1 49 ? 1.373 4.863 28.188 1 82.12 49 ILE B C 1
ATOM 5831 O O . ILE B 1 49 ? 1.216 4.684 29.406 1 82.12 49 ILE B O 1
ATOM 5835 N N . ALA B 1 50 ? 1.437 6 27.609 1 81.31 50 ALA B N 1
ATOM 5836 C CA . ALA B 1 50 ? 1.167 7.176 28.438 1 81.31 50 ALA B CA 1
ATOM 5837 C C . ALA B 1 50 ? -0.299 7.227 28.859 1 81.31 50 ALA B C 1
ATOM 5839 O O . ALA B 1 50 ? -1.19 6.918 28.062 1 81.31 50 ALA B O 1
ATOM 5840 N N . TYR B 1 51 ? -0.568 7.539 30.062 1 85.31 51 TYR B N 1
ATOM 5841 C CA . TYR B 1 51 ? -1.932 7.562 30.594 1 85.31 51 TYR B CA 1
ATOM 5842 C C . TYR B 1 51 ? -2.801 8.523 29.781 1 85.31 51 TYR B C 1
ATOM 5844 O O . TYR B 1 51 ? -3.99 8.266 29.578 1 85.31 51 TYR B O 1
ATOM 5852 N N . CYS B 1 52 ? -2.17 9.562 29.312 1 82 52 CYS B N 1
ATOM 5853 C CA . CYS B 1 52 ? -2.918 10.57 28.562 1 82 52 CYS B CA 1
ATOM 5854 C C . CYS B 1 52 ? -3.398 10.016 27.234 1 82 52 CYS B C 1
ATOM 5856 O O . CYS B 1 52 ? -4.305 10.57 26.609 1 82 52 CYS B O 1
ATOM 5858 N N . GLN B 1 53 ? -2.846 8.914 26.875 1 85.06 53 GLN B N 1
ATOM 5859 C CA . GLN B 1 53 ? -3.215 8.312 25.594 1 85.06 53 GLN B CA 1
ATOM 5860 C C . GLN B 1 53 ? -4.371 7.328 25.766 1 85.06 53 GLN B C 1
ATOM 5862 O O . GLN B 1 53 ? -4.91 6.824 24.781 1 85.06 53 GLN B O 1
ATOM 5867 N N . ILE B 1 54 ? -4.773 7.098 26.953 1 88.62 54 ILE B N 1
ATOM 5868 C CA . ILE B 1 54 ? -5.859 6.164 27.234 1 88.62 54 ILE B CA 1
ATOM 5869 C C . ILE B 1 54 ? -7.203 6.883 27.109 1 88.62 54 ILE B C 1
ATOM 5871 O O . ILE B 1 54 ? -7.441 7.887 27.781 1 88.62 54 ILE B O 1
ATOM 5875 N N . ALA B 1 55 ? -8.023 6.391 26.234 1 84.69 55 ALA B N 1
ATOM 5876 C CA . ALA B 1 55 ? -9.344 6.973 26.031 1 84.69 55 ALA B CA 1
ATOM 5877 C C . ALA B 1 55 ? -10.367 6.371 27 1 84.69 55 ALA B C 1
ATOM 5879 O O . ALA B 1 55 ? -11.195 7.09 27.562 1 84.69 55 ALA B O 1
ATOM 5880 N N . ASN B 1 56 ? -10.297 5.039 27.094 1 86.31 56 ASN B N 1
ATOM 5881 C CA . ASN B 1 56 ? -11.266 4.324 27.922 1 86.31 56 ASN B CA 1
ATOM 5882 C C . ASN B 1 56 ? -10.695 3.002 28.438 1 86.31 56 ASN B C 1
ATOM 5884 O O . ASN B 1 56 ? -9.797 2.43 27.812 1 86.31 56 ASN B O 1
ATOM 5888 N N . VAL B 1 57 ? -11.156 2.664 29.609 1 90.75 57 VAL B N 1
ATOM 5889 C CA . VAL B 1 57 ? -10.82 1.369 30.188 1 90.75 57 VAL B CA 1
ATOM 5890 C C . VAL B 1 57 ? -12.102 0.592 30.5 1 90.75 57 VAL B C 1
ATOM 5892 O O . VAL B 1 57 ? -13.016 1.112 31.141 1 90.75 57 VAL B O 1
ATOM 5895 N N . GLN B 1 58 ? -12.109 -0.603 29.922 1 88.5 58 GLN B N 1
ATOM 5896 C CA . GLN B 1 58 ? -13.289 -1.44 30.094 1 88.5 58 GLN B CA 1
ATOM 5897 C C . GLN B 1 58 ? -12.93 -2.764 30.766 1 88.5 58 GLN B C 1
ATOM 5899 O O . GLN B 1 58 ? -11.773 -3.17 30.766 1 88.5 58 GLN B O 1
ATOM 5904 N N . LEU B 1 59 ? -13.977 -3.301 31.406 1 89.56 59 LEU B N 1
ATOM 5905 C CA . LEU B 1 59 ? -13.836 -4.613 32.031 1 89.56 59 LEU B CA 1
ATOM 5906 C C . LEU B 1 59 ? -14.773 -5.625 31.359 1 89.56 59 LEU B C 1
ATOM 5908 O O . LEU B 1 59 ? -15.836 -5.926 31.906 1 89.56 59 LEU B O 1
ATOM 5912 N N . PRO B 1 60 ? -14.32 -6.18 30.297 1 86.31 60 PRO B N 1
ATOM 5913 C CA . PRO B 1 60 ? -15.141 -7.211 29.656 1 86.31 60 PRO B CA 1
ATOM 5914 C C . PRO B 1 60 ? -15.234 -8.484 30.484 1 86.31 60 PRO B C 1
ATOM 5916 O O . PRO B 1 60 ? -14.586 -8.602 31.516 1 86.31 60 PRO B O 1
ATOM 5919 N N . PRO B 1 61 ? -16.109 -9.422 29.984 1 85.19 61 PRO B N 1
ATOM 5920 C CA . PRO B 1 61 ? -16.219 -10.688 30.719 1 85.19 61 PRO B CA 1
ATOM 5921 C C . PRO B 1 61 ? -14.906 -11.461 30.766 1 85.19 61 PRO B C 1
ATOM 5923 O O . PRO B 1 61 ? -14.055 -11.305 29.891 1 85.19 61 PRO B O 1
ATOM 5926 N N . SER B 1 62 ? -14.852 -12.219 31.766 1 86.81 62 SER B N 1
ATOM 5927 C CA . SER B 1 62 ? -13.633 -12.992 31.984 1 86.81 62 SER B CA 1
ATOM 5928 C C . SER B 1 62 ? -13.375 -13.961 30.828 1 86.81 62 SER B C 1
ATOM 5930 O O . SER B 1 62 ? -14.32 -14.438 30.188 1 86.81 62 SER B O 1
ATOM 5932 N N . VAL B 1 63 ? -12.188 -14.133 30.516 1 83.38 63 VAL B N 1
ATOM 5933 C CA . VAL B 1 63 ? -11.734 -15.07 29.484 1 83.38 63 VAL B CA 1
ATOM 5934 C C . VAL B 1 63 ? -10.945 -16.203 30.141 1 83.38 63 VAL B C 1
ATOM 5936 O O . VAL B 1 63 ? -9.914 -15.961 30.766 1 83.38 63 VAL B O 1
ATOM 5939 N N . ASN B 1 64 ? -11.352 -17.422 29.953 1 80.81 64 ASN B N 1
ATOM 5940 C CA . ASN B 1 64 ? -10.672 -18.594 30.484 1 80.81 64 ASN B CA 1
ATOM 5941 C C . ASN B 1 64 ? -10.352 -18.438 31.969 1 80.81 64 ASN B C 1
ATOM 5943 O O . ASN B 1 64 ? -9.227 -18.719 32.406 1 80.81 64 ASN B O 1
ATOM 5947 N N . GLY B 1 65 ? -11.156 -17.75 32.781 1 82.81 65 GLY B N 1
ATOM 5948 C CA . GLY B 1 65 ? -11 -17.641 34.219 1 82.81 65 GLY B CA 1
ATOM 5949 C C . GLY B 1 65 ? -10.188 -16.422 34.625 1 82.81 65 GLY B C 1
ATOM 5950 O O . GLY B 1 65 ? -10.047 -16.141 35.844 1 82.81 65 GLY B O 1
ATOM 5951 N N . SER B 1 66 ? -9.641 -15.75 33.719 1 88.25 66 SER B N 1
ATOM 5952 C CA . SER B 1 66 ? -8.875 -14.547 34.031 1 88.25 66 SER B CA 1
ATOM 5953 C C . SER B 1 66 ? -9.695 -13.289 33.781 1 88.25 66 SER B C 1
ATOM 5955 O O . SER B 1 66 ? -10.555 -13.266 32.906 1 88.25 66 SER B O 1
ATOM 5957 N N . CYS B 1 67 ? -9.43 -12.336 34.656 1 92.12 67 CYS B N 1
ATOM 5958 C CA . CYS B 1 67 ? -10.078 -11.047 34.469 1 92.12 67 CYS B CA 1
ATOM 5959 C C . CYS B 1 67 ? -9.492 -10.312 33.25 1 92.12 67 CYS B C 1
ATOM 5961 O O . CYS B 1 67 ? -8.273 -10.352 33.062 1 92.12 67 CYS B O 1
ATOM 5963 N N . CYS B 1 68 ? -10.375 -9.711 32.531 1 91.94 68 CYS B N 1
ATOM 5964 C CA . CYS B 1 68 ? -9.961 -9.047 31.312 1 91.94 68 CYS B CA 1
ATOM 5965 C C . CYS B 1 68 ? -10.055 -7.531 31.453 1 91.94 68 CYS B C 1
ATOM 5967 O O . CYS B 1 68 ? -11.047 -7.012 31.984 1 91.94 68 CYS B O 1
ATOM 5969 N N . ILE B 1 69 ? -8.992 -6.844 31.188 1 92.5 69 ILE B N 1
ATOM 5970 C CA . ILE B 1 69 ? -8.984 -5.387 31.094 1 92.5 69 ILE B CA 1
ATOM 5971 C C . ILE B 1 69 ? -8.781 -4.957 29.656 1 92.5 69 ILE B C 1
ATOM 5973 O O . ILE B 1 69 ? -7.816 -5.363 29 1 92.5 69 ILE B O 1
ATOM 5977 N N . LEU B 1 70 ? -9.703 -4.238 29.156 1 90.62 70 LEU B N 1
ATOM 5978 C CA . LEU B 1 70 ? -9.578 -3.693 27.812 1 90.62 70 LEU B CA 1
ATOM 5979 C C . LEU B 1 70 ? -9.242 -2.209 27.844 1 90.62 70 LEU B C 1
ATOM 5981 O O . LEU B 1 70 ? -9.992 -1.411 28.422 1 90.62 70 LEU B O 1
ATOM 5985 N N . ILE B 1 71 ? -8.094 -1.856 27.344 1 89.94 71 ILE B N 1
ATOM 5986 C CA . ILE B 1 71 ? -7.648 -0.469 27.297 1 89.94 71 ILE B CA 1
ATOM 5987 C C . ILE B 1 71 ? -7.754 0.057 25.859 1 89.94 71 ILE B C 1
ATOM 5989 O O . ILE B 1 71 ? -7.121 -0.478 24.953 1 89.94 71 ILE B O 1
ATOM 5993 N N . VAL B 1 72 ? -8.562 1.056 25.719 1 87.56 72 VAL B N 1
ATOM 5994 C CA . VAL B 1 72 ? -8.727 1.692 24.422 1 87.56 72 VAL B CA 1
ATOM 5995 C C . VAL B 1 72 ? -7.98 3.023 24.391 1 87.56 72 VAL B C 1
ATOM 5997 O O . VAL B 1 72 ? -8.172 3.867 25.266 1 87.56 72 VAL B O 1
ATOM 6000 N N . GLY B 1 73 ? -7.137 3.139 23.422 1 87.06 73 GLY B N 1
ATOM 6001 C CA . GLY B 1 73 ? -6.324 4.344 23.344 1 87.06 73 GLY B CA 1
ATOM 6002 C C . GLY B 1 73 ? -6.906 5.398 22.422 1 87.06 73 GLY B C 1
ATOM 6003 O O . GLY B 1 73 ? -7.734 5.094 21.562 1 87.06 73 GLY B O 1
ATOM 6004 N N . LYS B 1 74 ? -6.383 6.645 22.594 1 87.12 74 LYS B N 1
ATOM 6005 C CA . LYS B 1 74 ? -6.797 7.777 21.766 1 87.12 74 LYS B CA 1
ATOM 6006 C C . LYS B 1 74 ? -6.168 7.711 20.375 1 87.12 74 LYS B C 1
ATOM 6008 O O . LYS B 1 74 ? -6.629 8.375 19.453 1 87.12 74 LYS B O 1
ATOM 6013 N N . THR B 1 75 ? -5.09 6.957 20.281 1 86.75 75 THR B N 1
ATOM 6014 C CA . THR B 1 75 ? -4.43 6.777 18.984 1 86.75 75 THR B CA 1
ATOM 6015 C C . THR B 1 75 ? -4.727 5.395 18.422 1 86.75 75 THR B C 1
ATOM 6017 O O . THR B 1 75 ? -3.836 4.742 17.875 1 86.75 75 THR B O 1
ATOM 6020 N N . PHE B 1 76 ? -5.824 4.891 18.688 1 86.75 76 PHE B N 1
ATOM 6021 C CA . PHE B 1 76 ? -6.5 3.775 18.031 1 86.75 76 PHE B CA 1
ATOM 6022 C C . PHE B 1 76 ? -5.82 2.453 18.375 1 86.75 76 PHE B C 1
ATOM 6024 O O . PHE B 1 76 ? -5.652 1.594 17.5 1 86.75 76 PHE B O 1
ATOM 6031 N N . PHE B 1 77 ? -5.312 2.324 19.453 1 80.06 77 PHE B N 1
ATOM 6032 C CA . PHE B 1 77 ? -4.855 1.016 19.906 1 80.06 77 PHE B CA 1
ATOM 6033 C C . PHE B 1 77 ? -5.859 0.397 20.875 1 80.06 77 PHE B C 1
ATOM 6035 O O . PHE B 1 77 ? -6.617 1.111 21.531 1 80.06 77 PHE B O 1
ATOM 6042 N N . CYS B 1 78 ? -5.953 -0.858 20.828 1 81.69 78 CYS B N 1
ATOM 6043 C CA . CYS B 1 78 ? -6.758 -1.63 21.766 1 81.69 78 CYS B CA 1
ATOM 6044 C C . CYS B 1 78 ? -5.938 -2.744 22.391 1 81.69 78 CYS B C 1
ATOM 6046 O O . CYS B 1 78 ? -5.449 -3.637 21.703 1 81.69 78 CYS B O 1
ATOM 6048 N N . LEU B 1 79 ? -5.766 -2.621 23.641 1 83.88 79 LEU B N 1
ATOM 6049 C CA . LEU B 1 79 ? -4.969 -3.592 24.391 1 83.88 79 LEU B CA 1
ATOM 6050 C C . LEU B 1 79 ? -5.84 -4.395 25.344 1 83.88 79 LEU B C 1
ATOM 6052 O O . LEU B 1 79 ? -6.605 -3.822 26.125 1 83.88 79 LEU B O 1
ATOM 6056 N N . THR B 1 80 ? -5.746 -5.672 25.172 1 87.31 80 THR B N 1
ATOM 6057 C CA . THR B 1 80 ? -6.445 -6.559 26.109 1 87.31 80 THR B CA 1
ATOM 6058 C C . THR B 1 80 ? -5.461 -7.234 27.047 1 87.31 80 THR B C 1
ATOM 6060 O O . THR B 1 80 ? -4.516 -7.898 26.609 1 87.31 80 THR B O 1
ATOM 6063 N N . LEU B 1 81 ? -5.715 -7.035 28.328 1 91 81 LEU B N 1
ATOM 6064 C CA . LEU B 1 81 ? -4.875 -7.637 29.359 1 91 81 LEU B CA 1
ATOM 6065 C C . LEU B 1 81 ? -5.664 -8.641 30.188 1 91 81 LEU B C 1
ATOM 6067 O O . LEU B 1 81 ? -6.824 -8.398 30.531 1 91 81 LEU B O 1
ATOM 6071 N N . LEU B 1 82 ? -5.043 -9.711 30.375 1 93.19 82 LEU B N 1
ATOM 6072 C CA . LEU B 1 82 ? -5.621 -10.711 31.266 1 93.19 82 LEU B CA 1
ATOM 6073 C C . LEU B 1 82 ? -4.883 -10.734 32.594 1 93.19 82 LEU B C 1
ATOM 6075 O O . LEU B 1 82 ? -3.662 -10.914 32.625 1 93.19 82 LEU B O 1
ATOM 6079 N N . VAL B 1 83 ? -5.637 -10.531 33.594 1 93.62 83 VAL B N 1
ATOM 6080 C CA . VAL B 1 83 ? -5.102 -10.531 34.969 1 93.62 83 VAL B CA 1
ATOM 6081 C C . VAL B 1 83 ? -5.75 -11.648 35.781 1 93.62 83 VAL B C 1
ATOM 6083 O O . VAL B 1 83 ? -6.977 -11.781 35.781 1 93.62 83 VAL B O 1
ATOM 6086 N N . HIS B 1 84 ? -4.922 -12.406 36.406 1 90.12 84 HIS B N 1
ATOM 6087 C CA . HIS B 1 84 ? -5.41 -13.594 37.094 1 90.12 84 HIS B CA 1
ATOM 6088 C C . HIS B 1 84 ? -6.188 -13.211 38.375 1 90.12 84 HIS B C 1
ATOM 6090 O O . HIS B 1 84 ? -7.258 -13.766 38.625 1 90.12 84 HIS B O 1
ATOM 6096 N N . ASP B 1 85 ? -5.688 -12.32 39.094 1 89.69 85 ASP B N 1
ATOM 6097 C CA . ASP B 1 85 ? -6.297 -11.938 40.375 1 89.69 85 ASP B CA 1
ATOM 6098 C C . ASP B 1 85 ? -7.336 -10.836 40.156 1 89.69 85 ASP B C 1
ATOM 6100 O O . ASP B 1 85 ? -7.039 -9.797 39.562 1 89.69 85 ASP B O 1
ATOM 6104 N N . GLN B 1 86 ? -8.453 -11 40.719 1 88.88 86 GLN B N 1
ATOM 6105 C CA . GLN B 1 86 ? -9.547 -10.055 40.594 1 88.88 86 GLN B CA 1
ATOM 6106 C C . GLN B 1 86 ? -9.242 -8.742 41.312 1 88.88 86 GLN B C 1
ATOM 6108 O O . GLN B 1 86 ? -9.609 -7.664 40.812 1 88.88 86 GLN B O 1
ATOM 6113 N N . SER B 1 87 ? -8.672 -8.906 42.438 1 89.69 87 SER B N 1
ATOM 6114 C CA . SER B 1 87 ? -8.336 -7.699 43.188 1 89.69 87 SER B CA 1
ATOM 6115 C C . SER B 1 87 ? -7.312 -6.852 42.438 1 89.69 87 SER B C 1
ATOM 6117 O O . SER B 1 87 ? -7.418 -5.625 42.406 1 89.69 87 SER B O 1
ATOM 6119 N N . ASP B 1 88 ? -6.395 -7.551 41.875 1 90.62 88 ASP B N 1
ATOM 6120 C CA . ASP B 1 88 ? -5.391 -6.848 41.062 1 90.62 88 ASP B CA 1
ATOM 6121 C C . ASP B 1 88 ? -6.02 -6.176 39.844 1 90.62 88 ASP B C 1
ATOM 6123 O O . ASP B 1 88 ? -5.66 -5.051 39.5 1 90.62 88 ASP B O 1
ATOM 6127 N N . CYS B 1 89 ? -6.898 -6.852 39.281 1 91.94 89 CYS B N 1
ATOM 6128 C CA . CYS B 1 89 ? -7.574 -6.328 38.094 1 91.94 89 CYS B CA 1
ATOM 6129 C C . CYS B 1 89 ? -8.336 -5.051 38.406 1 91.94 89 CYS B C 1
ATOM 6131 O O . CYS B 1 89 ? -8.227 -4.055 37.688 1 91.94 89 CYS B O 1
ATOM 6133 N N . ALA B 1 90 ? -9.055 -5.086 39.469 1 89.19 90 ALA B N 1
ATOM 6134 C CA . ALA B 1 90 ? -9.828 -3.922 39.906 1 89.19 90 ALA B CA 1
ATOM 6135 C C . ALA B 1 90 ? -8.922 -2.746 40.219 1 89.19 90 ALA B C 1
ATOM 6137 O O . ALA B 1 90 ? -9.227 -1.599 39.906 1 89.19 90 ALA B O 1
ATOM 6138 N N . ASN B 1 91 ? -7.879 -3.049 40.906 1 89.25 91 ASN B N 1
ATOM 6139 C CA . ASN B 1 91 ? -6.926 -2.008 41.281 1 89.25 91 ASN B CA 1
ATOM 6140 C C . ASN B 1 91 ? -6.297 -1.353 40.062 1 89.25 91 ASN B C 1
ATOM 6142 O O . ASN B 1 91 ? -6.117 -0.134 40.031 1 89.25 91 ASN B O 1
ATOM 6146 N N . VAL B 1 92 ? -5.934 -2.193 39.156 1 91 92 VAL B N 1
ATOM 6147 C CA . VAL B 1 92 ? -5.336 -1.676 37.938 1 91 92 VAL B CA 1
ATOM 6148 C C . VAL B 1 92 ? -6.34 -0.777 37.188 1 91 92 VAL B C 1
ATOM 6150 O O . VAL B 1 92 ? -5.992 0.322 36.75 1 91 92 VAL B O 1
ATOM 6153 N N . CYS B 1 93 ? -7.512 -1.207 37.094 1 89.88 93 CYS B N 1
ATOM 6154 C CA . CYS B 1 93 ? -8.547 -0.457 36.406 1 89.88 93 CYS B CA 1
ATOM 6155 C C . CYS B 1 93 ? -8.797 0.889 37.062 1 89.88 93 CYS B C 1
ATOM 6157 O O . CYS B 1 93 ? -8.859 1.92 36.406 1 89.88 93 CYS B O 1
ATOM 6159 N N . ASP B 1 94 ? -8.898 0.869 38.312 1 88.69 94 ASP B N 1
ATOM 6160 C CA . ASP B 1 94 ? -9.156 2.096 39.062 1 88.69 94 ASP B CA 1
ATOM 6161 C C . ASP B 1 94 ? -7.992 3.076 38.906 1 88.69 94 ASP B C 1
ATOM 6163 O O . ASP B 1 94 ? -8.203 4.285 38.781 1 88.69 94 ASP B O 1
ATOM 6167 N N . THR B 1 95 ? -6.855 2.521 39 1 88 95 THR B N 1
ATOM 6168 C CA . THR B 1 95 ? -5.664 3.352 38.875 1 88 95 THR B CA 1
ATOM 6169 C C . THR B 1 95 ? -5.594 3.982 37.469 1 88 95 THR B C 1
ATOM 6171 O O . THR B 1 95 ? -5.273 5.164 37.344 1 88 95 THR B O 1
ATOM 6174 N N . LEU B 1 96 ? -5.879 3.193 36.469 1 89.81 96 LEU B N 1
ATOM 6175 C CA . LEU B 1 96 ? -5.844 3.697 35.125 1 89.81 96 LEU B CA 1
ATOM 6176 C C . LEU B 1 96 ? -6.895 4.781 34.906 1 89.81 96 LEU B C 1
ATOM 6178 O O . LEU B 1 96 ? -6.629 5.789 34.25 1 89.81 96 LEU B O 1
ATOM 6182 N N . LEU B 1 97 ? -7.992 4.582 35.469 1 86 97 LEU B N 1
ATOM 6183 C CA . LEU B 1 97 ? -9.07 5.555 35.344 1 86 97 LEU B CA 1
ATOM 6184 C C . LEU B 1 97 ? -8.703 6.863 36.031 1 86 97 LEU B C 1
ATOM 6186 O O . LEU B 1 97 ? -9.008 7.945 35.531 1 86 97 LEU B O 1
ATOM 6190 N N . ALA B 1 98 ? -8.055 6.707 37.031 1 82.62 98 ALA B N 1
ATOM 6191 C CA . ALA B 1 98 ? -7.684 7.891 37.812 1 82.62 98 ALA B CA 1
ATOM 6192 C C . ALA B 1 98 ? -6.566 8.672 37.125 1 82.62 98 ALA B C 1
ATOM 6194 O O . ALA B 1 98 ? -6.598 9.898 37.094 1 82.62 98 ALA B O 1
ATOM 6195 N N . LEU B 1 99 ? -5.633 7.961 36.625 1 83.69 99 LEU B N 1
ATOM 6196 C CA . LEU B 1 99 ? -4.434 8.602 36.125 1 83.69 99 LEU B CA 1
ATOM 6197 C C . LEU B 1 99 ? -4.648 9.055 34.656 1 83.69 99 LEU B C 1
ATOM 6199 O O . LEU B 1 99 ? -3.893 9.883 34.156 1 83.69 99 LEU B O 1
ATOM 6203 N N . SER B 1 100 ? -5.66 8.578 34.031 1 86.25 100 SER B N 1
ATOM 6204 C CA . SER B 1 100 ? -5.91 8.93 32.625 1 86.25 100 SER B CA 1
ATOM 6205 C C . SER B 1 100 ? -6.844 10.133 32.531 1 86.25 100 SER B C 1
ATOM 6207 O O . SER B 1 100 ? -7.266 10.508 31.422 1 86.25 100 SER B O 1
ATOM 6209 N N . ARG B 1 101 ? -7.117 10.797 33.656 1 84.75 101 ARG B N 1
ATOM 6210 C CA . ARG B 1 101 ? -8.078 11.891 33.656 1 84.75 101 ARG B CA 1
ATOM 6211 C C . ARG B 1 101 ? -7.484 13.141 34.312 1 84.75 101 ARG B C 1
ATOM 6213 O O . ARG B 1 101 ? -7.922 13.547 35.375 1 84.75 101 ARG B O 1
ATOM 6220 N N . PRO B 1 102 ? -6.59 13.727 33.469 1 85.56 102 PRO B N 1
ATOM 6221 C CA . PRO B 1 102 ? -6.07 14.977 34.031 1 85.56 102 PRO B CA 1
ATOM 6222 C C . PRO B 1 102 ? -7.148 16.047 34.188 1 85.56 102 PRO B C 1
ATOM 6224 O O . PRO B 1 102 ? -8.008 16.188 33.312 1 85.56 102 PRO B O 1
ATOM 6227 N N . SER B 1 103 ? -7.074 16.766 35.25 1 85.56 103 SER B N 1
ATOM 6228 C CA . SER B 1 103 ? -8.117 17.734 35.562 1 85.56 103 SER B CA 1
ATOM 6229 C C . SER B 1 103 ? -7.785 19.109 35 1 85.56 103 SER B C 1
ATOM 6231 O O . SER B 1 103 ? -8.68 19.922 34.781 1 85.56 103 SER B O 1
ATOM 6233 N N . SER B 1 104 ? -6.473 19.328 34.844 1 88.56 104 SER B N 1
ATOM 6234 C CA . SER B 1 104 ? -6.055 20.625 34.312 1 88.56 104 SER B CA 1
ATOM 6235 C C . SER B 1 104 ? -4.887 20.484 33.344 1 88.56 104 SER B C 1
ATOM 6237 O O . SER B 1 104 ? -4.23 19.438 33.312 1 88.56 104 SER B O 1
ATOM 6239 N N . ILE B 1 105 ? -4.621 21.578 32.625 1 90.06 105 ILE B N 1
ATOM 6240 C CA . ILE B 1 105 ? -3.572 21.594 31.625 1 90.06 105 ILE B CA 1
ATOM 6241 C C . ILE B 1 105 ? -2.209 21.438 32.281 1 90.06 105 ILE B C 1
ATOM 6243 O O . ILE B 1 105 ? -1.314 20.781 31.734 1 90.06 105 ILE B O 1
ATOM 6247 N N . GLU B 1 106 ? -2.068 21.938 33.438 1 89.25 106 GLU B N 1
ATOM 6248 C CA . GLU B 1 106 ? -0.787 21.938 34.156 1 89.25 106 GLU B CA 1
ATOM 6249 C C . GLU B 1 106 ? -0.419 20.531 34.625 1 89.25 106 GLU B C 1
ATOM 6251 O O . GLU B 1 106 ? 0.747 20.25 34.906 1 89.25 106 GLU B O 1
ATOM 6256 N N . GLU B 1 107 ? -1.372 19.656 34.625 1 87.38 107 GLU B N 1
ATOM 6257 C CA . GLU B 1 107 ? -1.142 18.281 35.062 1 87.38 107 GLU B CA 1
ATOM 6258 C C . GLU B 1 107 ? -0.741 17.391 33.906 1 87.38 107 GLU B C 1
ATOM 6260 O O . GLU B 1 107 ? -0.378 16.219 34.094 1 87.38 107 GLU B O 1
ATOM 6265 N N . LEU B 1 108 ? -0.727 18 32.812 1 89.75 108 LEU B N 1
ATOM 6266 C CA . LEU B 1 108 ? -0.42 17.203 31.641 1 89.75 108 LEU B CA 1
ATOM 6267 C C . LEU B 1 108 ? 1.063 16.859 31.594 1 89.75 108 LEU B C 1
ATOM 6269 O O . LEU B 1 108 ? 1.893 17.578 32.156 1 89.75 108 LEU B O 1
ATOM 6273 N N . PRO B 1 109 ? 1.415 15.781 30.906 1 87.38 109 PRO B N 1
ATOM 6274 C CA . PRO B 1 109 ? 2.797 15.297 30.859 1 87.38 109 PRO B CA 1
ATOM 6275 C C . PRO B 1 109 ? 3.766 16.344 30.297 1 87.38 109 PRO B C 1
ATOM 6277 O O . PRO B 1 109 ? 4.961 16.297 30.609 1 87.38 109 PRO B O 1
ATOM 6280 N N . ALA B 1 110 ? 3.312 17.266 29.547 1 91.56 110 ALA B N 1
ATOM 6281 C CA . ALA B 1 110 ? 4.176 18.266 28.938 1 91.56 110 ALA B CA 1
ATOM 6282 C C . ALA B 1 110 ? 4.957 19.047 29.984 1 91.56 110 ALA B C 1
ATOM 6284 O O . ALA B 1 110 ? 6.098 19.453 29.75 1 91.56 110 ALA B O 1
ATOM 6285 N N . PHE B 1 111 ? 4.414 19.188 31.125 1 90.69 111 PHE B N 1
ATOM 6286 C CA . PHE B 1 111 ? 5 20.047 32.156 1 90.69 111 PHE B CA 1
ATOM 6287 C C . PHE B 1 111 ? 5.988 19.266 33 1 90.69 111 PHE B C 1
ATOM 6289 O O . PHE B 1 111 ? 6.75 19.844 33.781 1 90.69 111 PHE B O 1
ATOM 6296 N N . SER B 1 112 ? 6.059 17.922 32.812 1 87.06 112 SER B N 1
ATOM 6297 C CA . SER B 1 112 ? 6.996 17.094 33.562 1 87.06 112 SER B CA 1
ATOM 6298 C C . SER B 1 112 ? 7.902 16.297 32.656 1 87.06 112 SER B C 1
ATOM 6300 O O . SER B 1 112 ? 8.719 15.484 33.094 1 87.06 112 SER B O 1
ATOM 6302 N N . TYR B 1 113 ? 7.738 16.531 31.438 1 87.25 113 TYR B N 1
ATOM 6303 C CA . TYR B 1 113 ? 8.477 15.766 30.438 1 87.25 113 TYR B CA 1
ATOM 6304 C C . TYR B 1 113 ? 9.961 16.109 30.469 1 87.25 113 TYR B C 1
ATOM 6306 O O . TYR B 1 113 ? 10.336 17.281 30.484 1 87.25 113 TYR B O 1
ATOM 6314 N N . VAL B 1 114 ? 10.789 14.984 30.516 1 82.94 114 VAL B N 1
ATOM 6315 C CA . VAL B 1 114 ? 12.234 15.109 30.422 1 82.94 114 VAL B CA 1
ATOM 6316 C C . VAL B 1 114 ? 12.742 14.258 29.25 1 82.94 114 VAL B C 1
ATOM 6318 O O . VAL B 1 114 ? 12.656 13.031 29.281 1 82.94 114 VAL B O 1
ATOM 6321 N N . PRO B 1 115 ? 13.266 14.961 28.25 1 83.38 115 PRO B N 1
ATOM 6322 C CA . PRO B 1 115 ? 13.727 14.195 27.094 1 83.38 115 PRO B CA 1
ATOM 6323 C C . PRO B 1 115 ? 14.906 13.281 27.406 1 83.38 115 PRO B C 1
ATOM 6325 O O . PRO B 1 115 ? 15.742 13.617 28.25 1 83.38 115 PRO B O 1
ATOM 6328 N N . HIS B 1 116 ? 14.914 12.156 26.703 1 71.25 116 HIS B N 1
ATOM 6329 C CA . HIS B 1 116 ? 16.016 11.219 26.875 1 71.25 116 HIS B CA 1
ATOM 6330 C C . HIS B 1 116 ? 17.297 11.766 26.266 1 71.25 116 HIS B C 1
ATOM 6332 O O . HIS B 1 116 ? 18.391 11.578 26.812 1 71.25 116 HIS B O 1
ATOM 6338 N N . SER B 1 117 ? 17.031 12.312 25.078 1 65.94 117 SER B N 1
ATOM 6339 C CA . SER B 1 117 ? 18.188 12.852 24.391 1 65.94 117 SER B CA 1
ATOM 6340 C C . SER B 1 117 ? 18.609 14.195 24.984 1 65.94 117 SER B C 1
ATOM 6342 O O . SER B 1 117 ? 17.766 15.062 25.234 1 65.94 117 SER B O 1
ATOM 6344 N N . LYS B 1 118 ? 19.875 14.258 25.203 1 66.94 118 LYS B N 1
ATOM 6345 C CA . LYS B 1 118 ? 20.406 15.492 25.766 1 66.94 118 LYS B CA 1
ATOM 6346 C C . LYS B 1 118 ? 20.453 16.594 24.703 1 66.94 118 LYS B C 1
ATOM 6348 O O . LYS B 1 118 ? 20.609 17.766 25.031 1 66.94 118 LYS B O 1
ATOM 6353 N N . ASP B 1 119 ? 20.109 16.234 23.609 1 76.75 119 ASP B N 1
ATOM 6354 C CA . ASP B 1 119 ? 20.297 17.203 22.531 1 76.75 119 ASP B CA 1
ATOM 6355 C C . ASP B 1 119 ? 19.047 18.062 22.344 1 76.75 119 ASP B C 1
ATOM 6357 O O . ASP B 1 119 ? 19.109 19.109 21.703 1 76.75 119 ASP B O 1
ATOM 6361 N N . LEU B 1 120 ? 17.984 17.734 22.906 1 86.56 120 LEU B N 1
ATOM 6362 C CA . LEU B 1 120 ? 16.781 18.531 22.766 1 86.56 120 LEU B CA 1
ATOM 6363 C C . LEU B 1 120 ? 16.688 19.578 23.891 1 86.56 120 LEU B C 1
ATOM 6365 O O . LEU B 1 120 ? 16.625 19.219 25.062 1 86.56 120 LEU B O 1
ATOM 6369 N N . ARG B 1 121 ? 16.797 20.906 23.562 1 86.75 121 ARG B N 1
ATOM 6370 C CA . ARG B 1 121 ? 16.641 22 24.516 1 86.75 121 ARG B CA 1
ATOM 6371 C C . ARG B 1 121 ? 15.203 22.484 24.578 1 86.75 121 ARG B C 1
ATOM 6373 O O . ARG B 1 121 ? 14.477 22.422 23.578 1 86.75 121 ARG B O 1
ATOM 6380 N N . GLN B 1 122 ? 14.742 22.969 25.547 1 88.44 122 GLN B N 1
ATOM 6381 C CA . GLN B 1 122 ? 13.375 23.422 25.766 1 88.44 122 GLN B CA 1
ATOM 6382 C C . GLN B 1 122 ? 13 24.531 24.781 1 88.44 122 GLN B C 1
ATOM 6384 O O . GLN B 1 122 ? 11.836 24.641 24.375 1 88.44 122 GLN B O 1
ATOM 6389 N N . GLU B 1 123 ? 13.891 25.297 24.359 1 88.38 123 GLU B N 1
ATOM 6390 C CA . GLU B 1 123 ? 13.633 26.438 23.484 1 88.38 123 GLU B CA 1
ATOM 6391 C C . GLU B 1 123 ? 13.539 26.031 22.031 1 88.38 123 GLU B C 1
ATOM 6393 O O . GLU B 1 123 ? 13.031 26.766 21.188 1 88.38 123 GLU B O 1
ATOM 6398 N N . ASP B 1 124 ? 13.961 24.844 21.797 1 90.75 124 ASP B N 1
ATOM 6399 C CA . ASP B 1 124 ? 14.031 24.391 20.406 1 90.75 124 ASP B CA 1
ATOM 6400 C C . ASP B 1 124 ? 12.633 24.281 19.797 1 90.75 124 ASP B C 1
ATOM 6402 O O . ASP B 1 124 ? 11.727 23.719 20.406 1 90.75 124 ASP B O 1
ATOM 6406 N N . GLY B 1 125 ? 12.43 24.922 18.625 1 90.88 125 GLY B N 1
ATOM 6407 C CA . GLY B 1 125 ? 11.242 24.688 17.812 1 90.88 125 GLY B CA 1
ATOM 6408 C C . GLY B 1 125 ? 10.18 25.75 18 1 90.88 125 GLY B C 1
ATOM 6409 O O . GLY B 1 125 ? 9.281 25.891 17.172 1 90.88 125 GLY B O 1
ATOM 6410 N N . TRP B 1 126 ? 10.188 26.469 19.125 1 89.38 126 TRP B N 1
ATOM 6411 C CA . TRP B 1 126 ? 9.141 27.438 19.406 1 89.38 126 TRP B CA 1
ATOM 6412 C C . TRP B 1 126 ? 9.219 28.625 18.453 1 89.38 126 TRP B C 1
ATOM 6414 O O . TRP B 1 126 ? 8.195 29.141 18 1 89.38 126 TRP B O 1
ATOM 6424 N N . ASP B 1 127 ? 10.344 29 18.078 1 81.06 127 ASP B N 1
ATOM 6425 C CA . ASP B 1 127 ? 10.508 30.203 17.266 1 81.06 127 ASP B CA 1
ATOM 6426 C C . ASP B 1 127 ? 10.711 29.828 15.797 1 81.06 127 ASP B C 1
ATOM 6428 O O . ASP B 1 127 ? 10.867 30.719 14.953 1 81.06 127 ASP B O 1
ATOM 6432 N N . ASP B 1 128 ? 10.648 28.625 15.539 1 73.56 128 ASP B N 1
ATOM 6433 C CA . ASP B 1 128 ? 11.023 28.156 14.211 1 73.56 128 ASP B CA 1
ATOM 6434 C C . ASP B 1 128 ? 9.891 28.375 13.211 1 73.56 128 ASP B C 1
ATOM 6436 O O . ASP B 1 128 ? 10.125 28.438 12 1 73.56 128 ASP B O 1
ATOM 6440 N N . ASN B 1 129 ? 8.695 28.531 13.727 1 74.62 129 ASN B N 1
ATOM 6441 C CA . ASN B 1 129 ? 7.555 28.469 12.82 1 74.62 129 ASN B CA 1
ATOM 6442 C C . ASN B 1 129 ? 6.547 29.578 13.102 1 74.62 129 ASN B C 1
ATOM 6444 O O . ASN B 1 129 ? 5.402 29.297 13.469 1 74.62 129 ASN B O 1
ATOM 6448 N N . CYS B 1 130 ? 6.988 30.703 12.836 1 76.38 130 CYS B N 1
ATOM 6449 C CA . CYS B 1 130 ? 6.094 31.844 13.055 1 76.38 130 CYS B CA 1
ATOM 6450 C C . CYS B 1 130 ? 5.145 32.031 11.875 1 76.38 130 CYS B C 1
ATOM 6452 O O . CYS B 1 130 ? 5.578 32.062 10.727 1 76.38 130 CYS B O 1
ATOM 6454 N N . GLY B 1 131 ? 3.941 32.125 12.203 1 85.69 131 GLY B N 1
ATOM 6455 C CA . GLY B 1 131 ? 2.928 32.312 11.18 1 85.69 131 GLY B CA 1
ATOM 6456 C C . GLY B 1 131 ? 3.107 33.562 10.367 1 85.69 131 GLY B C 1
ATOM 6457 O O . GLY B 1 131 ? 2.773 33.625 9.188 1 85.69 131 GLY B O 1
ATOM 6458 N N . TYR B 1 132 ? 3.678 34.531 10.961 1 90.44 132 TYR B N 1
ATOM 6459 C CA . TYR B 1 132 ? 3.84 35.812 10.281 1 90.44 132 TYR B CA 1
ATOM 6460 C C . TYR B 1 132 ? 4.949 35.75 9.242 1 90.44 132 TYR B C 1
ATOM 6462 O O . TYR B 1 132 ? 4.945 36.5 8.266 1 90.44 132 TYR B O 1
ATOM 6470 N N . ASP B 1 133 ? 5.828 34.812 9.469 1 90.94 133 ASP B N 1
ATOM 6471 C CA . ASP B 1 133 ? 6.867 34.594 8.469 1 90.94 133 ASP B CA 1
ATOM 6472 C C . ASP B 1 133 ? 6.27 34.094 7.148 1 90.94 133 ASP B C 1
ATOM 6474 O O . ASP B 1 133 ? 6.793 34.375 6.074 1 90.94 133 ASP B O 1
ATOM 6478 N N . ASP B 1 134 ? 5.227 33.406 7.266 1 94.88 134 ASP B N 1
ATOM 6479 C CA . ASP B 1 134 ? 4.559 32.906 6.066 1 94.88 134 ASP B CA 1
ATOM 6480 C C . ASP B 1 134 ? 3.943 34.062 5.266 1 94.88 134 ASP B C 1
ATOM 6482 O O . ASP B 1 134 ? 4.02 34.062 4.035 1 94.88 134 ASP B O 1
ATOM 6486 N N . TYR B 1 135 ? 3.355 35 5.945 1 96 135 TYR B N 1
ATOM 6487 C CA . TYR B 1 135 ? 2.82 36.188 5.262 1 96 135 TYR B CA 1
ATOM 6488 C C . TYR B 1 135 ? 3.93 36.969 4.562 1 96 135 TYR B C 1
ATOM 6490 O O . TYR B 1 135 ? 3.756 37.406 3.432 1 96 135 TYR B O 1
ATOM 6498 N N . ALA B 1 136 ? 5.012 37.062 5.293 1 95.62 136 ALA B N 1
ATOM 6499 C CA . ALA B 1 136 ? 6.16 37.719 4.699 1 95.62 136 ALA B CA 1
ATOM 6500 C C . ALA B 1 136 ? 6.633 37.031 3.438 1 95.62 136 ALA B C 1
ATOM 6502 O O . ALA B 1 136 ? 6.992 37.656 2.449 1 95.62 136 ALA B O 1
ATOM 6503 N N . ARG B 1 137 ? 6.684 35.688 3.496 1 95.88 137 ARG B N 1
ATOM 6504 C CA . ARG B 1 137 ? 7.086 34.906 2.352 1 95.88 137 ARG B CA 1
ATOM 6505 C C . ARG B 1 137 ? 6.172 35.156 1.155 1 95.88 137 ARG B C 1
ATOM 6507 O O . ARG B 1 137 ? 6.625 35.125 0.008 1 95.88 137 ARG B O 1
ATOM 6514 N N . LEU B 1 138 ? 4.895 35.469 1.429 1 96.5 138 LEU B N 1
ATOM 6515 C CA . LEU B 1 138 ? 3.906 35.719 0.381 1 96.5 138 LEU B CA 1
ATOM 6516 C C . LEU B 1 138 ? 3.984 37.156 -0.126 1 96.5 138 LEU B C 1
ATOM 6518 O O . LEU B 1 138 ? 3.203 37.562 -0.992 1 96.5 138 LEU B O 1
ATOM 6522 N N . GLY B 1 139 ? 4.883 37.938 0.481 1 95.5 139 GLY B N 1
ATOM 6523 C CA . GLY B 1 139 ? 5.094 39.312 0.034 1 95.5 139 GLY B CA 1
ATOM 6524 C C . GLY B 1 139 ? 4.18 40.312 0.721 1 95.5 139 GLY B C 1
ATOM 6525 O O . GLY B 1 139 ? 3.887 41.375 0.17 1 95.5 139 GLY B O 1
ATOM 6526 N N . LEU B 1 140 ? 3.711 40 1.876 1 95.44 140 LEU B N 1
ATOM 6527 C CA . LEU B 1 140 ? 2.771 40.875 2.592 1 95.44 140 LEU B CA 1
ATOM 6528 C C . LEU B 1 140 ? 3.465 41.594 3.74 1 95.44 140 LEU B C 1
ATOM 6530 O O . LEU B 1 140 ? 4.43 41.094 4.312 1 95.44 140 LEU B O 1
ATOM 6534 N N . PRO B 1 141 ? 3.057 42.719 4.156 1 95.56 141 PRO B N 1
ATOM 6535 C CA . PRO B 1 141 ? 2.023 43.5 3.482 1 95.56 141 PRO B CA 1
ATOM 6536 C C . PRO B 1 141 ? 2.475 44.031 2.121 1 95.56 141 PRO B C 1
ATOM 6538 O O . PRO B 1 141 ? 3.67 44 1.814 1 95.56 141 PRO B O 1
ATOM 6541 N N . ASN B 1 142 ? 1.526 44.469 1.313 1 95.81 142 ASN B N 1
ATOM 6542 C CA . ASN B 1 142 ? 1.805 45 -0.014 1 95.81 142 ASN B CA 1
ATOM 6543 C C . ASN B 1 142 ? 0.845 46.156 -0.372 1 95.81 142 ASN B C 1
ATOM 6545 O O . ASN B 1 142 ? 0.302 46.812 0.513 1 95.81 142 ASN B O 1
ATOM 6549 N N . GLU B 1 143 ? 0.69 46.375 -1.654 1 94.75 143 GLU B N 1
ATOM 6550 C CA . GLU B 1 143 ? -0.111 47.531 -2.092 1 94.75 143 GLU B CA 1
ATOM 6551 C C . GLU B 1 143 ? -1.598 47.281 -1.847 1 94.75 143 GLU B C 1
ATOM 6553 O O . GLU B 1 143 ? -2.377 48.219 -1.73 1 94.75 143 GLU B O 1
ATOM 6558 N N . LYS B 1 144 ? -1.938 46.062 -1.713 1 96.25 144 LYS B N 1
ATOM 6559 C CA . LYS B 1 144 ? -3.359 45.719 -1.637 1 96.25 144 LYS B CA 1
ATOM 6560 C C . LYS B 1 144 ? -3.746 45.281 -0.231 1 96.25 144 LYS B C 1
ATOM 6562 O O . LYS B 1 144 ? -4.906 45.406 0.17 1 96.25 144 LYS B O 1
ATOM 6567 N N . TRP B 1 145 ? -2.84 44.719 0.487 1 97.69 145 TRP B N 1
ATOM 6568 C CA . TRP B 1 145 ? -3.121 44.156 1.799 1 97.69 145 TRP B CA 1
ATOM 6569 C C . TRP B 1 145 ? -2.242 44.781 2.871 1 97.69 145 TRP B C 1
ATOM 6571 O O . TRP B 1 145 ? -1.063 45.062 2.637 1 97.69 145 TRP B O 1
ATOM 6581 N N . ALA B 1 146 ? -2.834 45 4.051 1 96.94 146 ALA B N 1
ATOM 6582 C CA . ALA B 1 146 ? -2.127 45.656 5.16 1 96.94 146 ALA B CA 1
ATOM 6583 C C . ALA B 1 146 ? -2.354 44.875 6.461 1 96.94 146 ALA B C 1
ATOM 6585 O O . ALA B 1 146 ? -3.332 44.125 6.59 1 96.94 146 ALA B O 1
ATOM 6586 N N . ILE B 1 147 ? -1.509 45.094 7.402 1 95.5 147 ILE B N 1
ATOM 6587 C CA . ILE B 1 147 ? -1.649 44.531 8.742 1 95.5 147 ILE B CA 1
ATOM 6588 C C . ILE B 1 147 ? -2.533 45.438 9.594 1 95.5 147 ILE B C 1
ATOM 6590 O O . ILE B 1 147 ? -2.338 46.656 9.625 1 95.5 147 ILE B O 1
ATOM 6594 N N . SER B 1 148 ? -3.514 44.812 10.133 1 95.19 148 SER B N 1
ATOM 6595 C CA . SER B 1 148 ? -4.391 45.531 11.039 1 95.19 148 SER B CA 1
ATOM 6596 C C . SER B 1 148 ? -4.117 45.156 12.492 1 95.19 148 SER B C 1
ATOM 6598 O O . SER B 1 148 ? -3.943 44 12.812 1 95.19 148 SER B O 1
ATOM 6600 N N . GLU B 1 149 ? -4.105 46.156 13.352 1 91.44 149 GLU B N 1
ATOM 6601 C CA . GLU B 1 149 ? -3.924 45.938 14.781 1 91.44 149 GLU B CA 1
ATOM 6602 C C . GLU B 1 149 ? -5.254 46 15.523 1 91.44 149 GLU B C 1
ATOM 6604 O O . GLU B 1 149 ? -5.277 46.188 16.75 1 91.44 149 GLU B O 1
ATOM 6609 N N . LEU B 1 150 ? -6.227 45.906 14.797 1 92.12 150 LEU B N 1
ATOM 6610 C CA . LEU B 1 150 ? -7.57 45.969 15.359 1 92.12 150 LEU B CA 1
ATOM 6611 C C . LEU B 1 150 ? -7.727 45 16.531 1 92.12 150 LEU B C 1
ATOM 6613 O O . LEU B 1 150 ? -8.383 45.312 17.516 1 92.12 150 LEU B O 1
ATOM 6617 N N . ASN B 1 151 ? -7.176 43.844 16.406 1 93.62 151 ASN B N 1
ATOM 6618 C CA . ASN B 1 151 ? -7.359 42.812 17.438 1 93.62 151 ASN B CA 1
ATOM 6619 C C . ASN B 1 151 ? -6.199 42.812 18.422 1 93.62 151 ASN B C 1
ATOM 6621 O O . ASN B 1 151 ? -5.953 41.781 19.078 1 93.62 151 ASN B O 1
ATOM 6625 N N . LYS B 1 152 ? -5.496 43.844 18.5 1 92.69 152 LYS B N 1
ATOM 6626 C CA . LYS B 1 152 ? -4.434 43.938 19.5 1 92.69 152 LYS B CA 1
ATOM 6627 C C . LYS B 1 152 ? -4.961 43.656 20.891 1 92.69 152 LYS B C 1
ATOM 6629 O O . LYS B 1 152 ? -6.051 44.094 21.266 1 92.69 152 LYS B O 1
ATOM 6634 N N . ASN B 1 153 ? -4.227 42.875 21.656 1 90.62 153 ASN B N 1
ATOM 6635 C CA . ASN B 1 153 ? -4.598 42.406 23 1 90.62 153 ASN B CA 1
ATOM 6636 C C . ASN B 1 153 ? -5.883 41.594 22.984 1 90.62 153 ASN B C 1
ATOM 6638 O O . ASN B 1 153 ? -6.566 41.469 24 1 90.62 153 ASN B O 1
ATOM 6642 N N . PHE B 1 154 ? -6.262 41.188 21.859 1 92.44 154 PHE B N 1
ATOM 6643 C CA . PHE B 1 154 ? -7.414 40.312 21.672 1 92.44 154 PHE B CA 1
ATOM 6644 C C . PHE B 1 154 ? -8.703 41 22.109 1 92.44 154 PHE B C 1
ATOM 6646 O O . PHE B 1 154 ? -9.547 40.406 22.766 1 92.44 154 PHE B O 1
ATOM 6653 N N . GLU B 1 155 ? -8.797 42.125 21.766 1 90.69 155 GLU B N 1
ATOM 6654 C CA . GLU B 1 155 ? -9.883 42.969 22.203 1 90.69 155 GLU B CA 1
ATOM 6655 C C . GLU B 1 155 ? -11.219 42.531 21.625 1 90.69 155 GLU B C 1
ATOM 6657 O O . GLU B 1 155 ? -12.25 42.562 22.312 1 90.69 155 GLU B O 1
ATOM 6662 N N . TYR B 1 156 ? -11.172 42.094 20.438 1 91.62 156 TYR B N 1
ATOM 6663 C CA . TYR B 1 156 ? -12.438 41.844 19.766 1 91.62 156 TYR B CA 1
ATOM 6664 C C . TYR B 1 156 ? -12.664 40.344 19.547 1 91.62 156 TYR B C 1
ATOM 6666 O O . TYR B 1 156 ? -13.805 39.875 19.516 1 91.62 156 TYR B O 1
ATOM 6674 N N . CYS B 1 157 ? -11.609 39.656 19.266 1 93.75 157 CYS B N 1
ATOM 6675 C CA . CYS B 1 157 ? -11.734 38.219 18.969 1 93.75 157 CYS B CA 1
ATOM 6676 C C . CYS B 1 157 ? -10.602 37.438 19.609 1 93.75 157 CYS B C 1
ATOM 6678 O O . CYS B 1 157 ? -9.445 37.594 19.219 1 93.75 157 CYS B O 1
ATOM 6680 N N . GLU B 1 158 ? -10.938 36.531 20.453 1 90.12 158 GLU B N 1
ATOM 6681 C CA . GLU B 1 158 ? -9.945 35.719 21.141 1 90.12 158 GLU B CA 1
ATOM 6682 C C . GLU B 1 158 ? -9.391 34.625 20.234 1 90.12 158 GLU B C 1
ATOM 6684 O O . GLU B 1 158 ? -8.258 34.188 20.422 1 90.12 158 GLU B O 1
ATOM 6689 N N . GLY B 1 159 ? -10.164 34.281 19.25 1 92.44 159 GLY B N 1
ATOM 6690 C CA . GLY B 1 159 ? -9.781 33.188 18.375 1 92.44 159 GLY B CA 1
ATOM 6691 C C . GLY B 1 159 ? -8.875 33.625 17.25 1 92.44 159 GLY B C 1
ATOM 6692 O O . GLY B 1 159 ? -8.32 32.781 16.531 1 92.44 159 GLY B O 1
ATOM 6693 N N . TYR B 1 160 ? -8.766 34.906 17.047 1 94.81 160 TYR B N 1
ATOM 6694 C CA . TYR B 1 160 ? -7.867 35.469 16.031 1 94.81 160 TYR B CA 1
ATOM 6695 C C . TYR B 1 160 ? -6.562 35.938 16.656 1 94.81 160 TYR B C 1
ATOM 6697 O O . TYR B 1 160 ? -6.508 36.219 17.859 1 94.81 160 TYR B O 1
ATOM 6705 N N . PRO B 1 161 ? -5.477 35.969 15.875 1 93.5 161 PRO B N 1
ATOM 6706 C CA . PRO B 1 161 ? -4.25 36.594 16.391 1 93.5 161 PRO B CA 1
ATOM 6707 C C . PRO B 1 161 ? -4.359 38.094 16.531 1 93.5 161 PRO B C 1
ATOM 6709 O O . PRO B 1 161 ? -5.324 38.688 16.047 1 93.5 161 PRO B O 1
ATOM 6712 N N . GLU B 1 162 ? -3.445 38.656 17.172 1 92.88 162 GLU B N 1
ATOM 6713 C CA . GLU B 1 162 ? -3.457 40.094 17.453 1 92.88 162 GLU B CA 1
ATOM 6714 C C . GLU B 1 162 ? -3.312 40.906 16.156 1 92.88 162 GLU B C 1
ATOM 6716 O O . GLU B 1 162 ? -3.875 42 16.031 1 92.88 162 GLU B O 1
ATOM 6721 N N . ARG B 1 163 ? -2.566 40.344 15.312 1 93.75 163 ARG B N 1
ATOM 6722 C CA . ARG B 1 163 ? -2.355 40.969 14.023 1 93.75 163 ARG B CA 1
ATOM 6723 C C . ARG B 1 163 ? -3.02 40.188 12.898 1 93.75 163 ARG B C 1
ATOM 6725 O O . ARG B 1 163 ? -2.777 39 12.758 1 93.75 163 ARG B O 1
ATOM 6732 N N . ILE B 1 164 ? -3.867 40.844 12.172 1 95.94 164 ILE B N 1
ATOM 6733 C CA . ILE B 1 164 ? -4.578 40.188 11.078 1 95.94 164 ILE B CA 1
ATOM 6734 C C . ILE B 1 164 ? -4.352 40.969 9.781 1 95.94 164 ILE B C 1
ATOM 6736 O O . ILE B 1 164 ? -3.975 42.156 9.805 1 95.94 164 ILE B O 1
ATOM 6740 N N . PHE B 1 165 ? -4.48 40.344 8.688 1 97.38 165 PHE B N 1
ATOM 6741 C CA . PHE B 1 165 ? -4.277 41 7.395 1 97.38 165 PHE B CA 1
ATOM 6742 C C . PHE B 1 165 ? -5.613 41.281 6.727 1 97.38 165 PHE B C 1
ATOM 6744 O O . PHE B 1 165 ? -6.465 40.406 6.602 1 97.38 165 PHE B O 1
ATOM 6751 N N . VAL B 1 166 ? -5.816 42.531 6.328 1 97.88 166 VAL B N 1
ATOM 6752 C CA . VAL B 1 166 ? -7.035 43.031 5.699 1 97.88 166 VAL B CA 1
ATOM 6753 C C . VAL B 1 166 ? -6.676 43.906 4.5 1 97.88 166 VAL B C 1
ATOM 6755 O O . VAL B 1 166 ? -5.52 44.281 4.328 1 97.88 166 VAL B O 1
ATOM 6758 N N . PRO B 1 167 ? -7.656 44.062 3.619 1 97.31 167 PRO B N 1
ATOM 6759 C CA . PRO B 1 167 ? -7.355 44.969 2.51 1 97.31 167 PRO B CA 1
ATOM 6760 C C . PRO B 1 167 ? -6.883 46.344 2.98 1 97.31 167 PRO B C 1
ATOM 6762 O O . PRO B 1 167 ? -7.406 46.875 3.963 1 97.31 167 PRO B O 1
ATOM 6765 N N . ARG B 1 168 ? -5.871 46.938 2.43 1 95 168 ARG B N 1
ATOM 6766 C CA . ARG B 1 168 ? -5.145 48.125 2.867 1 95 168 ARG B CA 1
ATOM 6767 C C . ARG B 1 168 ? -6.086 49.312 3.004 1 95 168 ARG B C 1
ATOM 6769 O O . ARG B 1 168 ? -5.949 50.125 3.932 1 95 168 ARG B O 1
ATOM 6776 N N . HIS B 1 169 ? -7.121 49.625 2.236 1 88.38 169 HIS B N 1
ATOM 6777 C CA . HIS B 1 169 ? -7.902 50.844 2.227 1 88.38 169 HIS B CA 1
ATOM 6778 C C . HIS B 1 169 ? -9.25 50.656 2.906 1 88.38 169 HIS B C 1
ATOM 6780 O O . HIS B 1 169 ? -10.164 51.469 2.74 1 88.38 169 HIS B O 1
ATOM 6786 N N . VAL B 1 170 ? -9.289 49.656 3.725 1 95.38 170 VAL B N 1
ATOM 6787 C CA . VAL B 1 170 ? -10.555 49.438 4.422 1 95.38 170 VAL B CA 1
ATOM 6788 C C . VAL B 1 170 ? -10.57 50.25 5.715 1 95.38 170 VAL B C 1
ATOM 6790 O O . VAL B 1 170 ? -9.641 50.156 6.523 1 95.38 170 VAL B O 1
ATOM 6793 N N . PRO B 1 171 ? -11.594 51.062 5.973 1 94 171 PRO B N 1
ATOM 6794 C CA . PRO B 1 171 ? -11.68 51.875 7.195 1 94 171 PRO B CA 1
ATOM 6795 C C . PRO B 1 171 ? -11.938 51.031 8.438 1 94 171 PRO B C 1
ATOM 6797 O O . PRO B 1 171 ? -12.602 49.969 8.359 1 94 171 PRO B O 1
ATOM 6800 N N . GLY B 1 172 ? -11.57 51.469 9.516 1 93.19 172 GLY B N 1
ATOM 6801 C CA . GLY B 1 172 ? -11.719 50.812 10.805 1 93.19 172 GLY B CA 1
ATOM 6802 C C . GLY B 1 172 ? -13.164 50.469 11.133 1 93.19 172 GLY B C 1
ATOM 6803 O O . GLY B 1 172 ? -13.461 49.312 11.508 1 93.19 172 GLY B O 1
ATOM 6804 N N . PRO B 1 173 ? -14.008 51.406 10.945 1 95.06 173 PRO B N 1
ATOM 6805 C CA . PRO B 1 173 ? -15.406 51.156 11.273 1 95.06 173 PRO B CA 1
ATOM 6806 C C . PRO B 1 173 ? -16 50 10.445 1 95.06 173 PRO B C 1
ATOM 6808 O O . PRO B 1 173 ? -16.875 49.281 10.93 1 95.06 173 PRO B O 1
ATOM 6811 N N . VAL B 1 174 ? -15.539 49.844 9.281 1 97 174 VAL B N 1
ATOM 6812 C CA . VAL B 1 174 ? -16 48.75 8.422 1 97 174 VAL B CA 1
ATOM 6813 C C . VAL B 1 174 ? -15.586 47.406 9.023 1 97 174 VAL B C 1
ATOM 6815 O O . VAL B 1 174 ? -16.391 46.469 9.07 1 97 174 VAL B O 1
ATOM 6818 N N . LEU B 1 175 ? -14.398 47.375 9.461 1 97 175 LEU B N 1
ATOM 6819 C CA . LEU B 1 175 ? -13.891 46.156 10.078 1 97 175 LEU B CA 1
ATOM 6820 C C . LEU B 1 175 ? -14.664 45.812 11.352 1 97 175 LEU B C 1
ATOM 6822 O O . LEU B 1 175 ? -15.031 44.656 11.578 1 97 175 LEU B O 1
ATOM 6826 N N . ILE B 1 176 ? -14.914 46.812 12.133 1 96.5 176 ILE B N 1
ATOM 6827 C CA . ILE B 1 176 ? -15.609 46.625 13.398 1 96.5 176 ILE B CA 1
ATOM 6828 C C . ILE B 1 176 ? -17.047 46.156 13.141 1 96.5 176 ILE B C 1
ATOM 6830 O O . ILE B 1 176 ? -17.562 45.312 13.844 1 96.5 176 ILE B O 1
ATOM 6834 N N . GLY B 1 177 ? -17.641 46.781 12.18 1 96.25 177 GLY B N 1
ATOM 6835 C CA . GLY B 1 177 ? -18.984 46.375 11.805 1 96.25 177 GLY B CA 1
ATOM 6836 C C . GLY B 1 177 ? -19.062 44.906 11.367 1 96.25 177 GLY B C 1
ATOM 6837 O O . GLY B 1 177 ? -19.984 44.188 11.734 1 96.25 177 GLY B O 1
ATOM 6838 N N . SER B 1 178 ? -18.125 44.562 10.57 1 96.31 178 SER B N 1
ATOM 6839 C CA . SER B 1 178 ? -18.078 43.188 10.094 1 96.31 178 SER B CA 1
ATOM 6840 C C . SER B 1 178 ? -17.828 42.188 11.242 1 96.31 178 SER B C 1
ATOM 6842 O O . SER B 1 178 ? -18.438 41.125 11.297 1 96.31 178 SER B O 1
ATOM 6844 N N . LEU B 1 179 ? -16.953 42.562 12.102 1 95.75 179 LEU B N 1
ATOM 6845 C CA . LEU B 1 179 ? -16.609 41.719 13.242 1 95.75 179 LEU B CA 1
ATOM 6846 C C . LEU B 1 179 ? -17.844 41.469 14.117 1 95.75 179 LEU B C 1
ATOM 6848 O O . LEU B 1 179 ? -18.031 40.375 14.617 1 95.75 179 LEU B O 1
ATOM 6852 N N . LYS B 1 180 ? -18.656 42.406 14.32 1 94.38 180 LYS B N 1
ATOM 6853 C CA . LYS B 1 180 ? -19.859 42.312 15.148 1 94.38 180 LYS B CA 1
ATOM 6854 C C . LYS B 1 180 ? -20.922 41.469 14.438 1 94.38 180 LYS B C 1
ATOM 6856 O O . LYS B 1 180 ? -21.797 40.875 15.078 1 94.38 180 LYS B O 1
ATOM 6861 N N . PHE B 1 181 ? -20.797 41.469 13.172 1 94.94 181 PHE B N 1
ATOM 6862 C CA . PHE B 1 181 ? -21.828 40.812 12.367 1 94.94 181 PHE B CA 1
ATOM 6863 C C . PHE B 1 181 ? -21.5 39.344 12.164 1 94.94 181 PHE B C 1
ATOM 6865 O O . PHE B 1 181 ? -22.297 38.594 11.602 1 94.94 181 PHE B O 1
ATOM 6872 N N . ARG B 1 182 ? -20.422 38.938 12.57 1 95.62 182 ARG B N 1
ATOM 6873 C CA . ARG B 1 182 ? -20 37.562 12.328 1 95.62 182 ARG B CA 1
ATOM 6874 C C . ARG B 1 182 ? -19.828 36.781 13.641 1 95.62 182 ARG B C 1
ATOM 6876 O O . ARG B 1 182 ? -19.406 37.375 14.641 1 95.62 182 ARG B O 1
ATOM 6883 N N . SER B 1 183 ? -20.062 35.531 13.555 1 94.31 183 SER B N 1
ATOM 6884 C CA . SER B 1 183 ? -20.016 34.688 14.734 1 94.31 183 SER B CA 1
ATOM 6885 C C . SER B 1 183 ? -18.656 34.719 15.406 1 94.31 183 SER B C 1
ATOM 6887 O O . SER B 1 183 ? -17.625 34.594 14.742 1 94.31 183 SER B O 1
ATOM 6889 N N . ARG B 1 184 ? -18.641 35.031 16.734 1 93.5 184 ARG B N 1
ATOM 6890 C CA . ARG B 1 184 ? -17.469 35.062 17.578 1 93.5 184 ARG B CA 1
ATOM 6891 C C . ARG B 1 184 ? -16.5 36.188 17.156 1 93.5 184 ARG B C 1
ATOM 6893 O O . ARG B 1 184 ? -15.32 36.156 17.5 1 93.5 184 ARG B O 1
ATOM 6900 N N . GLY B 1 185 ? -16.969 37 16.219 1 94.69 185 GLY B N 1
ATOM 6901 C CA . GLY B 1 185 ? -16.203 38.156 15.797 1 94.69 185 GLY B CA 1
ATOM 6902 C C . GLY B 1 185 ? -15.156 37.812 14.742 1 94.69 185 GLY B C 1
ATOM 6903 O O . GLY B 1 185 ? -14.203 38.594 14.539 1 94.69 185 GLY B O 1
ATOM 6904 N N . ARG B 1 186 ? -15.289 36.75 14.109 1 96.75 186 ARG B N 1
ATOM 6905 C CA . ARG B 1 186 ? -14.281 36.344 13.133 1 96.75 186 ARG B CA 1
ATOM 6906 C C . ARG B 1 186 ? -14.602 36.875 11.742 1 96.75 186 ARG B C 1
ATOM 6908 O O . ARG B 1 186 ? -15.172 36.156 10.914 1 96.75 186 ARG B O 1
ATOM 6915 N N . LEU B 1 187 ? -14.203 38.094 11.523 1 97.12 187 LEU B N 1
ATOM 6916 C CA . LEU B 1 187 ? -14.406 38.75 10.234 1 97.12 187 LEU B CA 1
ATOM 6917 C C . LEU B 1 187 ? -13.508 38.125 9.172 1 97.12 187 LEU B C 1
ATOM 6919 O O . LEU B 1 187 ? -12.555 37.406 9.492 1 97.12 187 LEU B O 1
ATOM 6923 N N . PRO B 1 188 ? -13.812 38.344 7.852 1 97.38 188 PRO B N 1
ATOM 6924 C CA . PRO B 1 188 ? -12.953 37.812 6.793 1 97.38 188 PRO B CA 1
ATOM 6925 C C . PRO B 1 188 ? -11.531 38.375 6.844 1 97.38 188 PRO B C 1
ATOM 6927 O O . PRO B 1 188 ? -11.352 39.594 6.867 1 97.38 188 PRO B O 1
ATOM 6930 N N . VAL B 1 189 ? -10.57 37.5 6.922 1 97.75 189 VAL B N 1
ATOM 6931 C CA . VAL B 1 189 ? -9.164 37.906 6.957 1 97.75 189 VAL B CA 1
ATOM 6932 C C . VAL B 1 189 ? -8.375 37.062 5.961 1 97.75 189 VAL B C 1
ATOM 6934 O O . VAL B 1 189 ? -8.82 35.969 5.555 1 97.75 189 VAL B O 1
ATOM 6937 N N . LEU B 1 190 ? -7.23 37.469 5.633 1 98.31 190 LEU B N 1
ATOM 6938 C CA . LEU B 1 190 ? -6.414 36.812 4.609 1 98.31 190 LEU B CA 1
ATOM 6939 C C . LEU B 1 190 ? -5.73 35.562 5.16 1 98.31 190 LEU B C 1
ATOM 6941 O O . LEU B 1 190 ? -5.086 35.625 6.211 1 98.31 190 LEU B O 1
ATOM 6945 N N . SER B 1 191 ? -5.836 34.469 4.504 1 98.06 191 SER B N 1
ATOM 6946 C CA . SER B 1 191 ? -5.137 33.219 4.848 1 98.06 191 SER B CA 1
ATOM 6947 C C . SER B 1 191 ? -3.994 32.938 3.877 1 98.06 191 SER B C 1
ATOM 6949 O O . SER B 1 191 ? -2.947 32.438 4.273 1 98.06 191 SER B O 1
ATOM 6951 N N . TYR B 1 192 ? -4.27 33.219 2.596 1 98.5 192 TYR B N 1
ATOM 6952 C CA . TYR B 1 192 ? -3.303 32.844 1.569 1 98.5 192 TYR B CA 1
ATOM 6953 C C . TYR B 1 192 ? -3.436 33.719 0.342 1 98.5 192 TYR B C 1
ATOM 6955 O O . TYR B 1 192 ? -4.543 34.094 -0.043 1 98.5 192 TYR B O 1
ATOM 6963 N N . LEU B 1 193 ? -2.326 34.125 -0.179 1 98.12 193 LEU B N 1
ATOM 6964 C CA . LEU B 1 193 ? -2.254 34.906 -1.413 1 98.12 193 LEU B CA 1
ATOM 6965 C C . LEU B 1 193 ? -1.502 34.156 -2.494 1 98.12 193 LEU B C 1
ATOM 6967 O O . LEU B 1 193 ? -0.343 33.781 -2.303 1 98.12 193 LEU B O 1
ATOM 6971 N N . TYR B 1 194 ? -2.193 33.844 -3.592 1 97.69 194 TYR B N 1
ATOM 6972 C CA . TYR B 1 194 ? -1.57 33.156 -4.723 1 97.69 194 TYR B CA 1
ATOM 6973 C C . TYR B 1 194 ? -0.8 34.156 -5.594 1 97.69 194 TYR B C 1
ATOM 6975 O O . TYR B 1 194 ? -1.393 34.875 -6.398 1 97.69 194 TYR B O 1
ATOM 6983 N N . SER B 1 195 ? 0.481 34.094 -5.625 1 94.38 195 SER B N 1
ATOM 6984 C CA . SER B 1 195 ? 1.359 35.125 -6.156 1 94.38 195 SER B CA 1
ATOM 6985 C C . SER B 1 195 ? 1.263 35.219 -7.676 1 94.38 195 SER B C 1
ATOM 6987 O O . SER B 1 195 ? 1.493 36.25 -8.258 1 94.38 195 SER B O 1
ATOM 6989 N N . LYS B 1 196 ? 0.899 34.156 -8.312 1 94.38 196 LYS B N 1
ATOM 6990 C CA . LYS B 1 196 ? 0.911 34.125 -9.766 1 94.38 196 LYS B CA 1
ATOM 6991 C C . LYS B 1 196 ? -0.177 35 -10.359 1 94.38 196 LYS B C 1
ATOM 6993 O O . LYS B 1 196 ? -0.001 35.594 -11.43 1 94.38 196 LYS B O 1
ATOM 6998 N N . ASN B 1 197 ? -1.32 35.094 -9.648 1 95.44 197 ASN B N 1
ATOM 6999 C CA . ASN B 1 197 ? -2.395 35.906 -10.211 1 95.44 197 ASN B CA 1
ATOM 7000 C C . ASN B 1 197 ? -3.014 36.844 -9.156 1 95.44 197 ASN B C 1
ATOM 7002 O O . ASN B 1 197 ? -3.986 37.531 -9.438 1 95.44 197 ASN B O 1
ATOM 7006 N N . GLU B 1 198 ? -2.611 36.719 -7.887 1 95.5 198 GLU B N 1
ATOM 7007 C CA . GLU B 1 198 ? -2.965 37.594 -6.766 1 95.5 198 GLU B CA 1
ATOM 7008 C C . GLU B 1 198 ? -4.348 37.25 -6.215 1 95.5 198 GLU B C 1
ATOM 7010 O O . GLU B 1 198 ? -4.91 38 -5.422 1 95.5 198 GLU B O 1
ATOM 7015 N N . ALA B 1 199 ? -4.934 36.156 -6.707 1 97.75 199 ALA B N 1
ATOM 7016 C CA . ALA B 1 199 ? -6.141 35.656 -6.047 1 97.75 199 ALA B CA 1
ATOM 7017 C C . ALA B 1 199 ? -5.84 35.25 -4.613 1 97.75 199 ALA B C 1
ATOM 7019 O O . ALA B 1 199 ? -4.727 34.781 -4.316 1 97.75 199 ALA B O 1
ATOM 7020 N N . VAL B 1 200 ? -6.891 35.312 -3.785 1 98.19 200 VAL B N 1
ATOM 7021 C CA . VAL B 1 200 ? -6.609 35.094 -2.375 1 98.19 200 VAL B CA 1
ATOM 7022 C C . VAL B 1 200 ? -7.625 34.094 -1.806 1 98.19 200 VAL B C 1
ATOM 7024 O O . VAL B 1 200 ? -8.656 33.844 -2.428 1 98.19 200 VAL B O 1
ATOM 7027 N N . ILE B 1 201 ? -7.258 33.531 -0.681 1 98.81 201 ILE B N 1
ATOM 7028 C CA . ILE B 1 201 ? -8.172 32.812 0.193 1 98.81 201 ILE B CA 1
ATOM 7029 C C . ILE B 1 201 ? -8.336 33.562 1.51 1 98.81 201 ILE B C 1
ATOM 7031 O O . ILE B 1 201 ? -7.352 33.844 2.193 1 98.81 201 ILE B O 1
ATOM 7035 N N . CYS B 1 202 ? -9.516 33.875 1.807 1 98.69 202 CYS B N 1
ATOM 7036 C CA . CYS B 1 202 ? -9.836 34.469 3.096 1 98.69 202 CYS B CA 1
ATOM 7037 C C . CYS B 1 202 ? -10.695 33.531 3.938 1 98.69 202 CYS B C 1
ATOM 7039 O O . CYS B 1 202 ? -11.367 32.656 3.398 1 98.69 202 CYS B O 1
ATOM 7041 N N . ARG B 1 203 ? -10.586 33.688 5.184 1 98.25 203 ARG B N 1
ATOM 7042 C CA . ARG B 1 203 ? -11.359 32.844 6.094 1 98.25 203 ARG B CA 1
ATOM 7043 C C . ARG B 1 203 ? -12.172 33.688 7.066 1 98.25 203 ARG B C 1
ATOM 7045 O O . ARG B 1 203 ? -11.75 34.781 7.441 1 98.25 203 ARG B O 1
ATOM 7052 N N . CYS B 1 204 ? -13.266 33.219 7.465 1 97.69 204 CYS B N 1
ATOM 7053 C CA . CYS B 1 204 ? -14.086 33.906 8.461 1 97.69 204 CYS B CA 1
ATOM 7054 C C . CYS B 1 204 ? -15.125 32.938 9.055 1 97.69 204 CYS B C 1
ATOM 7056 O O . CYS B 1 204 ? -15.023 31.734 8.883 1 97.69 204 CYS B O 1
ATOM 7058 N N . SER B 1 205 ? -16.047 33.469 9.906 1 96.69 205 SER B N 1
ATOM 7059 C CA . SER B 1 205 ? -17.188 32.719 10.43 1 96.69 205 SER B CA 1
ATOM 7060 C C . SER B 1 205 ? -18.484 33.156 9.75 1 96.69 205 SER B C 1
ATOM 7062 O O . SER B 1 205 ? -18.5 34.094 8.938 1 96.69 205 SER B O 1
ATOM 7064 N N . GLN B 1 206 ? -19.578 32.469 10.055 1 94.31 206 GLN B N 1
ATOM 7065 C CA . GLN B 1 206 ? -20.859 32.75 9.43 1 94.31 206 GLN B CA 1
ATOM 7066 C C . GLN B 1 206 ? -21.391 34.125 9.867 1 94.31 206 GLN B C 1
ATOM 7068 O O . GLN B 1 206 ? -21.141 34.562 10.992 1 94.31 206 GLN B O 1
ATOM 7073 N N . PRO B 1 207 ? -22.062 34.781 8.992 1 92.94 207 PRO B N 1
ATOM 7074 C CA . PRO B 1 207 ? -22.703 36.062 9.367 1 92.94 207 PRO B CA 1
ATOM 7075 C C . PRO B 1 207 ? -23.953 35.844 10.227 1 92.94 207 PRO B C 1
ATOM 7077 O O . PRO B 1 207 ? -24.625 34.812 10.125 1 92.94 207 PRO B O 1
ATOM 7080 N N . LEU B 1 208 ? -24.141 36.781 11.055 1 92.06 208 LEU B N 1
ATOM 7081 C CA . LEU B 1 208 ? -25.344 36.781 11.867 1 92.06 208 LEU B CA 1
ATOM 7082 C C . LEU B 1 208 ? -26.5 37.438 11.133 1 92.06 208 LEU B C 1
ATOM 7084 O O . LEU B 1 208 ? -27.109 38.375 11.641 1 92.06 208 LEU B O 1
ATOM 7088 N N . ALA B 1 209 ? -26.844 36.938 10.023 1 85.56 209 ALA B N 1
ATOM 7089 C CA . ALA B 1 209 ? -27.797 37.562 9.117 1 85.56 209 ALA B CA 1
ATOM 7090 C C . ALA B 1 209 ? -29.219 37.125 9.422 1 85.56 209 ALA B C 1
ATOM 7092 O O . ALA B 1 209 ? -30.172 37.906 9.266 1 85.56 209 ALA B O 1
ATOM 7093 N N . GLY B 1 210 ? -29.359 35.906 9.867 1 82.44 210 GLY B N 1
ATOM 7094 C CA . GLY B 1 210 ? -30.719 35.406 9.953 1 82.44 210 GLY B CA 1
ATOM 7095 C C . GLY B 1 210 ? -31.469 35.5 8.633 1 82.44 210 GLY B C 1
ATOM 7096 O O . GLY B 1 210 ? -30.906 35.25 7.57 1 82.44 210 GLY B O 1
ATOM 7097 N N . PHE B 1 211 ? -32.719 35.812 8.727 1 77.88 211 PHE B N 1
ATOM 7098 C CA . PHE B 1 211 ? -33.531 35.875 7.516 1 77.88 211 PHE B CA 1
ATOM 7099 C C . PHE B 1 211 ? -33.469 37.281 6.883 1 77.88 211 PHE B C 1
ATOM 7101 O O . PHE B 1 211 ? -33.625 37.406 5.668 1 77.88 211 PHE B O 1
ATOM 7108 N N . SER B 1 212 ? -33.156 38.219 7.707 1 79.19 212 SER B N 1
ATOM 7109 C CA . SER B 1 212 ? -33.375 39.531 7.094 1 79.19 212 SER B CA 1
ATOM 7110 C C . SER B 1 212 ? -32.25 40.5 7.473 1 79.19 212 SER B C 1
ATOM 7112 O O . SER B 1 212 ? -32.156 41.594 6.887 1 79.19 212 SER B O 1
ATOM 7114 N N . ALA B 1 213 ? -31.469 40.094 8.352 1 84.56 213 ALA B N 1
ATOM 7115 C CA . ALA B 1 213 ? -30.469 41.062 8.828 1 84.56 213 ALA B CA 1
ATOM 7116 C C . ALA B 1 213 ? -29.391 41.312 7.777 1 84.56 213 ALA B C 1
ATOM 7118 O O . ALA B 1 213 ? -28.969 40.375 7.078 1 84.56 213 ALA B O 1
ATOM 7119 N N . ARG B 1 214 ? -29.062 42.594 7.59 1 89.38 214 ARG B N 1
ATOM 7120 C CA . ARG B 1 214 ? -28 43 6.688 1 89.38 214 ARG B CA 1
ATOM 7121 C C . ARG B 1 214 ? -26.953 43.812 7.418 1 89.38 214 ARG B C 1
ATOM 7123 O O . ARG B 1 214 ? -27.234 44.438 8.453 1 89.38 214 ARG B O 1
ATOM 7130 N N . CYS B 1 215 ? -25.781 43.75 6.926 1 93.44 215 CYS B N 1
ATOM 7131 C CA . CYS B 1 215 ? -24.703 44.562 7.473 1 93.44 215 CYS B CA 1
ATOM 7132 C C . CYS B 1 215 ? -23.875 45.219 6.359 1 93.44 215 CYS B C 1
ATOM 7134 O O . CYS B 1 215 ? -23.109 44.531 5.684 1 93.44 215 CYS B O 1
ATOM 7136 N N . ILE B 1 216 ? -24.031 46.438 6.223 1 94.38 216 ILE B N 1
ATOM 7137 C CA . ILE B 1 216 ? -23.422 47.188 5.137 1 94.38 216 ILE B CA 1
ATOM 7138 C C . ILE B 1 216 ? -21.891 47.125 5.266 1 94.38 216 ILE B C 1
ATOM 7140 O O . ILE B 1 216 ? -21.188 47.062 4.262 1 94.38 216 ILE B O 1
ATOM 7144 N N . GLU B 1 217 ? -21.453 47.219 6.484 1 95.62 217 GLU B N 1
ATOM 7145 C CA . GLU B 1 217 ? -20 47.156 6.727 1 95.62 217 GLU B CA 1
ATOM 7146 C C . GLU B 1 217 ? -19.422 45.812 6.25 1 95.62 217 GLU B C 1
ATOM 7148 O O . GLU B 1 217 ? -18.375 45.781 5.598 1 95.62 217 GLU B O 1
ATOM 7153 N N . ASP B 1 218 ? -20.078 44.781 6.562 1 95.88 218 ASP B N 1
ATOM 7154 C CA . ASP B 1 218 ? -19.641 43.469 6.148 1 95.88 218 ASP B CA 1
ATOM 7155 C C . ASP B 1 218 ? -19.672 43.312 4.629 1 95.88 218 ASP B C 1
ATOM 7157 O O . ASP B 1 218 ? -18.766 42.719 4.035 1 95.88 218 ASP B O 1
ATOM 7161 N N . GLU B 1 219 ? -20.719 43.812 4 1 95.25 219 GLU B N 1
ATOM 7162 C CA . GLU B 1 219 ? -20.828 43.812 2.543 1 95.25 219 GLU B CA 1
ATOM 7163 C C . GLU B 1 219 ? -19.703 44.625 1.911 1 95.25 219 GLU B C 1
ATOM 7165 O O . GLU B 1 219 ? -19.141 44.219 0.891 1 95.25 219 GLU B O 1
ATOM 7170 N N . SER B 1 220 ? -19.453 45.688 2.551 1 95.44 220 SER B N 1
ATOM 7171 C CA . SER B 1 220 ? -18.375 46.531 2.07 1 95.44 220 SER B CA 1
ATOM 7172 C C . SER B 1 220 ? -17.016 45.844 2.174 1 95.44 220 SER B C 1
ATOM 7174 O O . SER B 1 220 ? -16.188 45.969 1.272 1 95.44 220 SER B O 1
ATOM 7176 N N . LEU B 1 221 ? -16.781 45.219 3.277 1 96.5 221 LEU B N 1
ATOM 7177 C CA . LEU B 1 221 ? -15.531 44.5 3.455 1 96.5 221 LEU B CA 1
ATOM 7178 C C . LEU B 1 221 ? -15.344 43.438 2.363 1 96.5 221 LEU B C 1
ATOM 7180 O O . LEU B 1 221 ? -14.25 43.281 1.813 1 96.5 221 LEU B O 1
ATOM 7184 N N . MET B 1 222 ? -16.375 42.719 2.01 1 95.31 222 MET B N 1
ATOM 7185 C CA . MET B 1 222 ? -16.312 41.688 0.971 1 95.31 222 MET B CA 1
ATOM 7186 C C . MET B 1 222 ? -16 42.312 -0.387 1 95.31 222 MET B C 1
ATOM 7188 O O . MET B 1 222 ? -15.281 41.719 -1.19 1 95.31 222 MET B O 1
ATOM 7192 N N . ARG B 1 223 ? -16.547 43.469 -0.626 1 94.38 223 ARG B N 1
ATOM 7193 C CA . ARG B 1 223 ? -16.266 44.156 -1.866 1 94.38 223 ARG B CA 1
ATOM 7194 C C . ARG B 1 223 ? -14.789 44.594 -1.926 1 94.38 223 ARG B C 1
ATOM 7196 O O . ARG B 1 223 ? -14.172 44.531 -2.992 1 94.38 223 ARG B O 1
ATOM 7203 N N . HIS B 1 224 ? -14.305 45.031 -0.812 1 95.31 224 HIS B N 1
ATOM 7204 C CA . HIS B 1 224 ? -12.898 45.406 -0.75 1 95.31 224 HIS B CA 1
ATOM 7205 C C . HIS B 1 224 ? -12 44.219 -1.025 1 95.31 224 HIS B C 1
ATOM 7207 O O . HIS B 1 224 ? -10.969 44.344 -1.695 1 95.31 224 HIS B O 1
ATOM 7213 N N . ILE B 1 225 ? -12.359 43.062 -0.489 1 96.44 225 ILE B N 1
ATOM 7214 C CA . ILE B 1 225 ? -11.594 41.844 -0.713 1 96.44 225 ILE B CA 1
ATOM 7215 C C . ILE B 1 225 ? -11.617 41.5 -2.195 1 96.44 225 ILE B C 1
ATOM 7217 O O . ILE B 1 225 ? -10.586 41.156 -2.783 1 96.44 225 ILE B O 1
ATOM 7221 N N . ALA B 1 226 ? -12.75 41.594 -2.818 1 94.94 226 ALA B N 1
ATOM 7222 C CA . ALA B 1 226 ? -12.898 41.281 -4.238 1 94.94 226 ALA B CA 1
ATOM 7223 C C . ALA B 1 226 ? -12.023 42.188 -5.09 1 94.94 226 ALA B C 1
ATOM 7225 O O . ALA B 1 226 ? -11.445 41.75 -6.09 1 94.94 226 ALA B O 1
ATOM 7226 N N . LYS B 1 227 ? -11.859 43.375 -4.664 1 93.44 227 LYS B N 1
ATOM 7227 C CA . LYS B 1 227 ? -11.148 44.406 -5.438 1 93.44 227 LYS B CA 1
ATOM 7228 C C . LYS B 1 227 ? -9.641 44.188 -5.359 1 93.44 227 LYS B C 1
ATOM 7230 O O . LYS B 1 227 ? -8.891 44.719 -6.176 1 93.44 227 LYS B O 1
ATOM 7235 N N . THR B 1 228 ? -9.242 43.469 -4.426 1 94.94 228 THR B N 1
ATOM 7236 C CA . THR B 1 228 ? -7.809 43.219 -4.297 1 94.94 228 THR B CA 1
ATOM 7237 C C . THR B 1 228 ? -7.309 42.344 -5.422 1 94.94 228 THR B C 1
ATOM 7239 O O . THR B 1 228 ? -6.105 42.25 -5.672 1 94.94 228 THR B O 1
ATOM 7242 N N . ASN B 1 229 ? -8.164 41.562 -6.078 1 93.75 229 ASN B N 1
ATOM 7243 C CA . ASN B 1 229 ? -7.832 40.688 -7.195 1 93.75 229 ASN B CA 1
ATOM 7244 C C . ASN B 1 229 ? -7.977 41.406 -8.531 1 93.75 229 ASN B C 1
ATOM 7246 O O . ASN B 1 229 ? -9.086 41.75 -8.945 1 93.75 229 ASN B O 1
ATOM 7250 N N . PRO B 1 230 ? -6.977 41.656 -9.258 1 90.88 230 PRO B N 1
ATOM 7251 C CA . PRO B 1 230 ? -7.07 42.406 -10.523 1 90.88 230 PRO B CA 1
ATOM 7252 C C . PRO B 1 230 ? -7.672 41.562 -11.648 1 90.88 230 PRO B C 1
ATOM 7254 O O . PRO B 1 230 ? -8.125 42.094 -12.664 1 90.88 230 PRO B O 1
ATOM 7257 N N . GLN B 1 231 ? -7.684 40.281 -11.531 1 89.06 231 GLN B N 1
ATOM 7258 C CA . GLN B 1 231 ? -8.078 39.375 -12.609 1 89.06 231 GLN B CA 1
ATOM 7259 C C . GLN B 1 231 ? -9.594 39.219 -12.672 1 89.06 231 GLN B C 1
ATOM 7261 O O . GLN B 1 231 ? -10.148 38.906 -13.727 1 89.06 231 GLN B O 1
ATOM 7266 N N . SER B 1 232 ? -10.148 39.219 -11.523 1 88.56 232 SER B N 1
ATOM 7267 C CA . SER B 1 232 ? -11.586 38.969 -11.453 1 88.56 232 SER B CA 1
ATOM 7268 C C . SER B 1 232 ? -12.242 39.781 -10.352 1 88.56 232 SER B C 1
ATOM 7270 O O . SER B 1 232 ? -11.727 39.844 -9.234 1 88.56 232 SER B O 1
ATOM 7272 N N . LYS B 1 233 ? -13.383 40.281 -10.672 1 86.38 233 LYS B N 1
ATOM 7273 C CA . LYS B 1 233 ? -14.148 41 -9.656 1 86.38 233 LYS B CA 1
ATOM 7274 C C . LYS B 1 233 ? -15.125 40.094 -8.938 1 86.38 233 LYS B C 1
ATOM 7276 O O . LYS B 1 233 ? -15.719 40.469 -7.93 1 86.38 233 LYS B O 1
ATOM 7281 N N . THR B 1 234 ? -15.148 38.906 -9.414 1 93.31 234 THR B N 1
ATOM 7282 C CA . THR B 1 234 ? -16.047 37.938 -8.797 1 93.31 234 THR B CA 1
ATOM 7283 C C . THR B 1 234 ? -15.398 37.281 -7.59 1 93.31 234 THR B C 1
ATOM 7285 O O . THR B 1 234 ? -14.219 36.906 -7.637 1 93.31 234 THR B O 1
ATOM 7288 N N . LEU B 1 235 ? -16.188 37.219 -6.562 1 95.38 235 LEU B N 1
ATOM 7289 C CA . LEU B 1 235 ? -15.742 36.594 -5.332 1 95.38 235 LEU B CA 1
ATOM 7290 C C . LEU B 1 235 ? -16.562 35.344 -5.051 1 95.38 235 LEU B C 1
ATOM 7292 O O . LEU B 1 235 ? -17.797 35.344 -5.121 1 95.38 235 LEU B O 1
ATOM 7296 N N . PHE B 1 236 ? -15.883 34.219 -4.805 1 97.31 236 PHE B N 1
ATOM 7297 C CA . PHE B 1 236 ? -16.578 33 -4.395 1 97.31 236 PHE B CA 1
ATOM 7298 C C . PHE B 1 236 ? -16.672 32.906 -2.877 1 97.31 236 PHE B C 1
ATOM 7300 O O . PHE B 1 236 ? -15.695 33.188 -2.176 1 97.31 236 PHE B O 1
ATOM 7307 N N . ILE B 1 237 ? -17.797 32.625 -2.379 1 96.62 237 ILE B N 1
ATOM 7308 C CA . ILE B 1 237 ? -17.984 32.281 -0.977 1 96.62 237 ILE B CA 1
ATOM 7309 C C . ILE B 1 237 ? -18.219 30.781 -0.854 1 96.62 237 ILE B C 1
ATOM 7311 O O . ILE B 1 237 ? -19.156 30.234 -1.445 1 96.62 237 ILE B O 1
ATOM 7315 N N . VAL B 1 238 ? -17.375 30.141 -0.135 1 97.06 238 VAL B N 1
ATOM 7316 C CA . VAL B 1 238 ? -17.5 28.703 0.075 1 97.06 238 VAL B CA 1
ATOM 7317 C C . VAL B 1 238 ? -17.953 28.422 1.508 1 97.06 238 VAL B C 1
ATOM 7319 O O . VAL B 1 238 ? -17.203 28.641 2.455 1 97.06 238 VAL B O 1
ATOM 7322 N N . ASP B 1 239 ? -19.125 28.031 1.646 1 94.56 239 ASP B N 1
ATOM 7323 C CA . ASP B 1 239 ? -19.656 27.547 2.918 1 94.56 239 ASP B CA 1
ATOM 7324 C C . ASP B 1 239 ? -19.438 26.031 3.061 1 94.56 239 ASP B C 1
ATOM 7326 O O . ASP B 1 239 ? -20.047 25.25 2.326 1 94.56 239 ASP B O 1
ATOM 7330 N N . THR B 1 240 ? -18.703 25.641 4.039 1 94.94 240 THR B N 1
ATOM 7331 C CA . THR B 1 240 ? -18.281 24.25 4.156 1 94.94 240 THR B CA 1
ATOM 7332 C C . THR B 1 240 ? -19.328 23.438 4.914 1 94.94 240 THR B C 1
ATOM 7334 O O . THR B 1 240 ? -19.109 22.25 5.191 1 94.94 240 THR B O 1
ATOM 7337 N N . ARG B 1 241 ? -20.5 24.062 5.285 1 89.88 241 ARG B N 1
ATOM 7338 C CA . ARG B 1 241 ? -21.562 23.312 5.953 1 89.88 241 ARG B CA 1
ATOM 7339 C C . ARG B 1 241 ? -22.484 22.656 4.938 1 89.88 241 ARG B C 1
ATOM 7341 O O . ARG B 1 241 ? -22.641 23.141 3.816 1 89.88 241 ARG B O 1
ATOM 7348 N N . PRO B 1 242 ? -23.062 21.531 5.398 1 88.19 242 PRO B N 1
ATOM 7349 C CA . PRO B 1 242 ? -24.203 21.078 4.609 1 88.19 242 PRO B CA 1
ATOM 7350 C C . PRO B 1 242 ? -25.328 22.109 4.535 1 88.19 242 PRO B C 1
ATOM 7352 O O . PRO B 1 242 ? -25.609 22.797 5.523 1 88.19 242 PRO B O 1
ATOM 7355 N N . LYS B 1 243 ? -25.938 22.156 3.408 1 87.94 243 LYS B N 1
ATOM 7356 C CA . LYS B 1 243 ? -26.953 23.172 3.17 1 87.94 243 LYS B CA 1
ATOM 7357 C C . LYS B 1 243 ? -28.047 23.125 4.238 1 87.94 243 LYS B C 1
ATOM 7359 O O . LYS B 1 243 ? -28.5 24.156 4.719 1 87.94 243 LYS B O 1
ATOM 7364 N N . ILE B 1 244 ? -28.344 21.953 4.617 1 85.69 244 ILE B N 1
ATOM 7365 C CA . ILE B 1 244 ? -29.391 21.781 5.613 1 85.69 244 ILE B CA 1
ATOM 7366 C C . ILE B 1 244 ? -28.969 22.422 6.934 1 85.69 244 ILE B C 1
ATOM 7368 O O . ILE B 1 244 ? -29.75 23.094 7.594 1 85.69 244 ILE B O 1
ATOM 7372 N N . ASN B 1 245 ? -27.797 22.219 7.348 1 85.31 245 ASN B N 1
ATOM 7373 C CA . ASN B 1 245 ? -27.281 22.781 8.594 1 85.31 245 ASN B CA 1
ATOM 7374 C C . ASN B 1 245 ? -27.188 24.297 8.523 1 85.31 245 ASN B C 1
ATOM 7376 O O . ASN B 1 245 ? -27.422 25 9.516 1 85.31 245 ASN B O 1
ATOM 7380 N N . ALA B 1 246 ? -26.812 24.781 7.398 1 84.69 246 ALA B N 1
ATOM 7381 C CA . ALA B 1 246 ? -26.734 26.234 7.199 1 84.69 246 ALA B CA 1
ATOM 7382 C C . ALA B 1 246 ? -28.109 26.875 7.316 1 84.69 246 ALA B C 1
ATOM 7384 O O . ALA B 1 246 ? -28.234 27.969 7.871 1 84.69 246 ALA B O 1
ATOM 7385 N N . MET B 1 247 ? -29.094 26.203 6.844 1 83.94 247 MET B N 1
ATOM 7386 C CA . MET B 1 247 ? -30.469 26.688 6.906 1 83.94 247 MET B CA 1
ATOM 7387 C C . MET B 1 247 ? -30.984 26.688 8.344 1 83.94 247 MET B C 1
ATOM 7389 O O . MET B 1 247 ? -31.719 27.578 8.742 1 83.94 247 MET B O 1
ATOM 7393 N N . VAL B 1 248 ? -30.562 25.656 9.039 1 83.44 248 VAL B N 1
ATOM 7394 C CA . VAL B 1 248 ? -30.953 25.594 10.445 1 83.44 248 VAL B CA 1
ATOM 7395 C C . VAL B 1 248 ? -30.344 26.766 11.211 1 83.44 248 VAL B C 1
ATOM 7397 O O . VAL B 1 248 ? -31 27.375 12.055 1 83.44 248 VAL B O 1
ATOM 7400 N N . ASN B 1 249 ? -29.109 27.062 10.977 1 83.94 249 ASN B N 1
ATOM 7401 C CA . ASN B 1 249 ? -28.469 28.219 11.602 1 83.94 249 ASN B CA 1
ATOM 7402 C C . ASN B 1 249 ? -29.172 29.516 11.219 1 83.94 249 ASN B C 1
ATOM 7404 O O . ASN B 1 249 ? -29.297 30.422 12.047 1 83.94 249 ASN B O 1
ATOM 7408 N N . LYS B 1 250 ? -29.562 29.609 10.031 1 83.31 250 LYS B N 1
ATOM 7409 C CA . LYS B 1 250 ? -30.266 30.781 9.57 1 83.31 250 LYS B CA 1
ATOM 7410 C C . LYS B 1 250 ? -31.547 31.016 10.375 1 83.31 250 LYS B C 1
ATOM 7412 O O . LYS B 1 250 ? -31.891 32.156 10.719 1 83.31 250 LYS B O 1
ATOM 7417 N N . ALA B 1 251 ? -32.125 29.969 10.711 1 82.94 251 ALA B N 1
ATOM 7418 C CA . ALA B 1 251 ? -33.375 30.016 11.469 1 82.94 251 ALA B CA 1
ATOM 7419 C C . ALA B 1 251 ? -33.125 30.469 12.906 1 82.94 251 ALA B C 1
ATOM 7421 O O . ALA B 1 251 ? -34.031 31.016 13.547 1 82.94 251 ALA B O 1
ATOM 7422 N N . THR B 1 252 ? -32 30.297 13.367 1 85.69 252 THR B N 1
ATOM 7423 C CA . THR B 1 252 ? -31.688 30.672 14.742 1 85.69 252 THR B CA 1
ATOM 7424 C C . THR B 1 252 ? -31.016 32.031 14.797 1 85.69 252 THR B C 1
ATOM 7426 O O . THR B 1 252 ? -30.438 32.438 15.82 1 85.69 252 THR B O 1
ATOM 7429 N N . GLY B 1 253 ? -30.969 32.719 13.688 1 82.69 253 GLY B N 1
ATOM 7430 C CA . GLY B 1 253 ? -30.469 34.094 13.656 1 82.69 253 GLY B CA 1
ATOM 7431 C C . GLY B 1 253 ? -29.094 34.188 13.016 1 82.69 253 GLY B C 1
ATOM 7432 O O . GLY B 1 253 ? -28.562 35.281 12.836 1 82.69 253 GLY B O 1
ATOM 7433 N N . LYS B 1 254 ? -28.594 33.125 12.836 1 89.31 254 LYS B N 1
ATOM 7434 C CA . LYS B 1 254 ? -27.328 33.094 12.109 1 89.31 254 LYS B CA 1
ATOM 7435 C C . LYS B 1 254 ? -27.547 32.812 10.625 1 89.31 254 LYS B C 1
ATOM 7437 O O . LYS B 1 254 ? -28.609 33.156 10.078 1 89.31 254 LYS B O 1
ATOM 7442 N N . GLY B 1 255 ? -26.562 32.406 9.867 1 85.12 255 GLY B N 1
ATOM 7443 C CA . GLY B 1 255 ? -26.891 32.031 8.508 1 85.12 255 GLY B CA 1
ATOM 7444 C C . GLY B 1 255 ? -25.75 32.25 7.531 1 85.12 255 GLY B C 1
ATOM 7445 O O . GLY B 1 255 ? -24.609 31.859 7.797 1 85.12 255 GLY B O 1
ATOM 7446 N N . PHE B 1 256 ? -26.141 32.562 6.363 1 85.25 256 PHE B N 1
ATOM 7447 C CA . PHE B 1 256 ? -25.188 32.719 5.281 1 85.25 256 PHE B CA 1
ATOM 7448 C C . PHE B 1 256 ? -25.531 33.938 4.426 1 85.25 256 PHE B C 1
ATOM 7450 O O . PHE B 1 256 ? -26.625 34.5 4.555 1 85.25 256 PHE B O 1
ATOM 7457 N N . GLU B 1 257 ? -24.625 34.312 3.688 1 85.56 257 GLU B N 1
ATOM 7458 C CA . GLU B 1 257 ? -24.734 35.531 2.877 1 85.56 257 GLU B CA 1
ATOM 7459 C C . GLU B 1 257 ? -25.75 35.344 1.761 1 85.56 257 GLU B C 1
ATOM 7461 O O . GLU B 1 257 ? -25.859 34.281 1.162 1 85.56 257 GLU B O 1
ATOM 7466 N N . ASP B 1 258 ? -26.484 36.312 1.536 1 82.56 258 ASP B N 1
ATOM 7467 C CA . ASP B 1 258 ? -27.406 36.344 0.414 1 82.56 258 ASP B CA 1
ATOM 7468 C C . ASP B 1 258 ? -26.766 37.031 -0.802 1 82.56 258 ASP B C 1
ATOM 7470 O O . ASP B 1 258 ? -26.391 38.188 -0.75 1 82.56 258 ASP B O 1
ATOM 7474 N N . GLU B 1 259 ? -26.656 36.344 -1.887 1 84.25 259 GLU B N 1
ATOM 7475 C CA . GLU B 1 259 ? -26 36.812 -3.102 1 84.25 259 GLU B CA 1
ATOM 7476 C C . GLU B 1 259 ? -26.625 38.094 -3.598 1 84.25 259 GLU B C 1
ATOM 7478 O O . GLU B 1 259 ? -25.969 38.875 -4.293 1 84.25 259 GLU B O 1
ATOM 7483 N N . ARG B 1 260 ? -27.844 38.438 -3.316 1 82.25 260 ARG B N 1
ATOM 7484 C CA . ARG B 1 260 ? -28.531 39.625 -3.75 1 82.25 260 ARG B CA 1
ATOM 7485 C C . ARG B 1 260 ? -27.938 40.875 -3.082 1 82.25 260 ARG B C 1
ATOM 7487 O O . ARG B 1 260 ? -28.047 41.969 -3.615 1 82.25 260 ARG B O 1
ATOM 7494 N N . ASN B 1 261 ? -27.328 40.594 -1.822 1 84.5 261 ASN B N 1
ATOM 7495 C CA . ASN B 1 261 ? -26.797 41.688 -1.033 1 84.5 261 ASN B CA 1
ATOM 7496 C C . ASN B 1 261 ? -25.297 41.906 -1.285 1 84.5 261 ASN B C 1
ATOM 7498 O O . ASN B 1 261 ? -24.781 43 -1.081 1 84.5 261 ASN B O 1
ATOM 7502 N N . TYR B 1 262 ? -24.672 40.906 -1.506 1 89.56 262 TYR B N 1
ATOM 7503 C CA . TYR B 1 262 ? -23.234 40.969 -1.769 1 89.56 262 TYR B CA 1
ATOM 7504 C C . TYR B 1 262 ? -22.953 41.031 -3.266 1 89.56 262 TYR B C 1
ATOM 7506 O O . TYR B 1 262 ? -23.109 40.031 -3.975 1 89.56 262 TYR B O 1
ATOM 7514 N N . ASN B 1 263 ? -22.453 42.094 -3.766 1 86.31 263 ASN B N 1
ATOM 7515 C CA . ASN B 1 263 ? -22.25 42.281 -5.195 1 86.31 263 ASN B CA 1
ATOM 7516 C C . ASN B 1 263 ? -21.109 41.406 -5.723 1 86.31 263 ASN B C 1
ATOM 7518 O O . ASN B 1 263 ? -20.062 41.312 -5.086 1 86.31 263 ASN B O 1
ATOM 7522 N N . ASN B 1 264 ? -21.297 40.781 -6.867 1 89.44 264 ASN B N 1
ATOM 7523 C CA . ASN B 1 264 ? -20.312 40 -7.59 1 89.44 264 ASN B CA 1
ATOM 7524 C C . ASN B 1 264 ? -19.844 38.781 -6.773 1 89.44 264 ASN B C 1
ATOM 7526 O O . ASN B 1 264 ? -18.641 38.5 -6.738 1 89.44 264 ASN B O 1
ATOM 7530 N N . VAL B 1 265 ? -20.734 38.281 -6.047 1 92.19 265 VAL B N 1
ATOM 7531 C CA . VAL B 1 265 ? -20.391 37.156 -5.203 1 92.19 265 VAL B CA 1
ATOM 7532 C C . VAL B 1 265 ? -21.156 35.906 -5.68 1 92.19 265 VAL B C 1
ATOM 7534 O O . VAL B 1 265 ? -22.312 36 -6.07 1 92.19 265 VAL B O 1
ATOM 7537 N N . ARG B 1 266 ? -20.484 34.781 -5.801 1 93.56 266 ARG B N 1
ATOM 7538 C CA . ARG B 1 266 ? -21.094 33.469 -6.059 1 93.56 266 ARG B CA 1
ATOM 7539 C C . ARG B 1 266 ? -20.953 32.562 -4.852 1 93.56 266 ARG B C 1
ATOM 7541 O O . ARG B 1 266 ? -19.859 32.406 -4.305 1 93.56 266 ARG B O 1
ATOM 7548 N N . TYR B 1 267 ? -22.016 32.031 -4.477 1 92.31 267 TYR B N 1
ATOM 7549 C CA . TYR B 1 267 ? -22.078 31.234 -3.258 1 92.31 267 TYR B CA 1
ATOM 7550 C C . TYR B 1 267 ? -22.062 29.75 -3.58 1 92.31 267 TYR B C 1
ATOM 7552 O O . TYR B 1 267 ? -22.797 29.281 -4.449 1 92.31 267 TYR B O 1
ATOM 7560 N N . HIS B 1 268 ? -21.172 28.938 -2.934 1 94.25 268 HIS B N 1
ATOM 7561 C CA . HIS B 1 268 ? -21.047 27.5 -3.135 1 94.25 268 HIS B CA 1
ATOM 7562 C C . HIS B 1 268 ? -21.109 26.75 -1.811 1 94.25 268 HIS B C 1
ATOM 7564 O O . HIS B 1 268 ? -20.469 27.141 -0.833 1 94.25 268 HIS B O 1
ATOM 7570 N N . PHE B 1 269 ? -21.875 25.672 -1.774 1 92.88 269 PHE B N 1
ATOM 7571 C CA . PHE B 1 269 ? -21.953 24.828 -0.597 1 92.88 269 PHE B CA 1
ATOM 7572 C C . PHE B 1 269 ? -21.141 23.547 -0.8 1 92.88 269 PHE B C 1
ATOM 7574 O O . PHE B 1 269 ? -21.188 22.938 -1.872 1 92.88 269 PHE B O 1
ATOM 7581 N N . PHE B 1 270 ? -20.406 23.203 0.178 1 93.31 270 PHE B N 1
ATOM 7582 C CA . PHE B 1 270 ? -19.75 21.906 0.251 1 93.31 270 PHE B CA 1
ATOM 7583 C C . PHE B 1 270 ? -20.047 21.219 1.583 1 93.31 270 PHE B C 1
ATOM 7585 O O . PHE B 1 270 ? -19.844 21.812 2.645 1 93.31 270 PHE B O 1
ATOM 7592 N N . ALA B 1 271 ? -20.438 20.094 1.576 1 91 271 ALA B N 1
ATOM 7593 C CA . ALA B 1 271 ? -21 19.438 2.758 1 91 271 ALA B CA 1
ATOM 7594 C C . ALA B 1 271 ? -19.906 18.75 3.572 1 91 271 ALA B C 1
ATOM 7596 O O . ALA B 1 271 ? -19.781 17.531 3.549 1 91 271 ALA B O 1
ATOM 7597 N N . VAL B 1 272 ? -19.203 19.453 4.324 1 94.81 272 VAL B N 1
ATOM 7598 C CA . VAL B 1 272 ? -18.328 18.906 5.363 1 94.81 272 VAL B CA 1
ATOM 7599 C C . VAL B 1 272 ? -19.094 18.812 6.684 1 94.81 272 VAL B C 1
ATOM 7601 O O . VAL B 1 272 ? -19.594 19.828 7.188 1 94.81 272 VAL B O 1
ATOM 7604 N N . GLU B 1 273 ? -19.141 17.719 7.234 1 94.31 273 GLU B N 1
ATOM 7605 C CA . GLU B 1 273 ? -20.031 17.453 8.359 1 94.31 273 GLU B CA 1
ATOM 7606 C C . GLU B 1 273 ? -19.5 18.094 9.641 1 94.31 273 GLU B C 1
ATOM 7608 O O . GLU B 1 273 ? -18.312 18.422 9.734 1 94.31 273 GLU B O 1
ATOM 7613 N N . ASN B 1 274 ? -20.375 18.281 10.602 1 93.62 274 ASN B N 1
ATOM 7614 C CA . ASN B 1 274 ? -20.016 18.906 11.875 1 93.62 274 ASN B CA 1
ATOM 7615 C C . ASN B 1 274 ? -19.266 17.938 12.789 1 93.62 274 ASN B C 1
ATOM 7617 O O . ASN B 1 274 ? -19.078 16.766 12.438 1 93.62 274 ASN B O 1
ATOM 7621 N N . ILE B 1 275 ? -18.844 18.391 13.922 1 95.88 275 ILE B N 1
ATOM 7622 C CA . ILE B 1 275 ? -17.953 17.641 14.805 1 95.88 275 ILE B CA 1
ATOM 7623 C C . ILE B 1 275 ? -18.656 16.406 15.328 1 95.88 275 ILE B C 1
ATOM 7625 O O . ILE B 1 275 ? -18.016 15.359 15.531 1 95.88 275 ILE B O 1
ATOM 7629 N N . HIS B 1 276 ? -19.969 16.484 15.617 1 95.31 276 HIS B N 1
ATOM 7630 C CA . HIS B 1 276 ? -20.719 15.336 16.125 1 95.31 276 HIS B CA 1
ATOM 7631 C C . HIS B 1 276 ? -20.766 14.203 15.109 1 95.31 276 HIS B C 1
ATOM 7633 O O . HIS B 1 276 ? -20.531 13.039 15.445 1 95.31 276 HIS B O 1
ATOM 7639 N N . ALA B 1 277 ? -21.047 14.586 13.891 1 95.75 277 ALA B N 1
ATOM 7640 C CA . ALA B 1 277 ? -21.078 13.602 12.812 1 95.75 277 ALA B CA 1
ATOM 7641 C C . ALA B 1 277 ? -19.719 12.977 12.586 1 95.75 277 ALA B C 1
ATOM 7643 O O . ALA B 1 277 ? -19.609 11.773 12.344 1 95.75 277 ALA B O 1
ATOM 7644 N N . VAL B 1 278 ? -18.734 13.766 12.617 1 97.38 278 VAL B N 1
ATOM 7645 C CA . VAL B 1 278 ? -17.375 13.289 12.367 1 97.38 278 VAL B CA 1
ATOM 7646 C C . VAL B 1 278 ? -16.953 12.336 13.484 1 97.38 278 VAL B C 1
ATOM 7648 O O . VAL B 1 278 ? -16.328 11.297 13.227 1 97.38 278 VAL B O 1
ATOM 7651 N N . ARG B 1 279 ? -17.25 12.656 14.695 1 96 279 ARG B N 1
ATOM 7652 C CA . ARG B 1 279 ? -16.953 11.789 15.836 1 96 279 ARG B CA 1
ATOM 7653 C C . ARG B 1 279 ? -17.641 10.43 15.68 1 96 279 ARG B C 1
ATOM 7655 O O . ARG B 1 279 ? -17 9.391 15.852 1 96 279 ARG B O 1
ATOM 7662 N N . THR B 1 280 ? -18.859 10.492 15.398 1 96.62 280 THR B N 1
ATOM 7663 C CA . THR B 1 280 ? -19.625 9.266 15.227 1 96.62 280 THR B CA 1
ATOM 7664 C C . THR B 1 280 ? -19.078 8.453 14.062 1 96.62 280 THR B C 1
ATOM 7666 O O . THR B 1 280 ? -19 7.223 14.141 1 96.62 280 THR B O 1
ATOM 7669 N N . SER B 1 281 ? -18.781 9.156 13.055 1 97.31 281 SER B N 1
ATOM 7670 C CA . SER B 1 281 ? -18.219 8.516 11.867 1 97.31 281 SER B CA 1
ATOM 7671 C C . SER B 1 281 ? -16.938 7.746 12.195 1 97.31 281 SER B C 1
ATOM 7673 O O . SER B 1 281 ? -16.812 6.582 11.82 1 97.31 281 SER B O 1
ATOM 7675 N N . LEU B 1 282 ? -16.031 8.359 12.859 1 95.62 282 LEU B N 1
ATOM 7676 C CA . LEU B 1 282 ? -14.773 7.703 13.211 1 95.62 282 LEU B CA 1
ATOM 7677 C C . LEU B 1 282 ? -15.031 6.5 14.117 1 95.62 282 LEU B C 1
ATOM 7679 O O . LEU B 1 282 ? -14.422 5.441 13.93 1 95.62 282 LEU B O 1
ATOM 7683 N N . GLN B 1 283 ? -15.891 6.676 15.094 1 92.75 283 GLN B N 1
ATOM 7684 C CA . GLN B 1 283 ? -16.172 5.586 16.016 1 92.75 283 GLN B CA 1
ATOM 7685 C C . GLN B 1 283 ? -16.734 4.367 15.281 1 92.75 283 GLN B C 1
ATOM 7687 O O . GLN B 1 283 ? -16.328 3.236 15.555 1 92.75 283 GLN B O 1
ATOM 7692 N N . LYS B 1 284 ? -17.641 4.613 14.445 1 94.69 284 LYS B N 1
ATOM 7693 C CA . LYS B 1 284 ? -18.203 3.518 13.664 1 94.69 284 LYS B CA 1
ATOM 7694 C C . LYS B 1 284 ? -17.141 2.807 12.844 1 94.69 284 LYS B C 1
ATOM 7696 O O . LYS B 1 284 ? -17.156 1.579 12.727 1 94.69 284 LYS B O 1
ATOM 7701 N N . MET B 1 285 ? -16.297 3.562 12.219 1 93.38 285 MET B N 1
ATOM 7702 C CA . MET B 1 285 ? -15.219 2.971 11.438 1 93.38 285 MET B CA 1
ATOM 7703 C C . MET B 1 285 ? -14.305 2.125 12.312 1 93.38 285 MET B C 1
ATOM 7705 O O . MET B 1 285 ? -13.922 1.017 11.93 1 93.38 285 MET B O 1
ATOM 7709 N N . LEU B 1 286 ? -13.961 2.646 13.484 1 89.69 286 LEU B N 1
ATOM 7710 C CA . LEU B 1 286 ? -13.078 1.927 14.391 1 89.69 286 LEU B CA 1
ATOM 7711 C C . LEU B 1 286 ? -13.734 0.64 14.883 1 89.69 286 LEU B C 1
ATOM 7713 O O . LEU B 1 286 ? -13.062 -0.38 15.047 1 89.69 286 LEU B O 1
ATOM 7717 N N . ASP B 1 287 ? -14.984 0.686 15.055 1 87.12 287 ASP B N 1
ATOM 7718 C CA . ASP B 1 287 ? -15.719 -0.506 15.477 1 87.12 287 ASP B CA 1
ATOM 7719 C C . ASP B 1 287 ? -15.609 -1.611 14.43 1 87.12 287 ASP B C 1
ATOM 7721 O O . ASP B 1 287 ? -15.555 -2.795 14.773 1 87.12 287 ASP B O 1
ATOM 7725 N N . VAL B 1 288 ? -15.633 -1.189 13.281 1 86.75 288 VAL B N 1
ATOM 7726 C CA . VAL B 1 288 ? -15.555 -2.145 12.18 1 86.75 288 VAL B CA 1
ATOM 7727 C C . VAL B 1 288 ? -14.125 -2.66 12.039 1 86.75 288 VAL B C 1
ATOM 7729 O O . VAL B 1 288 ? -13.906 -3.865 11.898 1 86.75 288 VAL B O 1
ATOM 7732 N N . VAL B 1 289 ? -13.18 -1.835 12.094 1 83 289 VAL B N 1
ATOM 7733 C CA . VAL B 1 289 ? -11.781 -2.158 11.859 1 83 289 VAL B CA 1
ATOM 7734 C C . VAL B 1 289 ? -11.242 -2.998 13.023 1 83 289 VAL B C 1
ATOM 7736 O O . VAL B 1 289 ? -10.414 -3.887 12.82 1 83 289 VAL B O 1
ATOM 7739 N N . TRP B 1 290 ? -11.82 -2.766 14.172 1 77.88 290 TRP B N 1
ATOM 7740 C CA . TRP B 1 290 ? -11.305 -3.438 15.359 1 77.88 290 TRP B CA 1
ATOM 7741 C C . TRP B 1 290 ? -12.07 -4.727 15.633 1 77.88 290 TRP B C 1
ATOM 7743 O O . TRP B 1 290 ? -11.719 -5.488 16.531 1 77.88 290 TRP B O 1
ATOM 7753 N N . ALA B 1 291 ? -13.047 -4.895 14.781 1 69.81 291 ALA B N 1
ATOM 7754 C CA . ALA B 1 291 ? -13.82 -6.109 15.023 1 69.81 291 ALA B CA 1
ATOM 7755 C C . ALA B 1 291 ? -12.969 -7.355 14.82 1 69.81 291 ALA B C 1
ATOM 7757 O O . ALA B 1 291 ? -12.242 -7.461 13.828 1 69.81 291 ALA B O 1
ATOM 7758 N N . LYS B 1 292 ? -12.742 -8.023 15.711 1 63.19 292 LYS B N 1
ATOM 7759 C CA . LYS B 1 292 ? -11.773 -9.117 15.648 1 63.19 292 LYS B CA 1
ATOM 7760 C C . LYS B 1 292 ? -12.453 -10.438 15.289 1 63.19 292 LYS B C 1
ATOM 7762 O O . LYS B 1 292 ? -11.898 -11.234 14.539 1 63.19 292 LYS B O 1
ATOM 7767 N N . LYS B 1 293 ? -13.539 -10.781 15.875 1 62.34 293 LYS B N 1
ATOM 7768 C CA . LYS B 1 293 ? -13.945 -12.164 15.641 1 62.34 293 LYS B CA 1
ATOM 7769 C C . LYS B 1 293 ? -15.211 -12.227 14.805 1 62.34 293 LYS B C 1
ATOM 7771 O O . LYS B 1 293 ? -16.125 -11.406 14.977 1 62.34 293 LYS B O 1
ATOM 7776 N N . ASN B 1 294 ? -15.18 -12.992 13.758 1 66.94 294 ASN B N 1
ATOM 7777 C CA . ASN B 1 294 ? -16.312 -13.555 13.023 1 66.94 294 ASN B CA 1
ATOM 7778 C C . ASN B 1 294 ? -17.016 -12.5 12.18 1 66.94 294 ASN B C 1
ATOM 7780 O O . ASN B 1 294 ? -18.234 -12.523 12.039 1 66.94 294 ASN B O 1
ATOM 7784 N N . VAL B 1 295 ? -16.203 -11.547 11.773 1 81 295 VAL B N 1
ATOM 7785 C CA . VAL B 1 295 ? -16.859 -10.578 10.898 1 81 295 VAL B CA 1
ATOM 7786 C C . VAL B 1 295 ? -16.703 -11.016 9.438 1 81 295 VAL B C 1
ATOM 7788 O O . VAL B 1 295 ? -15.617 -11.406 9.008 1 81 295 VAL B O 1
ATOM 7791 N N . SER B 1 296 ? -17.812 -11.055 8.742 1 87.38 296 SER B N 1
ATOM 7792 C CA . SER B 1 296 ? -17.797 -11.406 7.328 1 87.38 296 SER B CA 1
ATOM 7793 C C . SER B 1 296 ? -17.297 -10.25 6.477 1 87.38 296 SER B C 1
ATOM 7795 O O . SER B 1 296 ? -17.25 -9.102 6.934 1 87.38 296 SER B O 1
ATOM 7797 N N . MET B 1 297 ? -16.922 -10.555 5.285 1 88.12 297 MET B N 1
ATOM 7798 C CA . MET B 1 297 ? -16.453 -9.531 4.359 1 88.12 297 MET B CA 1
ATOM 7799 C C . MET B 1 297 ? -17.562 -8.523 4.055 1 88.12 297 MET B C 1
ATOM 7801 O O . MET B 1 297 ? -17.312 -7.32 3.996 1 88.12 297 MET B O 1
ATOM 7805 N N . ASN B 1 298 ? -18.703 -9.031 3.859 1 88.81 298 ASN B N 1
ATOM 7806 C CA . ASN B 1 298 ? -19.844 -8.172 3.561 1 88.81 298 ASN B CA 1
ATOM 7807 C C . ASN B 1 298 ? -20.156 -7.23 4.723 1 88.81 298 ASN B C 1
ATOM 7809 O O . ASN B 1 298 ? -20.438 -6.051 4.512 1 88.81 298 ASN B O 1
ATOM 7813 N N . SER B 1 299 ? -20.094 -7.793 5.879 1 89.81 299 SER B N 1
ATOM 7814 C CA . SER B 1 299 ? -20.359 -6.984 7.062 1 89.81 299 SER B CA 1
ATOM 7815 C C . SER B 1 299 ? -19.312 -5.898 7.246 1 89.81 299 SER B C 1
ATOM 7817 O O . SER B 1 299 ? -19.625 -4.773 7.637 1 89.81 299 SER B O 1
ATOM 7819 N N . PHE B 1 300 ? -18.141 -6.191 7.012 1 90.88 300 PHE B N 1
ATOM 7820 C CA . PHE B 1 300 ? -17.047 -5.23 7.129 1 90.88 300 PHE B CA 1
ATOM 7821 C C . PHE B 1 300 ? -17.219 -4.09 6.137 1 90.88 300 PHE B C 1
ATOM 7823 O O . PHE B 1 300 ? -17.188 -2.916 6.52 1 90.88 300 PHE B O 1
ATOM 7830 N N . LEU B 1 301 ? -17.438 -4.441 4.855 1 89.25 301 LEU B N 1
ATOM 7831 C CA . LEU B 1 301 ? -17.562 -3.43 3.814 1 89.25 301 LEU B CA 1
ATOM 7832 C C . LEU B 1 301 ? -18.797 -2.566 4.043 1 89.25 301 LEU B C 1
ATOM 7834 O O . LEU B 1 301 ? -18.75 -1.352 3.834 1 89.25 301 LEU B O 1
ATOM 7838 N N . THR B 1 302 ? -19.797 -3.234 4.43 1 91.38 302 THR B N 1
ATOM 7839 C CA . THR B 1 302 ? -21.016 -2.486 4.738 1 91.38 302 THR B CA 1
ATOM 7840 C C . THR B 1 302 ? -20.781 -1.559 5.93 1 91.38 302 THR B C 1
ATOM 7842 O O . THR B 1 302 ? -21.312 -0.444 5.961 1 91.38 302 THR B O 1
ATOM 7845 N N . GLY B 1 303 ? -20.094 -2.102 6.891 1 92.56 303 GLY B N 1
ATOM 7846 C CA . GLY B 1 303 ? -19.734 -1.255 8.016 1 92.56 303 GLY B CA 1
ATOM 7847 C C . GLY B 1 303 ? -18.922 -0.037 7.613 1 92.56 303 GLY B C 1
ATOM 7848 O O . GLY B 1 303 ? -19.125 1.054 8.156 1 92.56 303 GLY B O 1
ATOM 7849 N N . MET B 1 304 ? -18.047 -0.214 6.684 1 91.31 304 MET B N 1
ATOM 7850 C CA . MET B 1 304 ? -17.25 0.894 6.172 1 91.31 304 MET B CA 1
ATOM 7851 C C . MET B 1 304 ? -18.125 1.927 5.477 1 91.31 304 MET B C 1
ATOM 7853 O O . MET B 1 304 ? -17.906 3.131 5.625 1 91.31 304 MET B O 1
ATOM 7857 N N . VAL B 1 305 ? -19.062 1.437 4.758 1 92.19 305 VAL B N 1
ATOM 7858 C CA . VAL B 1 305 ? -20.016 2.322 4.09 1 92.19 305 VAL B CA 1
ATOM 7859 C C . VAL B 1 305 ? -20.797 3.117 5.129 1 92.19 305 VAL B C 1
ATOM 7861 O O . VAL B 1 305 ? -20.922 4.34 5.027 1 92.19 305 VAL B O 1
ATOM 7864 N N . ASN B 1 306 ? -21.266 2.361 6.082 1 94 306 ASN B N 1
ATOM 7865 C CA . ASN B 1 306 ? -22.125 2.967 7.09 1 94 306 ASN B CA 1
ATOM 7866 C C . ASN B 1 306 ? -21.375 3.971 7.953 1 94 306 ASN B C 1
ATOM 7868 O O . ASN B 1 306 ? -21.969 4.906 8.492 1 94 306 ASN B O 1
ATOM 7872 N N . SER B 1 307 ? -20.109 3.793 8.102 1 96.06 307 SER B N 1
ATOM 7873 C CA . SER B 1 307 ? -19.312 4.727 8.898 1 96.06 307 SER B CA 1
ATOM 7874 C C . SER B 1 307 ? -19.219 6.09 8.227 1 96.06 307 SER B C 1
ATOM 7876 O O . SER B 1 307 ? -19.156 7.117 8.898 1 96.06 307 SER B O 1
ATOM 7878 N N . GLY B 1 308 ? -19.141 6.137 6.914 1 96.5 308 GLY B N 1
ATOM 7879 C CA . GLY B 1 308 ? -19.062 7.371 6.145 1 96.5 308 GLY B CA 1
ATOM 7880 C C . GLY B 1 308 ? -17.719 8.047 6.238 1 96.5 308 GLY B C 1
ATOM 7881 O O . GLY B 1 308 ? -17.531 9.156 5.73 1 96.5 308 GLY B O 1
ATOM 7882 N N . TRP B 1 309 ? -16.781 7.43 6.887 1 97.19 309 TRP B N 1
ATOM 7883 C CA . TRP B 1 309 ? -15.492 8.086 7.145 1 97.19 309 TRP B CA 1
ATOM 7884 C C . TRP B 1 309 ? -14.797 8.461 5.84 1 97.19 309 TRP B C 1
ATOM 7886 O O . TRP B 1 309 ? -14.375 9.602 5.66 1 97.19 309 TRP B O 1
ATOM 7896 N N . LEU B 1 310 ? -14.703 7.535 4.934 1 96.56 310 LEU B N 1
ATOM 7897 C CA . LEU B 1 310 ? -14.023 7.797 3.67 1 96.56 310 LEU B CA 1
ATOM 7898 C C . LEU B 1 310 ? -14.789 8.82 2.84 1 96.56 310 LEU B C 1
ATOM 7900 O O . LEU B 1 310 ? -14.188 9.617 2.115 1 96.56 310 LEU B O 1
ATOM 7904 N N . LYS B 1 311 ? -16.094 8.773 2.988 1 96.62 311 LYS B N 1
ATOM 7905 C CA . LYS B 1 311 ? -16.922 9.789 2.342 1 96.62 311 LYS B CA 1
ATOM 7906 C C . LYS B 1 311 ? -16.578 11.188 2.854 1 96.62 311 LYS B C 1
ATOM 7908 O O . LYS B 1 311 ? -16.469 12.133 2.07 1 96.62 311 LYS B O 1
ATOM 7913 N N . HIS B 1 312 ? -16.406 11.297 4.137 1 97.69 312 HIS B N 1
ATOM 7914 C CA . HIS B 1 312 ? -16.078 12.578 4.746 1 97.69 312 HIS B CA 1
ATOM 7915 C C . HIS B 1 312 ? -14.688 13.039 4.332 1 97.69 312 HIS B C 1
ATOM 7917 O O . HIS B 1 312 ? -14.461 14.234 4.121 1 97.69 312 HIS B O 1
ATOM 7923 N N . ILE B 1 313 ? -13.711 12.117 4.234 1 98.12 313 ILE B N 1
ATOM 7924 C CA . ILE B 1 313 ? -12.367 12.469 3.785 1 98.12 313 ILE B CA 1
ATOM 7925 C C . ILE B 1 313 ? -12.422 12.992 2.35 1 98.12 313 ILE B C 1
ATOM 7927 O O . ILE B 1 313 ? -11.789 13.992 2.023 1 98.12 313 ILE B O 1
ATOM 7931 N N . ARG B 1 314 ? -13.156 12.305 1.534 1 96.56 314 ARG B N 1
ATOM 7932 C CA . ARG B 1 314 ? -13.305 12.711 0.14 1 96.56 314 ARG B CA 1
ATOM 7933 C C . ARG B 1 314 ? -13.938 14.094 0.036 1 96.56 314 ARG B C 1
ATOM 7935 O O . ARG B 1 314 ? -13.531 14.906 -0.795 1 96.56 314 ARG B O 1
ATOM 7942 N N . SER B 1 315 ? -14.914 14.336 0.878 1 96.69 315 SER B N 1
ATOM 7943 C CA . SER B 1 315 ? -15.602 15.625 0.871 1 96.69 315 SER B CA 1
ATOM 7944 C C . SER B 1 315 ? -14.633 16.766 1.181 1 96.69 315 SER B C 1
ATOM 7946 O O . SER B 1 315 ? -14.719 17.844 0.575 1 96.69 315 SER B O 1
ATOM 7948 N N . LEU B 1 316 ? -13.758 16.578 2.098 1 97.75 316 LEU B N 1
ATOM 7949 C CA . LEU B 1 316 ? -12.742 17.578 2.416 1 97.75 316 LEU B CA 1
ATOM 7950 C C . LEU B 1 316 ? -11.867 17.859 1.202 1 97.75 316 LEU B C 1
ATOM 7952 O O . LEU B 1 316 ? -11.602 19.031 0.889 1 97.75 316 LEU B O 1
ATOM 7956 N N . LEU B 1 317 ? -11.438 16.812 0.573 1 97.81 317 LEU B N 1
ATOM 7957 C CA . LEU B 1 317 ? -10.547 16.953 -0.573 1 97.81 317 LEU B CA 1
ATOM 7958 C C . LEU B 1 317 ? -11.273 17.609 -1.747 1 97.81 317 LEU B C 1
ATOM 7960 O O . LEU B 1 317 ? -10.672 18.375 -2.494 1 97.81 317 LEU B O 1
ATOM 7964 N N . GLU B 1 318 ? -12.547 17.281 -1.909 1 96.5 318 GLU B N 1
ATOM 7965 C CA . GLU B 1 318 ? -13.352 17.906 -2.953 1 96.5 318 GLU B CA 1
ATOM 7966 C C . GLU B 1 318 ? -13.461 19.422 -2.74 1 96.5 318 GLU B C 1
ATOM 7968 O O . GLU B 1 318 ? -13.336 20.188 -3.689 1 96.5 318 GLU B O 1
ATOM 7973 N N . THR B 1 319 ? -13.75 19.75 -1.524 1 98.19 319 THR B N 1
ATOM 7974 C CA . THR B 1 319 ? -13.867 21.172 -1.189 1 98.19 319 THR B CA 1
ATOM 7975 C C . THR B 1 319 ? -12.539 21.891 -1.426 1 98.19 319 THR B C 1
ATOM 7977 O O . THR B 1 319 ? -12.508 22.953 -2.041 1 98.19 319 THR B O 1
ATOM 7980 N N . ALA B 1 320 ? -11.484 21.312 -0.919 1 98.56 320 ALA B N 1
ATOM 7981 C CA . ALA B 1 320 ? -10.156 21.906 -1.088 1 98.56 320 ALA B CA 1
ATOM 7982 C C . ALA B 1 320 ? -9.805 22.031 -2.566 1 98.56 320 ALA B C 1
ATOM 7984 O O . ALA B 1 320 ? -9.211 23.031 -2.982 1 98.56 320 ALA B O 1
ATOM 7985 N N . SER B 1 321 ? -10.094 21.016 -3.338 1 97.44 321 SER B N 1
ATOM 7986 C CA . SER B 1 321 ? -9.82 21.016 -4.77 1 97.44 321 SER B CA 1
ATOM 7987 C C . SER B 1 321 ? -10.586 22.141 -5.473 1 97.44 321 SER B C 1
ATOM 7989 O O . SER B 1 321 ? -10.062 22.781 -6.387 1 97.44 321 SER B O 1
ATOM 7991 N N . PHE B 1 322 ? -11.82 22.344 -5.09 1 97.94 322 PHE B N 1
ATOM 7992 C CA . PHE B 1 322 ? -12.633 23.422 -5.656 1 97.94 322 PHE B CA 1
ATOM 7993 C C . PHE B 1 322 ? -11.992 24.781 -5.375 1 97.94 322 PHE B C 1
ATOM 7995 O O . PHE B 1 322 ? -11.875 25.609 -6.273 1 97.94 322 PHE B O 1
ATOM 8002 N N . ILE B 1 323 ? -11.609 24.969 -4.141 1 98.56 323 ILE B N 1
ATOM 8003 C CA . ILE B 1 323 ? -10.992 26.234 -3.736 1 98.56 323 ILE B CA 1
ATOM 8004 C C . ILE B 1 323 ? -9.703 26.453 -4.52 1 98.56 323 ILE B C 1
ATOM 8006 O O . ILE B 1 323 ? -9.469 27.531 -5.055 1 98.56 323 ILE B O 1
ATOM 8010 N N . SER B 1 324 ? -8.883 25.438 -4.527 1 98.5 324 SER B N 1
ATOM 8011 C CA . SER B 1 324 ? -7.609 25.5 -5.23 1 98.5 324 SER B CA 1
ATOM 8012 C C . SER B 1 324 ? -7.809 25.828 -6.707 1 98.5 324 SER B C 1
ATOM 8014 O O . SER B 1 324 ? -7.078 26.641 -7.273 1 98.5 324 SER B O 1
ATOM 8016 N N . GLU B 1 325 ? -8.781 25.203 -7.324 1 96.88 325 GLU B N 1
ATOM 8017 C CA . GLU B 1 325 ? -9.062 25.438 -8.734 1 96.88 325 GLU B CA 1
ATOM 8018 C C . GLU B 1 325 ? -9.547 26.875 -8.977 1 96.88 325 GLU B C 1
ATOM 8020 O O . GLU B 1 325 ? -9.156 27.5 -9.953 1 96.88 325 GLU B O 1
ATOM 8025 N N . ALA B 1 326 ? -10.391 27.344 -8.148 1 97.75 326 ALA B N 1
ATOM 8026 C CA . ALA B 1 326 ? -10.898 28.703 -8.273 1 97.75 326 ALA B CA 1
ATOM 8027 C C . ALA B 1 326 ? -9.766 29.719 -8.164 1 97.75 326 ALA B C 1
ATOM 8029 O O . ALA B 1 326 ? -9.641 30.609 -9 1 97.75 326 ALA B O 1
ATOM 8030 N N . VAL B 1 327 ? -8.961 29.578 -7.188 1 98.25 327 VAL B N 1
ATOM 8031 C CA . VAL B 1 327 ? -7.887 30.516 -6.91 1 98.25 327 VAL B CA 1
ATOM 8032 C C . VAL B 1 327 ? -6.848 30.469 -8.031 1 98.25 327 VAL B C 1
ATOM 8034 O O . VAL B 1 327 ? -6.395 31.5 -8.516 1 98.25 327 VAL B O 1
ATOM 8037 N N . SER B 1 328 ? -6.504 29.25 -8.422 1 97.44 328 SER B N 1
ATOM 8038 C CA . SER B 1 328 ? -5.5 29.109 -9.469 1 97.44 328 SER B CA 1
ATOM 8039 C C . SER B 1 328 ? -6.008 29.672 -10.797 1 97.44 328 SER B C 1
ATOM 8041 O O . SER B 1 328 ? -5.219 30.109 -11.641 1 97.44 328 SER B O 1
ATOM 8043 N N . SER B 1 329 ? -7.281 29.688 -10.961 1 96.12 329 SER B N 1
ATOM 8044 C CA . SER B 1 329 ? -7.883 30.203 -12.188 1 96.12 329 SER B CA 1
ATOM 8045 C C . SER B 1 329 ? -8.102 31.719 -12.102 1 96.12 329 SER B C 1
ATOM 8047 O O . SER B 1 329 ? -8.602 32.344 -13.039 1 96.12 329 SER B O 1
ATOM 8049 N N . GLY B 1 330 ? -7.863 32.281 -10.938 1 96.81 330 GLY B N 1
ATOM 8050 C CA . GLY B 1 330 ? -7.871 33.719 -10.82 1 96.81 330 GLY B CA 1
ATOM 8051 C C . GLY B 1 330 ? -9.07 34.25 -10.055 1 96.81 330 GLY B C 1
ATOM 8052 O O . GLY B 1 330 ? -9.375 35.438 -10.125 1 96.81 330 GLY B O 1
ATOM 8053 N N . THR B 1 331 ? -9.766 33.438 -9.336 1 97.62 331 THR B N 1
ATOM 8054 C CA . THR B 1 331 ? -10.914 33.875 -8.547 1 97.62 331 THR B CA 1
ATOM 8055 C C . THR B 1 331 ? -10.609 33.781 -7.055 1 97.62 331 THR B C 1
ATOM 8057 O O . THR B 1 331 ? -10.195 32.719 -6.566 1 97.62 331 THR B O 1
ATOM 8060 N N . SER B 1 332 ? -10.805 34.844 -6.363 1 97.94 332 SER B N 1
ATOM 8061 C CA . SER B 1 332 ? -10.609 34.844 -4.918 1 97.94 332 SER B CA 1
ATOM 8062 C C . SER B 1 332 ? -11.75 34.094 -4.215 1 97.94 332 SER B C 1
ATOM 8064 O O . SER B 1 332 ? -12.875 34.062 -4.719 1 97.94 332 SER B O 1
ATOM 8066 N N . VAL B 1 333 ? -11.398 33.531 -3.061 1 98.56 333 VAL B N 1
ATOM 8067 C CA . VAL B 1 333 ? -12.383 32.719 -2.357 1 98.56 333 VAL B CA 1
ATOM 8068 C C . VAL B 1 333 ? -12.414 33.094 -0.88 1 98.56 333 VAL B C 1
ATOM 8070 O O . VAL B 1 333 ? -11.367 33.312 -0.265 1 98.56 333 VAL B O 1
ATOM 8073 N N . VAL B 1 334 ? -13.578 33.25 -0.318 1 98.25 334 VAL B N 1
ATOM 8074 C CA . VAL B 1 334 ? -13.797 33.375 1.119 1 98.25 334 VAL B CA 1
ATOM 8075 C C . VAL B 1 334 ? -14.438 32.125 1.672 1 98.25 334 VAL B C 1
ATOM 8077 O O . VAL B 1 334 ? -15.492 31.688 1.197 1 98.25 334 VAL B O 1
ATOM 8080 N N . VAL B 1 335 ? -13.781 31.516 2.646 1 98.31 335 VAL B N 1
ATOM 8081 C CA . VAL B 1 335 ? -14.227 30.234 3.189 1 98.31 335 VAL B CA 1
ATOM 8082 C C . VAL B 1 335 ? -14.75 30.422 4.609 1 98.31 335 VAL B C 1
ATOM 8084 O O . VAL B 1 335 ? -14.133 31.125 5.414 1 98.31 335 VAL B O 1
ATOM 8087 N N . HIS B 1 336 ? -15.914 29.891 4.875 1 94.12 336 HIS B N 1
ATOM 8088 C CA . HIS B 1 336 ? -16.375 29.922 6.262 1 94.12 336 HIS B CA 1
ATOM 8089 C C . HIS B 1 336 ? -17.266 28.734 6.578 1 94.12 336 HIS B C 1
ATOM 8091 O O . HIS B 1 336 ? -17.688 28.016 5.672 1 94.12 336 HIS B O 1
ATOM 8097 N N . CYS B 1 337 ? -17.438 28.484 7.793 1 92.81 337 CYS B N 1
ATOM 8098 C CA . CYS B 1 337 ? -18.422 27.578 8.375 1 92.81 337 CYS B CA 1
ATOM 8099 C C . CYS B 1 337 ? -19.188 28.25 9.508 1 92.81 337 CYS B C 1
ATOM 8101 O O . CYS B 1 337 ? -19.516 29.438 9.414 1 92.81 337 CYS B O 1
ATOM 8103 N N . SER B 1 338 ? -19.531 27.578 10.602 1 92.62 338 SER B N 1
ATOM 8104 C CA . SER B 1 338 ? -20.266 28.219 11.695 1 92.62 338 SER B CA 1
ATOM 8105 C C . SER B 1 338 ? -19.359 29.141 12.5 1 92.62 338 SER B C 1
ATOM 8107 O O . SER B 1 338 ? -19.5 30.375 12.445 1 92.62 338 SER B O 1
ATOM 8109 N N . ASP B 1 339 ? -18.312 28.594 13.062 1 92.25 339 ASP B N 1
ATOM 8110 C CA . ASP B 1 339 ? -17.422 29.391 13.906 1 92.25 339 ASP B CA 1
ATOM 8111 C C . ASP B 1 339 ? -16.047 29.562 13.242 1 92.25 339 ASP B C 1
ATOM 8113 O O . ASP B 1 339 ? -15.25 30.391 13.664 1 92.25 339 ASP B O 1
ATOM 8117 N N . GLY B 1 340 ? -15.758 28.781 12.289 1 94.06 340 GLY B N 1
ATOM 8118 C CA . GLY B 1 340 ? -14.602 29.016 11.438 1 94.06 340 GLY B CA 1
ATOM 8119 C C . GLY B 1 340 ? -13.312 28.469 12.023 1 94.06 340 GLY B C 1
ATOM 8120 O O . GLY B 1 340 ? -12.219 28.938 11.68 1 94.06 340 GLY B O 1
ATOM 8121 N N . TRP B 1 341 ? -13.422 27.469 12.938 1 95.75 341 TRP B N 1
ATOM 8122 C CA . TRP B 1 341 ? -12.172 27.016 13.547 1 95.75 341 TRP B CA 1
ATOM 8123 C C . TRP B 1 341 ? -11.984 25.516 13.367 1 95.75 341 TRP B C 1
ATOM 8125 O O . TRP B 1 341 ? -11.047 24.922 13.914 1 95.75 341 TRP B O 1
ATOM 8135 N N . ASP B 1 342 ? -12.805 24.766 12.664 1 97.12 342 ASP B N 1
ATOM 8136 C CA . ASP B 1 342 ? -12.641 23.328 12.398 1 97.12 342 ASP B CA 1
ATOM 8137 C C . ASP B 1 342 ? -12.586 23.047 10.898 1 97.12 342 ASP B C 1
ATOM 8139 O O . ASP B 1 342 ? -11.5 22.953 10.32 1 97.12 342 ASP B O 1
ATOM 8143 N N . ARG B 1 343 ? -13.82 23.219 10.242 1 97.81 343 ARG B N 1
ATOM 8144 C CA . ARG B 1 343 ? -13.914 22.906 8.82 1 97.81 343 ARG B CA 1
ATOM 8145 C C . ARG B 1 343 ? -13.125 23.922 7.984 1 97.81 343 ARG B C 1
ATOM 8147 O O . ARG B 1 343 ? -12.594 23.578 6.926 1 97.81 343 ARG B O 1
ATOM 8154 N N . THR B 1 344 ? -13.047 25.141 8.469 1 97.94 344 THR B N 1
ATOM 8155 C CA . THR B 1 344 ? -12.391 26.219 7.734 1 97.94 344 THR B CA 1
ATOM 8156 C C . THR B 1 344 ? -10.883 25.969 7.652 1 97.94 344 THR B C 1
ATOM 8158 O O . THR B 1 344 ? -10.312 25.953 6.562 1 97.94 344 THR B O 1
ATOM 8161 N N . PRO B 1 345 ? -10.211 25.75 8.805 1 98 345 PRO B N 1
ATOM 8162 C CA . PRO B 1 345 ? -8.781 25.469 8.68 1 98 345 PRO B CA 1
ATOM 8163 C C . PRO B 1 345 ? -8.492 24.188 7.91 1 98 345 PRO B C 1
ATOM 8165 O O . PRO B 1 345 ? -7.469 24.094 7.219 1 98 345 PRO B O 1
ATOM 8168 N N . GLN B 1 346 ? -9.328 23.172 7.98 1 98.5 346 GLN B N 1
ATOM 8169 C CA . GLN B 1 346 ? -9.117 21.938 7.23 1 98.5 346 GLN B CA 1
ATOM 8170 C C . GLN B 1 346 ? -9.07 22.203 5.73 1 98.5 346 GLN B C 1
ATOM 8172 O O . GLN B 1 346 ? -8.109 21.828 5.055 1 98.5 346 GLN B O 1
ATOM 8177 N N . THR B 1 347 ? -10.07 22.875 5.234 1 98.5 347 THR B N 1
ATOM 8178 C CA . THR B 1 347 ? -10.219 23.062 3.795 1 98.5 347 THR B CA 1
ATOM 8179 C C . THR B 1 347 ? -9.234 24.094 3.271 1 98.5 347 THR B C 1
ATOM 8181 O O . THR B 1 347 ? -8.672 23.938 2.186 1 98.5 347 THR B O 1
ATOM 8184 N N . VAL B 1 348 ? -9 25.156 4.082 1 98.69 348 VAL B N 1
ATOM 8185 C CA . VAL B 1 348 ? -8.062 26.188 3.68 1 98.69 348 VAL B CA 1
ATOM 8186 C C . VAL B 1 348 ? -6.645 25.625 3.633 1 98.69 348 VAL B C 1
ATOM 8188 O O . VAL B 1 348 ? -5.902 25.859 2.682 1 98.69 348 VAL B O 1
ATOM 8191 N N . SER B 1 349 ? -6.277 24.875 4.688 1 98.75 349 SER B N 1
ATOM 8192 C CA . SER B 1 349 ? -4.949 24.281 4.727 1 98.75 349 SER B CA 1
ATOM 8193 C C . SER B 1 349 ? -4.738 23.328 3.555 1 98.75 349 SER B C 1
ATOM 8195 O O . SER B 1 349 ? -3.68 23.344 2.918 1 98.75 349 SER B O 1
ATOM 8197 N N . LEU B 1 350 ? -5.695 22.5 3.283 1 98.88 350 LEU B N 1
ATOM 8198 C CA . LEU B 1 350 ? -5.582 21.562 2.178 1 98.88 350 LEU B CA 1
ATOM 8199 C C . LEU B 1 350 ? -5.473 22.297 0.846 1 98.88 350 LEU B C 1
ATOM 8201 O O . LEU B 1 350 ? -4.691 21.891 -0.023 1 98.88 350 LEU B O 1
ATOM 8205 N N . ALA B 1 351 ? -6.25 23.328 0.693 1 98.88 351 ALA B N 1
ATOM 8206 C CA . ALA B 1 351 ? -6.164 24.125 -0.528 1 98.88 351 ALA B CA 1
ATOM 8207 C C . ALA B 1 351 ? -4.773 24.734 -0.69 1 98.88 351 ALA B C 1
ATOM 8209 O O . ALA B 1 351 ? -4.223 24.75 -1.793 1 98.88 351 ALA B O 1
ATOM 8210 N N . CYS B 1 352 ? -4.246 25.234 0.425 1 98.81 352 CYS B N 1
ATOM 8211 C CA . CYS B 1 352 ? -2.904 25.812 0.4 1 98.81 352 CYS B CA 1
ATOM 8212 C C . CYS B 1 352 ? -1.872 24.766 -0.019 1 98.81 352 CYS B C 1
ATOM 8214 O O . CYS B 1 352 ? -0.974 25.062 -0.81 1 98.81 352 CYS B O 1
ATOM 8216 N N . ILE B 1 353 ? -1.977 23.594 0.452 1 98.81 353 ILE B N 1
ATOM 8217 C CA . ILE B 1 353 ? -1.062 22.5 0.125 1 98.81 353 ILE B CA 1
ATOM 8218 C C . ILE B 1 353 ? -1.131 22.203 -1.37 1 98.81 353 ILE B C 1
ATOM 8220 O O . ILE B 1 353 ? -0.107 21.938 -2.002 1 98.81 353 ILE B O 1
ATOM 8224 N N . LEU B 1 354 ? -2.277 22.25 -1.928 1 98.62 354 LEU B N 1
ATOM 8225 C CA . LEU B 1 354 ? -2.461 22 -3.35 1 98.62 354 LEU B CA 1
ATOM 8226 C C . LEU B 1 354 ? -1.879 23.125 -4.191 1 98.62 354 LEU B C 1
ATOM 8228 O O . LEU B 1 354 ? -1.369 22.891 -5.289 1 98.62 354 LEU B O 1
ATOM 8232 N N . LEU B 1 355 ? -1.865 24.328 -3.693 1 98.56 355 LEU B N 1
ATOM 8233 C CA . LEU B 1 355 ? -1.567 25.516 -4.473 1 98.56 355 LEU B CA 1
ATOM 8234 C C . LEU B 1 355 ? -0.084 25.859 -4.395 1 98.56 355 LEU B C 1
ATOM 8236 O O . LEU B 1 355 ? 0.447 26.547 -5.277 1 98.56 355 LEU B O 1
ATOM 8240 N N . ASP B 1 356 ? 0.583 25.422 -3.301 1 98.25 356 ASP B N 1
ATOM 8241 C CA . ASP B 1 356 ? 1.916 25.938 -3.008 1 98.25 356 ASP B CA 1
ATOM 8242 C C . ASP B 1 356 ? 2.844 24.828 -2.523 1 98.25 356 ASP B C 1
ATOM 8244 O O . ASP B 1 356 ? 2.66 24.281 -1.429 1 98.25 356 ASP B O 1
ATOM 8248 N N . PRO B 1 357 ? 3.898 24.516 -3.262 1 97.81 357 PRO B N 1
ATOM 8249 C CA . PRO B 1 357 ? 4.82 23.438 -2.898 1 97.81 357 PRO B CA 1
ATOM 8250 C C . PRO B 1 357 ? 5.551 23.703 -1.584 1 97.81 357 PRO B C 1
ATOM 8252 O O . PRO B 1 357 ? 6.043 22.766 -0.949 1 97.81 357 PRO B O 1
ATOM 8255 N N . TYR B 1 358 ? 5.586 24.953 -1.112 1 97.25 358 TYR B N 1
ATOM 8256 C CA . TYR B 1 358 ? 6.215 25.281 0.165 1 97.25 358 TYR B CA 1
ATOM 8257 C C . TYR B 1 358 ? 5.555 24.516 1.305 1 97.25 358 TYR B C 1
ATOM 8259 O O . TYR B 1 358 ? 6.234 24.016 2.201 1 97.25 358 TYR B O 1
ATOM 8267 N N . TYR B 1 359 ? 4.297 24.375 1.253 1 98.38 359 TYR B N 1
ATOM 8268 C CA . TYR B 1 359 ? 3.559 23.75 2.344 1 98.38 359 TYR B CA 1
ATOM 8269 C C . TYR B 1 359 ? 3.697 22.234 2.303 1 98.38 359 TYR B C 1
ATOM 8271 O O . TYR B 1 359 ? 3.215 21.531 3.197 1 98.38 359 TYR B O 1
ATOM 8279 N N . ARG B 1 360 ? 4.379 21.734 1.292 1 98.5 360 ARG B N 1
ATOM 8280 C CA . ARG B 1 360 ? 4.633 20.297 1.172 1 98.5 360 ARG B CA 1
ATOM 8281 C C . ARG B 1 360 ? 6.012 19.938 1.719 1 98.5 360 ARG B C 1
ATOM 8283 O O . ARG B 1 360 ? 6.375 18.766 1.773 1 98.5 360 ARG B O 1
ATOM 8290 N N . THR B 1 361 ? 6.754 20.922 2.104 1 97.94 361 THR B N 1
ATOM 8291 C CA . THR B 1 361 ? 7.992 20.719 2.846 1 97.94 361 THR B CA 1
ATOM 8292 C C . THR B 1 361 ? 7.715 20.562 4.336 1 97.94 361 THR B C 1
ATOM 8294 O O . THR B 1 361 ? 6.602 20.844 4.797 1 97.94 361 THR B O 1
ATOM 8297 N N . ILE B 1 362 ? 8.656 20.125 5.082 1 97.44 362 ILE B N 1
ATOM 8298 C CA . ILE B 1 362 ? 8.492 19.969 6.523 1 97.44 362 ILE B CA 1
ATOM 8299 C C . ILE B 1 362 ? 8.305 21.344 7.168 1 97.44 362 ILE B C 1
ATOM 8301 O O . ILE B 1 362 ? 7.352 21.562 7.926 1 97.44 362 ILE B O 1
ATOM 8305 N N . LYS B 1 363 ? 9.141 22.281 6.832 1 96.19 363 LYS B N 1
ATOM 8306 C CA . LYS B 1 363 ? 9.047 23.641 7.383 1 96.19 363 LYS B CA 1
ATOM 8307 C C . LYS B 1 363 ? 7.73 24.297 6.984 1 96.19 363 LYS B C 1
ATOM 8309 O O . LYS B 1 363 ? 7.035 24.859 7.828 1 96.19 363 LYS B O 1
ATOM 8314 N N . GLY B 1 364 ? 7.441 24.219 5.738 1 97.19 364 GLY B N 1
ATOM 8315 C CA . GLY B 1 364 ? 6.211 24.828 5.258 1 97.19 364 GLY B CA 1
ATOM 8316 C C . GLY B 1 364 ? 4.965 24.234 5.883 1 97.19 364 GLY B C 1
ATOM 8317 O O . GLY B 1 364 ? 4.008 24.953 6.176 1 97.19 364 GLY B O 1
ATOM 8318 N N . PHE B 1 365 ? 4.969 22.969 6.051 1 98 365 PHE B N 1
ATOM 8319 C CA . PHE B 1 365 ? 3.818 22.281 6.645 1 98 365 PHE B CA 1
ATOM 8320 C C . PHE B 1 365 ? 3.639 22.703 8.102 1 98 365 PHE B C 1
ATOM 8322 O O . PHE B 1 365 ? 2.514 22.922 8.555 1 98 365 PHE B O 1
ATOM 8329 N N . GLN B 1 366 ? 4.719 22.781 8.82 1 97.38 366 GLN B N 1
ATOM 8330 C CA . GLN B 1 366 ? 4.668 23.234 10.203 1 97.38 366 GLN B CA 1
ATOM 8331 C C . GLN B 1 366 ? 4.16 24.672 10.305 1 97.38 366 GLN B C 1
ATOM 8333 O O . GLN B 1 366 ? 3.334 24.984 11.164 1 97.38 366 GLN B O 1
ATOM 8338 N N . VAL B 1 367 ? 4.633 25.469 9.422 1 97.12 367 VAL B N 1
ATOM 8339 C CA . VAL B 1 367 ? 4.219 26.875 9.406 1 97.12 367 VAL B CA 1
ATOM 8340 C C . VAL B 1 367 ? 2.727 26.969 9.109 1 97.12 367 VAL B C 1
ATOM 8342 O O . VAL B 1 367 ? 2.021 27.797 9.688 1 97.12 367 VAL B O 1
ATOM 8345 N N . LEU B 1 368 ? 2.299 26.172 8.227 1 97.88 368 LEU B N 1
ATOM 8346 C CA . LEU B 1 368 ? 0.883 26.141 7.875 1 97.88 368 LEU B CA 1
ATOM 8347 C C . LEU B 1 368 ? 0.031 25.766 9.086 1 97.88 368 LEU B C 1
ATOM 8349 O O . LEU B 1 368 ? -1.014 26.375 9.328 1 97.88 368 LEU B O 1
ATOM 8353 N N . ILE B 1 369 ? 0.455 24.766 9.82 1 97.75 369 ILE B N 1
ATOM 8354 C CA . ILE B 1 369 ? -0.263 24.344 11.016 1 97.75 369 ILE B CA 1
ATOM 8355 C C . ILE B 1 369 ? -0.251 25.469 12.055 1 97.75 369 ILE B C 1
ATOM 8357 O O . ILE B 1 369 ? -1.278 25.766 12.664 1 97.75 369 ILE B O 1
ATOM 8361 N N . GLU B 1 370 ? 0.851 26.109 12.242 1 96.31 370 GLU B N 1
ATOM 8362 C CA . GLU B 1 370 ? 0.968 27.203 13.195 1 96.31 370 GLU B CA 1
ATOM 8363 C C . GLU B 1 370 ? 0.034 28.359 12.828 1 96.31 370 GLU B C 1
ATOM 8365 O O . GLU B 1 370 ? -0.614 28.938 13.695 1 96.31 370 GLU B O 1
ATOM 8370 N N . LYS B 1 371 ? -0.039 28.578 11.609 1 96.62 371 LYS B N 1
ATOM 8371 C CA . LYS B 1 371 ? -0.799 29.719 11.141 1 96.62 371 LYS B CA 1
ATOM 8372 C C . LYS B 1 371 ? -2.295 29.422 11.109 1 96.62 371 LYS B C 1
ATOM 8374 O O . LYS B 1 371 ? -3.064 30 11.883 1 96.62 371 LYS B O 1
ATOM 8379 N N . GLU B 1 372 ? -2.709 28.406 10.422 1 96.94 372 GLU B N 1
ATOM 8380 C CA . GLU B 1 372 ? -4.121 28.188 10.133 1 96.94 372 GLU B CA 1
ATOM 8381 C C . GLU B 1 372 ? -4.828 27.531 11.32 1 96.94 372 GLU B C 1
ATOM 8383 O O . GLU B 1 372 ? -6.035 27.703 11.5 1 96.94 372 GLU B O 1
ATOM 8388 N N . TRP B 1 373 ? -4.07 26.812 12.148 1 97.56 373 TRP B N 1
ATOM 8389 C CA . TRP B 1 373 ? -4.711 26.047 13.219 1 97.56 373 TRP B CA 1
ATOM 8390 C C . TRP B 1 373 ? -4.434 26.672 14.578 1 97.56 373 TRP B C 1
ATOM 8392 O O . TRP B 1 373 ? -5.352 27.141 15.258 1 97.56 373 TRP B O 1
ATOM 8402 N N . LEU B 1 374 ? -3.197 26.828 14.898 1 95.69 374 LEU B N 1
ATOM 8403 C CA . LEU B 1 374 ? -2.84 27.297 16.234 1 95.69 374 LEU B CA 1
ATOM 8404 C C . LEU B 1 374 ? -3.117 28.797 16.375 1 95.69 374 LEU B C 1
ATOM 8406 O O . LEU B 1 374 ? -3.785 29.219 17.328 1 95.69 374 LEU B O 1
ATOM 8410 N N . MET B 1 375 ? -2.705 29.578 15.438 1 94.5 375 MET B N 1
ATOM 8411 C CA . MET B 1 375 ? -2.861 31.031 15.5 1 94.5 375 MET B CA 1
ATOM 8412 C C . MET B 1 375 ? -4.328 31.422 15.352 1 94.5 375 MET B C 1
ATOM 8414 O O . MET B 1 375 ? -4.793 32.344 16.016 1 94.5 375 MET B O 1
ATOM 8418 N N . TYR B 1 376 ? -5 30.719 14.531 1 96.06 376 TYR B N 1
ATOM 8419 C CA . TYR B 1 376 ? -6.375 31.125 14.242 1 96.06 376 TYR B CA 1
ATOM 8420 C C . TYR B 1 376 ? -7.359 30.297 15.07 1 96.06 376 TYR B C 1
ATOM 8422 O O . TYR B 1 376 ? -8.547 30.234 14.75 1 96.06 376 TYR B O 1
ATOM 8430 N N . GLY B 1 377 ? -6.918 29.688 16.031 1 95.19 377 GLY B N 1
ATOM 8431 C CA . GLY B 1 377 ? -7.688 29.375 17.234 1 95.19 377 GLY B CA 1
ATOM 8432 C C . GLY B 1 377 ? -8.445 28.078 17.141 1 95.19 377 GLY B C 1
ATOM 8433 O O . GLY B 1 377 ? -9.516 27.922 17.719 1 95.19 377 GLY B O 1
ATOM 8434 N N . HIS B 1 378 ? -8.016 27.016 16.391 1 97 378 HIS B N 1
ATOM 8435 C CA . HIS B 1 378 ? -8.602 25.688 16.547 1 97 378 HIS B CA 1
ATOM 8436 C C . HIS B 1 378 ? -8.508 25.203 17.984 1 97 378 HIS B C 1
ATOM 8438 O O . HIS B 1 378 ? -7.477 25.375 18.641 1 97 378 HIS B O 1
ATOM 8444 N N . LYS B 1 379 ? -9.57 24.641 18.484 1 96.25 379 LYS B N 1
ATOM 8445 C CA . LYS B 1 379 ? -9.656 24.266 19.891 1 96.25 379 LYS B CA 1
ATOM 8446 C C . LYS B 1 379 ? -9.07 22.875 20.125 1 96.25 379 LYS B C 1
ATOM 8448 O O . LYS B 1 379 ? -9.789 21.938 20.5 1 96.25 379 LYS B O 1
ATOM 8453 N N . PHE B 1 380 ? -7.797 22.766 20.125 1 96.5 380 PHE B N 1
ATOM 8454 C CA . PHE B 1 380 ? -7.117 21.484 20.203 1 96.5 380 PHE B CA 1
ATOM 8455 C C . PHE B 1 380 ? -7.449 20.766 21.516 1 96.5 380 PHE B C 1
ATOM 8457 O O . PHE B 1 380 ? -7.738 19.562 21.516 1 96.5 380 PHE B O 1
ATOM 8464 N N . SER B 1 381 ? -7.379 21.438 22.625 1 94.31 381 SER B N 1
ATOM 8465 C CA . SER B 1 381 ? -7.602 20.797 23.922 1 94.31 381 SER B CA 1
ATOM 8466 C C . SER B 1 381 ? -9.008 20.203 24.016 1 94.31 381 SER B C 1
ATOM 8468 O O . SER B 1 381 ? -9.188 19.078 24.484 1 94.31 381 SER B O 1
ATOM 8470 N N . ASP B 1 382 ? -9.969 20.953 23.578 1 94.62 382 ASP B N 1
ATOM 8471 C CA . ASP B 1 382 ? -11.352 20.484 23.625 1 94.62 382 ASP B CA 1
ATOM 8472 C C . ASP B 1 382 ? -11.57 19.328 22.625 1 94.62 382 ASP B C 1
ATOM 8474 O O . ASP B 1 382 ? -12.195 18.328 22.969 1 94.62 382 ASP B O 1
ATOM 8478 N N . ARG B 1 383 ? -11.102 19.516 21.453 1 96.12 383 ARG B N 1
ATOM 8479 C CA . ARG B 1 383 ? -11.336 18.547 20.391 1 96.12 383 ARG B CA 1
ATOM 8480 C C . ARG B 1 383 ? -10.617 17.234 20.672 1 96.12 383 ARG B C 1
ATOM 8482 O O . ARG B 1 383 ? -11.102 16.172 20.297 1 96.12 383 ARG B O 1
ATOM 8489 N N . CYS B 1 384 ? -9.492 17.297 21.344 1 93.5 384 CYS B N 1
ATOM 8490 C CA . CYS B 1 384 ? -8.695 16.094 21.594 1 93.5 384 CYS B CA 1
ATOM 8491 C C . CYS B 1 384 ? -8.883 15.602 23.031 1 93.5 384 CYS B C 1
ATOM 8493 O O . CYS B 1 384 ? -8.242 14.633 23.438 1 93.5 384 CYS B O 1
ATOM 8495 N N . ALA B 1 385 ? -9.711 16.219 23.766 1 90.62 385 ALA B N 1
ATOM 8496 C CA . ALA B 1 385 ? -9.977 15.844 25.156 1 90.62 385 ALA B CA 1
ATOM 8497 C C . ALA B 1 385 ? -8.68 15.711 25.953 1 90.62 385 ALA B C 1
ATOM 8499 O O . ALA B 1 385 ? -8.438 14.688 26.594 1 90.62 385 ALA B O 1
ATOM 8500 N N . HIS B 1 386 ? -7.871 16.75 25.922 1 90.44 386 HIS B N 1
ATOM 8501 C CA . HIS B 1 386 ? -6.617 16.719 26.672 1 90.44 386 HIS B CA 1
ATOM 8502 C C . HIS B 1 386 ? -6.867 16.688 28.172 1 90.44 386 HIS B C 1
ATOM 8504 O O . HIS B 1 386 ? -6.113 16.062 28.922 1 90.44 386 HIS B O 1
ATOM 8510 N N . VAL B 1 387 ? -7.879 17.391 28.531 1 89.56 387 VAL B N 1
ATOM 8511 C CA . VAL B 1 387 ? -8.25 17.438 29.953 1 89.56 387 VAL B CA 1
ATOM 8512 C C . VAL B 1 387 ? -9.609 16.766 30.141 1 89.56 387 VAL B C 1
ATOM 8514 O O . VAL B 1 387 ? -10.469 16.812 29.266 1 89.56 387 VAL B O 1
ATOM 8517 N N . TYR B 1 388 ? -9.797 16.109 31.25 1 83 388 TYR B N 1
ATOM 8518 C CA . TYR B 1 388 ? -11 15.312 31.5 1 83 388 TYR B CA 1
ATOM 8519 C C . TYR B 1 388 ? -12.211 16.203 31.703 1 83 388 TYR B C 1
ATOM 8521 O O . TYR B 1 388 ? -13.344 15.789 31.469 1 83 388 TYR B O 1
ATOM 8529 N N . SER B 1 389 ? -12.016 17.375 32.031 1 79.19 389 SER B N 1
ATOM 8530 C CA . SER B 1 389 ? -13.133 18.281 32.281 1 79.19 389 SER B CA 1
ATOM 8531 C C . SER B 1 389 ? -13.758 18.75 30.969 1 79.19 389 SER B C 1
ATOM 8533 O O . SER B 1 389 ? -14.82 19.375 30.969 1 79.19 389 SER B O 1
ATOM 8535 N N . ALA B 1 390 ? -13.219 18.344 29.969 1 78.25 390 ALA B N 1
ATOM 8536 C CA . ALA B 1 390 ? -13.727 18.781 28.672 1 78.25 390 ALA B CA 1
ATOM 8537 C C . ALA B 1 390 ? -15.094 18.172 28.375 1 78.25 390 ALA B C 1
ATOM 8539 O O . ALA B 1 390 ? -15.344 17.016 28.719 1 78.25 390 ALA B O 1
ATOM 8540 N N . ASP B 1 391 ? -15.922 18.906 27.766 1 87.31 391 ASP B N 1
ATOM 8541 C CA . ASP B 1 391 ? -17.234 18.438 27.344 1 87.31 391 ASP B CA 1
ATOM 8542 C C . ASP B 1 391 ? -17.109 17.375 26.25 1 87.31 391 ASP B C 1
ATOM 8544 O O . ASP B 1 391 ? -16.484 17.609 25.219 1 87.31 391 ASP B O 1
ATOM 8548 N N . SER B 1 392 ? -17.672 16.234 26.5 1 88.19 392 SER B N 1
ATOM 8549 C CA . SER B 1 392 ? -17.609 15.125 25.562 1 88.19 392 SER B CA 1
ATOM 8550 C C . SER B 1 392 ? -18.203 15.5 24.219 1 88.19 392 SER B C 1
ATOM 8552 O O . SER B 1 392 ? -17.812 14.953 23.188 1 88.19 392 SER B O 1
ATOM 8554 N N . LYS B 1 393 ? -19.062 16.422 24.219 1 92.56 393 LYS B N 1
ATOM 8555 C CA . LYS B 1 393 ? -19.719 16.844 22.984 1 92.56 393 LYS B CA 1
ATOM 8556 C C . LYS B 1 393 ? -18.781 17.672 22.125 1 92.56 393 LYS B C 1
ATOM 8558 O O . LYS B 1 393 ? -19 17.828 20.922 1 92.56 393 LYS B O 1
ATOM 8563 N N . GLU B 1 394 ? -17.734 18.172 22.75 1 94.31 394 GLU B N 1
ATOM 8564 C CA . GLU B 1 394 ? -16.781 19.016 22.031 1 94.31 394 GLU B CA 1
ATOM 8565 C C . GLU B 1 394 ? -15.672 18.172 21.391 1 94.31 394 GLU B C 1
ATOM 8567 O O . GLU B 1 394 ? -14.945 18.656 20.516 1 94.31 394 GLU B O 1
ATOM 8572 N N . VAL B 1 395 ? -15.617 16.922 21.828 1 93.94 395 VAL B N 1
ATOM 8573 C CA . VAL B 1 395 ? -14.539 16.062 21.359 1 93.94 395 VAL B CA 1
ATOM 8574 C C . VAL B 1 395 ? -14.82 15.617 19.938 1 93.94 395 VAL B C 1
ATOM 8576 O O . VAL B 1 395 ? -15.938 15.203 19.609 1 93.94 395 VAL B O 1
ATOM 8579 N N . ALA B 1 396 ? -13.844 15.797 19.047 1 96.5 396 ALA B N 1
ATOM 8580 C CA . ALA B 1 396 ? -13.969 15.352 17.656 1 96.5 396 ALA B CA 1
ATOM 8581 C C . ALA B 1 396 ? -12.609 15.258 16.984 1 96.5 396 ALA B C 1
ATOM 8583 O O . ALA B 1 396 ? -11.719 16.078 17.234 1 96.5 396 ALA B O 1
ATOM 8584 N N . PRO B 1 397 ? -12.438 14.234 16.156 1 96.44 397 PRO B N 1
ATOM 8585 C CA . PRO B 1 397 ? -11.141 14.023 15.508 1 96.44 397 PRO B CA 1
ATOM 8586 C C . PRO B 1 397 ? -10.953 14.914 14.281 1 96.44 397 PRO B C 1
ATOM 8588 O O . PRO B 1 397 ? -10.672 14.406 13.188 1 96.44 397 PRO B O 1
ATOM 8591 N N . ILE B 1 398 ? -10.961 16.203 14.469 1 98.12 398 ILE B N 1
ATOM 8592 C CA . ILE B 1 398 ? -10.945 17.156 13.359 1 98.12 398 ILE B CA 1
ATOM 8593 C C . ILE B 1 398 ? -9.555 17.203 12.742 1 98.12 398 ILE B C 1
ATOM 8595 O O . ILE B 1 398 ? -9.406 17.109 11.516 1 98.12 398 ILE B O 1
ATOM 8599 N N . PHE B 1 399 ? -8.555 17.344 13.555 1 98.38 399 PHE B N 1
ATOM 8600 C CA . PHE B 1 399 ? -7.191 17.391 13.047 1 98.38 399 PHE B CA 1
ATOM 8601 C C . PHE B 1 399 ? -6.77 16.047 12.484 1 98.38 399 PHE B C 1
ATOM 8603 O O . PHE B 1 399 ? -6.027 15.977 11.508 1 98.38 399 PHE B O 1
ATOM 8610 N N . THR B 1 400 ? -7.238 14.93 13.086 1 97.31 400 THR B N 1
ATOM 8611 C CA . THR B 1 400 ? -7 13.594 12.555 1 97.31 400 THR B CA 1
ATOM 8612 C C . THR B 1 400 ? -7.539 13.477 11.125 1 97.31 400 THR B C 1
ATOM 8614 O O . THR B 1 400 ? -6.879 12.906 10.258 1 97.31 400 THR B O 1
ATOM 8617 N N . GLN B 1 401 ? -8.711 13.992 10.961 1 98.12 401 GLN B N 1
ATOM 8618 C CA . GLN B 1 401 ? -9.328 13.992 9.641 1 98.12 401 GLN B CA 1
ATOM 8619 C C . GLN B 1 401 ? -8.469 14.766 8.641 1 98.12 401 GLN B C 1
ATOM 8621 O O . GLN B 1 401 ? -8.328 14.352 7.484 1 98.12 401 GLN B O 1
ATOM 8626 N N . PHE B 1 402 ? -7.957 15.906 9.062 1 98.5 402 PHE B N 1
ATOM 8627 C CA . PHE B 1 402 ? -7.059 16.703 8.234 1 98.5 402 PHE B CA 1
ATOM 8628 C C . PHE B 1 402 ? -5.812 15.906 7.867 1 98.5 402 PHE B C 1
ATOM 8630 O O . PHE B 1 402 ? -5.418 15.875 6.703 1 98.5 402 PHE B O 1
ATOM 8637 N N . LEU B 1 403 ? -5.203 15.25 8.859 1 98.62 403 LEU B N 1
ATOM 8638 C CA . LEU B 1 403 ? -4.008 14.445 8.609 1 98.62 403 LEU B CA 1
ATOM 8639 C C . LEU B 1 403 ? -4.312 13.305 7.645 1 98.62 403 LEU B C 1
ATOM 8641 O O . LEU B 1 403 ? -3.48 12.969 6.797 1 98.62 403 LEU B O 1
ATOM 8645 N N . ASP B 1 404 ? -5.469 12.672 7.789 1 98.31 404 ASP B N 1
ATOM 8646 C CA . ASP B 1 404 ? -5.883 11.617 6.879 1 98.31 404 ASP B CA 1
ATOM 8647 C C . ASP B 1 404 ? -5.984 12.133 5.445 1 98.31 404 ASP B C 1
ATOM 8649 O O . ASP B 1 404 ? -5.551 11.461 4.504 1 98.31 404 ASP B O 1
ATOM 8653 N N . ALA B 1 405 ? -6.578 13.32 5.312 1 98.75 405 ALA B N 1
ATOM 8654 C CA . ALA B 1 405 ? -6.684 13.922 3.984 1 98.75 405 ALA B CA 1
ATOM 8655 C C . ALA B 1 405 ? -5.305 14.195 3.395 1 98.75 405 ALA B C 1
ATOM 8657 O O . ALA B 1 405 ? -5.078 13.984 2.199 1 98.75 405 ALA B O 1
ATOM 8658 N N . VAL B 1 406 ? -4.387 14.664 4.203 1 98.81 406 VAL B N 1
ATOM 8659 C CA . VAL B 1 406 ? -3.02 14.906 3.752 1 98.81 406 VAL B CA 1
ATOM 8660 C C . VAL B 1 406 ? -2.369 13.586 3.35 1 98.81 406 VAL B C 1
ATOM 8662 O O . VAL B 1 406 ? -1.646 13.516 2.354 1 98.81 406 VAL B O 1
ATOM 8665 N N . TRP B 1 407 ? -2.623 12.57 4.121 1 97.44 407 TRP B N 1
ATOM 8666 C CA . TRP B 1 407 ? -2.074 11.258 3.803 1 97.44 407 TRP B CA 1
ATOM 8667 C C . TRP B 1 407 ? -2.568 10.773 2.443 1 97.44 407 TRP B C 1
ATOM 8669 O O . TRP B 1 407 ? -1.814 10.164 1.683 1 97.44 407 TRP B O 1
ATOM 8679 N N . GLN B 1 408 ? -3.855 11.047 2.178 1 97.12 408 GLN B N 1
ATOM 8680 C CA . GLN B 1 408 ? -4.387 10.688 0.867 1 97.12 408 GLN B CA 1
ATOM 8681 C C . GLN B 1 408 ? -3.568 11.328 -0.251 1 97.12 408 GLN B C 1
ATOM 8683 O O . GLN B 1 408 ? -3.305 10.695 -1.275 1 97.12 408 GLN B O 1
ATOM 8688 N N . LEU B 1 409 ? -3.191 12.57 -0.054 1 97.31 409 LEU B N 1
ATOM 8689 C CA . LEU B 1 409 ? -2.408 13.297 -1.052 1 97.31 409 LEU B CA 1
ATOM 8690 C C . LEU B 1 409 ? -1.005 12.711 -1.168 1 97.31 409 LEU B C 1
ATOM 8692 O O . LEU B 1 409 ? -0.473 12.578 -2.273 1 97.31 409 LEU B O 1
ATOM 8696 N N . VAL B 1 410 ? -0.422 12.367 -0.022 1 96.06 410 VAL B N 1
ATOM 8697 C CA . VAL B 1 410 ? 0.913 11.781 -0.019 1 96.06 410 VAL B CA 1
ATOM 8698 C C . VAL B 1 410 ? 0.894 10.453 -0.774 1 96.06 410 VAL B C 1
ATOM 8700 O O . VAL B 1 410 ? 1.858 10.109 -1.46 1 96.06 410 VAL B O 1
ATOM 8703 N N . GLU B 1 411 ? -0.17 9.719 -0.653 1 92.19 411 GLU B N 1
ATOM 8704 C CA . GLU B 1 411 ? -0.327 8.438 -1.341 1 92.19 411 GLU B CA 1
ATOM 8705 C C . GLU B 1 411 ? -0.441 8.633 -2.85 1 92.19 411 GLU B C 1
ATOM 8707 O O . GLU B 1 411 ? 0.053 7.812 -3.625 1 92.19 411 GLU B O 1
ATOM 8712 N N . GLN B 1 412 ? -1.119 9.688 -3.219 1 91 412 GLN B N 1
ATOM 8713 C CA . GLN B 1 412 ? -1.354 9.938 -4.637 1 91 412 GLN B CA 1
ATOM 8714 C C . GLN B 1 412 ? -0.141 10.594 -5.289 1 91 412 GLN B C 1
ATOM 8716 O O . GLN B 1 412 ? 0.102 10.414 -6.484 1 91 412 GLN B O 1
ATOM 8721 N N . PHE B 1 413 ? 0.593 11.383 -4.492 1 92.75 413 PHE B N 1
ATOM 8722 C CA . PHE B 1 413 ? 1.761 12.094 -4.988 1 92.75 413 PHE B CA 1
ATOM 8723 C C . PHE B 1 413 ? 2.994 11.766 -4.156 1 92.75 413 PHE B C 1
ATOM 8725 O O . PHE B 1 413 ? 3.521 12.625 -3.447 1 92.75 413 PHE B O 1
ATOM 8732 N N . PRO B 1 414 ? 3.578 10.641 -4.332 1 91 414 PRO B N 1
ATOM 8733 C CA . PRO B 1 414 ? 4.605 10.117 -3.426 1 91 414 PRO B CA 1
ATOM 8734 C C . PRO B 1 414 ? 5.918 10.891 -3.512 1 91 414 PRO B C 1
ATOM 8736 O O . PRO B 1 414 ? 6.762 10.781 -2.619 1 91 414 PRO B O 1
ATOM 8739 N N . THR B 1 415 ? 6.152 11.734 -4.477 1 93 415 THR B N 1
ATOM 8740 C CA . THR B 1 415 ? 7.43 12.414 -4.629 1 93 415 THR B CA 1
ATOM 8741 C C . THR B 1 415 ? 7.285 13.906 -4.316 1 93 415 THR B C 1
ATOM 8743 O O . THR B 1 415 ? 8.266 14.656 -4.379 1 93 415 THR B O 1
ATOM 8746 N N . GLU B 1 416 ? 6.105 14.344 -3.967 1 96.31 416 GLU B N 1
ATOM 8747 C CA . GLU B 1 416 ? 5.832 15.773 -3.91 1 96.31 416 GLU B CA 1
ATOM 8748 C C . GLU B 1 416 ? 5.961 16.312 -2.486 1 96.31 416 GLU B C 1
ATOM 8750 O O . GLU B 1 416 ? 6.035 17.516 -2.275 1 96.31 416 GLU B O 1
ATOM 8755 N N . PHE B 1 417 ? 6.055 15.461 -1.511 1 97.94 417 PHE B N 1
ATOM 8756 C CA . PHE B 1 417 ? 6.09 15.891 -0.118 1 97.94 417 PHE B CA 1
ATOM 8757 C C . PHE B 1 417 ? 7.43 15.555 0.521 1 97.94 417 PHE B C 1
ATOM 8759 O O . PHE B 1 417 ? 7.98 14.477 0.289 1 97.94 417 PHE B O 1
ATOM 8766 N N . GLU B 1 418 ? 7.922 16.453 1.31 1 98.06 418 GLU B N 1
ATOM 8767 C CA . GLU B 1 418 ? 9.219 16.25 1.959 1 98.06 418 GLU B CA 1
ATOM 8768 C C . GLU B 1 418 ? 9.102 15.297 3.141 1 98.06 418 GLU B C 1
ATOM 8770 O O . GLU B 1 418 ? 10.094 14.688 3.555 1 98.06 418 GLU B O 1
ATOM 8775 N N . PHE B 1 419 ? 7.949 15.203 3.699 1 98.19 419 PHE B N 1
ATOM 8776 C CA . PHE B 1 419 ? 7.719 14.32 4.836 1 98.19 419 PHE B CA 1
ATOM 8777 C C . PHE B 1 419 ? 7.035 13.031 4.395 1 98.19 419 PHE B C 1
ATOM 8779 O O . PHE B 1 419 ? 6.395 13 3.342 1 98.19 419 PHE B O 1
ATOM 8786 N N . ASN B 1 420 ? 7.191 12 5.133 1 95.56 420 ASN B N 1
ATOM 8787 C CA . ASN B 1 420 ? 6.594 10.711 4.801 1 95.56 420 ASN B CA 1
ATOM 8788 C C . ASN B 1 420 ? 5.422 10.383 5.719 1 95.56 420 ASN B C 1
ATOM 8790 O O . ASN B 1 420 ? 4.957 11.242 6.469 1 95.56 420 ASN B O 1
ATOM 8794 N N . GLU B 1 421 ? 4.891 9.227 5.605 1 93.12 421 GLU B N 1
ATOM 8795 C CA . GLU B 1 421 ? 3.729 8.789 6.375 1 93.12 421 GLU B CA 1
ATOM 8796 C C . GLU B 1 421 ? 4.027 8.797 7.871 1 93.12 421 GLU B C 1
ATOM 8798 O O . GLU B 1 421 ? 3.156 9.109 8.68 1 93.12 421 GLU B O 1
ATOM 8803 N N . ARG B 1 422 ? 5.203 8.445 8.273 1 92.81 422 ARG B N 1
ATOM 8804 C CA . ARG B 1 422 ? 5.59 8.398 9.68 1 92.81 422 ARG B CA 1
ATOM 8805 C C . ARG B 1 422 ? 5.523 9.781 10.312 1 92.81 422 ARG B C 1
ATOM 8807 O O . ARG B 1 422 ? 5.203 9.914 11.5 1 92.81 422 ARG B O 1
ATOM 8814 N N . TYR B 1 423 ? 5.875 10.734 9.516 1 96.88 423 TYR B N 1
ATOM 8815 C CA . TYR B 1 423 ? 5.77 12.109 9.992 1 96.88 423 TYR B CA 1
ATOM 8816 C C . TYR B 1 423 ? 4.348 12.422 10.438 1 96.88 423 TYR B C 1
ATOM 8818 O O . TYR B 1 423 ? 4.141 12.984 11.516 1 96.88 423 TYR B O 1
ATOM 8826 N N . LEU B 1 424 ? 3.393 12.07 9.664 1 97.25 424 LEU B N 1
ATOM 8827 C CA . LEU B 1 424 ? 1.989 12.336 9.961 1 97.25 424 LEU B CA 1
ATOM 8828 C C . LEU B 1 424 ? 1.526 11.516 11.164 1 97.25 424 LEU B C 1
ATOM 8830 O O . LEU B 1 424 ? 0.763 12.008 12 1 97.25 424 LEU B O 1
ATOM 8834 N N . ILE B 1 425 ? 1.988 10.289 11.195 1 93.06 425 ILE B N 1
ATOM 8835 C CA . ILE B 1 425 ? 1.637 9.43 12.32 1 93.06 425 ILE B CA 1
ATOM 8836 C C . ILE B 1 425 ? 2.225 9.992 13.609 1 93.06 425 ILE B C 1
ATOM 8838 O O . ILE B 1 425 ? 1.58 9.961 14.656 1 93.06 425 ILE B O 1
ATOM 8842 N N . THR B 1 426 ? 3.418 10.492 13.531 1 93.44 426 THR B N 1
ATOM 8843 C CA . THR B 1 426 ? 4.059 11.102 14.688 1 93.44 426 THR B CA 1
ATOM 8844 C C . THR B 1 426 ? 3.27 12.32 15.164 1 93.44 426 THR B C 1
ATOM 8846 O O . THR B 1 426 ? 3.084 12.516 16.359 1 93.44 426 THR B O 1
ATOM 8849 N N . LEU B 1 427 ? 2.812 13.086 14.227 1 96.38 427 LEU B N 1
ATOM 8850 C CA . LEU B 1 427 ? 1.969 14.227 14.57 1 96.38 427 LEU B CA 1
ATOM 8851 C C . LEU B 1 427 ? 0.714 13.766 15.312 1 96.38 427 LEU B C 1
ATOM 8853 O O . LEU B 1 427 ? 0.349 14.344 16.344 1 96.38 427 LEU B O 1
ATOM 8857 N N . GLN B 1 428 ? 0.115 12.773 14.773 1 94.31 428 GLN B N 1
ATOM 8858 C CA . GLN B 1 428 ? -1.096 12.227 15.375 1 94.31 428 GLN B CA 1
ATOM 8859 C C . GLN B 1 428 ? -0.823 11.703 16.781 1 94.31 428 GLN B C 1
ATOM 8861 O O . GLN B 1 428 ? -1.615 11.93 17.703 1 94.31 428 GLN B O 1
ATOM 8866 N N . GLU B 1 429 ? 0.236 11.055 16.922 1 89.56 429 GLU B N 1
ATOM 8867 C CA . GLU B 1 429 ? 0.6 10.484 18.219 1 89.56 429 GLU B CA 1
ATOM 8868 C C . GLU B 1 429 ? 0.783 11.578 19.266 1 89.56 429 GLU B C 1
ATOM 8870 O O . GLU B 1 429 ? 0.263 11.477 20.375 1 89.56 429 GLU B O 1
ATOM 8875 N N . HIS B 1 430 ? 1.458 12.57 18.906 1 92.12 430 HIS B N 1
ATOM 8876 C CA . HIS B 1 430 ? 1.815 13.578 19.906 1 92.12 430 HIS B CA 1
ATOM 8877 C C . HIS B 1 430 ? 0.723 14.633 20.031 1 92.12 430 HIS B C 1
ATOM 8879 O O . HIS B 1 430 ? 0.747 15.445 20.969 1 92.12 430 HIS B O 1
ATOM 8885 N N . LEU B 1 431 ? -0.214 14.578 19.125 1 93.75 431 LEU B N 1
ATOM 8886 C CA . LEU B 1 431 ? -1.438 15.352 19.312 1 93.75 431 LEU B CA 1
ATOM 8887 C C . LEU B 1 431 ? -2.162 14.906 20.594 1 93.75 431 LEU B C 1
ATOM 8889 O O . LEU B 1 431 ? -2.721 15.734 21.312 1 93.75 431 LEU B O 1
ATOM 8893 N N . TYR B 1 432 ? -2.066 13.656 20.891 1 90.75 432 TYR B N 1
ATOM 8894 C CA . TYR B 1 432 ? -2.852 13.102 21.984 1 90.75 432 TYR B CA 1
ATOM 8895 C C . TYR B 1 432 ? -1.963 12.766 23.172 1 90.75 432 TYR B C 1
ATOM 8897 O O . TYR B 1 432 ? -2.455 12.57 24.297 1 90.75 432 TYR B O 1
ATOM 8905 N N . SER B 1 433 ? -0.693 12.688 22.984 1 86.69 433 SER B N 1
ATOM 8906 C CA . SER B 1 433 ? 0.188 12.289 24.078 1 86.69 433 SER B CA 1
ATOM 8907 C C . SER B 1 433 ? 0.286 13.383 25.141 1 86.69 433 SER B C 1
ATOM 8909 O O . SER B 1 433 ? 0.561 13.094 26.297 1 86.69 433 SER B O 1
ATOM 8911 N N . CYS B 1 434 ? 0.139 14.664 24.688 1 90.44 434 CYS B N 1
ATOM 8912 C CA . CYS B 1 434 ? 0.262 15.836 25.547 1 90.44 434 CYS B CA 1
ATOM 8913 C C . CYS B 1 434 ? 1.655 15.922 26.156 1 90.44 434 CYS B C 1
ATOM 8915 O O . CYS B 1 434 ? 1.82 16.438 27.266 1 90.44 434 CYS B O 1
ATOM 8917 N N . GLN B 1 435 ? 2.57 15.359 25.484 1 89.88 435 GLN B N 1
ATOM 8918 C CA . GLN B 1 435 ? 3.957 15.383 25.938 1 89.88 435 GLN B CA 1
ATOM 8919 C C . GLN B 1 435 ? 4.621 16.719 25.609 1 89.88 435 GLN B C 1
ATOM 8921 O O . GLN B 1 435 ? 5.605 17.094 26.25 1 89.88 435 GLN B O 1
ATOM 8926 N N . PHE B 1 436 ? 4.137 17.344 24.656 1 93.38 436 PHE B N 1
ATOM 8927 C CA . PHE B 1 436 ? 4.684 18.609 24.203 1 93.38 436 PHE B CA 1
ATOM 8928 C C . PHE B 1 436 ? 3.65 19.719 24.328 1 93.38 436 PHE B C 1
ATOM 8930 O O . PHE B 1 436 ? 2.445 19.469 24.234 1 93.38 436 PHE B O 1
ATOM 8937 N N . GLY B 1 437 ? 4.105 20.875 24.453 1 94.12 437 GLY B N 1
ATOM 8938 C CA . GLY B 1 437 ? 3.211 22 24.672 1 94.12 437 GLY B CA 1
ATOM 8939 C C . GLY B 1 437 ? 2.6 22.547 23.391 1 94.12 437 GLY B C 1
ATOM 8940 O O . GLY B 1 437 ? 1.609 23.281 23.438 1 94.12 437 GLY B O 1
ATOM 8941 N N . THR B 1 438 ? 3.006 22.141 22.25 1 94.94 438 THR B N 1
ATOM 8942 C CA . THR B 1 438 ? 2.717 22.75 20.953 1 94.94 438 THR B CA 1
ATOM 8943 C C . THR B 1 438 ? 1.212 22.797 20.703 1 94.94 438 THR B C 1
ATOM 8945 O O . THR B 1 438 ? 0.679 23.812 20.266 1 94.94 438 THR B O 1
ATOM 8948 N N . PHE B 1 439 ? 0.488 21.719 21.016 1 95.5 439 PHE B N 1
ATOM 8949 C CA . PHE B 1 439 ? -0.917 21.609 20.641 1 95.5 439 PHE B CA 1
ATOM 8950 C C . PHE B 1 439 ? -1.818 21.812 21.844 1 95.5 439 PHE B C 1
ATOM 8952 O O . PHE B 1 439 ? -3.031 21.609 21.766 1 95.5 439 PHE B O 1
ATOM 8959 N N . LEU B 1 440 ? -1.257 22.25 22.922 1 94.5 440 LEU B N 1
ATOM 8960 C CA . LEU B 1 440 ? -2.074 22.438 24.109 1 94.5 440 LEU B CA 1
ATOM 8961 C C . LEU B 1 440 ? -2.887 23.719 24.031 1 94.5 440 LEU B C 1
ATOM 8963 O O . LEU B 1 440 ? -2.582 24.609 23.219 1 94.5 440 LEU B O 1
ATOM 8967 N N . CYS B 1 441 ? -3.951 23.812 24.766 1 93.44 441 CYS B N 1
ATOM 8968 C CA . CYS B 1 441 ? -4.824 24.984 24.875 1 93.44 441 CYS B CA 1
ATOM 8969 C C . CYS B 1 441 ? -5.75 25.078 23.672 1 93.44 441 CYS B C 1
ATOM 8971 O O . CYS B 1 441 ? -5.738 24.219 22.797 1 93.44 441 CYS B O 1
ATOM 8973 N N . ASN B 1 442 ? -6.66 26.156 23.688 1 93.25 442 ASN B N 1
ATOM 8974 C CA . ASN B 1 442 ? -7.719 26.234 22.688 1 93.25 442 ASN B CA 1
ATOM 8975 C C . ASN B 1 442 ? -7.586 27.484 21.828 1 93.25 442 ASN B C 1
ATOM 8977 O O . ASN B 1 442 ? -8.375 27.688 20.906 1 93.25 442 ASN B O 1
ATOM 8981 N N . SER B 1 443 ? -6.641 28.328 22.094 1 91.56 443 SER B N 1
ATOM 8982 C CA . SER B 1 443 ? -6.508 29.547 21.312 1 91.56 443 SER B CA 1
ATOM 8983 C C . SER B 1 443 ? -5.086 30.094 21.375 1 91.56 443 SER B C 1
ATOM 8985 O O . SER B 1 443 ? -4.301 29.703 22.25 1 91.56 443 SER B O 1
ATOM 8987 N N . HIS B 1 444 ? -4.855 30.984 20.453 1 89.75 444 HIS B N 1
ATOM 8988 C CA . HIS B 1 444 ? -3.561 31.656 20.438 1 89.75 444 HIS B CA 1
ATOM 8989 C C . HIS B 1 444 ? -3.348 32.5 21.703 1 89.75 444 HIS B C 1
ATOM 8991 O O . HIS B 1 444 ? -2.236 32.531 22.234 1 89.75 444 HIS B O 1
ATOM 8997 N N . LYS B 1 445 ? -4.375 33.062 22.156 1 90.5 445 LYS B N 1
ATOM 8998 C CA . LYS B 1 445 ? -4.312 33.875 23.375 1 90.5 445 LYS B CA 1
ATOM 8999 C C . LYS B 1 445 ? -3.85 33.031 24.562 1 90.5 445 LYS B C 1
ATOM 9001 O O . LYS B 1 445 ? -2.988 33.469 25.344 1 90.5 445 LYS B O 1
ATOM 9006 N N . GLU B 1 446 ? -4.359 31.859 24.641 1 90.88 446 GLU B N 1
ATOM 9007 C CA . GLU B 1 446 ? -4.043 30.953 25.75 1 90.88 446 GLU B CA 1
ATOM 9008 C C . GLU B 1 446 ? -2.613 30.438 25.641 1 90.88 446 GLU B C 1
ATOM 9010 O O . GLU B 1 446 ? -2.033 30 26.641 1 90.88 446 GLU B O 1
ATOM 9015 N N . ARG B 1 447 ? -2.012 30.5 24.516 1 90.12 447 ARG B N 1
ATOM 9016 C CA . ARG B 1 447 ? -0.679 29.953 24.312 1 90.12 447 ARG B CA 1
ATOM 9017 C C . ARG B 1 447 ? 0.389 31.031 24.406 1 90.12 447 ARG B C 1
ATOM 9019 O O . ARG B 1 447 ? 1.564 30.734 24.625 1 90.12 447 ARG B O 1
ATOM 9026 N N . LEU B 1 448 ? -0.036 32.219 24.25 1 84.62 448 LEU B N 1
ATOM 9027 C CA . LEU B 1 448 ? 0.913 33.312 24.25 1 84.62 448 LEU B CA 1
ATOM 9028 C C . LEU B 1 448 ? 1.549 33.469 25.641 1 84.62 448 LEU B C 1
ATOM 9030 O O . LEU B 1 448 ? 0.844 33.594 26.641 1 84.62 448 LEU B O 1
ATOM 9034 N N . GLU B 1 449 ? 2.758 33.562 25.672 1 76.25 449 GLU B N 1
ATOM 9035 C CA . GLU B 1 449 ? 3.555 33.594 26.891 1 76.25 449 GLU B CA 1
ATOM 9036 C C . GLU B 1 449 ? 3.232 34.844 27.734 1 76.25 449 GLU B C 1
ATOM 9038 O O . GLU B 1 449 ? 3.26 34.781 28.969 1 76.25 449 GLU B O 1
ATOM 9043 N N . THR B 1 450 ? 2.977 35.812 27.078 1 72.06 450 THR B N 1
ATOM 9044 C CA . THR B 1 450 ? 2.77 37.062 27.766 1 72.06 450 THR B CA 1
ATOM 9045 C C . THR B 1 450 ? 1.403 37.094 28.453 1 72.06 450 THR B C 1
ATOM 9047 O O . THR B 1 450 ? 1.197 37.844 29.406 1 72.06 450 THR B O 1
ATOM 9050 N N . LYS B 1 451 ? 0.6 36.312 28.016 1 74.62 451 LYS B N 1
ATOM 9051 C CA . LYS B 1 451 ? -0.778 36.406 28.484 1 74.62 451 LYS B CA 1
ATOM 9052 C C . LYS B 1 451 ? -1.191 35.156 29.234 1 74.62 451 LYS B C 1
ATOM 9054 O O . LYS B 1 451 ? -2.047 35.188 30.109 1 74.62 451 LYS B O 1
ATOM 9059 N N . SER B 1 452 ? -0.538 34.125 28.859 1 78.62 452 SER B N 1
ATOM 9060 C CA . SER B 1 452 ? -0.96 32.812 29.375 1 78.62 452 SER B CA 1
ATOM 9061 C C . SER B 1 452 ? -0.261 32.5 30.703 1 78.62 452 SER B C 1
ATOM 9063 O O . SER B 1 452 ? 0.938 32.75 30.844 1 78.62 452 SER B O 1
ATOM 9065 N N . PRO B 1 453 ? -1.044 32.031 31.562 1 80.5 453 PRO B N 1
ATOM 9066 C CA . PRO B 1 453 ? -0.425 31.609 32.812 1 80.5 453 PRO B CA 1
ATOM 9067 C C . PRO B 1 453 ? 0.382 30.312 32.656 1 80.5 453 PRO B C 1
ATOM 9069 O O . PRO B 1 453 ? 1.193 29.984 33.531 1 80.5 453 PRO B O 1
ATOM 9072 N N . TYR B 1 454 ? 0.229 29.672 31.609 1 85 454 TYR B N 1
ATOM 9073 C CA . TYR B 1 454 ? 0.831 28.359 31.453 1 85 454 TYR B CA 1
ATOM 9074 C C . TYR B 1 454 ? 2.293 28.469 31.047 1 85 454 TYR B C 1
ATOM 9076 O O . TYR B 1 454 ? 3.088 27.562 31.297 1 85 454 TYR B O 1
ATOM 9084 N N . LYS B 1 455 ? 2.705 29.531 30.391 1 86.31 455 LYS B N 1
ATOM 9085 C CA . LYS B 1 455 ? 4.074 29.75 29.938 1 86.31 455 LYS B CA 1
ATOM 9086 C C . LYS B 1 455 ? 4.625 28.531 29.219 1 86.31 455 LYS B C 1
ATOM 9088 O O . LYS B 1 455 ? 5.676 28 29.594 1 86.31 455 LYS B O 1
ATOM 9093 N N . LEU B 1 456 ? 3.988 28.188 28.219 1 90.75 456 LEU B N 1
ATOM 9094 C CA . LEU B 1 456 ? 4.273 26.938 27.516 1 90.75 456 LEU B CA 1
ATOM 9095 C C . LEU B 1 456 ? 5.695 26.938 26.969 1 90.75 456 LEU B C 1
ATOM 9097 O O . LEU B 1 456 ? 6.402 25.922 27.047 1 90.75 456 LEU B O 1
ATOM 9101 N N . CYS B 1 457 ? 6.105 28.016 26.438 1 87.5 457 CYS B N 1
ATOM 9102 C CA . CYS B 1 457 ? 7.43 28.078 25.828 1 87.5 457 CYS B CA 1
ATOM 9103 C C . CYS B 1 457 ? 8.516 27.906 26.875 1 87.5 457 CYS B C 1
ATOM 9105 O O . CYS B 1 457 ? 9.555 27.297 26.609 1 87.5 457 CYS B O 1
ATOM 9107 N N . GLU B 1 458 ? 8.234 28.344 27.984 1 88.81 458 GLU B N 1
ATOM 9108 C CA . GLU B 1 458 ? 9.227 28.328 29.062 1 88.81 458 GLU B CA 1
ATOM 9109 C C . GLU B 1 458 ? 9.188 27 29.812 1 88.81 458 GLU B C 1
ATOM 9111 O O . GLU B 1 458 ? 10.219 26.516 30.281 1 88.81 458 GLU B O 1
ATOM 9116 N N . LYS B 1 459 ? 8.078 26.438 29.875 1 92.5 459 LYS B N 1
ATOM 9117 C CA . LYS B 1 459 ? 7.922 25.328 30.812 1 92.5 459 LYS B CA 1
ATOM 9118 C C . LYS B 1 459 ? 7.84 24 30.078 1 92.5 459 LYS B C 1
ATOM 9120 O O . LYS B 1 459 ? 7.996 22.938 30.688 1 92.5 459 LYS B O 1
ATOM 9125 N N . THR B 1 460 ? 7.582 24 28.875 1 94 460 THR B N 1
ATOM 9126 C CA . THR B 1 460 ? 7.398 22.75 28.141 1 94 460 THR B CA 1
ATOM 9127 C C . THR B 1 460 ? 8.297 22.719 26.906 1 94 460 THR B C 1
ATOM 9129 O O . THR B 1 460 ? 8.984 23.688 26.609 1 94 460 THR B O 1
ATOM 9132 N N . TYR B 1 461 ? 8.367 21.531 26.281 1 93.88 461 TYR B N 1
ATOM 9133 C CA . TYR B 1 461 ? 9.102 21.359 25.031 1 93.88 461 TYR B CA 1
ATOM 9134 C C . TYR B 1 461 ? 8.172 21.453 23.828 1 93.88 461 TYR B C 1
ATOM 9136 O O . TYR B 1 461 ? 6.973 21.156 23.938 1 93.88 461 TYR B O 1
ATOM 9144 N N . SER B 1 462 ? 8.719 21.891 22.75 1 94.88 462 SER B N 1
ATOM 9145 C CA . SER B 1 462 ? 7.965 21.969 21.516 1 94.88 462 SER B CA 1
ATOM 9146 C C . SER B 1 462 ? 8.055 20.672 20.719 1 94.88 462 SER B C 1
ATOM 9148 O O . SER B 1 462 ? 9.109 20.031 20.688 1 94.88 462 SER B O 1
ATOM 9150 N N . LEU B 1 463 ? 6.984 20.312 20.109 1 95.38 463 LEU B N 1
ATOM 9151 C CA . LEU B 1 463 ? 6.984 19.125 19.266 1 95.38 463 LEU B CA 1
ATOM 9152 C C . LEU B 1 463 ? 7.887 19.328 18.047 1 95.38 463 LEU B C 1
ATOM 9154 O O . LEU B 1 463 ? 8.523 18.375 17.578 1 95.38 463 LEU B O 1
ATOM 9158 N N . TRP B 1 464 ? 7.887 20.578 17.531 1 96.38 464 TRP B N 1
ATOM 9159 C CA . TRP B 1 464 ? 8.695 20.875 16.344 1 96.38 464 TRP B CA 1
ATOM 9160 C C . TRP B 1 464 ? 10.172 20.609 16.625 1 96.38 464 TRP B C 1
ATOM 9162 O O . TRP B 1 464 ? 10.875 20.047 15.781 1 96.38 464 TRP B O 1
ATOM 9172 N N . GLY B 1 465 ? 10.594 21.031 17.781 1 93.94 465 GLY B N 1
ATOM 9173 C CA . GLY B 1 465 ? 11.961 20.75 18.172 1 93.94 465 GLY B CA 1
ATOM 9174 C C . GLY B 1 465 ? 12.273 19.281 18.234 1 93.94 465 GLY B C 1
ATOM 9175 O O . GLY B 1 465 ? 13.352 18.844 17.812 1 93.94 465 GLY B O 1
ATOM 9176 N N . TYR B 1 466 ? 11.383 18.531 18.75 1 92.75 466 TYR B N 1
ATOM 9177 C CA . TYR B 1 466 ? 11.539 17.078 18.859 1 92.75 466 TYR B CA 1
ATOM 9178 C C . TYR B 1 466 ? 11.617 16.453 17.469 1 92.75 466 TYR B C 1
ATOM 9180 O O . TYR B 1 466 ? 12.5 15.625 17.203 1 92.75 466 TYR B O 1
ATOM 9188 N N . MET B 1 467 ? 10.766 16.844 16.578 1 94.19 467 MET B N 1
ATOM 9189 C CA . MET B 1 467 ? 10.672 16.234 15.25 1 94.19 467 MET B CA 1
ATOM 9190 C C . MET B 1 467 ? 11.875 16.625 14.391 1 94.19 467 MET B C 1
ATOM 9192 O O . MET B 1 467 ? 12.281 15.875 13.5 1 94.19 467 MET B O 1
ATOM 9196 N N . ALA B 1 468 ? 12.391 17.781 14.688 1 92.56 468 ALA B N 1
ATOM 9197 C CA . ALA B 1 468 ? 13.578 18.234 13.961 1 92.56 468 ALA B CA 1
ATOM 9198 C C . ALA B 1 468 ? 14.758 17.297 14.211 1 92.56 468 ALA B C 1
ATOM 9200 O O . ALA B 1 468 ? 15.656 17.188 13.367 1 92.56 468 ALA B O 1
ATOM 9201 N N . ARG B 1 469 ? 14.719 16.641 15.281 1 87.75 469 ARG B N 1
ATOM 9202 C CA . ARG B 1 469 ? 15.805 15.734 15.633 1 87.75 469 ARG B CA 1
ATOM 9203 C C . ARG B 1 469 ? 15.602 14.367 15 1 87.75 469 ARG B C 1
ATOM 9205 O O . ARG B 1 469 ? 16.516 13.531 15 1 87.75 469 ARG B O 1
ATOM 9212 N N . LYS B 1 470 ? 14.469 14.141 14.445 1 88.94 470 LYS B N 1
ATOM 9213 C CA . LYS B 1 470 ? 14.141 12.852 13.836 1 88.94 470 LYS B CA 1
ATOM 9214 C C . LYS B 1 470 ? 13.969 12.992 12.32 1 88.94 470 LYS B C 1
ATOM 9216 O O . LYS B 1 470 ? 13.164 12.289 11.711 1 88.94 470 LYS B O 1
ATOM 9221 N N . LYS B 1 471 ? 14.68 13.812 11.773 1 85.12 471 LYS B N 1
ATOM 9222 C CA . LYS B 1 471 ? 14.523 14.133 10.359 1 85.12 471 LYS B CA 1
ATOM 9223 C C . LYS B 1 471 ? 14.844 12.93 9.484 1 85.12 471 LYS B C 1
ATOM 9225 O O . LYS B 1 471 ? 14.203 12.719 8.453 1 85.12 471 LYS B O 1
ATOM 9230 N N . GLU B 1 472 ? 15.766 12.102 9.844 1 83.12 472 GLU B N 1
ATOM 9231 C CA . GLU B 1 472 ? 16.203 10.969 9.023 1 83.12 472 GLU B CA 1
ATOM 9232 C C . GLU B 1 472 ? 15.086 9.945 8.852 1 83.12 472 GLU B C 1
ATOM 9234 O O . GLU B 1 472 ? 14.953 9.344 7.789 1 83.12 472 GLU B O 1
ATOM 9239 N N . GLU B 1 473 ? 14.367 9.867 9.867 1 89.31 473 GLU B N 1
ATOM 9240 C CA . GLU B 1 473 ? 13.305 8.859 9.812 1 89.31 473 GLU B CA 1
ATOM 9241 C C . GLU B 1 473 ? 12.023 9.445 9.234 1 89.31 473 GLU B C 1
ATOM 9243 O O . GLU B 1 473 ? 11.172 8.711 8.727 1 89.31 473 GLU B O 1
ATOM 9248 N N . LEU B 1 474 ? 11.859 10.758 9.312 1 95.5 474 LEU B N 1
ATOM 9249 C CA . LEU B 1 474 ? 10.57 11.367 8.992 1 95.5 474 LEU B CA 1
ATOM 9250 C C . LEU B 1 474 ? 10.578 11.945 7.578 1 95.5 474 LEU B C 1
ATOM 9252 O O . LEU B 1 474 ? 9.523 12.211 7.004 1 95.5 474 LEU B O 1
ATOM 9256 N N . ARG B 1 475 ? 11.719 12.094 7.055 1 96 475 ARG B N 1
ATOM 9257 C CA . ARG B 1 475 ? 11.82 12.68 5.723 1 96 475 ARG B CA 1
ATOM 9258 C C . ARG B 1 475 ? 11.484 11.656 4.648 1 96 475 ARG B C 1
ATOM 9260 O O . ARG B 1 475 ? 11.82 10.477 4.777 1 96 475 ARG B O 1
ATOM 9267 N N . ASN B 1 476 ? 10.805 12.094 3.625 1 95.44 476 ASN B N 1
ATOM 9268 C CA . ASN B 1 476 ? 10.5 11.273 2.459 1 95.44 476 ASN B CA 1
ATOM 9269 C C . ASN B 1 476 ? 11.734 11.062 1.583 1 95.44 476 ASN B C 1
ATOM 9271 O O . ASN B 1 476 ? 12.266 12.016 1.011 1 95.44 476 ASN B O 1
ATOM 9275 N N . PRO B 1 477 ? 12.18 9.859 1.453 1 92.31 477 PRO B N 1
ATOM 9276 C CA . PRO B 1 477 ? 13.398 9.594 0.68 1 92.31 477 PRO B CA 1
ATOM 9277 C C . PRO B 1 477 ? 13.219 9.859 -0.812 1 92.31 477 PRO B C 1
ATOM 9279 O O . PRO B 1 477 ? 14.203 10 -1.543 1 92.31 477 PRO B O 1
ATOM 9282 N N . LEU B 1 478 ? 12.023 9.969 -1.295 1 91.12 478 LEU B N 1
ATOM 9283 C CA . LEU B 1 478 ? 11.758 10.141 -2.719 1 91.12 478 LEU B CA 1
ATOM 9284 C C . LEU B 1 478 ? 11.609 11.625 -3.062 1 91.12 478 LEU B C 1
ATOM 9286 O O . LEU B 1 478 ? 11.516 11.984 -4.238 1 91.12 478 LEU B O 1
ATOM 9290 N N . PHE B 1 479 ? 11.594 12.469 -2.082 1 94.25 479 PHE B N 1
ATOM 9291 C CA . PHE B 1 479 ? 11.352 13.891 -2.273 1 94.25 479 PHE B CA 1
ATOM 9292 C C . PHE B 1 479 ? 12.57 14.578 -2.879 1 94.25 479 PHE B C 1
ATOM 9294 O O . PHE B 1 479 ? 13.695 14.367 -2.424 1 94.25 479 PHE B O 1
ATOM 9301 N N . ASN B 1 480 ? 12.367 15.266 -3.912 1 91.06 480 ASN B N 1
ATOM 9302 C CA . ASN B 1 480 ? 13.359 16.141 -4.535 1 91.06 480 ASN B CA 1
ATOM 9303 C C . ASN B 1 480 ? 12.812 17.547 -4.742 1 91.06 480 ASN B C 1
ATOM 9305 O O . ASN B 1 480 ? 11.914 17.766 -5.562 1 91.06 480 ASN B O 1
ATOM 9309 N N . SER B 1 481 ? 13.398 18.484 -4.051 1 91.25 481 SER B N 1
ATOM 9310 C CA . SER B 1 481 ? 12.914 19.859 -4.047 1 91.25 481 SER B CA 1
ATOM 9311 C C . SER B 1 481 ? 12.984 20.484 -5.445 1 91.25 481 SER B C 1
ATOM 9313 O O . SER B 1 481 ? 12.234 21.406 -5.758 1 91.25 481 SER B O 1
ATOM 9315 N N . ASN B 1 482 ? 13.82 19.906 -6.277 1 89.12 482 ASN B N 1
ATOM 9316 C CA . ASN B 1 482 ? 14.008 20.469 -7.617 1 89.12 482 ASN B CA 1
ATOM 9317 C C . ASN B 1 482 ? 12.992 19.906 -8.602 1 89.12 482 ASN B C 1
ATOM 9319 O O . ASN B 1 482 ? 12.859 20.406 -9.719 1 89.12 482 ASN B O 1
ATOM 9323 N N . ASN B 1 483 ? 12.312 18.953 -8.164 1 88.94 483 ASN B N 1
ATOM 9324 C CA . ASN B 1 483 ? 11.375 18.281 -9.062 1 88.94 483 ASN B CA 1
ATOM 9325 C C . ASN B 1 483 ? 9.977 18.219 -8.469 1 88.94 483 ASN B C 1
ATOM 9327 O O . ASN B 1 483 ? 9.359 17.156 -8.398 1 88.94 483 ASN B O 1
ATOM 9331 N N . VAL B 1 484 ? 9.438 19.312 -8.016 1 92.25 484 VAL B N 1
ATOM 9332 C CA . VAL B 1 484 ? 8.094 19.344 -7.445 1 92.25 484 VAL B CA 1
ATOM 9333 C C . VAL B 1 484 ? 7.164 20.156 -8.336 1 92.25 484 VAL B C 1
ATOM 9335 O O . VAL B 1 484 ? 7.602 21.125 -8.984 1 92.25 484 VAL B O 1
ATOM 9338 N N . SER B 1 485 ? 5.902 19.75 -8.367 1 92.19 485 SER B N 1
ATOM 9339 C CA . SER B 1 485 ? 4.879 20.453 -9.133 1 92.19 485 SER B CA 1
ATOM 9340 C C . SER B 1 485 ? 4.391 21.703 -8.398 1 92.19 485 SER B C 1
ATOM 9342 O O . SER B 1 485 ? 4.281 21.703 -7.172 1 92.19 485 SER B O 1
ATOM 9344 N N . GLN B 1 486 ? 4.094 22.625 -9.188 1 94 486 GLN B N 1
ATOM 9345 C CA . GLN B 1 486 ? 3.568 23.844 -8.578 1 94 486 GLN B CA 1
ATOM 9346 C C . GLN B 1 486 ? 2.139 23.641 -8.086 1 94 486 GLN B C 1
ATOM 9348 O O . GLN B 1 486 ? 1.801 24.031 -6.965 1 94 486 GLN B O 1
ATOM 9353 N N . LEU B 1 487 ? 1.349 23.047 -8.961 1 95.75 487 LEU B N 1
ATOM 9354 C CA . LEU B 1 487 ? -0.05 22.797 -8.633 1 95.75 487 LEU B CA 1
ATOM 9355 C C . LEU B 1 487 ? -0.338 21.297 -8.594 1 95.75 487 LEU B C 1
ATOM 9357 O O . LEU B 1 487 ? 0.11 20.562 -9.469 1 95.75 487 LEU B O 1
ATOM 9361 N N . LEU B 1 488 ? -0.999 20.891 -7.523 1 95.38 488 LEU B N 1
ATOM 9362 C CA . LEU B 1 488 ? -1.443 19.5 -7.453 1 95.38 488 LEU B CA 1
ATOM 9363 C C . LEU B 1 488 ? -2.941 19.391 -7.719 1 95.38 488 LEU B C 1
ATOM 9365 O O . LEU B 1 488 ? -3.721 20.219 -7.242 1 95.38 488 LEU B O 1
ATOM 9369 N N . LYS B 1 489 ? -3.309 18.484 -8.492 1 92.5 489 LYS B N 1
ATOM 9370 C CA . LYS B 1 489 ? -4.707 18.141 -8.734 1 92.5 489 LYS B CA 1
ATOM 9371 C C . LYS B 1 489 ? -5.008 16.703 -8.328 1 92.5 489 LYS B C 1
ATOM 9373 O O . LYS B 1 489 ? -4.785 15.781 -9.102 1 92.5 489 LYS B O 1
ATOM 9378 N N . PRO B 1 490 ? -5.582 16.547 -7.219 1 91.81 490 PRO B N 1
ATOM 9379 C CA . PRO B 1 490 ? -5.824 15.18 -6.734 1 91.81 490 PRO B CA 1
ATOM 9380 C C . PRO B 1 490 ? -6.922 14.461 -7.52 1 91.81 490 PRO B C 1
ATOM 9382 O O . PRO B 1 490 ? -7.824 15.109 -8.062 1 91.81 490 PRO B O 1
ATOM 9385 N N . ASP B 1 491 ? -6.758 13.164 -7.648 1 87.62 491 ASP B N 1
ATOM 9386 C CA . ASP B 1 491 ? -7.805 12.297 -8.188 1 87.62 491 ASP B CA 1
ATOM 9387 C C . ASP B 1 491 ? -8.859 11.992 -7.125 1 87.62 491 ASP B C 1
ATOM 9389 O O . ASP B 1 491 ? -8.578 11.312 -6.141 1 87.62 491 ASP B O 1
ATOM 9393 N N . LEU B 1 492 ? -10.078 12.492 -7.336 1 89.69 492 LEU B N 1
ATOM 9394 C CA . LEU B 1 492 ? -11.102 12.445 -6.297 1 89.69 492 LEU B CA 1
ATOM 9395 C C . LEU B 1 492 ? -12.078 11.289 -6.543 1 89.69 492 LEU B C 1
ATOM 9397 O O . LEU B 1 492 ? -13.086 11.164 -5.844 1 89.69 492 LEU B O 1
ATOM 9401 N N . ARG B 1 493 ? -11.789 10.414 -7.492 1 89.19 493 ARG B N 1
ATOM 9402 C CA . ARG B 1 493 ? -12.609 9.219 -7.672 1 89.19 493 ARG B CA 1
ATOM 9403 C C . ARG B 1 493 ? -12.555 8.328 -6.43 1 89.19 493 ARG B C 1
ATOM 9405 O O . ARG B 1 493 ? -11.508 8.188 -5.801 1 89.19 493 ARG B O 1
ATOM 9412 N N . PRO B 1 494 ? -13.656 7.711 -6.074 1 87.62 494 PRO B N 1
ATOM 9413 C CA . PRO B 1 494 ? -13.742 6.969 -4.816 1 87.62 494 PRO B CA 1
ATOM 9414 C C . PRO B 1 494 ? -12.703 5.852 -4.723 1 87.62 494 PRO B C 1
ATOM 9416 O O . PRO B 1 494 ? -12.227 5.535 -3.631 1 87.62 494 PRO B O 1
ATOM 9419 N N . GLN B 1 495 ? -12.367 5.277 -5.82 1 83.75 495 GLN B N 1
ATOM 9420 C CA . GLN B 1 495 ? -11.414 4.172 -5.812 1 83.75 495 GLN B CA 1
ATOM 9421 C C . GLN B 1 495 ? -10.023 4.641 -5.398 1 83.75 495 GLN B C 1
ATOM 9423 O O . GLN B 1 495 ? -9.164 3.83 -5.043 1 83.75 495 GLN B O 1
ATOM 9428 N N . GLN B 1 496 ? -9.82 5.969 -5.445 1 86.38 496 GLN B N 1
ATOM 9429 C CA . GLN B 1 496 ? -8.516 6.527 -5.109 1 86.38 496 GLN B CA 1
ATOM 9430 C C . GLN B 1 496 ? -8.453 6.938 -3.643 1 86.38 496 GLN B C 1
ATOM 9432 O O . GLN B 1 496 ? -7.375 7.25 -3.127 1 86.38 496 GLN B O 1
ATOM 9437 N N . ILE B 1 497 ? -9.531 6.965 -2.992 1 92.12 497 ILE B N 1
ATOM 9438 C CA . ILE B 1 497 ? -9.578 7.266 -1.566 1 92.12 497 ILE B CA 1
ATOM 9439 C C . ILE B 1 497 ? -9.547 5.965 -0.763 1 92.12 497 ILE B C 1
ATOM 9441 O O . ILE B 1 497 ? -10.461 5.148 -0.852 1 92.12 497 ILE B O 1
ATOM 9445 N N . THR B 1 498 ? -8.492 5.762 -0.043 1 89.62 498 THR B N 1
ATOM 9446 C CA . THR B 1 498 ? -8.297 4.465 0.592 1 89.62 498 THR B CA 1
ATOM 9447 C C . THR B 1 498 ? -8.18 4.613 2.105 1 89.62 498 THR B C 1
ATOM 9449 O O . THR B 1 498 ? -7.938 5.711 2.609 1 89.62 498 THR B O 1
ATOM 9452 N N . LEU B 1 499 ? -8.367 3.488 2.797 1 91.5 499 LEU B N 1
ATOM 9453 C CA . LEU B 1 499 ? -8.258 3.461 4.25 1 91.5 499 LEU B CA 1
ATOM 9454 C C . LEU B 1 499 ? -6.801 3.561 4.688 1 91.5 499 LEU B C 1
ATOM 9456 O O . LEU B 1 499 ? -5.953 2.809 4.203 1 91.5 499 LEU B O 1
ATOM 9460 N N . TRP B 1 500 ? -6.516 4.496 5.57 1 92 500 TRP B N 1
ATOM 9461 C CA . TRP B 1 500 ? -5.188 4.641 6.156 1 92 500 TRP B CA 1
ATOM 9462 C C . TRP B 1 500 ? -4.934 3.562 7.203 1 92 500 TRP B C 1
ATOM 9464 O O . TRP B 1 500 ? -4.957 3.836 8.406 1 92 500 TRP B O 1
ATOM 9474 N N . ARG B 1 501 ? -4.566 2.459 6.789 1 86.44 501 ARG B N 1
ATOM 9475 C CA . ARG B 1 501 ? -4.461 1.276 7.637 1 86.44 501 ARG B CA 1
ATOM 9476 C C . ARG B 1 501 ? -3.354 1.44 8.672 1 86.44 501 ARG B C 1
ATOM 9478 O O . ARG B 1 501 ? -3.506 1.025 9.82 1 86.44 501 ARG B O 1
ATOM 9485 N N . SER B 1 502 ? -2.264 2.016 8.281 1 85.31 502 SER B N 1
ATOM 9486 C CA . SER B 1 502 ? -1.121 2.137 9.18 1 85.31 502 SER B CA 1
ATOM 9487 C C . SER B 1 502 ? -1.434 3.062 10.352 1 85.31 502 SER B C 1
ATOM 9489 O O . SER B 1 502 ? -0.728 3.055 11.367 1 85.31 502 SER B O 1
ATOM 9491 N N . LEU B 1 503 ? -2.418 3.83 10.195 1 90.19 503 LEU B N 1
ATOM 9492 C CA . LEU B 1 503 ? -2.814 4.691 11.305 1 90.19 503 LEU B CA 1
ATOM 9493 C C . LEU B 1 503 ? -3.879 4.016 12.164 1 90.19 503 LEU B C 1
ATOM 9495 O O . LEU B 1 503 ? -3.74 3.941 13.391 1 90.19 503 LEU B O 1
ATOM 9499 N N . TYR B 1 504 ? -4.922 3.496 11.508 1 88.81 504 TYR B N 1
ATOM 9500 C CA . TYR B 1 504 ? -6.109 3.064 12.242 1 88.81 504 TYR B CA 1
ATOM 9501 C C . TYR B 1 504 ? -5.965 1.622 12.711 1 88.81 504 TYR B C 1
ATOM 9503 O O . TYR B 1 504 ? -6.688 1.179 13.602 1 88.81 504 TYR B O 1
ATOM 9511 N N . ASN B 1 505 ? -4.973 0.879 12.008 1 76.38 505 ASN B N 1
ATOM 9512 C CA . ASN B 1 505 ? -4.758 -0.523 12.352 1 76.38 505 ASN B CA 1
ATOM 9513 C C . ASN B 1 505 ? -3.305 -0.791 12.727 1 76.38 505 ASN B C 1
ATOM 9515 O O . ASN B 1 505 ? -2.836 -1.928 12.648 1 76.38 505 ASN B O 1
ATOM 9519 N N . ARG B 1 506 ? -2.561 0.145 13.008 1 68.38 506 ARG B N 1
ATOM 9520 C CA . ARG B 1 506 ? -1.11 0.101 13.156 1 68.38 506 ARG B CA 1
ATOM 9521 C C . ARG B 1 506 ? -0.698 -0.925 14.203 1 68.38 506 ARG B C 1
ATOM 9523 O O . ARG B 1 506 ? 0.383 -1.512 14.117 1 68.38 506 ARG B O 1
ATOM 9530 N N . TYR B 1 507 ? -1.439 -1.171 15.102 1 66.69 507 TYR B N 1
ATOM 9531 C CA . TYR B 1 507 ? -1.017 -2.018 16.219 1 66.69 507 TYR B CA 1
ATOM 9532 C C . TYR B 1 507 ? -1.338 -3.482 15.938 1 66.69 507 TYR B C 1
ATOM 9534 O O . TYR B 1 507 ? -0.925 -4.367 16.688 1 66.69 507 TYR B O 1
ATOM 9542 N N . ASP B 1 508 ? -2.002 -3.693 14.867 1 63.19 508 ASP B N 1
ATOM 9543 C CA . ASP B 1 508 ? -2.375 -5.066 14.539 1 63.19 508 ASP B CA 1
ATOM 9544 C C . ASP B 1 508 ? -1.482 -5.633 13.438 1 63.19 508 ASP B C 1
ATOM 9546 O O . ASP B 1 508 ? -1.223 -6.84 13.398 1 63.19 508 ASP B O 1
ATOM 9550 N N . ILE B 1 509 ? -1.112 -4.719 12.555 1 60.59 509 ILE B N 1
ATOM 9551 C CA . ILE B 1 509 ? -0.567 -5.344 11.352 1 60.59 509 ILE B CA 1
ATOM 9552 C C . ILE B 1 509 ? 0.664 -4.57 10.883 1 60.59 509 ILE B C 1
ATOM 9554 O O . ILE B 1 509 ? 0.721 -3.346 11.008 1 60.59 509 ILE B O 1
ATOM 9558 N N . SER B 1 510 ? 1.587 -5.453 10.656 1 62.59 510 SER B N 1
ATOM 9559 C CA . SER B 1 510 ? 2.629 -4.852 9.828 1 62.59 510 SER B CA 1
ATOM 9560 C C . SER B 1 510 ? 2.191 -4.754 8.367 1 62.59 510 SER B C 1
ATOM 9562 O O . SER B 1 510 ? 1.67 -5.715 7.809 1 62.59 510 SER B O 1
ATOM 9564 N N . CYS B 1 511 ? 2.227 -3.582 7.902 1 67.44 511 CYS B N 1
ATOM 9565 C CA . CYS B 1 511 ? 1.859 -3.326 6.512 1 67.44 511 CYS B CA 1
ATOM 9566 C C . CYS B 1 511 ? 3.082 -3.389 5.605 1 67.44 511 CYS B C 1
ATOM 9568 O O . CYS B 1 511 ? 4.148 -2.875 5.957 1 67.44 511 CYS B O 1
ATOM 9570 N N . ARG B 1 512 ? 3.021 -4.102 4.5 1 73 512 ARG B N 1
ATOM 9571 C CA . ARG B 1 512 ? 4.078 -4.199 3.5 1 73 512 ARG B CA 1
ATOM 9572 C C . ARG B 1 512 ? 4.617 -2.82 3.135 1 73 512 ARG B C 1
ATOM 9574 O O . ARG B 1 512 ? 5.824 -2.645 2.957 1 73 512 ARG B O 1
ATOM 9581 N N . GLU B 1 513 ? 3.791 -1.879 3.078 1 76.5 513 GLU B N 1
ATOM 9582 C CA . GLU B 1 513 ? 4.184 -0.531 2.676 1 76.5 513 GLU B CA 1
ATOM 9583 C C . GLU B 1 513 ? 5.137 0.092 3.689 1 76.5 513 GLU B C 1
ATOM 9585 O O . GLU B 1 513 ? 6.082 0.791 3.312 1 76.5 513 GLU B O 1
ATOM 9590 N N . ASP B 1 514 ? 4.859 -0.189 4.871 1 81 514 ASP B N 1
ATOM 9591 C CA . ASP B 1 514 ? 5.73 0.33 5.922 1 81 514 ASP B CA 1
ATOM 9592 C C . ASP B 1 514 ? 7.125 -0.29 5.832 1 81 514 ASP B C 1
ATOM 9594 O O . ASP B 1 514 ? 8.133 0.395 6.039 1 81 514 ASP B O 1
ATOM 9598 N N . LEU B 1 515 ? 7.137 -1.523 5.566 1 85.25 515 LEU B N 1
ATOM 9599 C CA . LEU B 1 515 ? 8.414 -2.217 5.434 1 85.25 515 LEU B CA 1
ATOM 9600 C C . LEU B 1 515 ? 9.195 -1.694 4.23 1 85.25 515 LEU B C 1
ATOM 9602 O O . LEU B 1 515 ? 10.414 -1.514 4.309 1 85.25 515 LEU B O 1
ATOM 9606 N N . LEU B 1 516 ? 8.523 -1.48 3.141 1 88.56 516 LEU B N 1
ATOM 9607 C CA . LEU B 1 516 ? 9.172 -0.953 1.943 1 88.56 516 LEU B CA 1
ATOM 9608 C C . LEU B 1 516 ? 9.734 0.44 2.201 1 88.56 516 LEU B C 1
ATOM 9610 O O . LEU B 1 516 ? 10.852 0.749 1.779 1 88.56 516 LEU B O 1
ATOM 9614 N N . LEU B 1 517 ? 8.984 1.261 2.873 1 89.38 517 LEU B N 1
ATOM 9615 C CA . LEU B 1 517 ? 9.438 2.611 3.184 1 89.38 517 LEU B CA 1
ATOM 9616 C C . LEU B 1 517 ? 10.695 2.574 4.051 1 89.38 517 LEU B C 1
ATOM 9618 O O . LEU B 1 517 ? 11.664 3.277 3.775 1 89.38 517 LEU B O 1
ATOM 9622 N N . ASN B 1 518 ? 10.688 1.771 5.047 1 89.5 518 ASN B N 1
ATOM 9623 C CA . ASN B 1 518 ? 11.852 1.631 5.918 1 89.5 518 ASN B CA 1
ATOM 9624 C C . ASN B 1 518 ? 13.078 1.153 5.141 1 89.5 518 ASN B C 1
ATOM 9626 O O . ASN B 1 518 ? 14.195 1.601 5.398 1 89.5 518 ASN B O 1
ATOM 9630 N N . THR B 1 519 ? 12.836 0.25 4.254 1 92.75 519 THR B N 1
ATOM 9631 C CA . THR B 1 519 ? 13.93 -0.294 3.451 1 92.75 519 THR B CA 1
ATOM 9632 C C . THR B 1 519 ? 14.508 0.777 2.531 1 92.75 519 THR B C 1
ATOM 9634 O O . THR B 1 519 ? 15.727 0.878 2.377 1 92.75 519 THR B O 1
ATOM 9637 N N . VAL B 1 520 ? 13.633 1.554 1.939 1 93.94 520 VAL B N 1
ATOM 9638 C CA . VAL B 1 520 ? 14.078 2.621 1.053 1 93.94 520 VAL B CA 1
ATOM 9639 C C . VAL B 1 520 ? 14.938 3.617 1.833 1 93.94 520 VAL B C 1
ATOM 9641 O O . VAL B 1 520 ? 15.984 4.051 1.355 1 93.94 520 VAL B O 1
ATOM 9644 N N . ILE B 1 521 ? 14.516 3.973 2.994 1 94.06 521 ILE B N 1
ATOM 9645 C CA . ILE B 1 521 ? 15.258 4.914 3.826 1 94.06 521 ILE B CA 1
ATOM 9646 C C . ILE B 1 521 ? 16.625 4.328 4.172 1 94.06 521 ILE B C 1
ATOM 9648 O O . ILE B 1 521 ? 17.656 5 4.027 1 94.06 521 ILE B O 1
ATOM 9652 N N . ALA B 1 522 ? 16.641 3.119 4.594 1 94.12 522 ALA B N 1
ATOM 9653 C CA . ALA B 1 522 ? 17.875 2.455 4.969 1 94.12 522 ALA B CA 1
ATOM 9654 C C . ALA B 1 522 ? 18.828 2.359 3.777 1 94.12 522 ALA B C 1
ATOM 9656 O O . ALA B 1 522 ? 20.031 2.621 3.906 1 94.12 522 ALA B O 1
ATOM 9657 N N . PHE B 1 523 ? 18.312 1.952 2.65 1 95.44 523 PHE B N 1
ATOM 9658 C CA . PHE B 1 523 ? 19.141 1.797 1.455 1 95.44 523 PHE B CA 1
ATOM 9659 C C . PHE B 1 523 ? 19.703 3.141 1.008 1 95.44 523 PHE B C 1
ATOM 9661 O O . PHE B 1 523 ? 20.844 3.225 0.572 1 95.44 523 PHE B O 1
ATOM 9668 N N . LYS B 1 524 ? 18.891 4.152 1.059 1 94.69 524 LYS B N 1
ATOM 9669 C CA . LYS B 1 524 ? 19.375 5.484 0.694 1 94.69 524 LYS B CA 1
ATOM 9670 C C . LYS B 1 524 ? 20.531 5.918 1.586 1 94.69 524 LYS B C 1
ATOM 9672 O O . LYS B 1 524 ? 21.531 6.449 1.1 1 94.69 524 LYS B O 1
ATOM 9677 N N . GLN B 1 525 ? 20.406 5.684 2.824 1 93.94 525 GLN B N 1
ATOM 9678 C CA . GLN B 1 525 ? 21.469 6 3.762 1 93.94 525 GLN B CA 1
ATOM 9679 C C . GLN B 1 525 ? 22.734 5.191 3.459 1 93.94 525 GLN B C 1
ATOM 9681 O O . GLN B 1 525 ? 23.844 5.719 3.506 1 93.94 525 GLN B O 1
ATOM 9686 N N . GLN B 1 526 ? 22.516 3.963 3.207 1 96.12 526 GLN B N 1
ATOM 9687 C CA . GLN B 1 526 ? 23.656 3.102 2.896 1 96.12 526 GLN B CA 1
ATOM 9688 C C . GLN B 1 526 ? 24.359 3.562 1.627 1 96.12 526 GLN B C 1
ATOM 9690 O O . GLN B 1 526 ? 25.594 3.557 1.56 1 96.12 526 GLN B O 1
ATOM 9695 N N . ILE B 1 527 ? 23.625 3.91 0.665 1 95.94 527 ILE B N 1
ATOM 9696 C CA . ILE B 1 527 ? 24.172 4.398 -0.591 1 95.94 527 ILE B CA 1
ATOM 9697 C C . ILE B 1 527 ? 24.984 5.668 -0.336 1 95.94 527 ILE B C 1
ATOM 9699 O O . ILE B 1 527 ? 26.078 5.832 -0.871 1 95.94 527 ILE B O 1
ATOM 9703 N N . ASP B 1 528 ? 24.438 6.547 0.443 1 93.25 528 ASP B N 1
ATOM 9704 C CA . ASP B 1 528 ? 25.156 7.762 0.805 1 93.25 528 ASP B CA 1
ATOM 9705 C C . ASP B 1 528 ? 26.469 7.426 1.513 1 93.25 528 ASP B C 1
ATOM 9707 O O . ASP B 1 528 ? 27.5 8.047 1.248 1 93.25 528 ASP B O 1
ATOM 9711 N N . SER B 1 529 ? 26.391 6.492 2.389 1 94.38 529 SER B N 1
ATOM 9712 C CA . SER B 1 529 ? 27.562 6.07 3.133 1 94.38 529 SER B CA 1
ATOM 9713 C C . SER B 1 529 ? 28.625 5.484 2.203 1 94.38 529 SER B C 1
ATOM 9715 O O . SER B 1 529 ? 29.797 5.852 2.281 1 94.38 529 SER B O 1
ATOM 9717 N N . LEU B 1 530 ? 28.219 4.602 1.345 1 95.31 530 LEU B N 1
ATOM 9718 C CA . LEU B 1 530 ? 29.125 3.943 0.421 1 95.31 530 LEU B CA 1
ATOM 9719 C C . LEU B 1 530 ? 29.719 4.949 -0.562 1 95.31 530 LEU B C 1
ATOM 9721 O O . LEU B 1 530 ? 30.906 4.871 -0.896 1 95.31 530 LEU B O 1
ATOM 9725 N N . SER B 1 531 ? 28.922 5.859 -1.042 1 94.25 531 SER B N 1
ATOM 9726 C CA . SER B 1 531 ? 29.391 6.887 -1.967 1 94.25 531 SER B CA 1
ATOM 9727 C C . SER B 1 531 ? 30.469 7.754 -1.327 1 94.25 531 SER B C 1
ATOM 9729 O O . SER B 1 531 ? 31.484 8.055 -1.956 1 94.25 531 SER B O 1
ATOM 9731 N N . SER B 1 532 ? 30.25 8.164 -0.111 1 93.06 532 SER B N 1
ATOM 9732 C CA . SER B 1 532 ? 31.234 8.953 0.616 1 93.06 532 SER B CA 1
ATOM 9733 C C . SER B 1 532 ? 32.531 8.164 0.837 1 93.06 532 SER B C 1
ATOM 9735 O O . SER B 1 532 ? 33.625 8.719 0.776 1 93.06 532 SER B O 1
ATOM 9737 N N . HIS B 1 533 ? 32.375 6.898 1.127 1 93.31 533 HIS B N 1
ATOM 9738 C CA . HIS B 1 533 ? 33.531 6.035 1.345 1 93.31 533 HIS B CA 1
ATOM 9739 C C . HIS B 1 533 ? 34.344 5.871 0.066 1 93.31 533 HIS B C 1
ATOM 9741 O O . HIS B 1 533 ? 35.562 5.82 0.112 1 93.31 533 HIS B O 1
ATOM 9747 N N . ILE B 1 534 ? 33.656 5.77 -1.039 1 93.06 534 ILE B N 1
ATOM 9748 C CA . ILE B 1 534 ? 34.344 5.641 -2.33 1 93.06 534 ILE B CA 1
ATOM 9749 C C . ILE B 1 534 ? 35.125 6.902 -2.623 1 93.06 534 ILE B C 1
ATOM 9751 O O . ILE B 1 534 ? 36.25 6.824 -3.137 1 93.06 534 ILE B O 1
ATOM 9755 N N . GLU B 1 535 ? 34.562 8.023 -2.328 1 91.5 535 GLU B N 1
ATOM 9756 C CA . GLU B 1 535 ? 35.312 9.273 -2.492 1 91.5 535 GLU B CA 1
ATOM 9757 C C . GLU B 1 535 ? 36.562 9.289 -1.639 1 91.5 535 GLU B C 1
ATOM 9759 O O . GLU B 1 535 ? 37.625 9.742 -2.086 1 91.5 535 GLU B O 1
ATOM 9764 N N . PHE B 1 536 ? 36.531 8.82 -0.443 1 91.31 536 PHE B N 1
ATOM 9765 C CA . PHE B 1 536 ? 37.656 8.711 0.46 1 91.31 536 PHE B CA 1
ATOM 9766 C C . PHE B 1 536 ? 38.719 7.797 -0.13 1 91.31 536 PHE B C 1
ATOM 9768 O O . PHE B 1 536 ? 39.906 8.141 -0.133 1 91.31 536 PHE B O 1
ATOM 9775 N N . LEU B 1 537 ? 38.281 6.66 -0.645 1 90.62 537 LEU B N 1
ATOM 9776 C CA . LEU B 1 537 ? 39.219 5.691 -1.215 1 90.62 537 LEU B CA 1
ATOM 9777 C C . LEU B 1 537 ? 39.906 6.254 -2.461 1 90.62 537 LEU B C 1
ATOM 9779 O O . LEU B 1 537 ? 41.094 6.023 -2.684 1 90.62 537 LEU B O 1
ATOM 9783 N N . ASN B 1 538 ? 39.094 6.941 -3.221 1 89.88 538 ASN B N 1
ATOM 9784 C CA . ASN B 1 538 ? 39.688 7.566 -4.414 1 89.88 538 ASN B CA 1
ATOM 9785 C C . ASN B 1 538 ? 40.75 8.602 -4.055 1 89.88 538 ASN B C 1
ATOM 9787 O O . ASN B 1 538 ? 41.75 8.711 -4.738 1 89.88 538 ASN B O 1
ATOM 9791 N N . GLN B 1 539 ? 40.5 9.32 -3.096 1 88.62 539 GLN B N 1
ATOM 9792 C CA . GLN B 1 539 ? 41.5 10.281 -2.637 1 88.62 539 GLN B CA 1
ATOM 9793 C C . GLN B 1 539 ? 42.75 9.586 -2.15 1 88.62 539 GLN B C 1
ATOM 9795 O O . GLN B 1 539 ? 43.875 10.055 -2.4 1 88.62 539 GLN B O 1
ATOM 9800 N N . LYS B 1 540 ? 42.625 8.547 -1.479 1 87.12 540 LYS B N 1
ATOM 9801 C CA . LYS B 1 540 ? 43.781 7.777 -0.997 1 87.12 540 LYS B CA 1
ATOM 9802 C C . LYS B 1 540 ? 44.594 7.211 -2.16 1 87.12 540 LYS B C 1
ATOM 9804 O O . LYS B 1 540 ? 45.812 7.188 -2.109 1 87.12 540 LYS B O 1
ATOM 9809 N N . ILE B 1 541 ? 43.844 6.758 -3.08 1 88.31 541 ILE B N 1
ATOM 9810 C CA . ILE B 1 541 ? 44.5 6.199 -4.254 1 88.31 541 ILE B CA 1
ATOM 9811 C C . ILE B 1 541 ? 45.281 7.293 -4.988 1 88.31 541 ILE B C 1
ATOM 9813 O O . ILE B 1 541 ? 46.406 7.07 -5.449 1 88.31 541 ILE B O 1
ATOM 9817 N N . GLU B 1 542 ? 44.656 8.414 -5.09 1 87.44 542 GLU B N 1
ATOM 9818 C CA . GLU B 1 542 ? 45.312 9.531 -5.742 1 87.44 542 GLU B CA 1
ATOM 9819 C C . GLU B 1 542 ? 46.594 9.945 -4.984 1 87.44 542 GLU B C 1
ATOM 9821 O O . GLU B 1 542 ? 47.594 10.266 -5.594 1 87.44 542 GLU B O 1
ATOM 9826 N N . LYS B 1 543 ? 46.562 9.891 -3.764 1 85.94 543 LYS B N 1
ATOM 9827 C CA . LYS B 1 543 ? 47.75 10.234 -2.941 1 85.94 543 LYS B CA 1
ATOM 9828 C C . LYS B 1 543 ? 48.844 9.195 -3.088 1 85.94 543 LYS B C 1
ATOM 9830 O O . LYS B 1 543 ? 50.031 9.547 -3.156 1 85.94 543 LYS B O 1
ATOM 9835 N N . LEU B 1 544 ? 48.469 8.008 -3.162 1 85.5 544 LEU B N 1
ATOM 9836 C CA . LEU B 1 544 ? 49.438 6.922 -3.289 1 85.5 544 LEU B CA 1
ATOM 9837 C C . LEU B 1 544 ? 50.062 6.922 -4.672 1 85.5 544 LEU B C 1
ATOM 9839 O O . LEU B 1 544 ? 51.25 6.617 -4.812 1 85.5 544 LEU B O 1
ATOM 9843 N N . THR B 1 545 ? 49.281 7.258 -5.629 1 84.88 545 THR B N 1
ATOM 9844 C CA . THR B 1 545 ? 49.781 7.316 -6.988 1 84.88 545 THR B CA 1
ATOM 9845 C C . THR B 1 545 ? 50.75 8.484 -7.148 1 84.88 545 THR B C 1
ATOM 9847 O O . THR B 1 545 ? 51.781 8.352 -7.824 1 84.88 545 THR B O 1
ATOM 9850 N N . LYS B 1 546 ? 50.531 9.523 -6.586 1 84.25 546 LYS B N 1
ATOM 9851 C CA . LYS B 1 546 ? 51.438 10.672 -6.625 1 84.25 546 LYS B CA 1
ATOM 9852 C C . LYS B 1 546 ? 52.75 10.375 -5.887 1 84.25 546 LYS B C 1
ATOM 9854 O O . LYS B 1 546 ? 53.812 10.781 -6.328 1 84.25 546 LYS B O 1
ATOM 9859 N N . ALA B 1 547 ? 52.688 9.703 -4.895 1 77.56 547 ALA B N 1
ATOM 9860 C CA . ALA B 1 547 ? 53.875 9.344 -4.117 1 77.56 547 ALA B CA 1
ATOM 9861 C C . ALA B 1 547 ? 54.781 8.398 -4.906 1 77.56 547 ALA B C 1
ATOM 9863 O O . ALA B 1 547 ? 56.031 8.5 -4.832 1 77.56 547 ALA B O 1
ATOM 9864 N N . GLU B 1 548 ? 54.188 7.582 -5.605 1 74.06 548 GLU B N 1
ATOM 9865 C CA . GLU B 1 548 ? 54.938 6.652 -6.438 1 74.06 548 GLU B CA 1
ATOM 9866 C C . GLU B 1 548 ? 55.656 7.379 -7.578 1 74.06 548 GLU B C 1
ATOM 9868 O O . GLU B 1 548 ? 56.781 7.031 -7.941 1 74.06 548 GLU B O 1
ATOM 9873 N N . GLU B 1 549 ? 54.969 8.336 -8.062 1 75.25 549 GLU B N 1
ATOM 9874 C CA . GLU B 1 549 ? 55.531 9.117 -9.156 1 75.25 549 GLU B CA 1
ATOM 9875 C C . GLU B 1 549 ? 56.719 9.953 -8.672 1 75.25 549 GLU B C 1
ATOM 9877 O O . GLU B 1 549 ? 57.75 10.062 -9.359 1 75.25 549 GLU B O 1
ATOM 9882 N N . ILE B 1 550 ? 56.656 10.422 -7.543 1 74.5 550 ILE B N 1
ATOM 9883 C CA . ILE B 1 550 ? 57.719 11.242 -6.973 1 74.5 550 ILE B CA 1
ATOM 9884 C C . ILE B 1 550 ? 58.938 10.367 -6.652 1 74.5 550 ILE B C 1
ATOM 9886 O O . ILE B 1 550 ? 60.062 10.758 -6.895 1 74.5 550 ILE B O 1
ATOM 9890 N N . SER B 1 551 ? 58.719 9.258 -6.219 1 70.81 551 SER B N 1
ATOM 9891 C CA . SER B 1 551 ? 59.812 8.344 -5.887 1 70.81 551 SER B CA 1
ATOM 9892 C C . SER B 1 551 ? 60.5 7.84 -7.145 1 70.81 551 SER B C 1
ATOM 9894 O O . SER B 1 551 ? 61.719 7.664 -7.148 1 70.81 551 SER B O 1
ATOM 9896 N N . SER B 1 552 ? 59.75 7.734 -8.203 1 68.31 552 SER B N 1
ATOM 9897 C CA . SER B 1 552 ? 60.344 7.277 -9.453 1 68.31 552 SER B CA 1
ATOM 9898 C C . SER B 1 552 ? 61.156 8.383 -10.117 1 68.31 552 SER B C 1
ATOM 9900 O O . SER B 1 552 ? 62.188 8.117 -10.75 1 68.31 552 SER B O 1
ATOM 9902 N N . LEU B 1 553 ? 60.812 9.594 -9.859 1 66 553 LEU B N 1
ATOM 9903 C CA . LEU B 1 553 ? 61.531 10.734 -10.398 1 66 553 LEU B CA 1
ATOM 9904 C C . LEU B 1 553 ? 62.812 10.984 -9.609 1 66 553 LEU B C 1
ATOM 9906 O O . LEU B 1 553 ? 63.844 11.359 -10.18 1 66 553 LEU B O 1
ATOM 9910 N N . LYS B 1 554 ? 62.844 10.734 -8.328 1 60.38 554 LYS B N 1
ATOM 9911 C CA . LYS B 1 554 ? 64.062 10.898 -7.516 1 60.38 554 LYS B CA 1
ATOM 9912 C C . LYS B 1 554 ? 65.062 9.812 -7.824 1 60.38 554 LYS B C 1
ATOM 9914 O O . LYS B 1 554 ? 66.25 10.07 -7.805 1 60.38 554 LYS B O 1
ATOM 9919 N N . SER B 1 555 ? 64.625 8.742 -8.148 1 57.5 555 SER B N 1
ATOM 9920 C CA . SER B 1 555 ? 65.562 7.664 -8.484 1 57.5 555 SER B CA 1
ATOM 9921 C C . SER B 1 555 ? 66.188 7.883 -9.859 1 57.5 555 SER B C 1
ATOM 9923 O O . SER B 1 555 ? 67.375 7.48 -10.094 1 57.5 555 SER B O 1
ATOM 9925 N N . LYS B 1 556 ? 65.625 8.742 -10.523 1 53.97 556 LYS B N 1
ATOM 9926 C CA . LYS B 1 556 ? 66.188 9.023 -11.828 1 53.97 556 LYS B CA 1
ATOM 9927 C C . LYS B 1 556 ? 67.188 10.195 -11.758 1 53.97 556 LYS B C 1
ATOM 9929 O O . LYS B 1 556 ? 68.125 10.258 -12.508 1 53.97 556 LYS B O 1
ATOM 9934 N N . SER B 1 557 ? 67 11.141 -10.844 1 52.59 557 SER B N 1
ATOM 9935 C CA . SER B 1 557 ? 67.875 12.32 -10.781 1 52.59 557 SER B CA 1
ATOM 9936 C C . SER B 1 557 ? 69.188 12.016 -10.055 1 52.59 557 SER B C 1
ATOM 9938 O O . SER B 1 557 ? 70.188 12.688 -10.281 1 52.59 557 SER B O 1
ATOM 9940 N N . GLU B 1 558 ? 69.25 11.148 -9.055 1 48.78 558 GLU B N 1
ATOM 9941 C CA . GLU B 1 558 ? 70.5 10.898 -8.352 1 48.78 558 GLU B CA 1
ATOM 9942 C C . GLU B 1 558 ? 71.5 10.219 -9.266 1 48.78 558 GLU B C 1
ATOM 9944 O O . GLU B 1 558 ? 72.688 10.086 -8.914 1 48.78 558 GLU B O 1
ATOM 9949 N N . GLY B 1 559 ? 71.125 9.75 -10.383 1 41.81 559 GLY B N 1
ATOM 9950 C CA . GLY B 1 559 ? 72.125 9.156 -11.227 1 41.81 559 GLY B CA 1
ATOM 9951 C C . GLY B 1 559 ? 73 10.188 -11.906 1 41.81 559 GLY B C 1
ATOM 9952 O O . GLY B 1 559 ? 74.062 9.844 -12.477 1 41.81 559 GLY B O 1
ATOM 9953 N N . GLU B 1 560 ? 72.438 11.406 -12.203 1 39.53 560 GLU B N 1
ATOM 9954 C CA . GLU B 1 560 ? 73.25 12.18 -13.109 1 39.53 560 GLU B CA 1
ATOM 9955 C C . GLU B 1 560 ? 74.188 13.102 -12.344 1 39.53 560 GLU B C 1
ATOM 9957 O O . GLU B 1 560 ? 74.938 13.852 -12.953 1 39.53 560 GLU B O 1
ATOM 9962 N N . SER B 1 561 ? 73.938 13.406 -11.008 1 37.03 561 SER B N 1
ATOM 9963 C CA . SER B 1 561 ? 74.625 14.617 -10.578 1 37.03 561 SER B CA 1
ATOM 9964 C C . SER B 1 561 ? 76.062 14.328 -10.219 1 37.03 561 SER B C 1
ATOM 9966 O O . SER B 1 561 ? 76.688 15.078 -9.461 1 37.03 561 SER B O 1
ATOM 9968 N N . ASN B 1 562 ? 76.688 13.25 -10.609 1 30.77 562 ASN B N 1
ATOM 9969 C CA . ASN B 1 562 ? 78 13.086 -9.992 1 30.77 562 ASN B CA 1
ATOM 9970 C C . ASN B 1 562 ? 78.938 14.242 -10.344 1 30.77 562 ASN B C 1
ATOM 9972 O O . ASN B 1 562 ? 80.125 14.211 -10.016 1 30.77 562 ASN B O 1
ATOM 9976 N N . GLU B 1 563 ? 78.75 15.055 -11.438 1 25.67 563 GLU B N 1
ATOM 9977 C CA . GLU B 1 563 ? 80.125 15.445 -11.828 1 25.67 563 GLU B CA 1
ATOM 9978 C C . GLU B 1 563 ? 80.625 16.578 -10.953 1 25.67 563 GLU B C 1
ATOM 9980 O O . GLU B 1 563 ? 81.812 16.969 -11.07 1 25.67 563 GLU B O 1
ATOM 9985 N N . MET B 1 564 ? 79.75 17.562 -10.344 1 23.12 564 MET B N 1
ATOM 9986 C CA . MET B 1 564 ? 80.438 18.859 -10.328 1 23.12 564 MET B CA 1
ATOM 9987 C C . MET B 1 564 ? 81.5 18.906 -9.219 1 23.12 564 MET B C 1
ATOM 9989 O O . MET B 1 564 ? 81.375 18.219 -8.203 1 23.12 564 MET B O 1
ATOM 9993 N N . ASN B 1 565 ? 82.5 19.953 -9.352 1 22.72 565 ASN B N 1
ATOM 9994 C CA . ASN B 1 565 ? 83.875 20.234 -8.969 1 22.72 565 ASN B CA 1
ATOM 9995 C C . ASN B 1 565 ? 84 20.547 -7.48 1 22.72 565 ASN B C 1
ATOM 9997 O O . ASN B 1 565 ? 83 20.828 -6.824 1 22.72 565 ASN B O 1
ATOM 10001 N N . GLY B 1 566 ? 85.312 20.984 -6.887 1 19.89 566 GLY B N 1
ATOM 10002 C CA . GLY B 1 566 ? 86.312 20.812 -5.852 1 19.89 566 GLY B CA 1
ATOM 10003 C C . GLY B 1 566 ? 86.188 21.75 -4.672 1 19.89 566 GLY B C 1
ATOM 10004 O O . GLY B 1 566 ? 86.812 21.609 -3.648 1 19.89 566 GLY B O 1
ATOM 10005 N N . SER B 1 567 ? 85.438 23.031 -4.801 1 21.52 567 SER B N 1
ATOM 10006 C CA . 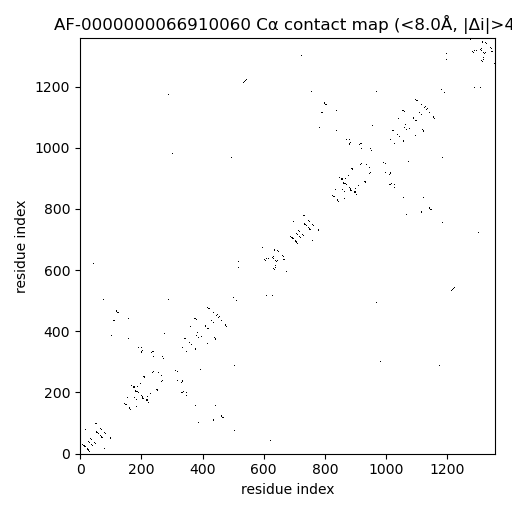SER B 1 567 ? 86.25 24.078 -4.137 1 21.52 567 SER B CA 1
ATOM 10007 C C . SER B 1 567 ? 86.062 24.016 -2.621 1 21.52 567 SER B C 1
ATOM 10009 O O . SER B 1 567 ? 84.938 23.797 -2.127 1 21.52 567 SER B O 1
ATOM 10011 N N . SER B 1 568 ? 87.188 23.766 -1.827 1 20.73 568 SER B N 1
ATOM 10012 C CA . SER B 1 568 ? 87.5 23.328 -0.475 1 20.73 568 SER B CA 1
ATOM 10013 C C . SER B 1 568 ? 87.25 24.438 0.545 1 20.73 568 SER B C 1
ATOM 10015 O O . SER B 1 568 ? 87.5 24.266 1.733 1 20.73 568 SER B O 1
ATOM 10017 N N . ILE B 1 569 ? 86.25 25.453 0.388 1 20.02 569 ILE B N 1
ATOM 10018 C CA . ILE B 1 569 ? 86.562 26.578 1.252 1 20.02 569 ILE B CA 1
ATOM 10019 C C . ILE B 1 569 ? 86.438 26.172 2.715 1 20.02 569 ILE B C 1
ATOM 10021 O O . ILE B 1 569 ? 85.438 25.531 3.115 1 20.02 569 ILE B O 1
ATOM 10025 N N . ASP B 1 570 ? 87.562 26.297 3.467 1 19.75 570 ASP B N 1
ATOM 10026 C CA . ASP B 1 570 ? 88.125 25.844 4.746 1 19.75 570 ASP B CA 1
ATOM 10027 C C . ASP B 1 570 ? 87.438 26.562 5.91 1 19.75 570 ASP B C 1
ATOM 10029 O O . ASP B 1 570 ? 87.812 26.406 7.062 1 19.75 570 ASP B O 1
ATOM 10033 N N . SER B 1 571 ? 86.25 27.203 5.699 1 17.81 571 SER B N 1
ATOM 10034 C CA . SER B 1 571 ? 86.125 28.219 6.734 1 17.81 571 SER B CA 1
ATOM 10035 C C . SER B 1 571 ? 86 27.594 8.125 1 17.81 571 SER B C 1
ATOM 10037 O O . SER B 1 571 ? 85.375 26.547 8.305 1 17.81 571 SER B O 1
ATOM 10039 N N . ALA B 1 572 ? 86.938 27.984 8.977 1 18.75 572 ALA B N 1
ATOM 10040 C CA . ALA B 1 572 ? 87.562 27.672 10.281 1 18.75 572 ALA B CA 1
ATOM 10041 C C . ALA B 1 572 ? 86.5 27.875 11.391 1 18.75 572 ALA B C 1
ATOM 10043 O O . ALA B 1 572 ? 86.812 27.594 12.562 1 18.75 572 ALA B O 1
ATOM 10044 N N . ILE B 1 573 ? 85.188 28.344 11.062 1 18.67 573 ILE B N 1
ATOM 10045 C CA . ILE B 1 573 ? 84.75 29.109 12.203 1 18.67 573 ILE B CA 1
ATOM 10046 C C . ILE B 1 573 ? 84.562 28.203 13.406 1 18.67 573 ILE B C 1
ATOM 10048 O O . ILE B 1 573 ? 84.062 27.062 13.273 1 18.67 573 ILE B O 1
ATOM 10052 N N . ASP B 1 574 ? 85.188 28.594 14.523 1 19.67 574 ASP B N 1
ATOM 10053 C CA . ASP B 1 574 ? 85.562 28.141 15.844 1 19.67 574 ASP B CA 1
ATOM 10054 C C . ASP B 1 574 ? 84.375 27.875 16.734 1 19.67 574 ASP B C 1
ATOM 10056 O O . ASP B 1 574 ? 84.5 27.656 17.938 1 19.67 574 ASP B O 1
ATOM 10060 N N . ALA B 1 575 ? 83.125 27.609 16.078 1 17.97 575 ALA B N 1
ATOM 10061 C CA . ALA B 1 575 ? 82 27.797 16.969 1 17.97 575 ALA B CA 1
ATOM 10062 C C . ALA B 1 575 ? 82.062 26.859 18.172 1 17.97 575 ALA B C 1
ATOM 10064 O O . ALA B 1 575 ? 82.5 25.703 18.031 1 17.97 575 ALA B O 1
ATOM 10065 N N . GLY B 1 576 ? 82.188 27.516 19.328 1 19.17 576 GLY B N 1
ATOM 10066 C CA . GLY B 1 576 ? 82.25 27.156 20.734 1 19.17 576 GLY B CA 1
ATOM 10067 C C . GLY B 1 576 ? 81.375 26.016 21.141 1 19.17 576 GLY B C 1
ATOM 10068 O O . GLY B 1 576 ? 80.375 25.703 20.406 1 19.17 576 GLY B O 1
ATOM 10069 N N . ASN B 1 577 ? 81.688 25.344 22.234 1 18.75 577 ASN B N 1
ATOM 10070 C CA . ASN B 1 577 ? 81.625 24.031 22.875 1 18.75 577 ASN B CA 1
ATOM 10071 C C . ASN B 1 577 ? 80.312 23.766 23.531 1 18.75 577 ASN B C 1
ATOM 10073 O O . ASN B 1 577 ? 80.125 22.828 24.312 1 18.75 577 ASN B O 1
ATOM 10077 N N . SER B 1 578 ? 79.25 24.641 23.266 1 18.69 578 SER B N 1
ATOM 10078 C CA . SER B 1 578 ? 78.375 24.547 24.422 1 18.69 578 SER B CA 1
ATOM 10079 C C . SER B 1 578 ? 77.875 23.125 24.609 1 18.69 578 SER B C 1
ATOM 10081 O O . SER B 1 578 ? 77.875 22.312 23.688 1 18.69 578 SER B O 1
ATOM 10083 N N . GLU B 1 579 ? 77.5 22.797 25.953 1 20.03 579 GLU B N 1
ATOM 10084 C CA . GLU B 1 579 ? 77.188 21.672 26.844 1 20.03 579 GLU B CA 1
ATOM 10085 C C . GLU B 1 579 ? 76 20.906 26.375 1 20.03 579 GLU B C 1
ATOM 10087 O O . GLU B 1 579 ? 75 21.484 25.922 1 20.03 579 GLU B O 1
ATOM 10092 N N . SER B 1 580 ? 76.188 19.562 26.062 1 18.5 580 SER B N 1
ATOM 10093 C CA . SER B 1 580 ? 75.438 18.516 25.422 1 18.5 580 SER B CA 1
ATOM 10094 C C . SER B 1 580 ? 74.25 18.094 26.297 1 18.5 580 SER B C 1
ATOM 10096 O O . SER B 1 580 ? 74.375 17.141 27.078 1 18.5 580 SER B O 1
ATOM 10098 N N . ALA B 1 581 ? 73.375 19.047 26.859 1 19.59 581 ALA B N 1
ATOM 10099 C CA . ALA B 1 581 ? 72.375 18.422 27.719 1 19.59 581 ALA B CA 1
ATOM 10100 C C . ALA B 1 581 ? 71.688 17.266 27 1 19.59 581 ALA B C 1
ATOM 10102 O O . ALA B 1 581 ? 71.438 17.359 25.797 1 19.59 581 ALA B O 1
ATOM 10103 N N . SER B 1 582 ? 71.875 16.031 27.516 1 19.11 582 SER B N 1
ATOM 10104 C CA . SER B 1 582 ? 71.562 14.664 27.141 1 19.11 582 SER B CA 1
ATOM 10105 C C . SER B 1 582 ? 70.062 14.5 26.953 1 19.11 582 SER B C 1
ATOM 10107 O O . SER B 1 582 ? 69.5 13.383 26.938 1 19.11 582 SER B O 1
ATOM 10109 N N . ASN B 1 583 ? 69.375 15.453 26.266 1 18.69 583 ASN B N 1
ATOM 10110 C CA . ASN B 1 583 ? 67.938 15.227 26.312 1 18.69 583 ASN B CA 1
ATOM 10111 C C . ASN B 1 583 ? 67.562 13.844 25.781 1 18.69 583 ASN B C 1
ATOM 10113 O O . ASN B 1 583 ? 68 13.453 24.703 1 18.69 583 ASN B O 1
ATOM 10117 N N . SER B 1 584 ? 67.312 12.852 26.719 1 20.66 584 SER B N 1
ATOM 10118 C CA . SER B 1 584 ? 66.812 11.484 26.547 1 20.66 584 SER B CA 1
ATOM 10119 C C . SER B 1 584 ? 65.688 11.438 25.547 1 20.66 584 SER B C 1
ATOM 10121 O O . SER B 1 584 ? 64.625 12.125 25.719 1 20.66 584 SER B O 1
ATOM 10123 N N . GLY B 1 585 ? 65.938 11.414 24.312 1 20.09 585 GLY B N 1
ATOM 10124 C CA . GLY B 1 585 ? 64.938 11.336 23.281 1 20.09 585 GLY B CA 1
ATOM 10125 C C . GLY B 1 585 ? 64.062 10.109 23.391 1 20.09 585 GLY B C 1
ATOM 10126 O O . GLY B 1 585 ? 64.562 8.984 23.25 1 20.09 585 GLY B O 1
ATOM 10127 N N . LYS B 1 586 ? 63.156 10.047 24.469 1 22.23 586 LYS B N 1
ATOM 10128 C CA . LYS B 1 586 ? 62.156 8.977 24.453 1 22.23 586 LYS B CA 1
ATOM 10129 C C . LYS B 1 586 ? 61.656 8.719 23.031 1 22.23 586 LYS B C 1
ATOM 10131 O O . LYS B 1 586 ? 61.125 9.625 22.375 1 22.23 586 LYS B O 1
ATOM 10136 N N . ASP B 1 587 ? 62.312 7.863 22.375 1 22.22 587 ASP B N 1
ATOM 10137 C CA . ASP B 1 587 ? 61.938 7.316 21.078 1 22.22 587 ASP B CA 1
ATOM 10138 C C . ASP B 1 587 ? 60.5 6.766 21.125 1 22.22 587 ASP B C 1
ATOM 10140 O O . ASP B 1 587 ? 60.25 5.723 21.734 1 22.22 587 ASP B O 1
ATOM 10144 N N . SER B 1 588 ? 59.562 7.574 21.656 1 24.83 588 SER B N 1
ATOM 10145 C CA . SER B 1 588 ? 58.219 6.98 21.594 1 24.83 588 SER B CA 1
ATOM 10146 C C . SER B 1 588 ? 58 6.316 20.234 1 24.83 588 SER B C 1
ATOM 10148 O O . SER B 1 588 ? 57.938 6.992 19.203 1 24.83 588 SER B O 1
ATOM 10150 N N . GLN B 1 589 ? 58.656 5.238 20.031 1 24.14 589 GLN B N 1
ATOM 10151 C CA . GLN B 1 589 ? 58.281 4.395 18.906 1 24.14 589 GLN B CA 1
ATOM 10152 C C . GLN B 1 589 ? 56.75 4.234 18.859 1 24.14 589 GLN B C 1
ATOM 10154 O O . GLN B 1 589 ? 56.156 3.645 19.75 1 24.14 589 GLN B O 1
ATOM 10159 N N . THR B 1 590 ? 56.094 5.309 18.578 1 27.36 590 THR B N 1
ATOM 10160 C CA . THR B 1 590 ? 54.656 5.102 18.297 1 27.36 590 THR B CA 1
ATOM 10161 C C . THR B 1 590 ? 54.438 3.799 17.531 1 27.36 590 THR B C 1
ATOM 10163 O O . THR B 1 590 ? 55.031 3.596 16.469 1 27.36 590 THR B O 1
ATOM 10166 N N . SER B 1 591 ? 54.5 2.691 18.266 1 28.77 591 SER B N 1
ATOM 10167 C CA . SER B 1 591 ? 54.031 1.455 17.641 1 28.77 591 SER B CA 1
ATOM 10168 C C . SER B 1 591 ? 53 1.737 16.562 1 28.77 591 SER B C 1
ATOM 10170 O O . SER B 1 591 ? 52.219 2.668 16.688 1 28.77 591 SER B O 1
ATOM 10172 N N . PRO B 1 592 ? 53.375 1.365 15.328 1 29.81 592 PRO B N 1
ATOM 10173 C CA . PRO B 1 592 ? 52.281 1.498 14.367 1 29.81 592 PRO B CA 1
ATOM 10174 C C . PRO B 1 592 ? 50.938 1.117 14.961 1 29.81 592 PRO B C 1
ATOM 10176 O O . PRO B 1 592 ? 50.75 -0.032 15.359 1 29.81 592 PRO B O 1
ATOM 10179 N N . VAL B 1 593 ? 50.594 1.619 16.188 1 32.78 593 VAL B N 1
ATOM 10180 C CA . VAL B 1 593 ? 49.156 1.457 16.453 1 32.78 593 VAL B CA 1
ATOM 10181 C C . VAL B 1 593 ? 48.406 1.148 15.156 1 32.78 593 VAL B C 1
ATOM 10183 O O . VAL B 1 593 ? 48.625 1.82 14.141 1 32.78 593 VAL B O 1
ATOM 10186 N N . ASP B 1 594 ? 48.125 -0.073 15.039 1 34.28 594 ASP B N 1
ATOM 10187 C CA . ASP B 1 594 ? 47.25 -0.575 13.977 1 34.28 594 ASP B CA 1
ATOM 10188 C C . ASP B 1 594 ? 46.312 0.518 13.469 1 34.28 594 ASP B C 1
ATOM 10190 O O . ASP B 1 594 ? 45.5 1.044 14.234 1 34.28 594 ASP B O 1
ATOM 10194 N N . GLU B 1 595 ? 46.781 1.545 12.859 1 36.72 595 GLU B N 1
ATOM 10195 C CA . GLU B 1 595 ? 45.938 2.449 12.086 1 36.72 595 GLU B CA 1
ATOM 10196 C C . GLU B 1 595 ? 44.562 1.845 11.852 1 36.72 595 GLU B C 1
ATOM 10198 O O . GLU B 1 595 ? 44.406 0.89 11.086 1 36.72 595 GLU B O 1
ATOM 10203 N N . LEU B 1 596 ? 43.75 1.393 12.781 1 46.5 596 LEU B N 1
ATOM 10204 C CA . LEU B 1 596 ? 42.375 1.298 12.336 1 46.5 596 LEU B CA 1
ATOM 10205 C C . LEU B 1 596 ? 42.156 2.098 11.055 1 46.5 596 LEU B C 1
ATOM 10207 O O . LEU B 1 596 ? 42.281 3.324 11.055 1 46.5 596 LEU B O 1
ATOM 10211 N N . THR B 1 597 ? 42.75 1.774 9.961 1 56.34 597 THR B N 1
ATOM 10212 C CA . THR B 1 597 ? 42.75 2.43 8.656 1 56.34 597 THR B CA 1
ATOM 10213 C C . THR B 1 597 ? 41.344 2.936 8.328 1 56.34 597 THR B C 1
ATOM 10215 O O . THR B 1 597 ? 40.344 2.289 8.664 1 56.34 597 THR B O 1
ATOM 10218 N N . GLY B 1 598 ? 41.125 4.277 8.414 1 63.34 598 GLY B N 1
ATOM 10219 C CA . GLY B 1 598 ? 39.969 4.992 7.926 1 63.34 598 GLY B CA 1
ATOM 10220 C C . GLY B 1 598 ? 39.062 4.141 7.047 1 63.34 598 GLY B C 1
ATOM 10221 O O . GLY B 1 598 ? 37.844 4.309 7.047 1 63.34 598 GLY B O 1
ATOM 10222 N N . ARG B 1 599 ? 39.625 3.039 6.641 1 70.44 599 ARG B N 1
ATOM 10223 C CA . ARG B 1 599 ? 38.906 2.193 5.695 1 70.44 599 ARG B CA 1
ATOM 10224 C C . ARG B 1 599 ? 37.938 1.24 6.418 1 70.44 599 ARG B C 1
ATOM 10226 O O . ARG B 1 599 ? 36.906 0.859 5.879 1 70.44 599 ARG B O 1
ATOM 10233 N N . ASP B 1 600 ? 38.219 0.962 7.664 1 80.25 600 ASP B N 1
ATOM 10234 C CA . ASP B 1 600 ? 37.438 -0.051 8.352 1 80.25 600 ASP B CA 1
ATOM 10235 C C . ASP B 1 600 ? 36.344 0.592 9.203 1 80.25 600 ASP B C 1
ATOM 10237 O O . ASP B 1 600 ? 35.656 -0.092 9.977 1 80.25 600 ASP B O 1
ATOM 10241 N N . THR B 1 601 ? 36.219 1.828 8.992 1 87.5 601 THR B N 1
ATOM 10242 C CA . THR B 1 601 ? 35.25 2.533 9.844 1 87.5 601 THR B CA 1
ATOM 10243 C C . THR B 1 601 ? 33.906 2.662 9.148 1 87.5 601 THR B C 1
ATOM 10245 O O . THR B 1 601 ? 32.969 3.25 9.703 1 87.5 601 THR B O 1
ATOM 10248 N N . VAL B 1 602 ? 33.781 2.166 8.023 1 93.25 602 VAL B N 1
ATOM 10249 C CA . VAL B 1 602 ? 32.531 2.234 7.281 1 93.25 602 VAL B CA 1
ATOM 10250 C C . VAL B 1 602 ? 32 0.823 6.984 1 93.25 602 VAL B C 1
ATOM 10252 O O . VAL B 1 602 ? 32.75 0.007 6.41 1 93.25 602 VAL B O 1
ATOM 10255 N N . ALA B 1 603 ? 30.828 0.575 7.461 1 95.12 603 ALA B N 1
ATOM 10256 C CA . ALA B 1 603 ? 30.234 -0.735 7.184 1 95.12 603 ALA B CA 1
ATOM 10257 C C . ALA B 1 603 ? 29.797 -0.841 5.723 1 95.12 603 ALA B C 1
ATOM 10259 O O . ALA B 1 603 ? 29 -0.032 5.246 1 95.12 603 ALA B O 1
ATOM 10260 N N . ILE B 1 604 ? 30.281 -1.827 5.035 1 93.56 604 ILE B N 1
ATOM 10261 C CA . ILE B 1 604 ? 29.906 -2.043 3.643 1 93.56 604 ILE B CA 1
ATOM 10262 C C . ILE B 1 604 ? 28.594 -2.842 3.58 1 93.56 604 ILE B C 1
ATOM 10264 O O . ILE B 1 604 ? 27.719 -2.537 2.777 1 93.56 604 ILE B O 1
ATOM 10268 N N . ARG B 1 605 ? 28.5 -3.787 4.445 1 92.88 605 ARG B N 1
ATOM 10269 C CA . ARG B 1 605 ? 27.297 -4.609 4.516 1 92.88 605 ARG B CA 1
ATOM 10270 C C . ARG B 1 605 ? 26.453 -4.238 5.73 1 92.88 605 ARG B C 1
ATOM 10272 O O . ARG B 1 605 ? 26.953 -4.207 6.855 1 92.88 605 ARG B O 1
ATOM 10279 N N . TRP B 1 606 ? 25.25 -3.85 5.441 1 95.5 606 TRP B N 1
ATOM 10280 C CA . TRP B 1 606 ? 24.312 -3.547 6.516 1 95.5 606 TRP B CA 1
ATOM 10281 C C . TRP B 1 606 ? 23.344 -4.707 6.734 1 95.5 606 TRP B C 1
ATOM 10283 O O . TRP B 1 606 ? 22.969 -5.398 5.785 1 95.5 606 TRP B O 1
ATOM 10293 N N . THR B 1 607 ? 23 -4.879 7.977 1 93.38 607 THR B N 1
ATOM 10294 C CA . THR B 1 607 ? 21.969 -5.863 8.297 1 93.38 607 THR B CA 1
ATOM 10295 C C . THR B 1 607 ? 20.625 -5.453 7.699 1 93.38 607 THR B C 1
ATOM 10297 O O . THR B 1 607 ? 20.266 -4.277 7.723 1 93.38 607 THR B O 1
ATOM 10300 N N . VAL B 1 608 ? 20 -6.48 7.168 1 89.12 608 VAL B N 1
ATOM 10301 C CA . VAL B 1 608 ? 18.703 -6.199 6.562 1 89.12 608 VAL B CA 1
ATOM 10302 C C . VAL B 1 608 ? 17.688 -5.871 7.656 1 89.12 608 VAL B C 1
ATOM 10304 O O . VAL B 1 608 ? 17.594 -6.586 8.656 1 89.12 608 VAL B O 1
ATOM 10307 N N . VAL B 1 609 ? 16.938 -4.832 7.453 1 86.88 609 VAL B N 1
ATOM 10308 C CA . VAL B 1 609 ? 16.016 -4.277 8.445 1 86.88 609 VAL B CA 1
ATOM 10309 C C . VAL B 1 609 ? 14.984 -5.332 8.828 1 86.88 609 VAL B C 1
ATOM 10311 O O . VAL B 1 609 ? 14.648 -5.48 10.008 1 86.88 609 VAL B O 1
ATOM 10314 N N . SER B 1 610 ? 14.469 -6.051 7.887 1 82.56 610 SER B N 1
ATOM 10315 C CA . SER B 1 610 ? 13.391 -7 8.125 1 82.56 610 SER B CA 1
ATOM 10316 C C . SER B 1 610 ? 13.883 -8.211 8.914 1 82.56 610 SER B C 1
ATOM 10318 O O . SER B 1 610 ? 13.086 -8.914 9.539 1 82.56 610 SER B O 1
ATOM 10320 N N . GLU B 1 611 ? 15.164 -8.391 8.93 1 85.38 611 GLU B N 1
ATOM 10321 C CA . GLU B 1 611 ? 15.734 -9.57 9.578 1 85.38 611 GLU B CA 1
ATOM 10322 C C . GLU B 1 611 ? 16.109 -9.273 11.023 1 85.38 611 GLU B C 1
ATOM 10324 O O . GLU B 1 611 ? 16.359 -10.188 11.812 1 85.38 611 GLU B O 1
ATOM 10329 N N . ALA B 1 612 ? 16.156 -8.023 11.336 1 87.94 612 ALA B N 1
ATOM 10330 C CA . ALA B 1 612 ? 16.516 -7.637 12.695 1 87.94 612 ALA B CA 1
ATOM 10331 C C . ALA B 1 612 ? 15.297 -7.629 13.609 1 87.94 612 ALA B C 1
ATOM 10333 O O . ALA B 1 612 ? 14.484 -6.699 13.562 1 87.94 612 ALA B O 1
ATOM 10334 N N . SER B 1 613 ? 15.188 -8.594 14.469 1 84.38 613 SER B N 1
ATOM 10335 C CA . SER B 1 613 ? 14.031 -8.68 15.359 1 84.38 613 SER B CA 1
ATOM 10336 C C . SER B 1 613 ? 14.312 -8.016 16.703 1 84.38 613 SER B C 1
ATOM 10338 O O . SER B 1 613 ? 13.383 -7.699 17.453 1 84.38 613 SER B O 1
ATOM 10340 N N . ARG B 1 614 ? 15.672 -7.852 16.953 1 89.06 614 ARG B N 1
ATOM 10341 C CA . ARG B 1 614 ? 16.062 -7.262 18.219 1 89.06 614 ARG B CA 1
ATOM 10342 C C . ARG B 1 614 ? 17.156 -6.227 18.031 1 89.06 614 ARG B C 1
ATOM 10344 O O . ARG B 1 614 ? 17.891 -6.258 17.047 1 89.06 614 ARG B O 1
ATOM 10351 N N . CYS B 1 615 ? 17.203 -5.34 19.016 1 91.12 615 CYS B N 1
ATOM 10352 C CA . CYS B 1 615 ? 18.297 -4.367 19.047 1 91.12 615 CYS B CA 1
ATOM 10353 C C . CYS B 1 615 ? 19.641 -5.062 19.172 1 91.12 615 CYS B C 1
ATOM 10355 O O . CYS B 1 615 ? 19.797 -5.973 20 1 91.12 615 CYS B O 1
ATOM 10357 N N . SER B 1 616 ? 20.594 -4.637 18.406 1 93.69 616 SER B N 1
ATOM 10358 C CA . SER B 1 616 ? 21.891 -5.309 18.359 1 93.69 616 SER B CA 1
ATOM 10359 C C . SER B 1 616 ? 22.766 -4.922 19.547 1 93.69 616 SER B C 1
ATOM 10361 O O . SER B 1 616 ? 23.828 -5.496 19.75 1 93.69 616 SER B O 1
ATOM 10363 N N . ASN B 1 617 ? 22.328 -3.947 20.312 1 91.75 617 ASN B N 1
ATOM 10364 C CA . ASN B 1 617 ? 23.031 -3.645 21.547 1 91.75 617 ASN B CA 1
ATOM 10365 C C . ASN B 1 617 ? 22.859 -4.762 22.578 1 91.75 617 ASN B C 1
ATOM 10367 O O . ASN B 1 617 ? 21.75 -5.055 23.016 1 91.75 617 ASN B O 1
ATOM 10371 N N . ALA B 1 618 ? 23.922 -5.285 23 1 88.44 618 ALA B N 1
ATOM 10372 C CA . ALA B 1 618 ? 23.922 -6.449 23.875 1 88.44 618 ALA B CA 1
ATOM 10373 C C . ALA B 1 618 ? 23.219 -6.133 25.203 1 88.44 618 ALA B C 1
ATOM 10375 O O . ALA B 1 618 ? 22.562 -6.996 25.781 1 88.44 618 ALA B O 1
ATOM 10376 N N . GLN B 1 619 ? 23.328 -4.934 25.656 1 85.25 619 GLN B N 1
ATOM 10377 C CA . GLN B 1 619 ? 22.719 -4.543 26.938 1 85.25 619 GLN B CA 1
ATOM 10378 C C . GLN B 1 619 ? 21.234 -4.281 26.766 1 85.25 619 GLN B C 1
ATOM 10380 O O . GLN B 1 619 ? 20.438 -4.609 27.656 1 85.25 619 GLN B O 1
ATOM 10385 N N . CYS B 1 620 ? 20.781 -3.697 25.734 1 84.44 620 CYS B N 1
ATOM 10386 C CA . CYS B 1 620 ? 19.391 -3.379 25.469 1 84.44 620 CYS B CA 1
ATOM 10387 C C . CYS B 1 620 ? 18.641 -4.605 24.969 1 84.44 620 CYS B C 1
ATOM 10389 O O . CYS B 1 620 ? 17.703 -5.078 25.641 1 84.44 620 CYS B O 1
ATOM 10391 N N . ASN B 1 621 ? 19.078 -5.219 23.906 1 86.62 621 ASN B N 1
ATOM 10392 C CA . ASN B 1 621 ? 18.547 -6.406 23.25 1 86.62 621 ASN B CA 1
ATOM 10393 C C . ASN B 1 621 ? 17.016 -6.395 23.234 1 86.62 621 ASN B C 1
ATOM 10395 O O . ASN B 1 621 ? 16.375 -7.445 23.328 1 86.62 621 ASN B O 1
ATOM 10399 N N . ALA B 1 622 ? 16.484 -5.273 23.188 1 79.44 622 ALA B N 1
ATOM 10400 C CA . ALA B 1 622 ? 15.023 -5.145 23.156 1 79.44 622 ALA B CA 1
ATOM 10401 C C . ALA B 1 622 ? 14.453 -5.633 21.828 1 79.44 622 ALA B C 1
ATOM 10403 O O . ALA B 1 622 ? 15.039 -5.398 20.781 1 79.44 622 ALA B O 1
ATOM 10404 N N . ALA B 1 623 ? 13.336 -6.348 21.906 1 80.44 623 ALA B N 1
ATOM 10405 C CA . ALA B 1 623 ? 12.648 -6.777 20.688 1 80.44 623 ALA B CA 1
ATOM 10406 C C . ALA B 1 623 ? 11.914 -5.613 20.047 1 80.44 623 ALA B C 1
ATOM 10408 O O . ALA B 1 623 ? 11.312 -4.785 20.734 1 80.44 623 ALA B O 1
ATOM 10409 N N . PHE B 1 624 ? 11.984 -5.527 18.734 1 80.19 624 PHE B N 1
ATOM 10410 C CA . PHE B 1 624 ? 11.32 -4.449 18.016 1 80.19 624 PHE B CA 1
ATOM 10411 C C . PHE B 1 624 ? 9.828 -4.734 17.875 1 80.19 624 PHE B C 1
ATOM 10413 O O . PHE B 1 624 ? 9.422 -5.879 17.672 1 80.19 624 PHE B O 1
ATOM 10420 N N . TRP B 1 625 ? 9.031 -3.707 18.016 1 73.94 625 TRP B N 1
ATOM 10421 C CA . TRP B 1 625 ? 7.598 -3.809 17.75 1 73.94 625 TRP B CA 1
ATOM 10422 C C . TRP B 1 625 ? 7.316 -3.729 16.25 1 73.94 625 TRP B C 1
ATOM 10424 O O . TRP B 1 625 ? 8.109 -3.16 15.492 1 73.94 625 TRP B O 1
ATOM 10434 N N . PRO B 1 626 ? 6.125 -4.289 15.898 1 70.69 626 PRO B N 1
ATOM 10435 C CA . PRO B 1 626 ? 5.777 -4.16 14.484 1 70.69 626 PRO B CA 1
ATOM 10436 C C . PRO B 1 626 ? 5.68 -2.703 14.031 1 70.69 626 PRO B C 1
ATOM 10438 O O . PRO B 1 626 ? 5.039 -1.888 14.695 1 70.69 626 PRO B O 1
ATOM 10441 N N . GLY B 1 627 ? 6.383 -2.393 13.008 1 72 627 GLY B N 1
ATOM 10442 C CA . GLY B 1 627 ? 6.301 -1.062 12.43 1 72 627 GLY B CA 1
ATOM 10443 C C . GLY B 1 627 ? 7.27 -0.077 13.055 1 72 627 GLY B C 1
ATOM 10444 O O . GLY B 1 627 ? 7.359 1.073 12.625 1 72 627 GLY B O 1
ATOM 10445 N N . GLU B 1 628 ? 7.965 -0.531 14.07 1 79.44 628 GLU B N 1
ATOM 10446 C CA . GLU B 1 628 ? 8.938 0.353 14.703 1 79.44 628 GLU B CA 1
ATOM 10447 C C . GLU B 1 628 ? 10.086 0.684 13.75 1 79.44 628 GLU B C 1
ATOM 10449 O O . GLU B 1 628 ? 10.555 -0.183 13.008 1 79.44 628 GLU B O 1
ATOM 10454 N N . TYR B 1 629 ? 10.43 1.975 13.805 1 86.88 629 TYR B N 1
ATOM 10455 C CA . TYR B 1 629 ? 11.555 2.381 12.969 1 86.88 629 TYR B CA 1
ATOM 10456 C C . TYR B 1 629 ? 12.875 1.866 13.539 1 86.88 629 TYR B C 1
ATOM 10458 O O . TYR B 1 629 ? 13.102 1.936 14.75 1 86.88 629 TYR B O 1
ATOM 10466 N N . LYS B 1 630 ? 13.672 1.312 12.703 1 89.81 630 LYS B N 1
ATOM 10467 C CA . LYS B 1 630 ? 14.961 0.741 13.086 1 89.81 630 LYS B CA 1
ATOM 10468 C C . LYS B 1 630 ? 16.109 1.571 12.531 1 89.81 630 LYS B C 1
ATOM 10470 O O . LYS B 1 630 ? 16.047 2.068 11.398 1 89.81 630 LYS B O 1
ATOM 10475 N N . HIS B 1 631 ? 17.125 1.711 13.352 1 92.25 631 HIS B N 1
ATOM 10476 C CA . HIS B 1 631 ? 18.266 2.557 12.984 1 92.25 631 HIS B CA 1
ATOM 10477 C C . HIS B 1 631 ? 19.5 1.72 12.703 1 92.25 631 HIS B C 1
ATOM 10479 O O . HIS B 1 631 ? 19.766 0.732 13.391 1 92.25 631 HIS B O 1
ATOM 10485 N N . HIS B 1 632 ? 20.234 2.107 11.664 1 94.94 632 HIS B N 1
ATOM 10486 C CA . HIS B 1 632 ? 21.516 1.464 11.383 1 94.94 632 HIS B CA 1
ATOM 10487 C C . HIS B 1 632 ? 22.672 2.293 11.914 1 94.94 632 HIS B C 1
ATOM 10489 O O . HIS B 1 632 ? 22.641 3.525 11.844 1 94.94 632 HIS B O 1
ATOM 10495 N N . CYS B 1 633 ? 23.594 1.588 12.539 1 95.81 633 CYS B N 1
ATOM 10496 C CA . CYS B 1 633 ? 24.906 2.195 12.758 1 95.81 633 CYS B CA 1
ATOM 10497 C C . CYS B 1 633 ? 25.734 2.188 11.484 1 95.81 633 CYS B C 1
ATOM 10499 O O . CYS B 1 633 ? 25.922 1.137 10.867 1 95.81 633 CYS B O 1
ATOM 10501 N N . TRP B 1 634 ? 26.188 3.332 11.094 1 95.25 634 TRP B N 1
ATOM 10502 C CA . TRP B 1 634 ? 26.906 3.424 9.82 1 95.25 634 TRP B CA 1
ATOM 10503 C C . TRP B 1 634 ? 28.281 2.799 9.922 1 95.25 634 TRP B C 1
ATOM 10505 O O . TRP B 1 634 ? 28.906 2.477 8.906 1 95.25 634 TRP B O 1
ATOM 10515 N N . CYS B 1 635 ? 28.766 2.639 11.07 1 94.62 635 CYS B N 1
ATOM 10516 C CA . CYS B 1 635 ? 30.109 2.109 11.305 1 94.62 635 CYS B CA 1
ATOM 10517 C C . CYS B 1 635 ? 30.094 0.586 11.328 1 94.62 635 CYS B C 1
ATOM 10519 O O . CYS B 1 635 ? 30.938 -0.056 10.688 1 94.62 635 CYS B O 1
ATOM 10521 N N . CYS B 1 636 ? 29.203 -0.006 12.039 1 95.06 636 CYS B N 1
ATOM 10522 C CA . CYS B 1 636 ? 29.203 -1.46 12.156 1 95.06 636 CYS B CA 1
ATOM 10523 C C . CYS B 1 636 ? 28.141 -2.078 11.258 1 95.06 636 CYS B C 1
ATOM 10525 O O . CYS B 1 636 ? 28.188 -3.27 10.953 1 95.06 636 CYS B O 1
ATOM 10527 N N . GLY B 1 637 ? 27.125 -1.305 10.844 1 95.44 637 GLY B N 1
ATOM 10528 C CA . GLY B 1 637 ? 26.109 -1.777 9.914 1 95.44 637 GLY B CA 1
ATOM 10529 C C . GLY B 1 637 ? 24.984 -2.541 10.586 1 95.44 637 GLY B C 1
ATOM 10530 O O . GLY B 1 637 ? 24.047 -2.992 9.93 1 95.44 637 GLY B O 1
ATOM 10531 N N . LEU B 1 638 ? 24.984 -2.639 11.852 1 95.88 638 LEU B N 1
ATOM 10532 C CA . LEU B 1 638 ? 23.953 -3.381 12.578 1 95.88 638 LEU B CA 1
ATOM 10533 C C . LEU B 1 638 ? 22.75 -2.498 12.867 1 95.88 638 LEU B C 1
ATOM 10535 O O . LEU B 1 638 ? 22.781 -1.293 12.609 1 95.88 638 LEU B O 1
ATOM 10539 N N . VAL B 1 639 ? 21.656 -3.119 13.367 1 95.44 639 VAL B N 1
ATOM 10540 C CA . VAL B 1 639 ? 20.391 -2.424 13.57 1 95.44 639 VAL B CA 1
ATOM 10541 C C . VAL B 1 639 ? 20.156 -2.184 15.062 1 95.44 639 VAL B C 1
ATOM 10543 O O . VAL B 1 639 ? 20.375 -3.08 15.883 1 95.44 639 VAL B O 1
ATOM 10546 N N . PHE B 1 640 ? 19.719 -0.978 15.391 1 93.19 640 PHE B N 1
ATOM 10547 C CA . PHE B 1 640 ? 19.547 -0.595 16.797 1 93.19 640 PHE B CA 1
ATOM 10548 C C . PHE B 1 640 ? 18.234 0.139 16.984 1 93.19 640 PHE B C 1
ATOM 10550 O O . PHE B 1 640 ? 17.609 0.594 16.016 1 93.19 640 PHE B O 1
ATOM 10557 N N . CYS B 1 641 ? 17.703 0.102 18.266 1 86.88 641 CYS B N 1
ATOM 10558 C CA . CYS B 1 641 ? 16.547 0.911 18.609 1 86.88 641 CYS B CA 1
ATOM 10559 C C . CYS B 1 641 ? 16.906 2.389 18.672 1 86.88 641 CYS B C 1
ATOM 10561 O O . CYS B 1 641 ? 18.078 2.75 18.578 1 86.88 641 CYS B O 1
ATOM 10563 N N . SER B 1 642 ? 15.961 3.277 18.797 1 82.31 642 SER B N 1
ATOM 10564 C CA . SER B 1 642 ? 16.156 4.723 18.75 1 82.31 642 SER B CA 1
ATOM 10565 C C . SER B 1 642 ? 17.062 5.195 19.875 1 82.31 642 SER B C 1
ATOM 10567 O O . SER B 1 642 ? 17.844 6.141 19.688 1 82.31 642 SER B O 1
ATOM 10569 N N . ASN B 1 643 ? 17.047 4.555 20.969 1 79.94 643 ASN B N 1
ATOM 10570 C CA . ASN B 1 643 ? 17.859 4.953 22.109 1 79.94 643 ASN B CA 1
ATOM 10571 C C . ASN B 1 643 ? 19.312 4.508 21.953 1 79.94 643 ASN B C 1
ATOM 10573 O O . ASN B 1 643 ? 20.234 5.191 22.406 1 79.94 643 ASN B O 1
ATOM 10577 N N . CYS B 1 644 ? 19.453 3.391 21.266 1 87.62 644 CYS B N 1
ATOM 10578 C CA . CYS B 1 644 ? 20.781 2.809 21.172 1 87.62 644 CYS B CA 1
ATOM 10579 C C . CYS B 1 644 ? 21.531 3.363 19.953 1 87.62 644 CYS B C 1
ATOM 10581 O O . CYS B 1 644 ? 22.734 3.158 19.812 1 87.62 644 CYS B O 1
ATOM 10583 N N . ALA B 1 645 ? 20.906 3.975 19.047 1 85.25 645 ALA B N 1
ATOM 10584 C CA . ALA B 1 645 ? 21.531 4.621 17.906 1 85.25 645 ALA B CA 1
ATOM 10585 C C . ALA B 1 645 ? 21.359 6.137 17.969 1 85.25 645 ALA B C 1
ATOM 10587 O O . ALA B 1 645 ? 21.141 6.785 16.938 1 85.25 645 ALA B O 1
ATOM 10588 N N . SER B 1 646 ? 21.469 6.695 19.125 1 80.94 646 SER B N 1
ATOM 10589 C CA . SER B 1 646 ? 21.203 8.117 19.328 1 80.94 646 SER B CA 1
ATOM 10590 C C . SER B 1 646 ? 22.469 8.945 19.156 1 80.94 646 SER B C 1
ATOM 10592 O O . SER B 1 646 ? 22.422 10.172 19.141 1 80.94 646 SER B O 1
ATOM 10594 N N . TRP B 1 647 ? 23.641 8.328 18.844 1 87.38 647 TRP B N 1
ATOM 10595 C CA . TRP B 1 647 ? 24.906 9.047 18.734 1 87.38 647 TRP B CA 1
ATOM 10596 C C . TRP B 1 647 ? 25.203 9.391 17.281 1 87.38 647 TRP B C 1
ATOM 10598 O O . TRP B 1 647 ? 24.781 8.68 16.359 1 87.38 647 TRP B O 1
ATOM 10608 N N . LYS B 1 648 ? 25.859 10.531 17.109 1 89.56 648 LYS B N 1
ATOM 10609 C CA . LYS B 1 648 ? 26.328 10.945 15.789 1 89.56 648 LYS B CA 1
ATOM 10610 C C . LYS B 1 648 ? 27.844 11.188 15.789 1 89.56 648 LYS B C 1
ATOM 10612 O O . LYS B 1 648 ? 28.375 11.719 16.766 1 89.56 648 LYS B O 1
ATOM 10617 N N . ALA B 1 649 ? 28.516 10.672 14.805 1 90.38 649 ALA B N 1
ATOM 10618 C CA . ALA B 1 649 ? 29.969 10.828 14.703 1 90.38 649 ALA B CA 1
ATOM 10619 C C . ALA B 1 649 ? 30.406 10.938 13.242 1 90.38 649 ALA B C 1
ATOM 10621 O O . ALA B 1 649 ? 29.672 10.508 12.336 1 90.38 649 ALA B O 1
ATOM 10622 N N . VAL B 1 650 ? 31.469 11.594 13.062 1 91.62 650 VAL B N 1
ATOM 10623 C CA . VAL B 1 650 ? 32.094 11.641 11.734 1 91.62 650 VAL B CA 1
ATOM 10624 C C . VAL B 1 650 ? 32.969 10.414 11.531 1 91.62 650 VAL B C 1
ATOM 10626 O O . VAL B 1 650 ? 33.844 10.141 12.336 1 91.62 650 VAL B O 1
ATOM 10629 N N . LEU B 1 651 ? 32.719 9.656 10.516 1 92.56 651 LEU B N 1
ATOM 10630 C CA . LEU B 1 651 ? 33.5 8.453 10.242 1 92.56 651 LEU B CA 1
ATOM 10631 C C . LEU B 1 651 ? 34.781 8.797 9.477 1 92.56 651 LEU B C 1
ATOM 10633 O O . LEU B 1 651 ? 34.75 9.461 8.445 1 92.56 651 LEU B O 1
ATOM 10637 N N . PRO B 1 652 ? 35.844 8.32 9.914 1 89.62 652 PRO B N 1
ATOM 10638 C CA . PRO B 1 652 ? 37.125 8.562 9.211 1 89.62 652 PRO B CA 1
ATOM 10639 C C . PRO B 1 652 ? 37.094 8.047 7.777 1 89.62 652 PRO B C 1
ATOM 10641 O O . PRO B 1 652 ? 37.812 8.586 6.918 1 89.62 652 PRO B O 1
ATOM 10644 N N . GLY B 1 653 ? 36.344 7.098 7.527 1 91.31 653 GLY B N 1
ATOM 10645 C CA . GLY B 1 653 ? 36.281 6.516 6.195 1 91.31 653 GLY B CA 1
ATOM 10646 C C . GLY B 1 653 ? 35.438 7.336 5.227 1 91.31 653 GLY B C 1
ATOM 10647 O O . GLY B 1 653 ? 35.281 6.957 4.062 1 91.31 653 GLY B O 1
ATOM 10648 N N . HIS B 1 654 ? 34.938 8.367 5.648 1 91.38 654 HIS B N 1
ATOM 10649 C CA . HIS B 1 654 ? 34.188 9.289 4.789 1 91.38 654 HIS B CA 1
ATOM 10650 C C . HIS B 1 654 ? 35.062 10.477 4.383 1 91.38 654 HIS B C 1
ATOM 10652 O O . HIS B 1 654 ? 36.062 10.781 5.055 1 91.38 654 HIS B O 1
ATOM 10658 N N . ASP B 1 655 ? 34.656 11.016 3.174 1 74.19 655 ASP B N 1
ATOM 10659 C CA . ASP B 1 655 ? 35.438 12.133 2.615 1 74.19 655 ASP B CA 1
ATOM 10660 C C . ASP B 1 655 ? 35.406 13.336 3.549 1 74.19 655 ASP B C 1
ATOM 10662 O O . ASP B 1 655 ? 34.344 13.773 3.986 1 74.19 655 ASP B O 1
ATOM 10666 N N . CYS B 1 656 ? 36.469 13.781 3.865 1 65.62 656 CYS B N 1
ATOM 10667 C CA . CYS B 1 656 ? 36.625 14.844 4.848 1 65.62 656 CYS B CA 1
ATOM 10668 C C . CYS B 1 656 ? 35.938 16.125 4.398 1 65.62 656 CYS B C 1
ATOM 10670 O O . CYS B 1 656 ? 35.438 16.891 5.227 1 65.62 656 CYS B O 1
ATOM 10672 N N . ALA B 1 657 ? 35.906 16.391 3.104 1 63.25 657 ALA B N 1
ATOM 10673 C CA . ALA B 1 657 ? 35.344 17.672 2.652 1 63.25 657 ALA B CA 1
ATOM 10674 C C . ALA B 1 657 ? 33.844 17.719 2.889 1 63.25 657 ALA B C 1
ATOM 10676 O O . ALA B 1 657 ? 33.281 18.781 3.162 1 63.25 657 ALA B O 1
ATOM 10677 N N . PHE B 1 658 ? 33.25 16.547 2.924 1 67.75 658 PHE B N 1
ATOM 10678 C CA . PHE B 1 658 ? 31.797 16.531 3.02 1 67.75 658 PHE B CA 1
ATOM 10679 C C . PHE B 1 658 ? 31.328 15.625 4.164 1 67.75 658 PHE B C 1
ATOM 10681 O O . PHE B 1 658 ? 30.203 15.156 4.172 1 67.75 658 PHE B O 1
ATOM 10688 N N . ALA B 1 659 ? 32.312 15.516 4.984 1 79.5 659 ALA B N 1
ATOM 10689 C CA . ALA B 1 659 ? 31.984 14.578 6.051 1 79.5 659 ALA B CA 1
ATOM 10690 C C . ALA B 1 659 ? 30.953 15.172 7.008 1 79.5 659 ALA B C 1
ATOM 10692 O O . ALA B 1 659 ? 31.047 16.344 7.379 1 79.5 659 ALA B O 1
ATOM 10693 N N . ARG B 1 660 ? 29.953 14.578 7.215 1 86.88 660 ARG B N 1
ATOM 10694 C CA . ARG B 1 660 ? 28.906 14.961 8.148 1 86.88 660 ARG B CA 1
ATOM 10695 C C . ARG B 1 660 ? 28.719 13.898 9.227 1 86.88 660 ARG B C 1
ATOM 10697 O O . ARG B 1 660 ? 29.047 12.734 9.023 1 86.88 660 ARG B O 1
ATOM 10704 N N . PRO B 1 661 ? 28.297 14.352 10.344 1 90.38 661 PRO B N 1
ATOM 10705 C CA . PRO B 1 661 ? 28.016 13.352 11.375 1 90.38 661 PRO B CA 1
ATOM 10706 C C . PRO B 1 661 ? 26.891 12.391 10.969 1 90.38 661 PRO B C 1
ATOM 10708 O O . PRO B 1 661 ? 25.891 12.82 10.391 1 90.38 661 PRO B O 1
ATOM 10711 N N . VAL B 1 662 ? 27.141 11.188 11.18 1 92.31 662 VAL B N 1
ATOM 10712 C CA . VAL B 1 662 ? 26.172 10.156 10.812 1 92.31 662 VAL B CA 1
ATOM 10713 C C . VAL B 1 662 ? 25.828 9.312 12.039 1 92.31 662 VAL B C 1
ATOM 10715 O O . VAL B 1 662 ? 26.562 9.328 13.039 1 92.31 662 VAL B O 1
ATOM 10718 N N . PRO B 1 663 ? 24.75 8.617 12.109 1 91.69 663 PRO B N 1
ATOM 10719 C CA . PRO B 1 663 ? 24.344 7.805 13.258 1 91.69 663 PRO B CA 1
ATOM 10720 C C . PRO B 1 663 ? 25.281 6.625 13.508 1 91.69 663 PRO B C 1
ATOM 10722 O O . PRO B 1 663 ? 25.672 5.926 12.562 1 91.69 663 PRO B O 1
ATOM 10725 N N . VAL B 1 664 ? 25.656 6.441 14.75 1 94.06 664 VAL B N 1
ATOM 10726 C CA . VAL B 1 664 ? 26.484 5.32 15.164 1 94.06 664 VAL B CA 1
ATOM 10727 C C . VAL B 1 664 ? 26 4.777 16.5 1 94.06 664 VAL B C 1
ATOM 10729 O O . VAL B 1 664 ? 25.297 5.477 17.25 1 94.06 664 VAL B O 1
ATOM 10732 N N . CYS B 1 665 ? 26.266 3.559 16.734 1 93.44 665 CYS B N 1
ATOM 10733 C CA . CYS B 1 665 ? 25.891 2.967 18.016 1 93.44 665 CYS B CA 1
ATOM 10734 C C . CYS B 1 665 ? 26.844 3.385 19.109 1 93.44 665 CYS B C 1
ATOM 10736 O O . CYS B 1 665 ? 27.891 3.994 18.844 1 93.44 665 CYS B O 1
ATOM 10738 N N . GLN B 1 666 ? 26.484 3.02 20.328 1 90.25 666 GLN B N 1
ATOM 10739 C CA . GLN B 1 666 ? 27.281 3.416 21.484 1 90.25 666 GLN B CA 1
ATOM 10740 C C . GLN B 1 666 ? 28.688 2.828 21.406 1 90.25 666 GLN B C 1
ATOM 10742 O O . GLN B 1 666 ? 29.672 3.529 21.656 1 90.25 666 GLN B O 1
ATOM 10747 N N . LYS B 1 667 ? 28.766 1.602 21.078 1 91.56 667 LYS B N 1
ATOM 10748 C CA . LYS B 1 667 ? 30.047 0.918 21 1 91.56 667 LYS B CA 1
ATOM 10749 C C . LYS B 1 667 ? 30.953 1.561 19.953 1 91.56 667 LYS B C 1
ATOM 10751 O O . LYS B 1 667 ? 32.125 1.798 20.203 1 91.56 667 LYS B O 1
ATOM 10756 N N . CYS B 1 668 ? 30.391 1.804 18.781 1 92.88 668 CYS B N 1
ATOM 10757 C CA . CYS B 1 668 ? 31.156 2.402 17.703 1 92.88 668 CYS B CA 1
ATOM 10758 C C . CYS B 1 668 ? 31.547 3.838 18.031 1 92.88 668 CYS B C 1
ATOM 10760 O O . CYS B 1 668 ? 32.625 4.297 17.656 1 92.88 668 CYS B O 1
ATOM 10762 N N . ASN B 1 669 ? 30.656 4.543 18.719 1 92.12 669 ASN B N 1
ATOM 10763 C CA . ASN B 1 669 ? 30.984 5.902 19.141 1 92.12 669 ASN B CA 1
ATOM 10764 C C . ASN B 1 669 ? 32.188 5.93 20.062 1 92.12 669 ASN B C 1
ATOM 10766 O O . ASN B 1 669 ? 33.062 6.789 19.922 1 92.12 669 ASN B O 1
ATOM 10770 N N . CYS B 1 670 ? 32.25 4.992 20.953 1 89.81 670 CYS B N 1
ATOM 10771 C CA . CYS B 1 670 ? 33.375 4.895 21.859 1 89.81 670 CYS B CA 1
ATOM 10772 C C . CYS B 1 670 ? 34.688 4.574 21.109 1 89.81 670 CYS B C 1
ATOM 10774 O O . CYS B 1 670 ? 35.719 5.148 21.391 1 89.81 670 CYS B O 1
ATOM 10776 N N . LYS B 1 671 ? 34.531 3.717 20.203 1 88.88 671 LYS B N 1
ATOM 10777 C CA . LYS B 1 671 ? 35.688 3.324 19.391 1 88.88 671 LYS B CA 1
ATOM 10778 C C . LYS B 1 671 ? 36.219 4.504 18.578 1 88.88 671 LYS B C 1
ATOM 10780 O O . LYS B 1 671 ? 37.438 4.676 18.422 1 88.88 671 LYS B O 1
ATOM 10785 N N . LEU B 1 672 ? 35.312 5.293 18 1 88.75 672 LEU B N 1
ATOM 10786 C CA . LEU B 1 672 ? 35.688 6.41 17.125 1 88.75 672 LEU B CA 1
ATOM 10787 C C . LEU B 1 672 ? 36.281 7.551 17.938 1 88.75 672 LEU B C 1
ATOM 10789 O O . LEU B 1 672 ? 37.188 8.242 17.469 1 88.75 672 LEU B O 1
ATOM 10793 N N . LEU B 1 673 ? 35.812 7.711 19.156 1 86.62 673 LEU B N 1
ATOM 10794 C CA . LEU B 1 673 ? 36.375 8.727 20.031 1 86.62 673 LEU B CA 1
ATOM 10795 C C . LEU B 1 673 ? 37.812 8.352 20.438 1 86.62 673 LEU B C 1
ATOM 10797 O O . LEU B 1 673 ? 38.688 9.219 20.531 1 86.62 673 LEU B O 1
ATOM 10801 N N . ALA B 1 674 ? 38 7.113 20.672 1 80.38 674 ALA B N 1
ATOM 10802 C CA . ALA B 1 674 ? 39.344 6.637 21 1 80.38 674 ALA B CA 1
ATOM 10803 C C . ALA B 1 674 ? 40.312 6.828 19.828 1 80.38 674 ALA B C 1
ATOM 10805 O O . ALA B 1 674 ? 41.469 7.145 20.016 1 80.38 674 ALA B O 1
ATOM 10806 N N . PHE B 1 675 ? 39.75 6.668 18.719 1 77 675 PHE B N 1
ATOM 10807 C CA . PHE B 1 675 ? 40.531 6.836 17.5 1 77 675 PHE B CA 1
ATOM 10808 C C . PHE B 1 675 ? 40.938 8.289 17.312 1 77 675 PHE B C 1
ATOM 10810 O O . PHE B 1 675 ? 42.062 8.578 16.859 1 77 675 PHE B O 1
ATOM 10817 N N . GLN B 1 676 ? 40.125 9.219 17.562 1 71.5 676 GLN B N 1
ATOM 10818 C CA . GLN B 1 676 ? 40.406 10.641 17.391 1 71.5 676 GLN B CA 1
ATOM 10819 C C . GLN B 1 676 ? 41.438 11.133 18.391 1 71.5 676 GLN B C 1
ATOM 10821 O O . GLN B 1 676 ? 42.219 12.055 18.094 1 71.5 676 GLN B O 1
ATOM 10826 N N . LYS B 1 677 ? 41.5 10.5 19.531 1 62.84 677 LYS B N 1
ATOM 10827 C CA . LYS B 1 677 ? 42.5 10.875 20.531 1 62.84 677 LYS B CA 1
ATOM 10828 C C . LYS B 1 677 ? 43.875 10.406 20.125 1 62.84 677 LYS B C 1
ATOM 10830 O O . LYS B 1 677 ? 44.875 11.023 20.484 1 62.84 677 LYS B O 1
ATOM 10835 N N . ILE B 1 678 ? 43.812 9.414 19.375 1 54 678 ILE B N 1
ATOM 10836 C CA . ILE B 1 678 ? 45.094 8.859 18.969 1 54 678 ILE B CA 1
ATOM 10837 C C . ILE B 1 678 ? 45.656 9.656 17.781 1 54 678 ILE B C 1
ATOM 10839 O O . ILE B 1 678 ? 46.844 9.867 17.672 1 54 678 ILE B O 1
ATOM 10843 N N . ILE B 1 679 ? 44.844 10.227 16.953 1 50.12 679 ILE B N 1
ATOM 10844 C CA . ILE B 1 679 ? 45.312 11.055 15.867 1 50.12 679 ILE B CA 1
ATOM 10845 C C . ILE B 1 679 ? 45.656 12.453 16.391 1 50.12 679 ILE B C 1
ATOM 10847 O O . ILE B 1 679 ? 44.875 13.07 17.094 1 50.12 679 ILE B O 1
#

Solvent-accessible surface area (backbone atoms only — not comparable to full-atom values): 71893 Å² total; per-residue (Å²): 120,80,74,74,67,62,63,66,48,70,43,72,68,26,28,44,52,39,91,80,45,67,86,65,45,39,52,21,33,36,37,42,59,95,57,32,41,33,40,36,31,75,79,52,30,70,45,80,40,50,28,58,29,42,66,46,78,45,74,55,76,63,55,96,81,19,36,31,39,35,39,33,32,70,70,48,39,77,46,36,34,32,26,65,48,62,68,58,42,52,50,50,52,51,49,50,58,56,61,34,42,33,76,41,78,79,65,35,48,14,62,71,60,72,76,86,54,86,80,69,55,50,66,36,40,67,76,74,41,49,41,64,54,52,43,44,74,65,54,47,66,52,93,50,33,28,79,36,63,78,23,46,89,39,70,66,19,57,42,42,46,38,65,44,40,38,51,51,88,62,56,67,67,34,54,53,46,20,17,73,38,13,35,81,29,34,39,74,30,65,75,46,64,43,79,90,57,45,11,32,36,26,38,21,21,21,36,52,22,24,90,74,54,80,52,69,33,39,42,47,52,53,48,49,55,23,62,56,21,85,73,28,66,44,26,36,35,38,35,39,36,33,67,68,58,43,52,53,37,18,72,73,40,24,25,63,84,53,59,91,71,32,78,56,43,47,82,45,74,34,63,42,75,54,55,63,56,49,33,51,14,49,49,42,36,48,54,46,69,63,56,69,76,89,60,48,47,60,56,43,42,48,35,47,47,71,16,38,46,67,46,53,41,49,40,44,51,52,48,11,50,51,52,33,51,38,30,75,72,26,27,28,36,38,34,22,29,67,68,30,41,56,70,29,35,44,31,52,50,49,16,46,44,30,57,32,52,59,38,28,32,60,67,33,34,50,22,48,45,33,30,52,33,45,31,37,17,24,42,40,26,40,26,61,48,66,28,57,74,43,56,74,82,54,33,24,61,59,66,58,48,42,50,51,45,50,47,52,49,44,48,68,38,59,41,56,26,36,46,35,71,59,39,55,50,50,51,56,47,50,65,46,43,36,49,29,38,69,61,53,48,42,25,32,55,56,51,32,56,90,70,17,92,69,29,37,67,79,55,14,35,28,50,58,32,57,50,64,73,41,43,81,75,24,42,27,80,64,38,40,90,90,68,52,62,57,67,61,79,82,72,81,50,42,88,66,63,73,82,64,49,72,59,64,40,33,83,78,46,64,51,45,64,58,53,43,52,53,47,41,46,51,43,52,51,49,44,53,51,50,50,34,29,48,51,30,51,50,51,51,46,52,54,52,52,52,51,51,52,52,54,55,52,54,65,57,57,73,69,67,66,74,72,82,85,78,85,67,82,72,79,80,76,77,74,79,72,80,77,76,79,71,78,76,69,75,72,72,68,70,62,80,60,78,63,76,47,41,70,71,40,47,39,82,64,60,60,58,69,90,73,55,58,42,25,64,46,82,84,68,42,32,47,64,57,75,80,58,78,74,34,60,18,50,41,73,12,45,45,22,42,70,80,51,36,67,42,67,45,67,49,68,22,31,27,75,93,72,54,55,68,39,43,20,28,64,70,56,48,53,55,52,54,54,50,54,70,70,98,120,81,74,76,66,62,62,68,46,69,44,72,69,26,28,45,51,39,93,80,45,68,86,65,45,39,50,20,35,35,36,40,58,97,57,34,42,33,40,38,31,76,81,53,32,72,46,80,39,49,29,57,29,42,66,45,77,43,73,55,75,63,54,97,81,18,36,30,39,35,40,34,33,70,72,50,40,76,46,36,34,33,27,67,48,63,68,58,42,53,51,51,51,52,49,50,59,57,61,34,42,33,74,42,80,80,66,34,48,14,63,69,61,74,75,86,55,85,78,70,56,50,67,36,41,69,78,74,40,49,39,64,55,54,43,43,74,65,54,47,66,52,94,49,32,29,78,37,61,77,24,45,90,39,68,66,20,57,40,42,46,38,66,44,40,39,52,51,87,62,56,65,67,34,52,52,45,19,18,72,38,13,36,80,28,33,40,76,30,62,73,45,64,41,79,90,56,47,9,33,36,26,39,22,20,21,35,52,23,24,90,74,53,80,54,69,32,38,42,46,52,53,48,48,55,22,62,56,21,84,74,27,64,46,25,36,36,40,35,40,36,34,67,68,60,43,51,53,37,19,72,73,40,23,25,62,87,54,59,93,72,31,77,55,44,45,82,44,79,34,64,42,75,54,54,63,56,48,33,51,16,51,51,42,36,48,54,45,69,62,55,70,77,89,61,48,47,58,57,43,42,48,35,48,47,73,16,38,46,68,47,53,41,48,39,44,52,51,47,11,50,51,52,33,50,38,30,75,74,29,28,27,36,38,34,22,28,67,69,31,39,57,70,28,35,45,31,51,52,48,17,46,42,32,57,32,51,58,39,28,31,61,68,33,35,49,23,47,46,34,31,52,32,46,31,37,17,26,42,40,27,41,24,61,47,68,28,56,74,43,56,74,80,55,34,23,61,57,66,57,48,42,50,51,44,51,48,52,49,45,47,68,38,58,41,56,26,35,45,34,73,60,40,54,51,49,50,56,48,50,65,45,43,36,49,29,37,69,62,53,46,44,25,32,54,57,52,34,57,90,70,18,90,70,30,38,66,80,54,15,33,28,51,58,30,56,50,63,73,41,42,82,77,25,42,26,81,64,36,40,90,88,67,54,62,56,66,59,79,82,74,82,50,41,88,65,62,71,82,62,49,73,60,64,40,32,81,79,46,62,51,45,64,57,53,44,51,53,47,41,46,51,42,52,51,49,43,52,52,53,50,33,30,48,52,30,51,49,53,52,46,52,53,53,52,51,51,51,53,51,53,54,52,52,65,56,54,71,70,65,64,76,71,80,87,78,87,71,83,70,82,72,80,74,80,74,79,79,80,77,79,71,75,77,72,76,73,72,68,70,61,80,60,75,63,78,48,41,70,72,40,48,37,83,64,59,61,58,70,90,74,53,57,42,24,65,47,84,84,70,43,30,48,64,56,77,79,57,78,75,34,58,17,51,40,73,13,43,46,22,41,71,80,51,37,66,42,67,43,68,49,68,21,33,28,75,93,74,56,54,67,39,41,19,28,64,70,55,47,53,53,51,53,53,49,54,70,70,98

pLDDT: mean 85.0, std 17.93, range [17.59, 98.88]